Protein AF-0000000082345730 (afdb_homodimer)

Nearest PDB structures (foldseek):
  3feq-assembly2_L  TM=8.875E-01  e=3.392E-32  unidentified
  3feq-assembly2_J  TM=8.806E-01  e=9.428E-32  unidentified
  3feq-assembly1_G  TM=8.804E-01  e=1.827E-31  unidentified
  3feq-assembly2_M  TM=8.775E-01  e=3.540E-31  unidentified
  3feq-assembly2_O  TM=8.877E-01  e=1.329E-30  unidentified

Solvent-accessible surface area (backbone atoms only — not comparable to full-atom values): 47840 Å² total; per-residue (Å²): 124,85,77,66,53,58,86,42,89,78,39,78,81,76,88,67,87,71,75,53,75,54,54,67,44,49,69,52,50,52,71,65,74,72,40,55,57,82,87,80,64,66,45,76,53,38,73,81,32,35,40,38,39,35,46,21,31,36,40,34,46,76,60,62,76,67,45,74,28,24,38,33,30,47,10,41,19,22,67,26,58,45,63,51,85,64,50,70,60,47,72,70,32,51,58,36,46,68,44,80,36,82,61,23,24,34,34,34,20,28,27,28,60,28,28,36,47,38,42,42,20,29,57,77,85,53,43,40,68,60,51,66,55,59,41,35,55,47,24,44,47,37,30,33,29,40,34,70,52,38,25,41,34,33,32,39,40,38,16,33,42,72,54,53,33,35,53,47,38,51,36,25,29,64,44,75,42,66,43,33,51,56,40,22,10,26,33,27,30,17,33,86,91,34,58,85,38,74,62,31,49,41,72,30,63,58,39,66,39,33,34,50,51,52,50,53,45,52,73,68,58,38,47,35,44,22,36,38,27,20,31,43,39,88,62,75,78,31,51,32,74,39,50,66,60,50,70,64,34,52,42,29,39,42,53,47,33,52,73,73,28,30,46,38,33,29,45,14,27,4,39,64,28,38,39,48,30,62,74,57,59,42,33,33,38,27,43,41,28,48,55,44,71,68,42,50,53,54,42,56,76,39,32,37,51,39,39,37,30,45,27,60,51,45,42,51,28,43,42,74,50,18,46,86,74,74,41,46,41,66,57,29,46,70,55,37,37,56,62,43,44,54,41,26,38,37,47,46,30,48,33,55,75,68,48,34,43,63,35,44,23,37,67,38,15,26,64,66,37,37,47,60,51,67,43,51,35,47,39,44,36,37,77,63,35,65,38,38,45,59,33,38,50,24,24,19,12,28,40,35,19,46,71,62,71,40,46,91,38,29,26,32,62,41,61,70,11,42,26,32,30,28,36,27,69,54,56,47,70,82,42,46,62,54,62,51,38,57,86,29,53,36,32,28,29,49,50,45,33,80,76,41,64,42,72,71,66,68,53,73,78,59,76,87,46,50,63,56,44,50,47,36,43,54,31,45,56,72,50,49,65,79,71,69,68,52,66,72,98,124,84,78,66,53,59,88,41,89,79,39,77,81,76,88,66,85,72,75,54,76,55,53,67,45,49,68,51,49,54,70,65,72,70,39,56,56,83,88,78,64,65,46,75,52,38,72,82,33,35,39,38,39,35,45,22,32,35,40,34,46,76,62,63,75,66,46,74,28,24,37,33,29,47,12,40,19,22,65,27,61,47,64,50,86,64,50,72,59,48,71,68,33,50,56,37,46,68,44,80,34,82,62,24,24,33,33,33,21,28,28,27,60,27,29,36,46,38,42,41,20,30,55,76,87,51,42,40,69,58,52,67,55,59,42,37,54,48,24,44,48,38,29,31,30,40,33,70,53,37,25,41,35,33,31,39,42,38,14,33,40,72,53,52,33,35,52,46,38,52,35,25,28,64,44,76,44,66,43,33,51,56,41,21,11,25,34,26,31,17,33,86,90,33,58,84,38,73,62,29,50,42,71,32,64,58,38,67,39,34,34,50,51,51,51,53,45,51,73,68,58,37,47,34,45,22,36,38,27,21,30,43,39,88,64,75,80,30,50,33,73,39,50,66,61,52,70,62,33,54,42,29,38,42,55,46,33,52,73,72,29,30,48,37,32,29,45,14,27,4,39,65,29,39,39,48,30,62,73,57,58,42,33,34,37,27,43,40,28,47,55,43,70,67,42,50,53,53,43,56,76,40,31,36,50,38,38,36,31,44,27,59,50,44,42,50,28,44,40,74,49,18,45,87,74,75,41,46,41,67,57,29,45,70,55,36,36,55,62,43,42,55,42,25,37,38,46,47,30,49,33,53,74,67,48,34,44,65,35,43,24,35,65,37,15,26,66,67,37,38,46,58,50,68,43,51,34,47,41,44,37,38,76,63,36,65,39,38,43,59,34,36,50,23,24,18,12,29,40,36,17,45,72,63,71,40,45,90,39,30,25,31,62,41,61,69,10,44,26,34,28,27,36,28,68,55,56,47,71,82,42,47,64,53,60,50,38,58,84,28,54,36,32,28,29,50,50,44,34,79,76,42,66,43,70,70,67,68,52,73,77,58,76,89,45,50,64,56,43,50,47,36,44,53,31,44,56,74,48,50,63,79,70,71,70,51,65,72,99

Sequence (978 aa):
MPEIPWTSPDCPLEPYDGPPRNVAYIDQLKFDEKLQPKSYGIAGTHPESKILITDVQIIDATGKEPYHGDVLITGERFTHVGEVPGKEDLIKDPKVRVFYGNGRTLIPGLGDAHTHLSWNGGDLGRLGELGIEEHTLLTARSARCFLDSGYTMCFGAASAKKRLDVVVRDAINAGDIPGPRYLANGQEMARRDGDLVPGITAYADGPDEMRQVIREHFELGVDQVKLSMSGESITEIRDAMDCYFSDAETKACVDEAHKLGIRLCAHARARDSVRQCIEHGVEIIYHASYIDEEGMDMLQKKTSHHVVVPAINWLYATLYEANAFGYATEAAEKVGYKKELEAAIRGLREMHRRGIIVLPGGDYGFAWTPHGTYARDLEHFTKLIGFTPHEAIIAATYGVAKLFMRSHEMGQIKAGNFADCVLIDGDPLDDITILQDHQRLNVIIINGRVHKAGRRELLLPNMAAQELTRRITQGVEELEIKAPMQKAYMPEIPWTSPDCPLEPYDGPPRNVAYIDQLKFDEKLQPKSYGIAGTHPESKILITDVQIIDATGKEPYHGDVLITGERFTHVGEVPGKEDLIKDPKVRVFYGNGRTLIPGLGDAHTHLSWNGGDLGRLGELGIEEHTLLTARSARCFLDSGYTMCFGAASAKKRLDVVVRDAINAGDIPGPRYLANGQEMARRDGDLVPGITAYADGPDEMRQVIREHFELGVDQVKLSMSGESITEIRDAMDCYFSDAETKACVDEAHKLGIRLCAHARARDSVRQCIEHGVEIIYHASYIDEEGMDMLQKKTSHHVVVPAINWLYATLYEANAFGYATEAAEKVGYKKELEAAIRGLREMHRRGIIVLPGGDYGFAWTPHGTYARDLEHFTKLIGFTPHEAIIAATYGVAKLFMRSHEMGQIKAGNFADCVLIDGDPLDDITILQDHQRLNVIIINGRVHKAGRRELLLPNMAAQELTRRITQGVEELEIKAPMQKAY

Secondary structure (DSSP, 8-state):
-----TTSTT-------SS-SSHHHHHH----GGGPPP--------TT-EEEEEEEEE--SSSPPPEEEEEEEETTEEEEEE--TTHHHHHH-TTEEEEE-TT-EEEEPEEEEEE-TT--SS-GGGTT-S-HHHHHHHHHHHHHHHHHTTEEEEEE---SSSSHHHHHHHHHHTTSS---EEE---SEEE-TTS-S-GGGEEE--HHHHHHHHHHHHHHHT-SEEEEE-EEEGGGSSEEEEEE---HHHHHHHHHHHHHHT-EEEEEE-SHHHHHHHHHHT-SEEEE-TT--HHHHHHHHHTTTT-EEE--HHHHHHHHHTGGGGT--HHHHHHHTHHHHHHHHHHHHHHHHHHT--B------SSSSS-TT-TTHHHHHIIIII---HHHHHHIIIIIHHHHTT-TTTSSS--TTSB--EEEESS-TTT-GGGGG-GGGEEEEEETTEEEEE-GGGGS---TTHHHHHHHHHHHHHHT-----SS---/-----TTSTT-------SS-SSHHHHHH----GGGPPP--------TT-EEEEEEEEE--SSSPPPEEEEEEEETTEEEEEE--TTHHHHHH-TTEEEEE-TT-EEEEPEEEEEE-TT--SS-GGGTT-S-HHHHHHHHHHHHHHHHHTTEEEEEE---SSSSHHHHHHHHHHTTSS---EEE---SEEE-TTS-S-GGGEEE--HHHHHHHHHHHHHHHT-SEEEEE-EEEGGGSSEEEEEE---HHHHHHHHHHHHHHT-EEEEEE-SHHHHHHHHHHT-SEEEE-TT--HHHHHHHHHTTTT-EEE--HHHHHHHHHTGGGGT--HHHHHHHTHHHHHHHHHHHHHHHHHHT--B------SSSSS-TT-TTHHHHHIIIII---HHHHHHIIIIIHHHHTT-TTTSSS--TTSB--EEEESS-TTT-GGGGG-GGGEEEEEETTEEEEE-GGGTS---TTHHHHHHHHHHHHHHT-----SS---

Radius of gyration: 31.07 Å; Cα contacts (8 Å, |Δi|>4): 2344; chains: 2; bounding box: 70×114×61 Å

Foldseek 3Di:
DPQPDLQDLPRDQDADDDFFDQLVLLVLADADPLLAFDDFAADDWDQAQKEKEFFEFELFLNRDHTDTAMWMDGFFFTADDRYDPPVVVLVVDPRYQYFYQNHFYKYFQFEFQADELQQAAADPQCSQPDDPVVSLVSSLLLQVLCLLLRHQYYEYAEYLAAQSQVVSLVCRRHVNGPGHNYQGEYQAEEDPQQDAYPSRYDHADFLVRLLVVLVVSVVSPGQEHEYEFAYDLVSVRTARQDGRDDLRNLLSNLVNCVVSSHAYEYAHCHQVSLQSCLVNQRAEYEQVQQHDPVSLVSCLVVLNRHEYENQLVVLVQLQPPCVVVPRDNVNSVVSPSVVSSSSSLSSLLVCVVSNRHYAYHHDESYNRRHRLQRLVRLVCCVPRNNGQSSNNLSRRFLSSCVVSVNSVATRGRDRRHGDWMWGFGDDCNVPVNSSSVSVRRAWTDHSSHTPHHQQLSVDPPDPVCNVVSVVVRVVVVVPDDDDPSHDRD/DPQPDLQDLPRDQDADDDFFDQLVLLVLADADPLLAFDDFAADDWDQAQKEKEFFEFEDFLNRDHTDTAMWMDGFFFTADDRYDPPVVVLVVDPRYQYFYQNHFYKYFQFEFQADELQQAAADPQCSQPDDPVVSLVSSLLLQVLCLLLRHQYYEYAEYLAAQSQVVSLVCRRHVNGPGHNYQGEYQAEEDPQQDAYPSRYDHADFLVRLLVVLVVSVVSPGQEHEYEFAYDLVSVRTARQDGRDDLRNLLSNLVNCVVSSHAYEYAHCHQVSLQSCLVNQRAEYEQVQQHDPVSLVSCLVVLNRHEYENQLVVLVQLQPPCVVVPRDNVNSVVSPSVVSSSSSLSSLLVCVVSNRHYAYHHDESYNRRHRLQRLVRLVCCVPRNNGQSSNNLSRRFLSSCVVSVNSVATRGRDRRHGDWMWGFQDDCNVPVNSSSVSVRRAWTDHSSHTPHHQQLSVFPPDPVCNVVSVVVRVVVVVVDDDDPSHDRD

Organism: NCBI:txid1220207

Structure (mmCIF, N/CA/C/O backbone):
data_AF-0000000082345730-model_v1
#
loop_
_entity.id
_entity.type
_entity.pdbx_description
1 polymer 'Amidohydrolase-related domain-containing protein'
#
loop_
_atom_site.group_PDB
_atom_site.id
_atom_site.type_symbol
_atom_site.label_atom_id
_atom_site.label_alt_id
_atom_site.label_comp_id
_atom_site.label_asym_id
_atom_site.label_entity_id
_atom_site.label_seq_id
_atom_site.pdbx_PDB_ins_code
_atom_site.Cartn_x
_atom_site.Cartn_y
_atom_site.Cartn_z
_atom_site.occupancy
_atom_site.B_iso_or_equiv
_atom_site.auth_seq_id
_atom_site.auth_comp_id
_atom_site.auth_asym_id
_atom_site.auth_atom_id
_atom_site.pdbx_PDB_model_num
ATOM 1 N N . MET A 1 1 ? 8.945 -56.969 -20.719 1 42.28 1 MET A N 1
ATOM 2 C CA . MET A 1 1 ? 8.352 -56.906 -19.391 1 42.28 1 MET A CA 1
ATOM 3 C C . MET A 1 1 ? 7.105 -56.031 -19.391 1 42.28 1 MET A C 1
ATOM 5 O O . MET A 1 1 ? 7.059 -55.031 -20.109 1 42.28 1 MET A O 1
ATOM 9 N N . PRO A 1 2 ? 6.02 -56.594 -19 1 55.75 2 PRO A N 1
ATOM 10 C CA . PRO A 1 2 ? 4.805 -55.781 -19.109 1 55.75 2 PRO A CA 1
ATOM 11 C C . PRO A 1 2 ? 4.965 -54.406 -18.5 1 55.75 2 PRO A C 1
ATOM 13 O O . PRO A 1 2 ? 5.676 -54.219 -17.5 1 55.75 2 PRO A O 1
ATOM 16 N N . GLU A 1 3 ? 4.727 -53.375 -19.266 1 73 3 GLU A N 1
ATOM 17 C CA . GLU A 1 3 ? 4.898 -52 -18.828 1 73 3 GLU A CA 1
ATOM 18 C C . GLU A 1 3 ? 4.07 -51.688 -17.594 1 73 3 GLU A C 1
ATOM 20 O O . GLU A 1 3 ? 2.883 -52 -17.531 1 73 3 GLU A O 1
ATOM 25 N N . ILE A 1 4 ? 4.648 -51.562 -16.438 1 86.12 4 ILE A N 1
ATOM 26 C CA . ILE A 1 4 ? 3.996 -51.188 -15.195 1 86.12 4 ILE A CA 1
ATOM 27 C C . ILE A 1 4 ? 3.1 -49.969 -15.414 1 86.12 4 ILE A C 1
ATOM 29 O O . ILE A 1 4 ? 3.555 -48.938 -15.914 1 86.12 4 ILE A O 1
ATOM 33 N N . PRO A 1 5 ? 1.817 -50.25 -15.188 1 91.62 5 PRO A N 1
ATOM 34 C CA . PRO A 1 5 ? 0.923 -49.094 -15.375 1 91.62 5 PRO A CA 1
ATOM 35 C C . PRO A 1 5 ? 1.333 -47.906 -14.531 1 91.62 5 PRO A C 1
ATOM 37 O O . PRO A 1 5 ? 1.872 -48.062 -13.438 1 91.62 5 PRO A O 1
ATOM 40 N N . TRP A 1 6 ? 1.103 -46.688 -15.055 1 92.88 6 TRP A N 1
ATOM 41 C CA . TRP A 1 6 ? 1.527 -45.469 -14.375 1 92.88 6 TRP A CA 1
ATOM 42 C C . TRP A 1 6 ? 0.826 -45.312 -13.031 1 92.88 6 TRP A C 1
ATOM 44 O O . TRP A 1 6 ? 1.317 -44.625 -12.148 1 92.88 6 TRP A O 1
ATOM 54 N N . THR A 1 7 ? -0.339 -45.969 -12.844 1 91.38 7 THR A N 1
ATOM 55 C CA . THR A 1 7 ? -1.13 -45.875 -11.625 1 91.38 7 THR A CA 1
ATOM 56 C C . THR A 1 7 ? -0.5 -46.688 -10.5 1 91.38 7 THR A C 1
ATOM 58 O O . THR A 1 7 ? -0.88 -46.562 -9.336 1 91.38 7 THR A O 1
ATOM 61 N N . SER A 1 8 ? 0.425 -47.469 -10.859 1 91.06 8 SER A N 1
ATOM 62 C CA . SER A 1 8 ? 1.067 -48.344 -9.875 1 91.06 8 SER A CA 1
ATOM 63 C C . SER A 1 8 ? 2.082 -47.562 -9.039 1 91.06 8 SER A C 1
ATOM 65 O O . SER A 1 8 ? 2.852 -46.75 -9.578 1 91.06 8 SER A O 1
ATOM 67 N N . PRO A 1 9 ? 2.107 -47.781 -7.758 1 87.62 9 PRO A N 1
ATOM 68 C CA . PRO A 1 9 ? 3.131 -47.188 -6.914 1 87.62 9 PRO A CA 1
ATOM 69 C C . PRO A 1 9 ? 4.547 -47.594 -7.293 1 87.62 9 PRO A C 1
ATOM 71 O O . PRO A 1 9 ? 5.516 -46.938 -6.926 1 87.62 9 PRO A O 1
ATOM 74 N N . ASP A 1 10 ? 4.652 -48.656 -8.023 1 87.25 10 ASP A N 1
ATOM 75 C CA . ASP A 1 10 ? 5.961 -49.188 -8.375 1 87.25 10 ASP A CA 1
ATOM 76 C C . ASP A 1 10 ? 6.445 -48.656 -9.711 1 87.25 10 ASP A C 1
ATOM 78 O O . ASP A 1 10 ? 7.523 -49 -10.188 1 87.25 10 ASP A O 1
ATOM 82 N N . CYS A 1 11 ? 5.559 -47.844 -10.266 1 87.12 11 CYS A N 1
ATOM 83 C CA . CYS A 1 11 ? 5.992 -47.25 -11.523 1 87.12 11 CYS A CA 1
ATOM 84 C C . CYS A 1 11 ? 7.207 -46.375 -11.312 1 87.12 11 CYS A C 1
ATOM 86 O O . CYS A 1 11 ? 7.156 -45.406 -10.539 1 87.12 11 CYS A O 1
ATOM 88 N N . PRO A 1 12 ? 8.297 -46.688 -11.969 1 81.31 12 PRO A N 1
ATOM 89 C CA . PRO A 1 12 ? 9.523 -45.938 -11.711 1 81.31 12 PRO A CA 1
ATOM 90 C C . PRO A 1 12 ? 9.531 -44.562 -12.375 1 81.31 12 PRO A C 1
ATOM 92 O O . PRO A 1 12 ? 8.883 -44.344 -13.406 1 81.31 12 PRO A O 1
ATOM 95 N N . LEU A 1 13 ? 10.125 -43.625 -11.727 1 83.62 13 LEU A N 1
ATOM 96 C CA . LEU A 1 13 ? 10.484 -42.375 -12.367 1 83.62 13 LEU A CA 1
ATOM 97 C C . LEU A 1 13 ? 11.859 -42.469 -13.016 1 83.62 13 LEU A C 1
ATOM 99 O O . LEU A 1 13 ? 12.867 -42.625 -12.32 1 83.62 13 LEU A O 1
ATOM 103 N N . GLU A 1 14 ? 11.867 -42.375 -14.305 1 83.81 14 GLU A N 1
ATOM 104 C CA . GLU A 1 14 ? 13.156 -42.469 -14.992 1 83.81 14 GLU A CA 1
ATOM 105 C C . GLU A 1 14 ? 13.898 -41.125 -14.922 1 83.81 14 GLU A C 1
ATOM 107 O O . GLU A 1 14 ? 13.359 -40.094 -15.312 1 83.81 14 GLU A O 1
ATOM 112 N N . PRO A 1 15 ? 15.094 -41.188 -14.375 1 87.31 15 PRO A N 1
ATOM 113 C CA . PRO A 1 15 ? 15.875 -39.969 -14.328 1 87.31 15 PRO A CA 1
ATOM 114 C C . PRO A 1 15 ? 16.172 -39.406 -15.719 1 87.31 15 PRO A C 1
ATOM 116 O O . PRO A 1 15 ? 16.422 -40.156 -16.656 1 87.31 15 PRO A O 1
ATOM 119 N N . TYR A 1 16 ? 16.062 -38.156 -15.898 1 93.5 16 TYR A N 1
ATOM 120 C CA . TYR A 1 16 ? 16.328 -37.469 -17.141 1 93.5 16 TYR A CA 1
ATOM 121 C C . TYR A 1 16 ? 17.109 -36.188 -16.891 1 93.5 16 TYR A C 1
ATOM 123 O O . TYR A 1 16 ? 16.703 -35.375 -16.047 1 93.5 16 TYR A O 1
ATOM 131 N N . ASP A 1 17 ? 18.25 -36 -17.578 1 89.88 17 ASP A N 1
ATOM 132 C CA . ASP A 1 17 ? 19.062 -34.781 -17.391 1 89.88 17 ASP A CA 1
ATOM 133 C C . ASP A 1 17 ? 19.406 -34.156 -18.734 1 89.88 17 ASP A C 1
ATOM 135 O O . ASP A 1 17 ? 20.375 -33.406 -18.844 1 89.88 17 ASP A O 1
ATOM 139 N N . GLY A 1 18 ? 18.625 -34.438 -19.766 1 92.25 18 GLY A N 1
ATOM 140 C CA . GLY A 1 18 ? 18.828 -33.875 -21.094 1 92.25 18 GLY A CA 1
ATOM 141 C C . GLY A 1 18 ? 18.172 -32.531 -21.266 1 92.25 18 GLY A C 1
ATOM 142 O O . GLY A 1 18 ? 17.844 -31.844 -20.297 1 92.25 18 GLY A O 1
ATOM 143 N N . PRO A 1 19 ? 18.062 -32.062 -22.531 1 94.56 19 PRO A N 1
ATOM 144 C CA . PRO A 1 19 ? 17.391 -30.812 -22.828 1 94.56 19 PRO A CA 1
ATOM 145 C C . PRO A 1 19 ? 15.93 -30.797 -22.406 1 94.56 19 PRO A C 1
ATOM 147 O O . PRO A 1 19 ? 15.305 -31.859 -22.312 1 94.56 19 PRO A O 1
ATOM 150 N N . PRO A 1 20 ? 15.469 -29.719 -22.125 1 97.62 20 PRO A N 1
ATOM 151 C CA . PRO A 1 20 ? 14.07 -29.656 -21.703 1 97.62 20 PRO A CA 1
ATOM 152 C C . PRO A 1 20 ? 13.109 -30.25 -22.719 1 97.62 20 PRO A C 1
ATOM 154 O O . PRO A 1 20 ? 13.219 -29.953 -23.922 1 97.62 20 PRO A O 1
ATOM 157 N N . ARG A 1 21 ? 12.156 -30.984 -22.328 1 96.31 21 ARG A N 1
ATOM 158 C CA . ARG A 1 21 ? 11.242 -31.719 -23.188 1 96.31 21 ARG A CA 1
ATOM 159 C C . ARG A 1 21 ? 9.914 -30.984 -23.328 1 96.31 21 ARG A C 1
ATOM 161 O O . ARG A 1 21 ? 9.117 -31.281 -24.219 1 96.31 21 ARG A O 1
ATOM 168 N N . ASN A 1 22 ? 9.68 -29.984 -22.469 1 96.56 22 ASN A N 1
ATOM 169 C CA . ASN A 1 22 ? 8.32 -29.453 -22.359 1 96.56 22 ASN A CA 1
ATOM 170 C C . ASN A 1 22 ? 8.117 -28.25 -23.266 1 96.56 22 ASN A C 1
ATOM 172 O O . ASN A 1 22 ? 6.988 -27.781 -23.438 1 96.56 22 ASN A O 1
ATOM 176 N N . VAL A 1 23 ? 9.109 -27.672 -23.922 1 97.19 23 VAL A N 1
ATOM 177 C CA . VAL A 1 23 ? 9 -26.438 -24.719 1 97.19 23 VAL A CA 1
ATOM 178 C C . VAL A 1 23 ? 8.039 -26.656 -25.875 1 97.19 23 VAL A C 1
ATOM 180 O O . VAL A 1 23 ? 7.148 -25.844 -26.125 1 97.19 23 VAL A O 1
ATOM 183 N N . ALA A 1 24 ? 8.234 -27.734 -26.562 1 96.25 24 ALA A N 1
ATOM 184 C CA . ALA A 1 24 ? 7.426 -28 -27.734 1 96.25 24 ALA A CA 1
ATOM 185 C C . ALA A 1 24 ? 5.949 -28.141 -27.375 1 96.25 24 ALA A C 1
ATOM 187 O O . ALA A 1 24 ? 5.078 -27.703 -28.125 1 96.25 24 ALA A O 1
ATOM 188 N N . TYR A 1 25 ? 5.664 -28.797 -26.312 1 97.06 25 TYR A N 1
ATOM 189 C CA . TYR A 1 25 ? 4.285 -28.953 -25.859 1 97.06 25 TYR A CA 1
ATOM 190 C C . TYR A 1 25 ? 3.682 -27.625 -25.453 1 97.06 25 TYR A C 1
ATOM 192 O O . TYR A 1 25 ? 2.537 -27.312 -25.797 1 97.06 25 TYR A O 1
ATOM 200 N N . ILE A 1 26 ? 4.453 -26.797 -24.688 1 98.06 26 ILE A N 1
ATOM 201 C CA . ILE A 1 26 ? 3.99 -25.469 -24.281 1 98.06 26 ILE A CA 1
ATOM 202 C C . ILE A 1 26 ? 3.719 -24.625 -25.516 1 98.06 26 ILE A C 1
ATOM 204 O O . ILE A 1 26 ? 2.736 -23.875 -25.547 1 98.06 26 ILE A O 1
ATOM 208 N N . ASP A 1 27 ? 4.496 -24.75 -26.562 1 96.94 27 ASP A N 1
ATOM 209 C CA . ASP A 1 27 ? 4.32 -24.031 -27.812 1 96.94 27 ASP A CA 1
ATOM 210 C C . ASP A 1 27 ? 2.977 -24.359 -28.453 1 96.94 27 ASP A C 1
ATOM 212 O O . ASP A 1 27 ? 2.391 -23.516 -29.141 1 96.94 27 ASP A O 1
ATOM 216 N N . GLN A 1 28 ? 2.508 -25.484 -28.203 1 96.25 28 GLN A N 1
ATOM 217 C CA . GLN A 1 28 ? 1.291 -25.953 -28.859 1 96.25 28 GLN A CA 1
ATOM 218 C C . GLN A 1 28 ? 0.048 -25.5 -28.094 1 96.25 28 GLN A C 1
ATOM 220 O O . GLN A 1 28 ? -1.068 -25.594 -28.609 1 96.25 28 GLN A O 1
ATOM 225 N N . LEU A 1 29 ? 0.246 -25.047 -26.875 1 97.31 29 LEU A N 1
ATOM 226 C CA . LEU A 1 29 ? -0.894 -24.547 -26.125 1 97.31 29 LEU A CA 1
ATOM 227 C C . LEU A 1 29 ? -1.58 -23.406 -26.859 1 97.31 29 LEU A C 1
ATOM 229 O O . LEU A 1 29 ? -0.941 -22.406 -27.188 1 97.31 29 LEU A O 1
ATOM 233 N N . LYS A 1 30 ? -2.846 -23.578 -27.156 1 95.69 30 LYS A N 1
ATOM 234 C CA . LYS A 1 30 ? -3.617 -22.594 -27.906 1 95.69 30 LYS A CA 1
ATOM 235 C C . LYS A 1 30 ? -5.059 -22.531 -27.406 1 95.69 30 LYS A C 1
ATOM 237 O O . LYS A 1 30 ? -5.891 -23.344 -27.797 1 95.69 30 LYS A O 1
ATOM 242 N N . PHE A 1 31 ? -5.305 -21.516 -26.672 1 97.38 31 PHE A N 1
ATOM 243 C CA . PHE A 1 31 ? -6.68 -21.25 -26.266 1 97.38 31 PHE A CA 1
ATOM 244 C C . PHE A 1 31 ? -7.434 -20.484 -27.359 1 97.38 31 PHE A C 1
ATOM 246 O O . PHE A 1 31 ? -6.82 -19.875 -28.234 1 97.38 31 PHE A O 1
ATOM 253 N N . ASP A 1 32 ? -8.773 -20.562 -27.328 1 96.88 32 ASP A N 1
ATOM 254 C CA . ASP A 1 32 ? -9.602 -19.812 -28.266 1 96.88 32 ASP A CA 1
ATOM 255 C C . ASP A 1 32 ? -9.281 -18.328 -28.203 1 96.88 32 ASP A C 1
ATOM 257 O O . ASP A 1 32 ? -9.258 -17.734 -27.125 1 96.88 32 ASP A O 1
ATOM 261 N N . GLU A 1 33 ? -9.062 -17.734 -29.328 1 96.5 33 GLU A N 1
ATOM 262 C CA . GLU A 1 33 ? -8.68 -16.328 -29.406 1 96.5 33 GLU A CA 1
ATOM 263 C C . GLU A 1 33 ? -9.742 -15.43 -28.797 1 96.5 33 GLU A C 1
ATOM 265 O O . GLU A 1 33 ? -9.43 -14.359 -28.266 1 96.5 33 GLU A O 1
ATOM 270 N N . LYS A 1 34 ? -10.953 -15.875 -28.844 1 97.19 34 LYS A N 1
ATOM 271 C CA . LYS A 1 34 ? -12.062 -15.094 -28.297 1 97.19 34 LYS A CA 1
ATOM 272 C C . LYS A 1 34 ? -11.961 -14.984 -26.781 1 97.19 34 LYS A C 1
ATOM 274 O O . LYS A 1 34 ? -12.648 -14.164 -26.156 1 97.19 34 LYS A O 1
ATOM 279 N N . LEU A 1 35 ? -11.117 -15.82 -26.203 1 98.12 35 LEU A N 1
ATOM 280 C CA . LEU A 1 35 ? -10.984 -15.844 -24.75 1 98.12 35 LEU A CA 1
ATOM 281 C C . LEU A 1 35 ? -9.758 -15.062 -24.297 1 98.12 35 LEU A C 1
ATOM 283 O O . LEU A 1 35 ? -9.328 -15.172 -23.141 1 98.12 35 LEU A O 1
ATOM 287 N N . GLN A 1 36 ? -9.133 -14.234 -25.188 1 97.81 36 GLN A N 1
ATOM 288 C CA . GLN A 1 36 ? -7.98 -13.398 -24.875 1 97.81 36 GLN A CA 1
ATOM 289 C C . GLN A 1 36 ? -8.312 -12.398 -23.766 1 97.81 36 GLN A C 1
ATOM 291 O O . GLN A 1 36 ? -9.242 -11.609 -23.906 1 97.81 36 GLN A O 1
ATOM 296 N N . PRO A 1 37 ? -7.602 -12.508 -22.625 1 97.75 37 PRO A N 1
ATOM 297 C CA . PRO A 1 37 ? -7.82 -11.477 -21.609 1 97.75 37 PRO A CA 1
ATOM 298 C C . PRO A 1 37 ? -7.52 -10.07 -22.125 1 97.75 37 PRO A C 1
ATOM 300 O O . PRO A 1 37 ? -6.793 -9.906 -23.094 1 97.75 37 PRO A O 1
ATOM 303 N N . LYS A 1 38 ? -8.133 -9.086 -21.438 1 96 38 LYS A N 1
ATOM 304 C CA . LYS A 1 38 ? -7.824 -7.695 -21.734 1 96 38 LYS A CA 1
ATOM 305 C C . LYS A 1 38 ? -6.32 -7.449 -21.703 1 96 38 LYS A C 1
ATOM 307 O O . LYS A 1 38 ? -5.605 -8.031 -20.891 1 96 38 LYS A O 1
ATOM 312 N N . SER A 1 39 ? -5.859 -6.629 -22.625 1 94.5 39 SER A N 1
ATOM 313 C CA . SER A 1 39 ? -4.441 -6.281 -22.672 1 94.5 39 SER A CA 1
ATOM 314 C C . SER A 1 39 ? -4.098 -5.227 -21.625 1 94.5 39 SER A C 1
ATOM 316 O O . SER A 1 39 ? -4.25 -4.027 -21.859 1 94.5 39 SER A O 1
ATOM 318 N N . TYR A 1 40 ? -3.588 -5.645 -20.578 1 97 40 TYR A N 1
ATOM 319 C CA . TYR A 1 40 ? -3.219 -4.738 -19.484 1 97 40 TYR A CA 1
ATOM 320 C C . TYR A 1 40 ? -1.772 -4.277 -19.641 1 97 40 TYR A C 1
ATOM 322 O O . TYR A 1 40 ? -0.916 -5.035 -20.094 1 97 40 TYR A O 1
ATOM 330 N N . GLY A 1 41 ? -1.486 -3.031 -19.312 1 96.38 41 GLY A N 1
ATOM 331 C CA . GLY A 1 41 ? -0.147 -2.496 -19.141 1 96.38 41 GLY A CA 1
ATOM 332 C C . GLY A 1 41 ? 0.128 -2.041 -17.719 1 96.38 41 GLY A C 1
ATOM 333 O O . GLY A 1 41 ? -0.783 -1.994 -16.891 1 96.38 41 GLY A O 1
ATOM 334 N N . ILE A 1 42 ? 1.347 -1.849 -17.422 1 96.62 42 ILE A N 1
ATOM 335 C CA . ILE A 1 42 ? 1.738 -1.275 -16.141 1 96.62 42 ILE A CA 1
ATOM 336 C C . ILE A 1 42 ? 2.338 0.112 -16.359 1 96.62 42 ILE A C 1
ATOM 338 O O . ILE A 1 42 ? 3.312 0.265 -17.094 1 96.62 42 ILE A O 1
ATOM 342 N N . ALA A 1 43 ? 1.811 1.087 -15.703 1 93.5 43 ALA A N 1
ATOM 343 C CA . ALA A 1 43 ? 2.268 2.467 -15.859 1 93.5 43 ALA A CA 1
ATOM 344 C C . ALA A 1 43 ? 3.523 2.721 -15.023 1 93.5 43 ALA A C 1
ATOM 346 O O . ALA A 1 43 ? 3.801 1.993 -14.07 1 93.5 43 ALA A O 1
ATOM 347 N N . GLY A 1 44 ? 4.34 3.732 -15.406 1 89.19 44 GLY A N 1
ATOM 348 C CA . GLY A 1 44 ? 5.391 4.215 -14.523 1 89.19 44 GLY A CA 1
ATOM 349 C C . GLY A 1 44 ? 6.777 4.094 -15.117 1 89.19 44 GLY A C 1
ATOM 350 O O . GLY A 1 44 ? 7.754 4.562 -14.531 1 89.19 44 GLY A O 1
ATOM 351 N N . THR A 1 45 ? 6.91 3.447 -16.266 1 91.69 45 THR A N 1
ATOM 352 C CA . THR A 1 45 ? 8.219 3.316 -16.906 1 91.69 45 THR A CA 1
ATOM 353 C C . THR A 1 45 ? 8.43 4.414 -17.938 1 91.69 45 THR A C 1
ATOM 355 O O . THR A 1 45 ? 7.629 4.559 -18.859 1 91.69 45 THR A O 1
ATOM 358 N N . HIS A 1 46 ? 9.492 5.195 -17.75 1 89.94 46 HIS A N 1
ATOM 359 C CA . HIS A 1 46 ? 9.836 6.227 -18.719 1 89.94 46 HIS A CA 1
ATOM 360 C C . HIS A 1 46 ? 10.312 5.605 -20.031 1 89.94 46 HIS A C 1
ATOM 362 O O . HIS A 1 46 ? 11.18 4.727 -20.031 1 89.94 46 HIS A O 1
ATOM 368 N N . PRO A 1 47 ? 9.789 6.039 -21.109 1 91.31 47 PRO A N 1
ATOM 369 C CA . PRO A 1 47 ? 10.117 5.41 -22.391 1 91.31 47 PRO A CA 1
ATOM 370 C C . PRO A 1 47 ? 11.602 5.504 -22.734 1 91.31 47 PRO A C 1
ATOM 372 O O . PRO A 1 47 ? 12.125 4.676 -23.484 1 91.31 47 PRO A O 1
ATOM 375 N N . GLU A 1 48 ? 12.391 6.449 -22.141 1 90.81 48 GLU A N 1
ATOM 376 C CA . GLU A 1 48 ? 13.789 6.648 -22.484 1 90.81 48 GLU A CA 1
ATOM 377 C C . GLU A 1 48 ? 14.711 6.055 -21.422 1 90.81 48 GLU A C 1
ATOM 379 O O . GLU A 1 48 ? 15.938 6.148 -21.531 1 90.81 48 GLU A O 1
ATOM 384 N N . SER A 1 49 ? 14.078 5.445 -20.438 1 92.75 49 SER A N 1
ATOM 385 C CA . SER A 1 49 ? 14.914 4.836 -19.406 1 92.75 49 SER A CA 1
ATOM 386 C C . SER A 1 49 ? 15.727 3.674 -19.969 1 92.75 49 SER A C 1
ATOM 388 O O . SER A 1 49 ? 15.258 2.949 -20.859 1 92.75 49 SER A O 1
ATOM 390 N N . LYS A 1 50 ? 17.016 3.539 -19.484 1 93.94 50 LYS A N 1
ATOM 391 C CA . LYS A 1 50 ? 17.891 2.465 -19.953 1 93.94 50 LYS A CA 1
ATOM 392 C C . LYS A 1 50 ? 18.516 1.724 -18.766 1 93.94 50 LYS A C 1
ATOM 394 O O . LYS A 1 50 ? 18.984 2.348 -17.812 1 93.94 50 LYS A O 1
ATOM 399 N N . ILE A 1 51 ? 18.5 0.446 -18.812 1 95 51 ILE A N 1
ATOM 400 C CA . ILE A 1 51 ? 19.172 -0.429 -17.859 1 95 51 ILE A CA 1
ATOM 401 C C . ILE A 1 51 ? 20.078 -1.412 -18.609 1 95 51 ILE A C 1
ATOM 403 O O . ILE A 1 51 ? 19.625 -2.08 -19.547 1 95 51 ILE A O 1
ATOM 407 N N . LEU A 1 52 ? 21.312 -1.399 -18.297 1 96.69 52 LEU A N 1
ATOM 408 C CA . LEU A 1 52 ? 22.281 -2.342 -18.844 1 96.69 52 LEU A CA 1
ATOM 409 C C . LEU A 1 52 ? 22.703 -3.369 -17.812 1 96.69 52 LEU A C 1
ATOM 411 O O . LEU A 1 52 ? 23.141 -3.004 -16.703 1 96.69 52 LEU A O 1
ATOM 415 N N . ILE A 1 53 ? 22.531 -4.605 -18.047 1 97.25 53 ILE A N 1
ATOM 416 C CA . ILE A 1 53 ? 23.031 -5.695 -17.219 1 97.25 53 ILE A CA 1
ATOM 417 C C . ILE A 1 53 ? 24.172 -6.41 -17.922 1 97.25 53 ILE A C 1
ATOM 419 O O . ILE A 1 53 ? 23.984 -6.984 -19 1 97.25 53 ILE A O 1
ATOM 423 N N . THR A 1 54 ? 25.297 -6.379 -17.312 1 96.44 54 THR A N 1
ATOM 424 C CA . THR A 1 54 ? 26.469 -6.91 -18.016 1 96.44 54 THR A CA 1
ATOM 425 C C . THR A 1 54 ? 26.906 -8.234 -17.391 1 96.44 54 THR A C 1
ATOM 427 O O . THR A 1 54 ? 26.656 -8.492 -16.219 1 96.44 54 THR A O 1
ATOM 430 N N . ASP A 1 55 ? 27.5 -9.094 -18.219 1 97.06 55 ASP A N 1
ATOM 431 C CA . ASP A 1 55 ? 28.266 -10.25 -17.766 1 97.06 55 ASP A CA 1
ATOM 432 C C . ASP A 1 55 ? 27.375 -11.203 -16.953 1 97.06 55 ASP A C 1
ATOM 434 O O . ASP A 1 55 ? 27.672 -11.508 -15.797 1 97.06 55 ASP A O 1
ATOM 438 N N . VAL A 1 56 ? 26.344 -11.695 -17.594 1 98.44 56 VAL A N 1
ATOM 439 C CA . VAL A 1 56 ? 25.438 -12.617 -16.922 1 98.44 56 VAL A CA 1
ATOM 440 C C . VAL A 1 56 ? 25.344 -13.922 -17.703 1 98.44 56 VAL A C 1
ATOM 442 O O . VAL A 1 56 ? 25.609 -13.953 -18.906 1 98.44 56 VAL A O 1
ATOM 445 N N . GLN A 1 57 ? 25.078 -14.992 -17.031 1 98.69 57 GLN A N 1
ATOM 446 C CA . GLN A 1 57 ? 24.609 -16.234 -17.641 1 98.69 57 GLN A CA 1
ATOM 447 C C . GLN A 1 57 ? 23.109 -16.203 -17.875 1 98.69 57 GLN A C 1
ATOM 449 O O . GLN A 1 57 ? 22.312 -16.156 -16.938 1 98.69 57 GLN A O 1
ATOM 454 N N . ILE A 1 58 ? 22.703 -16.219 -19.125 1 98.88 58 ILE A N 1
ATOM 455 C CA . ILE A 1 58 ? 21.312 -15.984 -19.484 1 98.88 58 ILE A CA 1
ATOM 456 C C . ILE A 1 58 ? 20.609 -17.312 -19.688 1 98.88 58 ILE A C 1
ATOM 458 O O . ILE A 1 58 ? 21.016 -18.125 -20.531 1 98.88 58 ILE A O 1
ATOM 462 N N . ILE A 1 59 ? 19.641 -17.625 -18.906 1 98.81 59 ILE A N 1
ATOM 463 C CA . ILE A 1 59 ? 18.625 -18.625 -19.172 1 98.81 59 ILE A CA 1
ATOM 464 C C . ILE A 1 59 ? 17.391 -17.969 -19.766 1 98.81 59 ILE A C 1
ATOM 466 O O . ILE A 1 59 ? 16.594 -17.359 -19.047 1 98.81 59 ILE A O 1
ATOM 470 N N . ASP A 1 60 ? 17.203 -18.062 -21.031 1 98.62 60 ASP A N 1
ATOM 471 C CA . ASP A 1 60 ? 16.25 -17.203 -21.719 1 98.62 60 ASP A CA 1
ATOM 472 C C . ASP A 1 60 ? 14.875 -17.875 -21.812 1 98.62 60 ASP A C 1
ATOM 474 O O . ASP A 1 60 ? 13.93 -17.297 -22.344 1 98.62 60 ASP A O 1
ATOM 478 N N . ALA A 1 61 ? 14.703 -19.188 -21.375 1 98.5 61 ALA A N 1
ATOM 479 C CA . ALA A 1 61 ? 13.469 -19.953 -21.266 1 98.5 61 ALA A CA 1
ATOM 480 C C . ALA A 1 61 ? 12.945 -20.359 -22.641 1 98.5 61 ALA A C 1
ATOM 482 O O . ALA A 1 61 ? 11.742 -20.547 -22.828 1 98.5 61 ALA A O 1
ATOM 483 N N . THR A 1 62 ? 13.844 -20.484 -23.656 1 97.56 62 THR A N 1
ATOM 484 C CA . THR A 1 62 ? 13.461 -20.938 -24.984 1 97.56 62 THR A CA 1
ATOM 485 C C . THR A 1 62 ? 13.758 -22.438 -25.156 1 97.56 62 THR A C 1
ATOM 487 O O . THR A 1 62 ? 13.336 -23.047 -26.141 1 97.56 62 THR A O 1
ATOM 490 N N . GLY A 1 63 ? 14.422 -22.984 -24.188 1 96.5 63 GLY A N 1
ATOM 491 C CA . GLY A 1 63 ? 14.891 -24.359 -24.312 1 96.5 63 GLY A CA 1
ATOM 492 C C . GLY A 1 63 ? 16.359 -24.453 -24.672 1 96.5 63 GLY A C 1
ATOM 493 O O . GLY A 1 63 ? 16.969 -25.516 -24.516 1 96.5 63 GLY A O 1
ATOM 494 N N . LYS A 1 64 ? 16.922 -23.344 -25.047 1 96.19 64 LYS A N 1
ATOM 495 C CA . LYS A 1 64 ? 18.359 -23.297 -25.344 1 96.19 64 LYS A CA 1
ATOM 496 C C . LYS A 1 64 ? 19.172 -23.375 -24.062 1 96.19 64 LYS A C 1
ATOM 498 O O . LYS A 1 64 ? 18.703 -22.984 -22.984 1 96.19 64 LYS A O 1
ATOM 503 N N . GLU A 1 65 ? 20.391 -23.891 -24.219 1 96.81 65 GLU A N 1
ATOM 504 C CA . GLU A 1 65 ? 21.328 -23.859 -23.109 1 96.81 65 GLU A CA 1
ATOM 505 C C . GLU A 1 65 ? 21.672 -22.438 -22.688 1 96.81 65 GLU A C 1
ATOM 507 O O . GLU A 1 65 ? 21.688 -21.531 -23.516 1 96.81 65 GLU A O 1
ATOM 512 N N . PRO A 1 66 ? 21.969 -22.328 -21.406 1 97.69 66 PRO A N 1
ATOM 513 C CA . PRO A 1 66 ? 22.375 -21 -20.953 1 97.69 66 PRO A CA 1
ATOM 514 C C . PRO A 1 66 ? 23.594 -20.469 -21.703 1 97.69 66 PRO A C 1
ATOM 516 O O . PRO A 1 66 ? 24.453 -21.25 -22.141 1 97.69 66 PRO A O 1
ATOM 519 N N . TYR A 1 67 ? 23.688 -19.172 -21.922 1 98.38 67 TYR A N 1
ATOM 520 C CA . TYR A 1 67 ? 24.828 -18.562 -22.594 1 98.38 67 TYR A CA 1
ATOM 521 C C . TYR A 1 67 ? 25.203 -17.234 -21.922 1 98.38 67 TYR A C 1
ATOM 523 O O . TYR A 1 67 ? 24.359 -16.609 -21.266 1 98.38 67 TYR A O 1
ATOM 531 N N . HIS A 1 68 ? 26.438 -16.906 -22.062 1 98.31 68 HIS A N 1
ATOM 532 C CA . HIS A 1 68 ? 27 -15.711 -21.453 1 98.31 68 HIS A CA 1
ATOM 533 C C . HIS A 1 68 ? 26.719 -14.477 -22.297 1 98.31 68 HIS A C 1
ATOM 535 O O . HIS A 1 68 ? 26.797 -14.531 -23.531 1 98.31 68 HIS A O 1
ATOM 541 N N . GLY A 1 69 ? 26.359 -13.312 -21.609 1 98.38 69 GLY A N 1
ATOM 542 C CA . GLY A 1 69 ? 26.203 -12.086 -22.375 1 98.38 69 GLY A CA 1
ATOM 543 C C . GLY A 1 69 ? 25.719 -10.922 -21.531 1 98.38 69 GLY A C 1
ATOM 544 O O . GLY A 1 69 ? 25.906 -10.898 -20.312 1 98.38 69 GLY A O 1
ATOM 545 N N . ASP A 1 70 ? 25.219 -9.883 -22.281 1 98.56 70 ASP A N 1
ATOM 546 C CA . ASP A 1 70 ? 24.672 -8.656 -21.719 1 98.56 70 ASP A CA 1
ATOM 547 C C . ASP A 1 70 ? 23.219 -8.453 -22.172 1 98.56 70 ASP A C 1
ATOM 549 O O . ASP A 1 70 ? 22.781 -9.062 -23.141 1 98.56 70 ASP A O 1
ATOM 553 N N . VAL A 1 71 ? 22.547 -7.68 -21.422 1 98.81 71 VAL A N 1
ATOM 554 C CA . VAL A 1 71 ? 21.156 -7.359 -21.75 1 98.81 71 VAL A CA 1
ATOM 555 C C . VAL A 1 71 ? 20.938 -5.855 -21.641 1 98.81 71 VAL A C 1
ATOM 557 O O . VAL A 1 71 ? 21.359 -5.23 -20.656 1 98.81 71 VAL A O 1
ATOM 560 N N . LEU A 1 72 ? 20.344 -5.266 -22.656 1 98.75 72 LEU A N 1
ATOM 561 C CA . LEU A 1 72 ? 19.938 -3.865 -22.609 1 98.75 72 LEU A CA 1
ATOM 562 C C . LEU A 1 72 ? 18.422 -3.744 -22.578 1 98.75 72 LEU A C 1
ATOM 564 O O . LEU A 1 72 ? 17.719 -4.387 -23.375 1 98.75 72 LEU A O 1
ATOM 568 N N . ILE A 1 73 ? 17.938 -3.023 -21.641 1 98.62 73 ILE A N 1
ATOM 569 C CA . ILE A 1 73 ? 16.531 -2.682 -21.531 1 98.62 73 ILE A CA 1
ATOM 570 C C . ILE A 1 73 ? 16.328 -1.203 -21.844 1 98.62 73 ILE A C 1
ATOM 572 O O . ILE A 1 73 ? 17.047 -0.345 -21.344 1 98.62 73 ILE A O 1
ATOM 576 N N . THR A 1 74 ? 15.453 -0.902 -22.734 1 97.62 74 THR A N 1
ATOM 577 C CA . THR A 1 74 ? 15 0.452 -23.031 1 97.62 74 THR A CA 1
ATOM 578 C C . THR A 1 74 ? 13.492 0.576 -22.812 1 97.62 74 THR A C 1
ATOM 580 O O . THR A 1 74 ? 12.711 -0.159 -23.406 1 97.62 74 THR A O 1
ATOM 583 N N . GLY A 1 75 ? 13.148 1.543 -21.984 1 96.44 75 GLY A N 1
ATOM 584 C CA . GLY A 1 75 ? 11.75 1.58 -21.594 1 96.44 75 GLY A CA 1
ATOM 585 C C . GLY A 1 75 ? 11.273 0.294 -20.953 1 96.44 75 GLY A C 1
ATOM 586 O O . GLY A 1 75 ? 11.898 -0.196 -20 1 96.44 75 GLY A O 1
ATOM 587 N N . GLU A 1 76 ? 10.219 -0.279 -21.562 1 98 76 GLU A N 1
ATOM 588 C CA . GLU A 1 76 ? 9.562 -1.412 -20.906 1 98 76 GLU A CA 1
ATOM 589 C C . GLU A 1 76 ? 10.094 -2.738 -21.453 1 98 76 GLU A C 1
ATOM 591 O O . GLU A 1 76 ? 9.672 -3.807 -21.016 1 98 76 GLU A O 1
ATOM 596 N N . ARG A 1 77 ? 11.062 -2.744 -22.406 1 98.69 77 ARG A N 1
ATOM 597 C CA . ARG A 1 77 ? 11.328 -3.965 -23.156 1 98.69 77 ARG A CA 1
ATOM 598 C C . ARG A 1 77 ? 12.82 -4.246 -23.25 1 98.69 77 ARG A C 1
ATOM 600 O O . ARG A 1 77 ? 13.641 -3.328 -23.156 1 98.69 77 ARG A O 1
ATOM 607 N N . PHE A 1 78 ? 13.102 -5.523 -23.391 1 98.75 78 PHE A N 1
ATOM 608 C CA . PHE A 1 78 ? 14.445 -5.891 -23.828 1 98.75 78 PHE A CA 1
ATOM 609 C C . PHE A 1 78 ? 14.711 -5.402 -25.234 1 98.75 78 PHE A C 1
ATOM 611 O O . PHE A 1 78 ? 13.938 -5.684 -26.156 1 98.75 78 PHE A O 1
ATOM 618 N N . THR A 1 79 ? 15.789 -4.707 -25.406 1 98.62 79 THR A N 1
ATOM 619 C CA . THR A 1 79 ? 16.094 -4.238 -26.75 1 98.62 79 THR A CA 1
ATOM 620 C C . THR A 1 79 ? 17.266 -5.031 -27.344 1 98.62 79 THR A C 1
ATOM 622 O O . THR A 1 79 ? 17.328 -5.238 -28.547 1 98.62 79 THR A O 1
ATOM 625 N N . HIS A 1 80 ? 18.219 -5.441 -26.5 1 98.69 80 HIS A N 1
ATOM 626 C CA . HIS A 1 80 ? 19.312 -6.309 -26.906 1 98.69 80 HIS A CA 1
ATOM 627 C C . HIS A 1 80 ? 19.578 -7.391 -25.875 1 98.69 80 HIS A C 1
ATOM 629 O O . HIS A 1 80 ? 19.547 -7.125 -24.672 1 98.69 80 HIS A O 1
ATOM 635 N N . VAL A 1 81 ? 19.828 -8.586 -26.281 1 98.69 81 VAL A N 1
ATOM 636 C CA . VAL A 1 81 ? 20.125 -9.734 -25.438 1 98.69 81 VAL A CA 1
ATOM 637 C C . VAL A 1 81 ? 21.344 -10.477 -26 1 98.69 81 VAL A C 1
ATOM 639 O O . VAL A 1 81 ? 21.391 -10.781 -27.188 1 98.69 81 VAL A O 1
ATOM 642 N N . GLY A 1 82 ? 22.234 -10.859 -25.188 1 98.06 82 GLY A N 1
ATOM 643 C CA . GLY A 1 82 ? 23.469 -11.5 -25.609 1 98.06 82 GLY A CA 1
ATOM 644 C C . GLY A 1 82 ? 24.578 -10.508 -25.922 1 98.06 82 GLY A C 1
ATOM 645 O O . GLY A 1 82 ? 25.484 -10.297 -25.125 1 98.06 82 GLY A O 1
ATOM 646 N N . GLU A 1 83 ? 24.469 -9.883 -27.031 1 97.56 83 GLU A N 1
ATOM 647 C CA . GLU A 1 83 ? 25.391 -8.836 -27.453 1 97.56 83 GLU A CA 1
ATOM 648 C C . GLU A 1 83 ? 24.719 -7.465 -27.453 1 97.56 83 GLU A C 1
ATOM 650 O O . GLU A 1 83 ? 23.672 -7.281 -28.062 1 97.56 83 GLU A O 1
ATOM 655 N N . VAL A 1 84 ? 25.375 -6.539 -26.797 1 98.25 84 VAL A N 1
ATOM 656 C CA . VAL A 1 84 ? 24.859 -5.176 -26.719 1 98.25 84 VAL A CA 1
ATOM 657 C C . VAL A 1 84 ? 25.812 -4.223 -27.422 1 98.25 84 VAL A C 1
ATOM 659 O O . VAL A 1 84 ? 26.922 -3.953 -26.938 1 98.25 84 VAL A O 1
ATOM 662 N N . PRO A 1 85 ? 25.406 -3.766 -28.516 1 97.5 85 PRO A N 1
ATOM 663 C CA . PRO A 1 85 ? 26.266 -2.805 -29.219 1 97.5 85 PRO A CA 1
ATOM 664 C C . PRO A 1 85 ? 26.516 -1.533 -28.406 1 97.5 85 PRO A C 1
ATOM 666 O O . PRO A 1 85 ? 25.609 -1.049 -27.719 1 97.5 85 PRO A O 1
ATOM 669 N N . GLY A 1 86 ? 27.734 -1.012 -28.484 1 96.88 86 GLY A N 1
ATOM 670 C CA . GLY A 1 86 ? 28.062 0.239 -27.828 1 96.88 86 GLY A CA 1
ATOM 671 C C . GLY A 1 86 ? 28.078 0.125 -26.312 1 96.88 86 GLY A C 1
ATOM 672 O O . GLY A 1 86 ? 27.828 1.104 -25.609 1 96.88 86 GLY A O 1
ATOM 673 N N . LYS A 1 87 ? 28.328 -1.005 -25.844 1 96 87 LYS A N 1
ATOM 674 C CA . LYS A 1 87 ? 28.312 -1.305 -24.422 1 96 87 LYS A CA 1
ATOM 675 C C . LYS A 1 87 ? 29.188 -0.331 -23.641 1 96 87 LYS A C 1
ATOM 677 O O . LYS A 1 87 ? 28.781 0.178 -22.594 1 96 87 LYS A O 1
ATOM 682 N N . GLU A 1 88 ? 30.375 0.006 -24.062 1 93.94 88 GLU A N 1
ATOM 683 C CA . GLU A 1 88 ? 31.297 0.88 -23.359 1 93.94 88 GLU A CA 1
ATOM 684 C C . GLU A 1 88 ? 30.734 2.285 -23.188 1 93.94 88 GLU A C 1
ATOM 686 O O . GLU A 1 88 ? 30.891 2.914 -22.141 1 93.94 88 GLU A O 1
ATOM 691 N N . ASP A 1 89 ? 30.125 2.736 -24.203 1 94.56 89 ASP A N 1
ATOM 692 C CA . ASP A 1 89 ? 29.5 4.055 -24.141 1 94.56 89 ASP A CA 1
ATOM 693 C C . ASP A 1 89 ? 28.312 4.062 -23.172 1 94.56 89 ASP A C 1
ATOM 695 O O . ASP A 1 89 ? 28.094 5.051 -22.469 1 94.56 89 ASP A O 1
ATOM 699 N N . LEU A 1 90 ? 27.594 3.006 -23.25 1 93.19 90 LEU A N 1
ATOM 700 C CA . LEU A 1 90 ? 26.453 2.885 -22.344 1 93.19 90 LEU A CA 1
ATOM 701 C C . LEU A 1 90 ? 26.922 2.889 -20.891 1 93.19 90 LEU A C 1
ATOM 703 O O . LEU A 1 90 ? 26.297 3.527 -20.031 1 93.19 90 LEU A O 1
ATOM 707 N N . ILE A 1 91 ? 28 2.242 -20.609 1 88.69 91 ILE A N 1
ATOM 708 C CA . ILE A 1 91 ? 28.547 2.141 -19.25 1 88.69 91 ILE A CA 1
ATOM 709 C C . ILE A 1 91 ? 28.969 3.523 -18.766 1 88.69 91 ILE A C 1
ATOM 711 O O . ILE A 1 91 ? 28.797 3.846 -17.578 1 88.69 91 ILE A O 1
ATOM 715 N N . LYS A 1 92 ? 29.375 4.348 -19.641 1 83.75 92 LYS A N 1
ATOM 716 C CA . LYS A 1 92 ? 29.906 5.664 -19.281 1 83.75 92 LYS A CA 1
ATOM 717 C C . LYS A 1 92 ? 28.781 6.691 -19.188 1 83.75 92 LYS A C 1
ATOM 719 O O . LYS A 1 92 ? 28.969 7.781 -18.641 1 83.75 92 LYS A O 1
ATOM 724 N N . ASP A 1 93 ? 27.625 6.332 -19.75 1 83.69 93 ASP A N 1
ATOM 725 C CA . ASP A 1 93 ? 26.5 7.254 -19.766 1 83.69 93 ASP A CA 1
ATOM 726 C C . ASP A 1 93 ? 25.812 7.285 -18.391 1 83.69 93 ASP A C 1
ATOM 728 O O . ASP A 1 93 ? 25.266 6.273 -17.953 1 83.69 93 ASP A O 1
ATOM 732 N N . PRO A 1 94 ? 25.75 8.398 -17.688 1 78.06 94 PRO A N 1
ATOM 733 C CA . PRO A 1 94 ? 25.156 8.484 -16.359 1 78.06 94 PRO A CA 1
ATOM 734 C C . PRO A 1 94 ? 23.641 8.273 -16.375 1 78.06 94 PRO A C 1
ATOM 736 O O . PRO A 1 94 ? 23.031 8.047 -15.328 1 78.06 94 PRO A O 1
ATOM 739 N N . LYS A 1 95 ? 23.078 8.32 -17.516 1 80.62 95 LYS A N 1
ATOM 740 C CA . LYS A 1 95 ? 21.641 8.141 -17.625 1 80.62 95 LYS A CA 1
ATOM 741 C C . LYS A 1 95 ? 21.266 6.656 -17.703 1 80.62 95 LYS A C 1
ATOM 743 O O . LYS A 1 95 ? 20.094 6.301 -17.641 1 80.62 95 LYS A O 1
ATOM 748 N N . VAL A 1 96 ? 22.297 5.879 -17.844 1 88.38 96 VAL A N 1
ATOM 749 C CA . VAL A 1 96 ? 22.078 4.438 -17.953 1 88.38 96 VAL A CA 1
ATOM 750 C C . VAL A 1 96 ? 22.359 3.773 -16.609 1 88.38 96 VAL A C 1
ATOM 752 O O . VAL A 1 96 ? 23.422 3.959 -16.031 1 88.38 96 VAL A O 1
ATOM 755 N N . ARG A 1 97 ? 21.375 3.113 -16.109 1 87.94 97 ARG A N 1
ATOM 756 C CA . ARG A 1 97 ? 21.609 2.301 -14.93 1 87.94 97 ARG A CA 1
ATOM 757 C C . ARG A 1 97 ? 22.328 0.997 -15.289 1 87.94 97 ARG A C 1
ATOM 759 O O . ARG A 1 97 ? 21.828 0.22 -16.109 1 87.94 97 ARG A O 1
ATOM 766 N N . VAL A 1 98 ? 23.453 0.773 -14.664 1 88.75 98 VAL A N 1
ATOM 767 C CA . VAL A 1 98 ? 24.25 -0.403 -15.008 1 88.75 98 VAL A CA 1
ATOM 768 C C . VAL A 1 98 ? 24.266 -1.373 -13.828 1 88.75 98 VAL A C 1
ATOM 770 O O . VAL A 1 98 ? 24.547 -0.974 -12.695 1 88.75 98 VAL A O 1
ATOM 773 N N . PHE A 1 99 ? 23.922 -2.578 -14.07 1 90.31 99 PHE A N 1
ATOM 774 C CA . PHE A 1 99 ? 24.141 -3.68 -13.141 1 90.31 99 PHE A CA 1
ATOM 775 C C . PHE A 1 99 ? 25.234 -4.605 -13.656 1 90.31 99 PHE A C 1
ATOM 777 O O . PHE A 1 99 ? 25.156 -5.105 -14.781 1 90.31 99 PHE A O 1
ATOM 784 N N . TYR A 1 100 ? 26.188 -4.793 -12.867 1 90.88 100 TYR A N 1
ATOM 785 C CA . TYR A 1 100 ? 27.25 -5.73 -13.203 1 90.88 100 TYR A CA 1
ATOM 786 C C . TYR A 1 100 ? 26.922 -7.133 -12.719 1 90.88 100 TYR A C 1
ATOM 788 O O . TYR A 1 100 ? 26.906 -7.387 -11.508 1 90.88 100 TYR A O 1
ATOM 796 N N . GLY A 1 101 ? 26.734 -7.984 -13.695 1 92.94 101 GLY A N 1
ATOM 797 C CA . GLY A 1 101 ? 26.297 -9.328 -13.367 1 92.94 101 GLY A CA 1
ATOM 798 C C . GLY A 1 101 ? 27.375 -10.18 -12.742 1 92.94 101 GLY A C 1
ATOM 799 O O . GLY A 1 101 ? 27.094 -11.023 -11.883 1 92.94 101 GLY A O 1
ATOM 800 N N . ASN A 1 102 ? 28.609 -9.969 -13.18 1 92.69 102 ASN A N 1
ATOM 801 C CA . ASN A 1 102 ? 29.75 -10.719 -12.656 1 92.69 102 ASN A CA 1
ATOM 802 C C . ASN A 1 102 ? 29.5 -12.219 -12.703 1 92.69 102 ASN A C 1
ATOM 804 O O . ASN A 1 102 ? 29.766 -12.922 -11.727 1 92.69 102 ASN A O 1
ATOM 808 N N . GLY A 1 103 ? 28.844 -12.688 -13.727 1 96.12 103 GLY A N 1
ATOM 809 C CA . GLY A 1 103 ? 28.672 -14.109 -13.953 1 96.12 103 GLY A CA 1
ATOM 810 C C . GLY A 1 103 ? 27.406 -14.664 -13.344 1 96.12 103 GLY A C 1
ATOM 811 O O . GLY A 1 103 ? 27.094 -15.852 -13.5 1 96.12 103 GLY A O 1
ATOM 812 N N . ARG A 1 104 ? 26.594 -13.859 -12.633 1 97.38 104 ARG A N 1
ATOM 813 C CA . ARG A 1 104 ? 25.344 -14.312 -12.039 1 97.38 104 ARG A CA 1
ATOM 814 C C . ARG A 1 104 ? 24.344 -14.719 -13.117 1 97.38 104 ARG A C 1
ATOM 816 O O . ARG A 1 104 ? 24.578 -14.5 -14.312 1 97.38 104 ARG A O 1
ATOM 823 N N . THR A 1 105 ? 23.297 -15.344 -12.719 1 98.75 105 THR A N 1
ATOM 824 C CA . THR A 1 105 ? 22.344 -15.898 -13.68 1 98.75 105 THR A CA 1
ATOM 825 C C . THR A 1 105 ? 21.156 -14.961 -13.859 1 98.75 105 THR A C 1
ATOM 827 O O . THR A 1 105 ? 20.625 -14.414 -12.883 1 98.75 105 THR A O 1
ATOM 830 N N . LEU A 1 106 ? 20.781 -14.695 -15.078 1 98.88 106 LEU A N 1
ATOM 831 C CA . LEU A 1 106 ? 19.594 -13.914 -15.414 1 98.88 106 LEU A CA 1
ATOM 832 C C . LEU A 1 106 ? 18.5 -14.82 -15.961 1 98.88 106 LEU A C 1
ATOM 834 O O . LEU A 1 106 ? 18.734 -15.586 -16.906 1 98.88 106 LEU A O 1
ATOM 838 N N . ILE A 1 107 ? 17.328 -14.797 -15.367 1 98.94 107 ILE A N 1
ATOM 839 C CA . ILE A 1 107 ? 16.188 -15.539 -15.867 1 98.94 107 ILE A CA 1
ATOM 840 C C . ILE A 1 107 ? 15 -14.586 -16.062 1 98.94 107 ILE A C 1
ATOM 842 O O . ILE A 1 107 ? 14.992 -13.484 -15.516 1 98.94 107 ILE A O 1
ATOM 846 N N . PRO A 1 108 ? 14.008 -14.992 -16.938 1 98.88 108 PRO A N 1
ATOM 847 C CA . PRO A 1 108 ? 12.781 -14.195 -16.938 1 98.88 108 PRO A CA 1
ATOM 848 C C . PRO A 1 108 ? 12.094 -14.164 -15.578 1 98.88 108 PRO A C 1
ATOM 850 O O . PRO A 1 108 ? 12.32 -15.047 -14.742 1 98.88 108 PRO A O 1
ATOM 853 N N . GLY A 1 109 ? 11.32 -13.117 -15.328 1 98.88 109 GLY A N 1
ATOM 854 C CA . GLY A 1 109 ? 10.477 -13.156 -14.141 1 98.88 109 GLY A CA 1
ATOM 855 C C . GLY A 1 109 ? 9.609 -14.398 -14.07 1 98.88 109 GLY A C 1
ATOM 856 O O . GLY A 1 109 ? 9.055 -14.836 -15.078 1 98.88 109 GLY A O 1
ATOM 857 N N . LEU A 1 110 ? 9.492 -14.961 -12.922 1 98.88 110 LEU A N 1
ATOM 858 C CA . LEU A 1 110 ? 8.719 -16.188 -12.727 1 98.88 110 LEU A CA 1
ATOM 859 C C . LEU A 1 110 ? 7.223 -15.891 -12.758 1 98.88 110 LEU A C 1
ATOM 861 O O . LEU A 1 110 ? 6.809 -14.734 -12.664 1 98.88 110 LEU A O 1
ATOM 865 N N . GLY A 1 111 ? 6.477 -16.953 -12.938 1 98.75 111 GLY A N 1
ATOM 866 C CA . GLY A 1 111 ? 5.027 -16.859 -12.906 1 98.75 111 GLY A CA 1
ATOM 867 C C . GLY A 1 111 ? 4.379 -17.906 -12.016 1 98.75 111 GLY A C 1
ATOM 868 O O . GLY A 1 111 ? 4.953 -18.969 -11.781 1 98.75 111 GLY A O 1
ATOM 869 N N . ASP A 1 112 ? 3.244 -17.516 -11.516 1 98.81 112 ASP A N 1
ATOM 870 C CA . ASP A 1 112 ? 2.396 -18.406 -10.727 1 98.81 112 ASP A CA 1
ATOM 871 C C . ASP A 1 112 ? 1.052 -18.641 -11.414 1 98.81 112 ASP A C 1
ATOM 873 O O . ASP A 1 112 ? 0.311 -17.688 -11.664 1 98.81 112 ASP A O 1
ATOM 877 N N . ALA A 1 113 ? 0.701 -19.891 -11.648 1 98.81 113 ALA A N 1
ATOM 878 C CA . ALA A 1 113 ? -0.459 -20.188 -12.477 1 98.81 113 ALA A CA 1
ATOM 879 C C . ALA A 1 113 ? -1.702 -20.422 -11.625 1 98.81 113 ALA A C 1
ATOM 881 O O . ALA A 1 113 ? -2.787 -20.672 -12.148 1 98.81 113 ALA A O 1
ATOM 882 N N . HIS A 1 114 ? -1.638 -20.344 -10.32 1 98.75 114 HIS A N 1
ATOM 883 C CA . HIS A 1 114 ? -2.695 -20.625 -9.359 1 98.75 114 HIS A CA 1
ATOM 884 C C . HIS A 1 114 ? -2.6 -19.719 -8.148 1 98.75 114 HIS A C 1
ATOM 886 O O . HIS A 1 114 ? -2.508 -20.188 -7.012 1 98.75 114 HIS A O 1
ATOM 892 N N . THR A 1 115 ? -2.828 -18.438 -8.359 1 98.62 115 THR A N 1
ATOM 893 C CA . THR A 1 115 ? -2.463 -17.438 -7.367 1 98.62 115 THR A CA 1
ATOM 894 C C . THR A 1 115 ? -3.662 -17.078 -6.496 1 98.62 115 THR A C 1
ATOM 896 O O . THR A 1 115 ? -4.77 -16.875 -7.004 1 98.62 115 THR A O 1
ATOM 899 N N . HIS A 1 116 ? -3.43 -17.031 -5.223 1 97.81 116 HIS A N 1
ATOM 900 C CA . HIS A 1 116 ? -4.344 -16.422 -4.262 1 97.81 116 HIS A CA 1
ATOM 901 C C . HIS A 1 116 ? -3.699 -15.227 -3.568 1 97.81 116 HIS A C 1
ATOM 903 O O . HIS A 1 116 ? -2.975 -15.391 -2.584 1 97.81 116 HIS A O 1
ATOM 909 N N . LEU A 1 117 ? -4.059 -14.008 -3.961 1 97.25 117 LEU A N 1
ATOM 910 C CA . LEU A 1 117 ? -3.475 -12.828 -3.338 1 97.25 117 LEU A CA 1
ATOM 911 C C . LEU A 1 117 ? -4.086 -12.578 -1.965 1 97.25 117 LEU A C 1
ATOM 913 O O . LEU A 1 117 ? -3.408 -12.094 -1.056 1 97.25 117 LEU A O 1
ATOM 917 N N . SER A 1 118 ? -5.34 -12.93 -1.831 1 96.75 118 SER A N 1
ATOM 918 C CA . SER A 1 118 ? -6.105 -12.43 -0.694 1 96.75 118 SER A CA 1
ATOM 919 C C . SER A 1 118 ? -6.133 -13.445 0.443 1 96.75 118 SER A C 1
ATOM 921 O O . SER A 1 118 ? -6.852 -13.258 1.43 1 96.75 118 SER A O 1
ATOM 923 N N . TRP A 1 119 ? -5.375 -14.578 0.27 1 95.69 119 TRP A N 1
ATOM 924 C CA . TRP A 1 119 ? -5.285 -15.5 1.397 1 95.69 119 TRP A CA 1
ATOM 925 C C . TRP A 1 119 ? -4.465 -14.891 2.531 1 95.69 119 TRP A C 1
ATOM 927 O O . TRP A 1 119 ? -3.414 -14.289 2.293 1 95.69 119 TRP A O 1
ATOM 937 N N . ASN A 1 120 ? -4.914 -14.992 3.764 1 91.56 120 ASN A N 1
ATOM 938 C CA . ASN A 1 120 ? -4.484 -14.109 4.844 1 91.56 120 ASN A CA 1
ATOM 939 C C . ASN A 1 120 ? -3.51 -14.812 5.785 1 91.56 120 ASN A C 1
ATOM 941 O O . ASN A 1 120 ? -3.303 -14.367 6.914 1 91.56 120 ASN A O 1
ATOM 945 N N . GLY A 1 121 ? -2.951 -15.906 5.438 1 88.44 121 GLY A N 1
ATOM 946 C CA . GLY A 1 121 ? -1.918 -16.562 6.215 1 88.44 121 GLY A CA 1
ATOM 947 C C . GLY A 1 121 ? -2.475 -17.406 7.348 1 88.44 121 GLY A C 1
ATOM 948 O O . GLY A 1 121 ? -1.721 -17.922 8.18 1 88.44 121 GLY A O 1
ATOM 949 N N . GLY A 1 122 ? -3.762 -17.484 7.414 1 83.75 122 GLY A N 1
ATOM 950 C CA . GLY A 1 122 ? -4.398 -18.203 8.5 1 83.75 122 GLY A CA 1
ATOM 951 C C . GLY A 1 122 ? -5 -19.531 8.07 1 83.75 122 GLY A C 1
ATOM 952 O O . GLY A 1 122 ? -4.469 -20.203 7.18 1 83.75 122 GLY A O 1
ATOM 953 N N . ASP A 1 123 ? -6.023 -19.859 8.883 1 81.31 123 ASP A N 1
ATOM 954 C CA . ASP A 1 123 ? -6.699 -21.125 8.609 1 81.31 123 ASP A CA 1
ATOM 955 C C . ASP A 1 123 ? -7.73 -20.953 7.496 1 81.31 123 ASP A C 1
ATOM 957 O O . ASP A 1 123 ? -8.289 -19.875 7.312 1 81.31 123 ASP A O 1
ATOM 961 N N . LEU A 1 124 ? -7.891 -22 6.801 1 80.5 124 LEU A N 1
ATOM 962 C CA . LEU A 1 124 ? -8.789 -22.062 5.656 1 80.5 124 LEU A CA 1
ATOM 963 C C . LEU A 1 124 ? -10.164 -21.516 6.012 1 80.5 124 LEU A C 1
ATOM 965 O O . LEU A 1 124 ? -10.742 -20.734 5.25 1 80.5 124 LEU A O 1
ATOM 969 N N . GLY A 1 125 ? -10.633 -21.766 7.195 1 82.69 125 GLY A N 1
ATOM 970 C CA . GLY A 1 125 ? -11.977 -21.391 7.594 1 82.69 125 GLY A CA 1
ATOM 971 C C . GLY A 1 125 ? -12.133 -19.906 7.855 1 82.69 125 GLY A C 1
ATOM 972 O O . GLY A 1 125 ? -13.25 -19.391 7.918 1 82.69 125 GLY A O 1
ATOM 973 N N . ARG A 1 126 ? -11.023 -19.172 7.914 1 85 126 ARG A N 1
ATOM 974 C CA . ARG A 1 126 ? -11.086 -17.766 8.336 1 85 126 ARG A CA 1
ATOM 975 C C . ARG A 1 126 ? -10.594 -16.844 7.227 1 85 126 ARG A C 1
ATOM 977 O O . ARG A 1 126 ? -10.289 -15.672 7.48 1 85 126 ARG A O 1
ATOM 984 N N . LEU A 1 127 ? -10.609 -17.281 6.047 1 84.06 127 LEU A N 1
ATOM 985 C CA . LEU A 1 127 ? -10.031 -16.531 4.926 1 84.06 127 LEU A CA 1
ATOM 986 C C . LEU A 1 127 ? -10.828 -15.266 4.648 1 84.06 127 LEU A C 1
ATOM 988 O O . LEU A 1 127 ? -10.273 -14.266 4.191 1 84.06 127 LEU A O 1
ATOM 992 N N . GLY A 1 128 ? -12.156 -15.336 4.984 1 87.31 128 GLY A N 1
ATOM 993 C CA . GLY A 1 128 ? -13 -14.203 4.645 1 87.31 128 GLY A CA 1
ATOM 994 C C . GLY A 1 128 ? -13.305 -13.312 5.832 1 87.31 128 GLY A C 1
ATOM 995 O O . GLY A 1 128 ? -14.125 -12.398 5.734 1 87.31 128 GLY A O 1
ATOM 996 N N . GLU A 1 129 ? -12.617 -13.422 6.91 1 90.5 129 GLU A N 1
ATOM 997 C CA . GLU A 1 129 ? -13.07 -12.812 8.156 1 90.5 129 GLU A CA 1
ATOM 998 C C . GLU A 1 129 ? -12.492 -11.406 8.32 1 90.5 129 GLU A C 1
ATOM 1000 O O . GLU A 1 129 ? -13.008 -10.609 9.109 1 90.5 129 GLU A O 1
ATOM 1005 N N . LEU A 1 130 ? -11.508 -11.094 7.641 1 93.31 130 LEU A N 1
ATOM 1006 C CA . LEU A 1 130 ? -10.93 -9.758 7.77 1 93.31 130 LEU A CA 1
ATOM 1007 C C . LEU A 1 130 ? -11.859 -8.703 7.199 1 93.31 130 LEU A C 1
ATOM 1009 O O . LEU A 1 130 ? -12.57 -8.953 6.223 1 93.31 130 LEU A O 1
ATOM 1013 N N . GLY A 1 131 ? -11.844 -7.562 7.824 1 96.31 131 GLY A N 1
ATOM 1014 C CA . GLY A 1 131 ? -12.562 -6.449 7.23 1 96.31 131 GLY A CA 1
ATOM 1015 C C . GLY A 1 131 ? -12.055 -6.082 5.848 1 96.31 131 GLY A C 1
ATOM 1016 O O . GLY A 1 131 ? -10.891 -6.336 5.52 1 96.31 131 GLY A O 1
ATOM 1017 N N . ILE A 1 132 ? -12.93 -5.48 5.066 1 97.81 132 ILE A N 1
ATOM 1018 C CA . ILE A 1 132 ? -12.617 -5.184 3.674 1 97.81 132 ILE A CA 1
ATOM 1019 C C . ILE A 1 132 ? -11.352 -4.332 3.6 1 97.81 132 ILE A C 1
ATOM 1021 O O . ILE A 1 132 ? -10.461 -4.598 2.789 1 97.81 132 ILE A O 1
ATOM 1025 N N . GLU A 1 133 ? -11.211 -3.285 4.492 1 98 133 GLU A N 1
ATOM 1026 C CA . GLU A 1 133 ? -10.07 -2.381 4.457 1 98 133 GLU A CA 1
ATOM 1027 C C . GLU A 1 133 ? -8.773 -3.119 4.789 1 98 133 GLU A C 1
ATOM 1029 O O . GLU A 1 133 ? -7.801 -3.045 4.035 1 98 133 GLU A O 1
ATOM 1034 N N . GLU A 1 134 ? -8.797 -3.895 5.895 1 97.31 134 GLU A N 1
ATOM 1035 C CA . GLU A 1 134 ? -7.6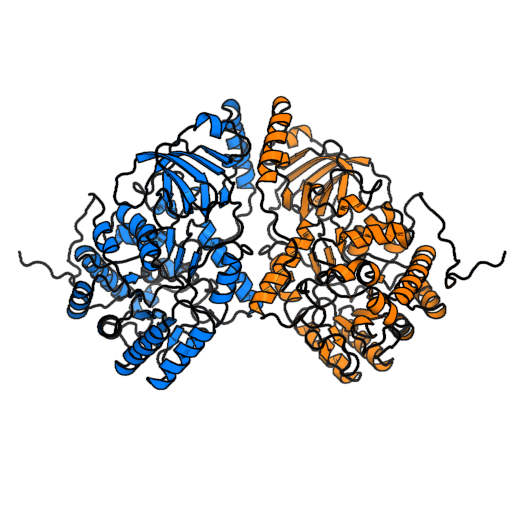21 -4.668 6.281 1 97.31 134 GLU A CA 1
ATOM 1036 C C . GLU A 1 134 ? -7.242 -5.672 5.199 1 97.31 134 GLU A C 1
ATOM 1038 O O . GLU A 1 134 ? -6.059 -5.852 4.898 1 97.31 134 GLU A O 1
ATOM 1043 N N . HIS A 1 135 ? -8.25 -6.312 4.621 1 97.62 135 HIS A N 1
ATOM 1044 C CA . HIS A 1 135 ? -8.016 -7.348 3.621 1 97.62 135 HIS A CA 1
ATOM 1045 C C . HIS A 1 135 ? -7.445 -6.754 2.338 1 97.62 135 HIS A C 1
ATOM 1047 O O . HIS A 1 135 ? -6.641 -7.391 1.655 1 97.62 135 HIS A O 1
ATOM 1053 N N . THR A 1 136 ? -7.891 -5.531 2.021 1 98.25 136 THR A N 1
ATOM 1054 C CA . THR A 1 136 ? -7.348 -4.832 0.864 1 98.25 136 THR A CA 1
ATOM 1055 C C . THR A 1 136 ? -5.855 -4.57 1.043 1 98.25 136 THR A C 1
ATOM 1057 O O . THR A 1 136 ? -5.059 -4.848 0.143 1 98.25 136 THR A O 1
ATOM 1060 N N . LEU A 1 137 ? -5.465 -4.074 2.205 1 97.38 137 LEU A N 1
ATOM 1061 C CA . LEU A 1 137 ? -4.059 -3.811 2.486 1 97.38 137 LEU A CA 1
ATOM 1062 C C . LEU A 1 137 ? -3.25 -5.105 2.465 1 97.38 137 LEU A C 1
ATOM 1064 O O . LEU A 1 137 ? -2.135 -5.137 1.938 1 97.38 137 LEU A O 1
ATOM 1068 N N . LEU A 1 138 ? -3.828 -6.172 2.996 1 95.94 138 LEU A N 1
ATOM 1069 C CA . LEU A 1 138 ? -3.172 -7.477 2.988 1 95.94 138 LEU A CA 1
ATOM 1070 C C . LEU A 1 138 ? -2.973 -7.977 1.562 1 95.94 138 LEU A C 1
ATOM 1072 O O . LEU A 1 138 ? -1.901 -8.484 1.22 1 95.94 138 LEU A O 1
ATOM 1076 N N . THR A 1 139 ? -4.004 -7.883 0.745 1 97.69 139 THR A N 1
ATOM 1077 C CA . THR A 1 139 ? -3.943 -8.344 -0.639 1 97.69 139 THR A CA 1
ATOM 1078 C C . THR A 1 139 ? -2.865 -7.586 -1.411 1 97.69 139 THR A C 1
ATOM 1080 O O . THR A 1 139 ? -2.104 -8.188 -2.172 1 97.69 139 THR A O 1
ATOM 1083 N N . ALA A 1 140 ? -2.797 -6.254 -1.187 1 97.62 140 ALA A N 1
ATOM 1084 C CA . ALA A 1 140 ? -1.738 -5.453 -1.795 1 97.62 140 ALA A CA 1
ATOM 1085 C C . ALA A 1 140 ? -0.362 -5.918 -1.333 1 97.62 140 ALA A C 1
ATOM 1087 O O . ALA A 1 140 ? 0.574 -6 -2.133 1 97.62 140 ALA A O 1
ATOM 1088 N N . ARG A 1 141 ? -0.206 -6.203 -0.08 1 95.44 141 ARG A N 1
ATOM 1089 C CA . ARG A 1 141 ? 1.053 -6.695 0.47 1 95.44 141 ARG A CA 1
ATOM 1090 C C . ARG A 1 141 ? 1.439 -8.031 -0.158 1 95.44 141 ARG A C 1
ATOM 1092 O O . ARG A 1 141 ? 2.613 -8.266 -0.454 1 95.44 141 ARG A O 1
ATOM 1099 N N . SER A 1 142 ? 0.487 -8.898 -0.347 1 96.5 142 SER A N 1
ATOM 1100 C CA . SER A 1 142 ? 0.733 -10.188 -0.986 1 96.5 142 SER A CA 1
ATOM 1101 C C . SER A 1 142 ? 1.229 -10.008 -2.418 1 96.5 142 SER A C 1
ATOM 1103 O O . SER A 1 142 ? 2.111 -10.742 -2.871 1 96.5 142 SER A O 1
ATOM 1105 N N . ALA A 1 143 ? 0.585 -9.07 -3.129 1 98 143 ALA A N 1
ATOM 1106 C CA . ALA A 1 143 ? 1.041 -8.773 -4.484 1 98 143 ALA A CA 1
ATOM 1107 C C . ALA A 1 143 ? 2.512 -8.367 -4.492 1 98 143 ALA A C 1
ATOM 1109 O O . ALA A 1 143 ? 3.297 -8.867 -5.301 1 98 143 ALA A O 1
ATOM 1110 N N . ARG A 1 144 ? 2.871 -7.504 -3.59 1 96.44 144 ARG A N 1
ATOM 1111 C CA . ARG A 1 144 ? 4.27 -7.102 -3.463 1 96.44 144 ARG A CA 1
ATOM 1112 C C . ARG A 1 144 ? 5.152 -8.297 -3.115 1 96.44 144 ARG A C 1
ATOM 1114 O O . ARG A 1 144 ? 6.266 -8.422 -3.631 1 96.44 144 ARG A O 1
ATOM 1121 N N . CYS A 1 145 ? 4.68 -9.125 -2.27 1 95.88 145 CYS A N 1
ATOM 1122 C CA . CYS A 1 145 ? 5.434 -10.305 -1.843 1 95.88 145 CYS A CA 1
ATOM 1123 C C . CYS A 1 145 ? 5.762 -11.203 -3.029 1 95.88 145 CYS A C 1
ATOM 1125 O O . CYS A 1 145 ? 6.875 -11.719 -3.133 1 95.88 145 CYS A O 1
ATOM 1127 N N . PHE A 1 146 ? 4.797 -11.383 -3.893 1 98.12 146 PHE A N 1
ATOM 1128 C CA . PHE A 1 146 ? 5.07 -12.141 -5.105 1 98.12 146 PHE A CA 1
ATOM 1129 C C . PHE A 1 146 ? 6.203 -11.5 -5.902 1 98.12 146 PHE A C 1
ATOM 1131 O O . PHE A 1 146 ? 7.137 -12.188 -6.324 1 98.12 146 PHE A O 1
ATOM 1138 N N . LEU A 1 147 ? 6.094 -10.234 -6.059 1 98 147 LEU A N 1
ATOM 1139 C CA . LEU A 1 147 ? 7.121 -9.539 -6.816 1 98 147 LEU A CA 1
ATOM 1140 C C . LEU A 1 147 ? 8.477 -9.625 -6.113 1 98 147 LEU A C 1
ATOM 1142 O O . LEU A 1 147 ? 9.492 -9.883 -6.754 1 98 147 LEU A O 1
ATOM 1146 N N . ASP A 1 148 ? 8.508 -9.461 -4.789 1 95.31 148 ASP A N 1
ATOM 1147 C CA . ASP A 1 148 ? 9.727 -9.586 -3.99 1 95.31 148 ASP A CA 1
ATOM 1148 C C . ASP A 1 148 ? 10.344 -10.969 -4.137 1 95.31 148 ASP A C 1
ATOM 1150 O O . ASP A 1 148 ? 11.523 -11.164 -3.838 1 95.31 148 ASP A O 1
ATOM 1154 N N . SER A 1 149 ? 9.531 -11.906 -4.57 1 97.56 149 SER A N 1
ATOM 1155 C CA . SER A 1 149 ? 9.969 -13.289 -4.719 1 97.56 149 SER A CA 1
ATOM 1156 C C . SER A 1 149 ? 10.367 -13.594 -6.16 1 97.56 149 SER A C 1
ATOM 1158 O O . SER A 1 149 ? 10.594 -14.75 -6.52 1 97.56 149 SER A O 1
ATOM 1160 N N . GLY A 1 150 ? 10.359 -12.594 -6.996 1 98.19 150 GLY A N 1
ATOM 1161 C CA . GLY A 1 150 ? 10.797 -12.758 -8.375 1 98.19 150 GLY A CA 1
ATOM 1162 C C . GLY A 1 150 ? 9.672 -13.141 -9.32 1 98.19 150 GLY A C 1
ATOM 1163 O O . GLY A 1 150 ? 9.922 -13.484 -10.477 1 98.19 150 GLY A O 1
ATOM 1164 N N . TYR A 1 151 ? 8.445 -13.141 -8.82 1 98.75 151 TYR A N 1
ATOM 1165 C CA . TYR A 1 151 ? 7.297 -13.469 -9.664 1 98.75 151 TYR A CA 1
ATOM 1166 C C . TYR A 1 151 ? 6.699 -12.219 -10.289 1 98.75 151 TYR A C 1
ATOM 1168 O O . TYR A 1 151 ? 6.254 -11.312 -9.586 1 98.75 151 TYR A O 1
ATOM 1176 N N . THR A 1 152 ? 6.684 -12.156 -11.625 1 98.69 152 THR A N 1
ATOM 1177 C CA . THR A 1 152 ? 6.203 -10.977 -12.336 1 98.69 152 THR A CA 1
ATOM 1178 C C . THR A 1 152 ? 4.898 -11.273 -13.062 1 98.69 152 THR A C 1
ATOM 1180 O O . THR A 1 152 ? 4.266 -10.367 -13.617 1 98.69 152 THR A O 1
ATOM 1183 N N . MET A 1 153 ? 4.422 -12.539 -13.094 1 98.44 153 MET A N 1
ATOM 1184 C CA . MET A 1 153 ? 3.15 -12.961 -13.672 1 98.44 153 MET A CA 1
ATOM 1185 C C . MET A 1 153 ? 2.373 -13.852 -12.711 1 98.44 153 MET A C 1
ATOM 1187 O O . MET A 1 153 ? 2.877 -14.883 -12.273 1 98.44 153 MET A O 1
ATOM 1191 N N . CYS A 1 154 ? 1.198 -13.461 -12.438 1 98.75 154 CYS A N 1
ATOM 1192 C CA . CYS A 1 154 ? 0.373 -14.258 -11.531 1 98.75 154 CYS A CA 1
ATOM 1193 C C . CYS A 1 154 ? -1.035 -14.43 -12.094 1 98.75 154 CYS A C 1
ATOM 1195 O O . CYS A 1 154 ? -1.693 -13.445 -12.445 1 98.75 154 CYS A O 1
ATOM 1197 N N . PHE A 1 155 ? -1.465 -15.672 -12.219 1 98.75 155 PHE A N 1
ATOM 1198 C CA . PHE A 1 155 ? -2.803 -16.016 -12.68 1 98.75 155 PHE A CA 1
ATOM 1199 C C . PHE A 1 155 ? -3.734 -16.266 -11.5 1 98.75 155 PHE A C 1
ATOM 1201 O O . PHE A 1 155 ? -3.615 -17.281 -10.82 1 98.75 155 PHE A O 1
ATOM 1208 N N . GLY A 1 156 ? -4.66 -15.344 -11.312 1 98.56 156 GLY A N 1
ATOM 1209 C CA . GLY A 1 156 ? -5.531 -15.406 -10.148 1 98.56 156 GLY A CA 1
ATOM 1210 C C . GLY A 1 156 ? -6.496 -16.578 -10.188 1 98.56 156 GLY A C 1
ATOM 1211 O O . GLY A 1 156 ? -7.199 -16.766 -11.18 1 98.56 156 GLY A O 1
ATOM 1212 N N . ALA A 1 157 ? -6.574 -17.328 -9.117 1 98 157 ALA A N 1
ATOM 1213 C CA . ALA A 1 157 ? -7.465 -18.484 -9.008 1 98 157 ALA A CA 1
ATOM 1214 C C . ALA A 1 157 ? -8.766 -18.125 -8.305 1 98 157 ALA A C 1
ATOM 1216 O O . ALA A 1 157 ? -9.859 -18.375 -8.82 1 98 157 ALA A O 1
ATOM 1217 N N . ALA A 1 158 ? -8.672 -17.578 -7.09 1 97.31 158 ALA A N 1
ATOM 1218 C CA . ALA A 1 158 ? -9.844 -17.125 -6.34 1 97.31 158 ALA A CA 1
ATOM 1219 C C . ALA A 1 158 ? -9.477 -16 -5.375 1 97.31 158 ALA A C 1
ATOM 1221 O O . ALA A 1 158 ? -8.328 -15.891 -4.945 1 97.31 158 ALA A O 1
ATOM 1222 N N . SER A 1 159 ? -10.523 -15.258 -5.062 1 97.75 159 SER A N 1
ATOM 1223 C CA . SER A 1 159 ? -10.391 -14.141 -4.137 1 97.75 159 SER A CA 1
ATOM 1224 C C . SER A 1 159 ? -11.266 -14.336 -2.902 1 97.75 159 SER A C 1
ATOM 1226 O O . SER A 1 159 ? -12.352 -14.906 -2.99 1 97.75 159 SER A O 1
ATOM 1228 N N . ALA A 1 160 ? -10.781 -13.82 -1.797 1 97.12 160 ALA A N 1
ATOM 1229 C CA . ALA A 1 160 ? -11.484 -14.016 -0.53 1 97.12 160 ALA A CA 1
ATOM 1230 C C . ALA A 1 160 ? -12.727 -13.141 -0.455 1 97.12 160 ALA A C 1
ATOM 1232 O O . ALA A 1 160 ? -13.609 -13.375 0.376 1 97.12 160 ALA A O 1
ATOM 1233 N N . LYS A 1 161 ? -12.758 -12.109 -1.258 1 97.69 161 LYS A N 1
ATOM 1234 C CA . LYS A 1 161 ? -13.914 -11.234 -1.397 1 97.69 161 LYS A CA 1
ATOM 1235 C C . LYS A 1 161 ? -14.156 -10.867 -2.859 1 97.69 161 LYS A C 1
ATOM 1237 O O . LYS A 1 161 ? -13.32 -11.141 -3.719 1 97.69 161 LYS A O 1
ATOM 1242 N N . LYS A 1 162 ? -15.273 -10.266 -3.141 1 97.69 162 LYS A N 1
ATOM 1243 C CA . LYS A 1 162 ? -15.758 -10.055 -4.504 1 97.69 162 LYS A CA 1
ATOM 1244 C C . LYS A 1 162 ? -14.781 -9.203 -5.305 1 97.69 162 LYS A C 1
ATOM 1246 O O . LYS A 1 162 ? -14.5 -9.492 -6.469 1 97.69 162 LYS A O 1
ATOM 1251 N N . ARG A 1 163 ? -14.164 -8.172 -4.688 1 98.12 163 ARG A N 1
ATOM 1252 C CA . ARG A 1 163 ? -13.555 -7.125 -5.504 1 98.12 163 ARG A CA 1
ATOM 1253 C C . ARG A 1 163 ? -12.055 -7.035 -5.25 1 98.12 163 ARG A C 1
ATOM 1255 O O . ARG A 1 163 ? -11.336 -6.328 -5.961 1 98.12 163 ARG A O 1
ATOM 1262 N N . LEU A 1 164 ? -11.492 -7.738 -4.297 1 98.62 164 LEU A N 1
ATOM 1263 C CA . LEU A 1 164 ? -10.117 -7.543 -3.863 1 98.62 164 LEU A CA 1
ATOM 1264 C C . LEU A 1 164 ? -9.148 -7.719 -5.027 1 98.62 164 LEU A C 1
ATOM 1266 O O . LEU A 1 164 ? -8.32 -6.844 -5.285 1 98.62 164 LEU A O 1
ATOM 1270 N N . ASP A 1 165 ? -9.266 -8.789 -5.773 1 98.75 165 ASP A N 1
ATOM 1271 C CA . ASP A 1 165 ? -8.336 -9.078 -6.863 1 98.75 165 ASP A CA 1
ATOM 1272 C C . ASP A 1 165 ? -8.406 -8 -7.941 1 98.75 165 ASP A C 1
ATOM 1274 O O . ASP A 1 165 ? -7.375 -7.531 -8.422 1 98.75 165 ASP A O 1
ATOM 1278 N N . VAL A 1 166 ? -9.609 -7.645 -8.289 1 98.81 166 VAL A N 1
ATOM 1279 C CA . VAL A 1 166 ? -9.812 -6.711 -9.391 1 98.81 166 VAL A CA 1
ATOM 1280 C C . VAL A 1 166 ? -9.227 -5.348 -9.023 1 98.81 166 VAL A C 1
ATOM 1282 O O . VAL A 1 166 ? -8.5 -4.742 -9.82 1 98.81 166 VAL A O 1
ATOM 1285 N N . VAL A 1 167 ? -9.484 -4.898 -7.824 1 98.75 167 VAL A N 1
ATOM 1286 C CA . VAL A 1 167 ? -9.039 -3.576 -7.391 1 98.75 167 VAL A CA 1
ATOM 1287 C C . VAL A 1 167 ? -7.52 -3.555 -7.27 1 98.75 167 VAL A C 1
ATOM 1289 O O . VAL A 1 167 ? -6.871 -2.596 -7.691 1 98.75 167 VAL A O 1
ATOM 1292 N N . VAL A 1 168 ? -6.961 -4.598 -6.766 1 98.75 168 VAL A N 1
ATOM 1293 C CA . VAL A 1 168 ? -5.516 -4.652 -6.582 1 98.75 168 VAL A CA 1
ATOM 1294 C C . VAL A 1 168 ? -4.824 -4.762 -7.941 1 98.75 168 VAL A C 1
ATOM 1296 O O . VAL A 1 168 ? -3.811 -4.105 -8.188 1 98.75 168 VAL A O 1
ATOM 1299 N N . ARG A 1 169 ? -5.367 -5.574 -8.852 1 98.75 169 ARG A N 1
ATOM 1300 C CA . ARG A 1 169 ? -4.852 -5.637 -10.219 1 98.75 169 ARG A CA 1
ATOM 1301 C C . ARG A 1 169 ? -4.805 -4.246 -10.852 1 98.75 169 ARG A C 1
ATOM 1303 O O . ARG A 1 169 ? -3.789 -3.855 -11.422 1 98.75 169 ARG A O 1
ATOM 1310 N N . ASP A 1 170 ? -5.934 -3.568 -10.75 1 98.5 170 ASP A N 1
ATOM 1311 C CA . ASP A 1 170 ? -6.035 -2.254 -11.375 1 98.5 170 ASP A CA 1
ATOM 1312 C C . ASP A 1 170 ? -5.031 -1.275 -10.773 1 98.5 170 ASP A C 1
ATOM 1314 O O . ASP A 1 170 ? -4.453 -0.451 -11.484 1 98.5 170 ASP A O 1
ATOM 1318 N N . ALA A 1 171 ? -4.844 -1.342 -9.469 1 97.56 171 ALA A N 1
ATOM 1319 C CA . ALA A 1 171 ? -3.873 -0.481 -8.797 1 97.56 171 ALA A CA 1
ATOM 1320 C C . ALA A 1 171 ? -2.451 -0.793 -9.266 1 97.56 171 ALA A C 1
ATOM 1322 O O . ALA A 1 171 ? -1.629 0.112 -9.414 1 97.56 171 ALA A O 1
ATOM 1323 N N . ILE A 1 172 ? -2.066 -2.08 -9.43 1 98.12 172 ILE A N 1
ATOM 1324 C CA . ILE A 1 172 ? -0.769 -2.479 -9.961 1 98.12 172 ILE A CA 1
ATOM 1325 C C . ILE A 1 172 ? -0.587 -1.901 -11.359 1 98.12 172 ILE A C 1
ATOM 1327 O O . ILE A 1 172 ? 0.444 -1.296 -11.664 1 98.12 172 ILE A O 1
ATOM 1331 N N . ASN A 1 173 ? -1.604 -2.047 -12.195 1 98 173 ASN A N 1
ATOM 1332 C CA . ASN A 1 173 ? -1.549 -1.571 -13.57 1 98 173 ASN A CA 1
ATOM 1333 C C . ASN A 1 173 ? -1.36 -0.058 -13.633 1 98 173 ASN A C 1
ATOM 1335 O O . ASN A 1 173 ? -0.643 0.447 -14.5 1 98 173 ASN A O 1
ATOM 1339 N N . ALA A 1 174 ? -1.956 0.611 -12.734 1 95.19 174 ALA A N 1
ATOM 1340 C CA . ALA A 1 174 ? -1.87 2.068 -12.695 1 95.19 174 ALA A CA 1
ATOM 1341 C C . ALA A 1 174 ? -0.509 2.525 -12.18 1 95.19 174 ALA A C 1
ATOM 1343 O O . ALA A 1 174 ? -0.187 3.715 -12.227 1 95.19 174 ALA A O 1
ATOM 1344 N N . GLY A 1 175 ? 0.3 1.623 -11.688 1 92.88 175 GLY A N 1
ATOM 1345 C CA . GLY A 1 175 ? 1.598 1.96 -11.117 1 92.88 175 GLY A CA 1
ATOM 1346 C C . GLY A 1 175 ? 1.512 2.49 -9.703 1 92.88 175 GLY A C 1
ATOM 1347 O O . GLY A 1 175 ? 2.486 3.033 -9.172 1 92.88 175 GLY A O 1
ATOM 1348 N N . ASP A 1 176 ? 0.323 2.316 -9.055 1 92.12 176 ASP A N 1
ATOM 1349 C CA . ASP A 1 176 ? 0.101 2.869 -7.723 1 92.12 176 ASP A CA 1
ATOM 1350 C C . ASP A 1 176 ? 0.743 1.992 -6.652 1 92.12 176 ASP A C 1
ATOM 1352 O O . ASP A 1 176 ? 1.167 2.49 -5.605 1 92.12 176 ASP A O 1
ATOM 1356 N N . ILE A 1 177 ? 0.711 0.694 -6.824 1 94.06 177 ILE A N 1
ATOM 1357 C CA . ILE A 1 177 ? 1.333 -0.244 -5.895 1 94.06 177 ILE A CA 1
ATOM 1358 C C . ILE A 1 177 ? 2.164 -1.264 -6.672 1 94.06 177 ILE A C 1
ATOM 1360 O O . ILE A 1 177 ? 1.903 -1.521 -7.848 1 94.06 177 ILE A O 1
ATOM 1364 N N . PRO A 1 178 ? 3.191 -1.784 -6.047 1 95.88 178 PRO A N 1
ATOM 1365 C CA . PRO A 1 178 ? 3.973 -2.832 -6.707 1 95.88 178 PRO A CA 1
ATOM 1366 C C . PRO A 1 178 ? 3.252 -4.18 -6.734 1 95.88 178 PRO A C 1
ATOM 1368 O O . PRO A 1 178 ? 2.5 -4.5 -5.809 1 95.88 178 PRO A O 1
ATOM 1371 N N . GLY A 1 179 ? 3.471 -4.93 -7.734 1 98.12 179 GLY A N 1
ATOM 1372 C CA . GLY A 1 179 ? 2.939 -6.273 -7.875 1 98.12 179 GLY A CA 1
ATOM 1373 C C . GLY A 1 179 ? 3.197 -6.879 -9.242 1 98.12 179 GLY A C 1
ATOM 1374 O O . GLY A 1 179 ? 3.719 -6.207 -10.133 1 98.12 179 GLY A O 1
ATOM 1375 N N . PRO A 1 180 ? 2.875 -8.109 -9.406 1 98.62 180 PRO A N 1
ATOM 1376 C CA . PRO A 1 180 ? 3.033 -8.773 -10.703 1 98.62 180 PRO A CA 1
ATOM 1377 C C . PRO A 1 180 ? 1.943 -8.391 -11.703 1 98.62 180 PRO A C 1
ATOM 1379 O O . PRO A 1 180 ? 0.943 -7.773 -11.32 1 98.62 180 PRO A O 1
ATOM 1382 N N . ARG A 1 181 ? 2.254 -8.641 -12.977 1 98.69 181 ARG A N 1
ATOM 1383 C CA . ARG A 1 181 ? 1.121 -8.711 -13.891 1 98.69 181 ARG A CA 1
ATOM 1384 C C . ARG A 1 181 ? 0.104 -9.75 -13.422 1 98.69 181 ARG A C 1
ATOM 1386 O O . ARG A 1 181 ? 0.467 -10.883 -13.094 1 98.69 181 ARG A O 1
ATOM 1393 N N . TYR A 1 182 ? -1.112 -9.258 -13.273 1 98.75 182 TYR A N 1
ATOM 1394 C CA . TYR A 1 182 ? -2.09 -10.102 -12.594 1 98.75 182 TYR A CA 1
ATOM 1395 C C . TYR A 1 182 ? -3.363 -10.227 -13.422 1 98.75 182 TYR A C 1
ATOM 1397 O O . TYR A 1 182 ? -3.84 -9.25 -14 1 98.75 182 TYR A O 1
ATOM 1405 N N . LEU A 1 183 ? -3.859 -11.391 -13.633 1 98.81 183 LEU A N 1
ATOM 1406 C CA . LEU A 1 183 ? -5.227 -11.641 -14.078 1 98.81 183 LEU A CA 1
ATOM 1407 C C . LEU A 1 183 ? -6.129 -11.984 -12.891 1 98.81 183 LEU A C 1
ATOM 1409 O O . LEU A 1 183 ? -5.914 -12.992 -12.219 1 98.81 183 LEU A O 1
ATOM 1413 N N . ALA A 1 184 ? -7.066 -11.164 -12.703 1 98.81 184 ALA A N 1
ATOM 1414 C CA . ALA A 1 184 ? -7.844 -11.156 -11.469 1 98.81 184 ALA A CA 1
ATOM 1415 C C . ALA A 1 184 ? -8.977 -12.172 -11.531 1 98.81 184 ALA A C 1
ATOM 1417 O O . ALA A 1 184 ? -9.523 -12.438 -12.602 1 98.81 184 ALA A O 1
ATOM 1418 N N . ASN A 1 185 ? -9.289 -12.719 -10.391 1 98.56 185 ASN A N 1
ATOM 1419 C CA . ASN A 1 185 ? -10.469 -13.562 -10.195 1 98.56 185 ASN A CA 1
ATOM 1420 C C . ASN A 1 185 ? -11.344 -13.055 -9.055 1 98.56 185 ASN A C 1
ATOM 1422 O O . ASN A 1 185 ? -11.055 -12.008 -8.469 1 98.56 185 ASN A O 1
ATOM 1426 N N . GLY A 1 186 ? -12.57 -13.609 -8.891 1 98.31 186 GLY A N 1
ATOM 1427 C CA . GLY A 1 186 ? -13.461 -13.359 -7.773 1 98.31 186 GLY A CA 1
ATOM 1428 C C . GLY A 1 186 ? -13.578 -14.547 -6.832 1 98.31 186 GLY A C 1
ATOM 1429 O O . GLY A 1 186 ? -12.703 -15.422 -6.812 1 98.31 186 GLY A O 1
ATOM 1430 N N . GLN A 1 187 ? -14.594 -14.492 -6.043 1 98.56 187 GLN A N 1
ATOM 1431 C CA . GLN A 1 187 ? -14.875 -15.625 -5.168 1 98.56 187 GLN A CA 1
ATOM 1432 C C . GLN A 1 187 ? -15.125 -16.891 -5.98 1 98.56 187 GLN A C 1
ATOM 1434 O O . GLN A 1 187 ? -15.703 -16.828 -7.066 1 98.56 187 GLN A O 1
ATOM 1439 N N . GLU A 1 188 ? -14.672 -18 -5.445 1 98.44 188 GLU A N 1
ATOM 1440 C CA . GLU A 1 188 ? -14.922 -19.25 -6.16 1 98.44 188 GLU A CA 1
ATOM 1441 C C . GLU A 1 188 ? -16.406 -19.594 -6.156 1 98.44 188 GLU A C 1
ATOM 1443 O O . GLU A 1 188 ? -17.109 -19.328 -5.184 1 98.44 188 GLU A O 1
ATOM 1448 N N . MET A 1 189 ? -16.906 -20.188 -7.238 1 98.75 189 MET A N 1
ATOM 1449 C CA . MET A 1 189 ? -18.297 -20.594 -7.363 1 98.75 189 MET A CA 1
ATOM 1450 C C . MET A 1 189 ? -18.484 -22.031 -6.895 1 98.75 189 MET A C 1
ATOM 1452 O O . MET A 1 189 ? -17.719 -22.922 -7.27 1 98.75 189 MET A O 1
ATOM 1456 N N . ALA A 1 190 ? -19.438 -22.25 -6.113 1 98.69 190 ALA A N 1
ATOM 1457 C CA . ALA A 1 190 ? -19.734 -23.609 -5.641 1 98.69 190 ALA A CA 1
ATOM 1458 C C . ALA A 1 190 ? -21.234 -23.797 -5.398 1 98.69 190 ALA A C 1
ATOM 1460 O O . ALA A 1 190 ? -21.953 -22.812 -5.191 1 98.69 190 ALA A O 1
ATOM 1461 N N . ARG A 1 191 ? -21.562 -25 -5.473 1 98.38 191 ARG A N 1
ATOM 1462 C CA . ARG A 1 191 ? -22.906 -25.344 -5.02 1 98.38 191 ARG A CA 1
ATOM 1463 C C . ARG A 1 191 ? -23.047 -25.156 -3.514 1 98.38 191 ARG A C 1
ATOM 1465 O O . ARG A 1 191 ? -22.062 -25.219 -2.781 1 98.38 191 ARG A O 1
ATOM 1472 N N . ARG A 1 192 ? -24.328 -24.906 -3.055 1 97.06 192 ARG A N 1
ATOM 1473 C CA . ARG A 1 192 ? -24.578 -24.672 -1.638 1 97.06 192 ARG A CA 1
ATOM 1474 C C . ARG A 1 192 ? -24.219 -25.906 -0.809 1 97.06 192 ARG A C 1
ATOM 1476 O O . ARG A 1 192 ? -23.875 -25.781 0.369 1 97.06 192 ARG A O 1
ATOM 1483 N N . ASP A 1 193 ? -24.188 -27.047 -1.407 1 96.31 193 ASP A N 1
ATOM 1484 C CA . ASP A 1 193 ? -23.812 -28.266 -0.704 1 96.31 193 ASP A CA 1
ATOM 1485 C C . ASP A 1 193 ? -22.391 -28.703 -1.055 1 96.31 193 ASP A C 1
ATOM 1487 O O . ASP A 1 193 ? -22 -29.844 -0.791 1 96.31 193 ASP A O 1
ATOM 1491 N N . GLY A 1 194 ? -21.594 -27.891 -1.68 1 96.88 194 GLY A N 1
ATOM 1492 C CA . GLY A 1 194 ? -20.281 -28.297 -2.146 1 96.88 194 GLY A CA 1
ATOM 1493 C C . GLY A 1 194 ? -19.219 -27.25 -1.884 1 96.88 194 GLY A C 1
ATOM 1494 O O . GLY A 1 194 ? -18.125 -27.312 -2.457 1 96.88 194 GLY A O 1
ATOM 1495 N N . ASP A 1 195 ? -19.531 -26.219 -1.039 1 96.12 195 ASP A N 1
ATOM 1496 C CA . ASP A 1 195 ? -18.547 -25.188 -0.76 1 96.12 195 ASP A CA 1
ATOM 1497 C C . ASP A 1 195 ? -17.391 -25.734 0.09 1 96.12 195 ASP A C 1
ATOM 1499 O O . ASP A 1 195 ? -17.594 -26.641 0.909 1 96.12 195 ASP A O 1
ATOM 1503 N N . LEU A 1 196 ? -16.172 -25.234 -0.139 1 95 196 LEU A N 1
ATOM 1504 C CA . LEU A 1 196 ? -15.039 -25.578 0.716 1 95 196 LEU A CA 1
ATOM 1505 C C . LEU A 1 196 ? -15.016 -24.688 1.96 1 95 196 LEU A C 1
ATOM 1507 O O . LEU A 1 196 ? -14.797 -25.172 3.07 1 95 196 LEU A O 1
ATOM 1511 N N . VAL A 1 197 ? -15.172 -23.359 1.79 1 93.5 197 VAL A N 1
ATOM 1512 C CA . VAL A 1 197 ? -15.219 -22.328 2.822 1 93.5 197 VAL A CA 1
ATOM 1513 C C . VAL A 1 197 ? -16.312 -21.328 2.5 1 93.5 197 VAL A C 1
ATOM 1515 O O . VAL A 1 197 ? -16.25 -20.609 1.493 1 93.5 197 VAL A O 1
ATOM 1518 N N . PRO A 1 198 ? -17.297 -21.172 3.369 1 94.25 198 PRO A N 1
ATOM 1519 C CA . PRO A 1 198 ? -18.422 -20.281 3.066 1 94.25 198 PRO A CA 1
ATOM 1520 C C . PRO A 1 198 ? -17.969 -18.844 2.814 1 94.25 198 PRO A C 1
ATOM 1522 O O . PRO A 1 198 ? -18.469 -18.203 1.888 1 94.25 198 PRO A O 1
ATOM 1525 N N . GLY A 1 199 ? -17.062 -18.359 3.521 1 93.19 199 GLY A N 1
ATOM 1526 C CA . GLY A 1 199 ? -16.688 -16.969 3.52 1 93.19 199 GLY A CA 1
ATOM 1527 C C . GLY A 1 199 ? -16.062 -16.516 2.211 1 93.19 199 GLY A C 1
ATOM 1528 O O . GLY A 1 199 ? -15.961 -15.32 1.941 1 93.19 199 GLY A O 1
ATOM 1529 N N . ILE A 1 200 ? -15.656 -17.453 1.331 1 96.31 200 ILE A N 1
ATOM 1530 C CA . ILE A 1 200 ? -14.977 -17.094 0.09 1 96.31 200 ILE A CA 1
ATOM 1531 C C . ILE A 1 200 ? -15.781 -17.609 -1.103 1 96.31 200 ILE A C 1
ATOM 1533 O O . ILE A 1 200 ? -15.258 -17.719 -2.213 1 96.31 200 ILE A O 1
ATOM 1537 N N . THR A 1 201 ? -17.047 -17.953 -0.911 1 98.12 201 THR A N 1
ATOM 1538 C CA . THR A 1 201 ? -17.797 -18.703 -1.915 1 98.12 201 THR A CA 1
ATOM 1539 C C . THR A 1 201 ? -18.922 -17.844 -2.484 1 98.12 201 THR A C 1
ATOM 1541 O O . THR A 1 201 ? -19.625 -17.156 -1.739 1 98.12 201 THR A O 1
ATOM 1544 N N . ALA A 1 202 ? -19.047 -17.781 -3.781 1 98.62 202 ALA A N 1
ATOM 1545 C CA . ALA A 1 202 ? -20.266 -17.344 -4.484 1 98.62 202 ALA A CA 1
ATOM 1546 C C . ALA A 1 202 ? -21.141 -18.547 -4.824 1 98.62 202 ALA A C 1
ATOM 1548 O O . ALA A 1 202 ? -20.812 -19.344 -5.703 1 98.62 202 ALA A O 1
ATOM 1549 N N . TYR A 1 203 ? -22.266 -18.656 -4.242 1 98.75 203 TYR A N 1
ATOM 1550 C CA . TYR A 1 203 ? -23.094 -19.844 -4.352 1 98.75 203 TYR A CA 1
ATOM 1551 C C . TYR A 1 203 ? -23.938 -19.812 -5.625 1 98.75 203 TYR A C 1
ATOM 1553 O O . TYR A 1 203 ? -24.438 -18.766 -6.012 1 98.75 203 TYR A O 1
ATOM 1561 N N . ALA A 1 204 ? -24.062 -20.969 -6.258 1 98.81 204 ALA A N 1
ATOM 1562 C CA . ALA A 1 204 ? -24.922 -21.141 -7.418 1 98.81 204 ALA A CA 1
ATOM 1563 C C . ALA A 1 204 ? -25.422 -22.594 -7.52 1 98.81 204 ALA A C 1
ATOM 1565 O O . ALA A 1 204 ? -24.625 -23.531 -7.379 1 98.81 204 ALA A O 1
ATOM 1566 N N . ASP A 1 205 ? -26.703 -22.812 -7.758 1 98.56 205 ASP A N 1
ATOM 1567 C CA . ASP A 1 205 ? -27.297 -24.125 -7.969 1 98.56 205 ASP A CA 1
ATOM 1568 C C . ASP A 1 205 ? -28.047 -24.188 -9.305 1 98.56 205 ASP A C 1
ATOM 1570 O O . ASP A 1 205 ? -28.875 -23.328 -9.602 1 98.56 205 ASP A O 1
ATOM 1574 N N . GLY A 1 206 ? -27.703 -25.234 -10.078 1 98.56 206 GLY A N 1
ATOM 1575 C CA . GLY A 1 206 ? -28.359 -25.406 -11.367 1 98.56 206 GLY A CA 1
ATOM 1576 C C . GLY A 1 206 ? -27.766 -24.516 -12.453 1 98.56 206 GLY A C 1
ATOM 1577 O O . GLY A 1 206 ? -27.109 -23.516 -12.156 1 98.56 206 GLY A O 1
ATOM 1578 N N . PRO A 1 207 ? -28.031 -24.906 -13.68 1 98.69 207 PRO A N 1
ATOM 1579 C CA . PRO A 1 207 ? -27.438 -24.188 -14.812 1 98.69 207 PRO A CA 1
ATOM 1580 C C . PRO A 1 207 ? -27.812 -22.703 -14.844 1 98.69 207 PRO A C 1
ATOM 1582 O O . PRO A 1 207 ? -26.969 -21.859 -15.148 1 98.69 207 PRO A O 1
ATOM 1585 N N . ASP A 1 208 ? -29 -22.359 -14.422 1 98.62 208 ASP A N 1
ATOM 1586 C CA . ASP A 1 208 ? -29.453 -20.969 -14.523 1 98.62 208 ASP A CA 1
ATOM 1587 C C . ASP A 1 208 ? -28.719 -20.078 -13.516 1 98.62 208 ASP A C 1
ATOM 1589 O O . ASP A 1 208 ? -28.234 -19 -13.867 1 98.62 208 ASP A O 1
ATOM 1593 N N . GLU A 1 209 ? -28.656 -20.516 -12.266 1 98.69 209 GLU A N 1
ATOM 1594 C CA . GLU A 1 209 ? -27.938 -19.734 -11.266 1 98.69 209 GLU A CA 1
ATOM 1595 C C . GLU A 1 209 ? -26.438 -19.656 -11.602 1 98.69 209 GLU A C 1
ATOM 1597 O O . GLU A 1 209 ? -25.812 -18.625 -11.359 1 98.69 209 GLU A O 1
ATOM 1602 N N . MET A 1 210 ? -25.938 -20.734 -12.125 1 98.69 210 MET A N 1
ATOM 1603 C CA . MET A 1 210 ? -24.531 -20.734 -12.531 1 98.69 210 MET A CA 1
ATOM 1604 C C . MET A 1 210 ? -24.266 -19.641 -13.562 1 98.69 210 MET A C 1
ATOM 1606 O O . MET A 1 210 ? -23.312 -18.891 -13.445 1 98.69 210 MET A O 1
ATOM 1610 N N . ARG A 1 211 ? -25.141 -19.562 -14.562 1 98.75 211 ARG A N 1
ATOM 1611 C CA . ARG A 1 211 ? -25 -18.531 -15.586 1 98.75 211 ARG A CA 1
ATOM 1612 C C . ARG A 1 211 ? -25.078 -17.141 -14.969 1 98.75 211 ARG A C 1
ATOM 1614 O O . ARG A 1 211 ? -24.297 -16.25 -15.336 1 98.75 211 ARG A O 1
ATOM 1621 N N . GLN A 1 212 ? -25.969 -16.969 -14.07 1 98.75 212 GLN A N 1
ATOM 1622 C CA . GLN A 1 212 ? -26.156 -15.664 -13.43 1 98.75 212 GLN A CA 1
ATOM 1623 C C . GLN A 1 212 ? -24.906 -15.25 -12.656 1 98.75 212 GLN A C 1
ATOM 1625 O O . GLN A 1 212 ? -24.469 -14.109 -12.75 1 98.75 212 GLN A O 1
ATOM 1630 N N . VAL A 1 213 ? -24.375 -16.125 -11.898 1 98.81 213 VAL A N 1
ATOM 1631 C CA . VAL A 1 213 ? -23.203 -15.82 -11.062 1 98.81 213 VAL A CA 1
ATOM 1632 C C . VAL A 1 213 ? -22 -15.539 -11.953 1 98.81 213 VAL A C 1
ATOM 1634 O O . VAL A 1 213 ? -21.188 -14.664 -11.648 1 98.81 213 VAL A O 1
ATOM 1637 N N . ILE A 1 214 ? -21.875 -16.266 -13.062 1 98.81 214 ILE A N 1
ATOM 1638 C CA . ILE A 1 214 ? -20.812 -15.977 -14.023 1 98.81 214 ILE A CA 1
ATOM 1639 C C . ILE A 1 214 ? -20.953 -14.539 -14.523 1 98.81 214 ILE A C 1
ATOM 1641 O O . ILE A 1 214 ? -19.969 -13.797 -14.594 1 98.81 214 ILE A O 1
ATOM 1645 N N . ARG A 1 215 ? -22.172 -14.086 -14.852 1 98.75 215 ARG A N 1
ATOM 1646 C CA . ARG A 1 215 ? -22.406 -12.727 -15.32 1 98.75 215 ARG A CA 1
ATOM 1647 C C . ARG A 1 215 ? -22.031 -11.711 -14.25 1 98.75 215 ARG A C 1
ATOM 1649 O O . ARG A 1 215 ? -21.469 -10.6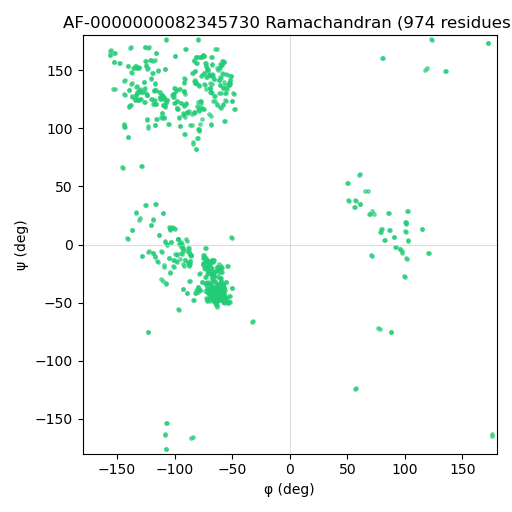56 -14.555 1 98.75 215 ARG A O 1
ATOM 1656 N N . GLU A 1 216 ? -22.391 -12.039 -13.047 1 98.69 216 GLU A N 1
ATOM 1657 C CA . GLU A 1 216 ? -22.062 -11.148 -11.945 1 98.69 216 GLU A CA 1
ATOM 1658 C C . GLU A 1 216 ? -20.547 -10.984 -11.805 1 98.69 216 GLU A C 1
ATOM 1660 O O . GLU A 1 216 ? -20.047 -9.875 -11.586 1 98.69 216 GLU A O 1
ATOM 1665 N N . HIS A 1 217 ? -19.844 -12.086 -11.883 1 98.75 217 HIS A N 1
ATOM 1666 C CA . HIS A 1 217 ? -18.375 -12.031 -11.852 1 98.75 217 HIS A CA 1
ATOM 1667 C C . HIS A 1 217 ? -17.844 -11.18 -13 1 98.75 217 HIS A C 1
ATOM 1669 O O . HIS A 1 217 ? -16.969 -10.336 -12.789 1 98.75 217 HIS A O 1
ATOM 1675 N N . PHE A 1 218 ? -18.391 -11.406 -14.188 1 98.62 218 PHE A N 1
ATOM 1676 C CA . PHE A 1 218 ? -17.953 -10.664 -15.359 1 98.62 218 PHE A CA 1
ATOM 1677 C C . PHE A 1 218 ? -18.141 -9.164 -15.148 1 98.62 218 PHE A C 1
ATOM 1679 O O . PHE A 1 218 ? -17.266 -8.367 -15.5 1 98.62 218 PHE A O 1
ATOM 1686 N N . GLU A 1 219 ? -19.234 -8.781 -14.562 1 98.38 219 GLU A N 1
ATOM 1687 C CA . GLU A 1 219 ? -19.547 -7.379 -14.32 1 98.38 219 GLU A CA 1
ATOM 1688 C C . GLU A 1 219 ? -18.594 -6.762 -13.312 1 98.38 219 GLU A C 1
ATOM 1690 O O . GLU A 1 219 ? -18.344 -5.555 -13.352 1 98.38 219 GLU A O 1
ATOM 1695 N N . LEU A 1 220 ? -18.047 -7.562 -12.453 1 97.94 220 LEU A N 1
ATOM 1696 C CA . LEU A 1 220 ? -17.062 -7.086 -11.484 1 97.94 220 LEU A CA 1
ATOM 1697 C C . LEU A 1 220 ? -15.75 -6.734 -12.164 1 97.94 220 LEU A C 1
ATOM 1699 O O . LEU A 1 220 ? -14.922 -6.027 -11.594 1 97.94 220 LEU A O 1
ATOM 1703 N N . GLY A 1 221 ? -15.492 -7.301 -13.344 1 98.38 221 GLY A N 1
ATOM 1704 C CA . GLY A 1 221 ? -14.266 -7.02 -14.078 1 98.38 221 GLY A CA 1
ATOM 1705 C C . GLY A 1 221 ? -13.219 -8.102 -13.922 1 98.38 221 GLY A C 1
ATOM 1706 O O . GLY A 1 221 ? -12.023 -7.859 -14.125 1 98.38 221 GLY A O 1
ATOM 1707 N N . VAL A 1 222 ? -13.578 -9.336 -13.508 1 98.62 222 VAL A N 1
ATOM 1708 C CA . VAL A 1 222 ? -12.617 -10.43 -13.367 1 98.62 222 VAL A CA 1
ATOM 1709 C C . VAL A 1 222 ? -12.109 -10.844 -14.742 1 98.62 222 VAL A C 1
ATOM 1711 O O . VAL A 1 222 ? -12.711 -10.516 -15.766 1 98.62 222 VAL A O 1
ATOM 1714 N N . ASP A 1 223 ? -10.984 -11.523 -14.75 1 98.75 223 ASP A N 1
ATOM 1715 C CA . ASP A 1 223 ? -10.391 -11.984 -16 1 98.75 223 ASP A CA 1
ATOM 1716 C C . ASP A 1 223 ? -10.688 -13.461 -16.234 1 98.75 223 ASP A C 1
ATOM 1718 O O . ASP A 1 223 ? -10.555 -13.961 -17.359 1 98.75 223 ASP A O 1
ATOM 1722 N N . GLN A 1 224 ? -11.031 -14.211 -15.258 1 98.56 224 GLN A N 1
ATOM 1723 C CA . GLN A 1 224 ? -11.477 -15.602 -15.273 1 98.56 224 GLN A CA 1
ATOM 1724 C C . GLN A 1 224 ? -12.336 -15.914 -14.047 1 98.56 224 GLN A C 1
ATOM 1726 O O . GLN A 1 224 ? -12.398 -15.117 -13.109 1 98.56 224 GLN A O 1
ATOM 1731 N N . VAL A 1 225 ? -13 -17.047 -14.086 1 98.81 225 VAL A N 1
ATOM 1732 C CA . VAL A 1 225 ? -13.867 -17.453 -12.984 1 98.81 225 VAL A CA 1
ATOM 1733 C C . VAL A 1 225 ? -13.484 -18.859 -12.516 1 98.81 225 VAL A C 1
ATOM 1735 O O . VAL A 1 225 ? -13.18 -19.734 -13.328 1 98.81 225 VAL A O 1
ATOM 1738 N N . LYS A 1 226 ? -13.484 -19.078 -11.234 1 98.81 226 LYS A N 1
ATOM 1739 C CA . LYS A 1 226 ? -13.109 -20.359 -10.648 1 98.81 226 LYS A CA 1
ATOM 1740 C C . LYS A 1 226 ? -14.336 -21.156 -10.242 1 98.81 226 LYS A C 1
ATOM 1742 O O . LYS A 1 226 ? -15.195 -20.672 -9.508 1 98.81 226 LYS A O 1
ATOM 1747 N N . LEU A 1 227 ? -14.367 -22.359 -10.719 1 98.88 227 LEU A N 1
ATOM 1748 C CA . LEU A 1 227 ? -15.375 -23.312 -10.289 1 98.88 227 LEU A CA 1
ATOM 1749 C C . LEU A 1 227 ? -14.82 -24.25 -9.211 1 98.88 227 LEU A C 1
ATOM 1751 O O . LEU A 1 227 ? -13.773 -24.859 -9.398 1 98.88 227 LEU A O 1
ATOM 1755 N N . SER A 1 228 ? -15.477 -24.281 -8.094 1 98.69 228 SER A N 1
ATOM 1756 C CA . SER A 1 228 ? -15.133 -25.234 -7.051 1 98.69 228 SER A CA 1
ATOM 1757 C C . SER A 1 228 ? -15.938 -26.516 -7.195 1 98.69 228 SER A C 1
ATOM 1759 O O . SER A 1 228 ? -16.984 -26.672 -6.57 1 98.69 228 SER A O 1
ATOM 1761 N N . MET A 1 229 ? -15.352 -27.516 -7.867 1 98.69 229 MET A N 1
ATOM 1762 C CA . MET A 1 229 ? -16.172 -28.625 -8.359 1 98.69 229 MET A CA 1
ATOM 1763 C C . MET A 1 229 ? -15.984 -29.859 -7.484 1 98.69 229 MET A C 1
ATOM 1765 O O . MET A 1 229 ? -16.812 -30.766 -7.512 1 98.69 229 MET A O 1
ATOM 1769 N N . SER A 1 230 ? -14.883 -29.969 -6.801 1 98.25 230 SER A N 1
ATOM 1770 C CA . SER A 1 230 ? -14.633 -31.141 -5.957 1 98.25 230 SER A CA 1
ATOM 1771 C C . SER A 1 230 ? -14.359 -30.719 -4.516 1 98.25 230 SER A C 1
ATOM 1773 O O . SER A 1 230 ? -14.203 -29.531 -4.223 1 98.25 230 SER A O 1
ATOM 1775 N N . GLY A 1 231 ? -14.344 -31.734 -3.637 1 96.38 231 GLY A N 1
ATOM 1776 C CA . GLY A 1 231 ? -14.102 -31.469 -2.229 1 96.38 231 GLY A CA 1
ATOM 1777 C C . GLY A 1 231 ? -12.633 -31.266 -1.905 1 96.38 231 GLY A C 1
ATOM 1778 O O . GLY A 1 231 ? -11.789 -31.234 -2.805 1 96.38 231 GLY A O 1
ATOM 1779 N N . GLU A 1 232 ? -12.391 -30.938 -0.66 1 95.19 232 GLU A N 1
ATOM 1780 C CA . GLU A 1 232 ? -11.078 -30.781 -0.034 1 95.19 232 GLU A CA 1
ATOM 1781 C C . GLU A 1 232 ? -11.023 -31.5 1.309 1 95.19 232 GLU A C 1
ATOM 1783 O O . GLU A 1 232 ? -11.797 -31.203 2.217 1 95.19 232 GLU A O 1
ATOM 1788 N N . SER A 1 233 ? -10.023 -32.312 1.478 1 94 233 SER A N 1
ATOM 1789 C CA . SER A 1 233 ? -10 -33.281 2.568 1 94 233 SER A CA 1
ATOM 1790 C C . SER A 1 233 ? -9.922 -32.594 3.924 1 94 233 SER A C 1
ATOM 1792 O O . SER A 1 233 ? -10.484 -33.062 4.91 1 94 233 SER A O 1
ATOM 1794 N N . ILE A 1 234 ? -9.328 -31.531 3.998 1 92.06 234 ILE A N 1
ATOM 1795 C CA . ILE A 1 234 ? -9.102 -30.859 5.27 1 92.06 234 ILE A CA 1
ATOM 1796 C C . ILE A 1 234 ? -10.43 -30.375 5.848 1 92.06 234 ILE A C 1
ATOM 1798 O O . ILE A 1 234 ? -10.539 -30.109 7.047 1 92.06 234 ILE A O 1
ATOM 1802 N N . THR A 1 235 ? -11.43 -30.188 5 1 91.62 235 THR A N 1
ATOM 1803 C CA . THR A 1 235 ? -12.742 -29.75 5.48 1 91.62 235 THR A CA 1
ATOM 1804 C C . THR A 1 235 ? -13.406 -30.844 6.305 1 91.62 235 THR A C 1
ATOM 1806 O O . THR A 1 235 ? -14.336 -30.562 7.07 1 91.62 235 THR A O 1
ATOM 1809 N N . GLU A 1 236 ? -13.07 -32.062 6.078 1 89.75 236 GLU A N 1
ATOM 1810 C CA . GLU A 1 236 ? -13.562 -33.25 6.734 1 89.75 236 GLU A CA 1
ATOM 1811 C C . GLU A 1 236 ? -15.008 -33.562 6.336 1 89.75 236 GLU A C 1
ATOM 1813 O O . GLU A 1 236 ? -15.523 -34.625 6.617 1 89.75 236 GLU A O 1
ATOM 1818 N N . ILE A 1 237 ? -15.609 -32.594 5.637 1 91.06 237 ILE A N 1
ATOM 1819 C CA . ILE A 1 237 ? -17.016 -32.812 5.277 1 91.06 237 ILE A CA 1
ATOM 1820 C C . ILE A 1 237 ? -17.141 -32.875 3.76 1 91.06 237 ILE A C 1
ATOM 1822 O O . ILE A 1 237 ? -18.219 -33.219 3.242 1 91.06 237 ILE A O 1
ATOM 1826 N N . ARG A 1 238 ? -16.109 -32.531 3.094 1 93.69 238 ARG A N 1
ATOM 1827 C CA . ARG A 1 238 ? -16.078 -32.594 1.636 1 93.69 238 ARG A CA 1
ATOM 1828 C C . ARG A 1 238 ? -14.914 -33.438 1.15 1 93.69 238 ARG A C 1
ATOM 1830 O O . ARG A 1 238 ? -13.773 -32.969 1.097 1 93.69 238 ARG A O 1
ATOM 1837 N N . ASP A 1 239 ? -15.25 -34.594 0.665 1 94.06 239 ASP A N 1
ATOM 1838 C CA . ASP A 1 239 ? -14.203 -35.5 0.224 1 94.06 239 ASP A CA 1
ATOM 1839 C C . ASP A 1 239 ? -13.594 -35.062 -1.101 1 94.06 239 ASP A C 1
ATOM 1841 O O . ASP A 1 239 ? -14.312 -34.625 -2.01 1 94.06 239 ASP A O 1
ATOM 1845 N N . ALA A 1 240 ? -12.297 -35.156 -1.196 1 96.38 240 ALA A N 1
ATOM 1846 C CA . ALA A 1 240 ? -11.562 -34.75 -2.393 1 96.38 240 ALA A CA 1
ATOM 1847 C C . ALA A 1 240 ? -11.961 -35.594 -3.598 1 96.38 240 ALA A C 1
ATOM 1849 O O . ALA A 1 240 ? -11.797 -35.156 -4.746 1 96.38 240 ALA A O 1
ATOM 1850 N N . MET A 1 241 ? -12.562 -36.781 -3.422 1 97.25 241 MET A N 1
ATOM 1851 C CA . MET A 1 241 ? -12.898 -37.688 -4.508 1 97.25 241 MET A CA 1
ATOM 1852 C C . MET A 1 241 ? -14.336 -37.469 -4.969 1 97.25 241 MET A C 1
ATOM 1854 O O . MET A 1 241 ? -14.789 -38.125 -5.914 1 97.25 241 MET A O 1
ATOM 1858 N N . ASP A 1 242 ? -14.992 -36.5 -4.359 1 97.56 242 ASP A N 1
ATOM 1859 C CA . ASP A 1 242 ? -16.375 -36.219 -4.727 1 97.56 242 ASP A CA 1
ATOM 1860 C C . ASP A 1 242 ? -16.453 -35 -5.66 1 97.56 242 ASP A C 1
ATOM 1862 O O . ASP A 1 242 ? -15.773 -34 -5.453 1 97.56 242 ASP A O 1
ATOM 1866 N N . CYS A 1 243 ? -17.25 -35.156 -6.703 1 98.31 243 CYS A N 1
ATOM 1867 C CA . CYS A 1 243 ? -17.594 -34.062 -7.605 1 98.31 243 CYS A CA 1
ATOM 1868 C C . CYS A 1 243 ? -18.984 -33.531 -7.285 1 98.31 243 CYS A C 1
ATOM 1870 O O . CYS A 1 243 ? -19.953 -34.281 -7.254 1 98.31 243 CYS A O 1
ATOM 1872 N N . TYR A 1 244 ? -19.109 -32.281 -7.141 1 98.19 244 TYR A N 1
ATOM 1873 C CA . TYR A 1 244 ? -20.344 -31.703 -6.66 1 98.19 244 TYR A CA 1
ATOM 1874 C C . TYR A 1 244 ? -21.125 -31.047 -7.797 1 98.19 244 TYR A C 1
ATOM 1876 O O . TYR A 1 244 ? -22.297 -30.688 -7.645 1 98.19 244 TYR A O 1
ATOM 1884 N N . PHE A 1 245 ? -20.484 -30.891 -8.938 1 98.62 245 PHE A N 1
ATOM 1885 C CA . PHE A 1 245 ? -21.141 -30.312 -10.102 1 98.62 245 PHE A CA 1
ATOM 1886 C C . PHE A 1 245 ? -21.766 -31.391 -10.969 1 98.62 245 PHE A C 1
ATOM 1888 O O . PHE A 1 245 ? -21.172 -32.469 -11.172 1 98.62 245 PHE A O 1
ATOM 1895 N N . SER A 1 246 ? -22.938 -31.156 -11.469 1 98.12 246 SER A N 1
ATOM 1896 C CA . SER A 1 246 ? -23.469 -31.969 -12.555 1 98.12 246 SER A CA 1
ATOM 1897 C C . SER A 1 246 ? -22.844 -31.578 -13.891 1 98.12 246 SER A C 1
ATOM 1899 O O . SER A 1 246 ? -22.297 -30.484 -14.031 1 98.12 246 SER A O 1
ATOM 1901 N N . ASP A 1 247 ? -22.984 -32.5 -14.773 1 98.12 247 ASP A N 1
ATOM 1902 C CA . ASP A 1 247 ? -22.516 -32.219 -16.125 1 98.12 247 ASP A CA 1
ATOM 1903 C C . ASP A 1 247 ? -23.203 -30.984 -16.703 1 98.12 247 ASP A C 1
ATOM 1905 O O . ASP A 1 247 ? -22.562 -30.156 -17.344 1 98.12 247 ASP A O 1
ATOM 1909 N N . ALA A 1 248 ? -24.469 -30.844 -16.484 1 98.5 248 ALA A N 1
ATOM 1910 C CA . ALA A 1 248 ? -25.266 -29.719 -17 1 98.5 248 ALA A CA 1
ATOM 1911 C C . ALA A 1 248 ? -24.781 -28.391 -16.406 1 98.5 248 ALA A C 1
ATOM 1913 O O . ALA A 1 248 ? -24.75 -27.375 -17.094 1 98.5 248 ALA A O 1
ATOM 1914 N N . GLU A 1 249 ? -24.453 -28.406 -15.172 1 98.75 249 GLU A N 1
ATOM 1915 C CA . GLU A 1 249 ? -23.953 -27.203 -14.516 1 98.75 249 GLU A CA 1
ATOM 1916 C C . GLU A 1 249 ? -22.609 -26.766 -15.094 1 98.75 249 GLU A C 1
ATOM 1918 O O . GLU A 1 249 ? -22.406 -25.594 -15.406 1 98.75 249 GLU A O 1
ATOM 1923 N N . THR A 1 250 ? -21.688 -27.703 -15.219 1 98.81 250 THR A N 1
ATOM 1924 C CA . THR A 1 250 ? -20.391 -27.391 -15.797 1 98.81 250 THR A CA 1
ATOM 1925 C C . THR A 1 250 ? -20.547 -26.859 -17.219 1 98.81 250 THR A C 1
ATOM 1927 O O . THR A 1 250 ? -19.922 -25.844 -17.578 1 98.81 250 THR A O 1
ATOM 1930 N N . LYS A 1 251 ? -21.375 -27.531 -18 1 98.81 251 LYS A N 1
ATOM 1931 C CA . LYS A 1 251 ? -21.625 -27.078 -19.375 1 98.81 251 LYS A CA 1
ATOM 1932 C C . LYS A 1 251 ? -22.172 -25.656 -19.391 1 98.81 251 LYS A C 1
ATOM 1934 O O . LYS A 1 251 ? -21.766 -24.828 -20.203 1 98.81 251 LYS A O 1
ATOM 1939 N N . ALA A 1 252 ? -23.109 -25.359 -18.516 1 98.81 252 ALA A N 1
ATOM 1940 C CA . ALA A 1 252 ? -23.703 -24.031 -18.438 1 98.81 252 ALA A CA 1
ATOM 1941 C C . ALA A 1 252 ? -22.641 -22.969 -18.125 1 98.81 252 ALA A C 1
ATOM 1943 O O . ALA A 1 252 ? -22.672 -21.875 -18.688 1 98.81 252 ALA A O 1
ATOM 1944 N N . CYS A 1 253 ? -21.75 -23.297 -17.188 1 98.88 253 CYS A N 1
ATOM 1945 C CA . CYS A 1 253 ? -20.688 -22.375 -16.828 1 98.88 253 CYS A CA 1
ATOM 1946 C C . CYS A 1 253 ? -19.797 -22.078 -18.031 1 98.88 253 CYS A C 1
ATOM 1948 O O . CYS A 1 253 ? -19.5 -20.906 -18.328 1 98.88 253 CYS A O 1
ATOM 1950 N N . VAL A 1 254 ? -19.406 -23.094 -18.75 1 98.81 254 VAL A N 1
ATOM 1951 C CA . VAL A 1 254 ? -18.5 -22.953 -19.891 1 98.81 254 VAL A CA 1
ATOM 1952 C C . VAL A 1 254 ? -19.188 -22.141 -21 1 98.81 254 VAL A C 1
ATOM 1954 O O . VAL A 1 254 ? -18.609 -21.203 -21.531 1 98.81 254 VAL A O 1
ATOM 1957 N N . ASP A 1 255 ? -20.453 -22.5 -21.266 1 98.69 255 ASP A N 1
ATOM 1958 C CA . ASP A 1 255 ? -21.203 -21.781 -22.297 1 98.69 255 ASP A CA 1
ATOM 1959 C C . ASP A 1 255 ? -21.281 -20.297 -21.984 1 98.69 255 ASP A C 1
ATOM 1961 O O . ASP A 1 255 ? -21 -19.453 -22.859 1 98.69 255 ASP A O 1
ATOM 1965 N N . GLU A 1 256 ? -21.641 -19.969 -20.781 1 98.81 256 GLU A N 1
ATOM 1966 C CA . GLU A 1 256 ? -21.844 -18.578 -20.406 1 98.81 256 GLU A CA 1
ATOM 1967 C C . GLU A 1 256 ? -20.531 -17.797 -20.375 1 98.81 256 GLU A C 1
ATOM 1969 O O . GLU A 1 256 ? -20.438 -16.688 -20.891 1 98.81 256 GLU A O 1
ATOM 1974 N N . ALA A 1 257 ? -19.516 -18.375 -19.781 1 98.81 257 ALA A N 1
ATOM 1975 C CA . ALA A 1 257 ? -18.203 -17.719 -19.703 1 98.81 257 ALA A CA 1
ATOM 1976 C C . ALA A 1 257 ? -17.641 -17.453 -21.094 1 98.81 257 ALA A C 1
ATOM 1978 O O . ALA A 1 257 ? -17.172 -16.359 -21.375 1 98.81 257 ALA A O 1
ATOM 1979 N N . HIS A 1 258 ? -17.719 -18.469 -21.969 1 98.69 258 HIS A N 1
ATOM 1980 C CA . HIS A 1 258 ? -17.172 -18.344 -23.312 1 98.69 258 HIS A CA 1
ATOM 1981 C C . HIS A 1 258 ? -17.953 -17.312 -24.125 1 98.69 258 HIS A C 1
ATOM 1983 O O . HIS A 1 258 ? -17.375 -16.578 -24.922 1 98.69 258 HIS A O 1
ATOM 1989 N N . LYS A 1 259 ? -19.25 -17.297 -23.906 1 98.44 259 LYS A N 1
ATOM 1990 C CA . LYS A 1 259 ? -20.062 -16.266 -24.547 1 98.44 259 LYS A CA 1
ATOM 1991 C C . LYS A 1 259 ? -19.578 -14.875 -24.156 1 98.44 259 LYS A C 1
ATOM 1993 O O . LYS A 1 259 ? -19.594 -13.953 -24.969 1 98.44 259 LYS A O 1
ATOM 1998 N N . LEU A 1 260 ? -19.156 -14.711 -22.953 1 98.5 260 LEU A N 1
ATOM 1999 C CA . LEU A 1 260 ? -18.703 -13.422 -22.422 1 98.5 260 LEU A CA 1
ATOM 2000 C C . LEU A 1 260 ? -17.234 -13.195 -22.734 1 98.5 260 LEU A C 1
ATOM 2002 O O . LEU A 1 260 ? -16.688 -12.117 -22.453 1 98.5 260 LEU A O 1
ATOM 2006 N N . GLY A 1 261 ? -16.562 -14.133 -23.203 1 98.38 261 GLY A N 1
ATOM 2007 C CA . GLY A 1 261 ? -15.172 -14 -23.625 1 98.38 261 GLY A CA 1
ATOM 2008 C C . GLY A 1 261 ? -14.18 -14.188 -22.5 1 98.38 261 GLY A C 1
ATOM 2009 O O . GLY A 1 261 ? -13.094 -13.609 -22.516 1 98.38 261 GLY A O 1
ATOM 2010 N N . ILE A 1 262 ? -14.539 -14.953 -21.453 1 98.12 262 ILE A N 1
ATOM 2011 C CA . ILE A 1 262 ? -13.594 -15.18 -20.359 1 98.12 262 ILE A CA 1
ATOM 2012 C C . ILE A 1 262 ? -13.398 -16.672 -20.141 1 98.12 262 ILE A C 1
ATOM 2014 O O . ILE A 1 262 ? -14.281 -17.469 -20.453 1 98.12 262 ILE A O 1
ATOM 2018 N N . ARG A 1 263 ? -12.297 -17.047 -19.625 1 98.62 263 ARG A N 1
ATOM 2019 C CA . ARG A 1 263 ? -11.945 -18.438 -19.391 1 98.62 263 ARG A CA 1
ATOM 2020 C C . ARG A 1 263 ? -12.391 -18.891 -18 1 98.62 263 ARG A C 1
ATOM 2022 O O . ARG A 1 263 ? -12.82 -18.062 -17.188 1 98.62 263 ARG A O 1
ATOM 2029 N N . LEU A 1 264 ? -12.328 -20.203 -17.828 1 98.81 264 LEU A N 1
ATOM 2030 C CA . LEU A 1 264 ? -12.648 -20.797 -16.531 1 98.81 264 LEU A CA 1
ATOM 2031 C C . LEU A 1 264 ? -11.453 -21.578 -15.984 1 98.81 264 LEU A C 1
ATOM 2033 O O . LEU A 1 264 ? -10.656 -22.125 -16.75 1 98.81 264 LEU A O 1
ATOM 2037 N N . CYS A 1 265 ? -11.281 -21.516 -14.711 1 98.81 265 CYS A N 1
ATOM 2038 C CA . CYS A 1 265 ? -10.438 -22.438 -13.961 1 98.81 265 CYS A CA 1
ATOM 2039 C C . CYS A 1 265 ? -11.25 -23.219 -12.938 1 98.81 265 CYS A C 1
ATOM 2041 O O . CYS A 1 265 ? -12.359 -22.797 -12.578 1 98.81 265 CYS A O 1
ATOM 2043 N N . ALA A 1 266 ? -10.719 -24.375 -12.531 1 98.88 266 ALA A N 1
ATOM 2044 C CA . ALA A 1 266 ? -11.555 -25.219 -11.68 1 98.88 266 ALA A CA 1
ATOM 2045 C C . ALA A 1 266 ? -10.727 -25.922 -10.617 1 98.88 266 ALA A C 1
ATOM 2047 O O . ALA A 1 266 ? -9.656 -26.453 -10.914 1 98.88 266 ALA A O 1
ATOM 2048 N N . HIS A 1 267 ? -11.195 -25.781 -9.398 1 98.75 267 HIS A N 1
ATOM 2049 C CA . HIS A 1 267 ? -10.797 -26.734 -8.375 1 98.75 267 HIS A CA 1
ATOM 2050 C C . HIS A 1 267 ? -11.383 -28.109 -8.648 1 98.75 267 HIS A C 1
ATOM 2052 O O . HIS A 1 267 ? -12.562 -28.359 -8.375 1 98.75 267 HIS A O 1
ATOM 2058 N N . ALA A 1 268 ? -10.578 -29.016 -9.141 1 98.75 268 ALA A N 1
ATOM 2059 C CA . ALA A 1 268 ? -11.008 -30.328 -9.609 1 98.75 268 ALA A CA 1
ATOM 2060 C C . ALA A 1 268 ? -10 -31.406 -9.219 1 98.75 268 ALA A C 1
ATOM 2062 O O . ALA A 1 268 ? -9.109 -31.75 -10 1 98.75 268 ALA A O 1
ATOM 2063 N N . ARG A 1 269 ? -10.227 -32 -8.094 1 98.44 269 ARG A N 1
ATOM 2064 C CA . ARG A 1 269 ? -9.398 -33.125 -7.609 1 98.44 269 ARG A CA 1
ATOM 2065 C C . ARG A 1 269 ? -9.984 -34.469 -8.039 1 98.44 269 ARG A C 1
ATOM 2067 O O . ARG A 1 269 ? -9.242 -35.375 -8.406 1 98.44 269 ARG A O 1
ATOM 2074 N N . ALA A 1 270 ? -11.242 -34.562 -8.008 1 98.5 270 ALA A N 1
ATOM 2075 C CA . ALA A 1 270 ? -11.977 -35.781 -8.227 1 98.5 270 ALA A CA 1
ATOM 2076 C C . ALA A 1 270 ? -11.914 -36.219 -9.695 1 98.5 270 ALA A C 1
ATOM 2078 O O . ALA A 1 270 ? -11.953 -35.375 -10.594 1 98.5 270 ALA A O 1
ATOM 2079 N N . ARG A 1 271 ? -11.961 -37.5 -9.891 1 97.88 271 ARG A N 1
ATOM 2080 C CA . ARG A 1 271 ? -11.953 -38.062 -11.234 1 97.88 271 ARG A CA 1
ATOM 2081 C C . ARG A 1 271 ? -13.047 -37.438 -12.102 1 97.88 271 ARG A C 1
ATOM 2083 O O . ARG A 1 271 ? -12.773 -36.969 -13.211 1 97.88 271 ARG A O 1
ATOM 2090 N N . ASP A 1 272 ? -14.227 -37.375 -11.586 1 98.31 272 ASP A N 1
ATOM 2091 C CA . ASP A 1 272 ? -15.359 -36.906 -12.375 1 98.31 272 ASP A CA 1
ATOM 2092 C C . ASP A 1 272 ? -15.258 -35.406 -12.656 1 98.31 272 ASP A C 1
ATOM 2094 O O . ASP A 1 272 ? -15.641 -34.938 -13.734 1 98.31 272 ASP A O 1
ATOM 2098 N N . SER A 1 273 ? -14.836 -34.625 -11.688 1 98.69 273 SER A N 1
ATOM 2099 C CA . SER A 1 273 ? -14.656 -33.188 -11.922 1 98.69 273 SER A CA 1
ATOM 2100 C C . SER A 1 273 ? -13.609 -32.938 -13 1 98.69 273 SER A C 1
ATOM 2102 O O . SER A 1 273 ? -13.781 -32.062 -13.852 1 98.69 273 SER A O 1
ATOM 2104 N N . VAL A 1 274 ? -12.5 -33.688 -13 1 98.75 274 VAL A N 1
ATOM 2105 C CA . VAL A 1 274 ? -11.453 -33.562 -14.016 1 98.75 274 VAL A CA 1
ATOM 2106 C C . VAL A 1 274 ? -12.023 -33.875 -15.391 1 98.75 274 VAL A C 1
ATOM 2108 O O . VAL A 1 274 ? -11.836 -33.125 -16.344 1 98.75 274 VAL A O 1
ATOM 2111 N N . ARG A 1 275 ? -12.75 -34.969 -15.492 1 98.5 275 ARG A N 1
ATOM 2112 C CA . ARG A 1 275 ? -13.328 -35.375 -16.766 1 98.5 275 ARG A CA 1
ATOM 2113 C C . ARG A 1 275 ? -14.32 -34.344 -17.281 1 98.5 275 ARG A C 1
ATOM 2115 O O . ARG A 1 275 ? -14.336 -34.031 -18.484 1 98.5 275 ARG A O 1
ATOM 2122 N N . GLN A 1 276 ? -15.125 -33.781 -16.391 1 98.38 276 GLN A N 1
ATOM 2123 C CA . GLN A 1 276 ? -16.078 -32.75 -16.781 1 98.38 276 GLN A CA 1
ATOM 2124 C C . GLN A 1 276 ? -15.367 -31.531 -17.344 1 98.38 276 GLN A C 1
ATOM 2126 O O . GLN A 1 276 ? -15.812 -30.953 -18.328 1 98.38 276 GLN A O 1
ATOM 2131 N N . CYS A 1 277 ? -14.273 -31.141 -16.656 1 98.75 277 CYS A N 1
ATOM 2132 C CA . CYS A 1 277 ? -13.5 -30 -17.156 1 98.75 277 CYS A CA 1
ATOM 2133 C C . CYS A 1 277 ? -13.039 -30.234 -18.578 1 98.75 277 CYS A C 1
ATOM 2135 O O . CYS A 1 277 ? -13.195 -29.344 -19.438 1 98.75 277 CYS A O 1
ATOM 2137 N N . ILE A 1 278 ? -12.5 -31.438 -18.859 1 98.5 278 ILE A N 1
ATOM 2138 C CA . ILE A 1 278 ? -11.969 -31.75 -20.188 1 98.5 278 ILE A CA 1
ATOM 2139 C C . ILE A 1 278 ? -13.109 -31.828 -21.203 1 98.5 278 ILE A C 1
ATOM 2141 O O . ILE A 1 278 ? -13.023 -31.234 -22.281 1 98.5 278 ILE A O 1
ATOM 2145 N N . GLU A 1 279 ? -14.141 -32.469 -20.828 1 98 279 GLU A N 1
ATOM 2146 C CA . GLU A 1 279 ? -15.281 -32.688 -21.719 1 98 279 GLU A CA 1
ATOM 2147 C C . GLU A 1 279 ? -15.898 -31.375 -22.156 1 98 279 GLU A C 1
ATOM 2149 O O . GLU A 1 279 ? -16.219 -31.188 -23.344 1 98 279 GLU A O 1
ATOM 2154 N N . HIS A 1 280 ? -16.062 -30.453 -21.219 1 98.19 280 HIS A N 1
ATOM 2155 C CA . HIS A 1 280 ? -16.828 -29.234 -21.5 1 98.19 280 HIS A CA 1
ATOM 2156 C C . HIS A 1 280 ? -15.914 -28.078 -21.844 1 98.19 280 HIS A C 1
ATOM 2158 O O . HIS A 1 280 ? -16.375 -27.047 -22.359 1 98.19 280 HIS A O 1
ATOM 2164 N N . GLY A 1 281 ? -14.648 -28.203 -21.562 1 98.12 281 GLY A N 1
ATOM 2165 C CA . GLY A 1 281 ? -13.719 -27.219 -22.078 1 98.12 281 GLY A CA 1
ATOM 2166 C C . GLY A 1 281 ? -13.289 -26.203 -21.047 1 98.12 281 GLY A C 1
ATOM 2167 O O . GLY A 1 281 ? -13.07 -25.031 -21.359 1 98.12 281 GLY A O 1
ATOM 2168 N N . VAL A 1 282 ? -13.25 -26.547 -19.75 1 98.75 282 VAL A N 1
ATOM 2169 C CA . VAL A 1 282 ? -12.594 -25.688 -18.766 1 98.75 282 VAL A CA 1
ATOM 2170 C C . VAL A 1 282 ? -11.094 -25.641 -19.031 1 98.75 282 VAL A C 1
ATOM 2172 O O . VAL A 1 282 ? -10.43 -26.672 -19.062 1 98.75 282 VAL A O 1
ATOM 2175 N N . GLU A 1 283 ? -10.555 -24.484 -19.219 1 98.69 283 GLU A N 1
ATOM 2176 C CA . GLU A 1 283 ? -9.195 -24.328 -19.734 1 98.69 283 GLU A CA 1
ATOM 2177 C C . GLU A 1 283 ? -8.164 -24.734 -18.672 1 98.69 283 GLU A C 1
ATOM 2179 O O . GLU A 1 283 ? -7.191 -25.422 -18.984 1 98.69 283 GLU A O 1
ATOM 2184 N N . ILE A 1 284 ? -8.336 -24.25 -17.422 1 98.81 284 ILE A N 1
ATOM 2185 C CA . ILE A 1 284 ? -7.34 -24.469 -16.375 1 98.81 284 ILE A CA 1
ATOM 2186 C C . ILE A 1 284 ? -7.898 -25.438 -15.336 1 98.81 284 ILE A C 1
ATOM 2188 O O . ILE A 1 284 ? -8.93 -25.156 -14.711 1 98.81 284 ILE A O 1
ATOM 2192 N N . ILE A 1 285 ? -7.242 -26.516 -15.172 1 98.88 285 ILE A N 1
ATOM 2193 C CA . ILE A 1 285 ? -7.641 -27.547 -14.211 1 98.88 285 ILE A CA 1
ATOM 2194 C C . ILE A 1 285 ? -6.66 -27.578 -13.047 1 98.88 285 ILE A C 1
ATOM 2196 O O . ILE A 1 285 ? -5.5 -27.969 -13.211 1 98.88 285 ILE A O 1
ATOM 2200 N N . TYR A 1 286 ? -7.141 -27.125 -11.914 1 98.81 286 TYR A N 1
ATOM 2201 C CA . TYR A 1 286 ? -6.301 -27.172 -10.719 1 98.81 286 TYR A CA 1
ATOM 2202 C C . TYR A 1 286 ? -6.324 -28.562 -10.094 1 98.81 286 TYR A C 1
ATOM 2204 O O . TYR A 1 286 ? -7.367 -29.219 -10.062 1 98.81 286 TYR A O 1
ATOM 2212 N N . HIS A 1 287 ? -5.137 -29.016 -9.617 1 98.62 287 HIS A N 1
ATOM 2213 C CA . HIS A 1 287 ? -4.863 -30.203 -8.805 1 98.62 287 HIS A CA 1
ATOM 2214 C C . HIS A 1 287 ? -4.902 -31.469 -9.641 1 98.62 287 HIS A C 1
ATOM 2216 O O . HIS A 1 287 ? -3.861 -32.062 -9.93 1 98.62 287 HIS A O 1
ATOM 2222 N N . ALA A 1 288 ? -6.121 -31.906 -10.078 1 98.62 288 ALA A N 1
ATOM 2223 C CA . ALA A 1 288 ? -6.32 -33.094 -10.875 1 98.62 288 ALA A CA 1
ATOM 2224 C C . ALA A 1 288 ? -5.758 -34.344 -10.172 1 98.62 288 ALA A C 1
ATOM 2226 O O . ALA A 1 288 ? -5.242 -35.25 -10.82 1 98.62 288 ALA A O 1
ATOM 2227 N N . SER A 1 289 ? -5.875 -34.438 -8.922 1 98.31 289 SER A N 1
ATOM 2228 C CA . SER A 1 289 ? -5.184 -35.406 -8.078 1 98.31 289 SER A CA 1
ATOM 2229 C C . SER A 1 289 ? -5.586 -36.812 -8.438 1 98.31 289 SER A C 1
ATOM 2231 O O . SER A 1 289 ? -4.738 -37.719 -8.508 1 98.31 289 SER A O 1
ATOM 2233 N N . TYR A 1 290 ? -6.855 -37.062 -8.703 1 98.38 290 TYR A N 1
ATOM 2234 C CA . TYR A 1 290 ? -7.355 -38.438 -8.836 1 98.38 290 TYR A CA 1
ATOM 2235 C C . TYR A 1 290 ? -7.73 -38.75 -10.281 1 98.38 290 TYR A C 1
ATOM 2237 O O . TYR A 1 290 ? -8.641 -39.531 -10.539 1 98.38 290 TYR A O 1
ATOM 2245 N N . ILE A 1 291 ? -7.113 -38.094 -11.195 1 98.44 291 ILE A N 1
ATOM 2246 C CA . ILE A 1 291 ? -7.332 -38.375 -12.609 1 98.44 291 ILE A CA 1
ATOM 2247 C C . ILE A 1 291 ? -7.137 -39.875 -12.844 1 98.44 291 ILE A C 1
ATOM 2249 O O . ILE A 1 291 ? -6.227 -40.5 -12.281 1 98.44 291 ILE A O 1
ATOM 2253 N N . ASP A 1 292 ? -7.965 -40.5 -13.633 1 96.88 292 ASP A N 1
ATOM 2254 C CA . ASP A 1 292 ? -7.836 -41.906 -13.984 1 96.88 292 ASP A CA 1
ATOM 2255 C C . ASP A 1 292 ? -7.367 -42.062 -15.43 1 96.88 292 ASP A C 1
ATOM 2257 O O . ASP A 1 292 ? -7.039 -41.094 -16.094 1 96.88 292 ASP A O 1
ATOM 2261 N N . GLU A 1 293 ? -7.301 -43.281 -15.859 1 97 293 GLU A N 1
ATOM 2262 C CA . GLU A 1 293 ? -6.77 -43.562 -17.188 1 97 293 GLU A CA 1
ATOM 2263 C C . GLU A 1 293 ? -7.621 -42.906 -18.281 1 97 293 GLU A C 1
ATOM 2265 O O . GLU A 1 293 ? -7.086 -42.344 -19.234 1 97 293 GLU A O 1
ATOM 2270 N N . GLU A 1 294 ? -8.867 -43 -18.109 1 97.31 294 GLU A N 1
ATOM 2271 C CA . GLU A 1 294 ? -9.758 -42.406 -19.094 1 97.31 294 GLU A CA 1
ATOM 2272 C C . GLU A 1 294 ? -9.555 -40.875 -19.141 1 97.31 294 GLU A C 1
ATOM 2274 O O . GLU A 1 294 ? -9.477 -40.312 -20.234 1 97.31 294 GLU A O 1
ATOM 2279 N N . GLY A 1 295 ? -9.539 -40.25 -18.016 1 97.75 295 GLY A N 1
ATOM 2280 C CA . GLY A 1 295 ? -9.273 -38.812 -17.969 1 97.75 295 GLY A CA 1
ATOM 2281 C C . GLY A 1 295 ? -7.926 -38.438 -18.547 1 97.75 295 GLY A C 1
ATOM 2282 O O . GLY A 1 295 ? -7.805 -37.438 -19.25 1 97.75 295 GLY A O 1
ATOM 2283 N N . MET A 1 296 ? -6.953 -39.25 -18.281 1 98.12 296 MET A N 1
ATOM 2284 C CA . MET A 1 296 ? -5.609 -39.031 -18.812 1 98.12 296 MET A CA 1
ATOM 2285 C C . MET A 1 296 ? -5.617 -39.062 -20.344 1 98.12 296 MET A C 1
ATOM 2287 O O . MET A 1 296 ? -5.02 -38.219 -20.984 1 98.12 296 MET A O 1
ATOM 2291 N N . ASP A 1 297 ? -6.309 -40.031 -20.875 1 97.81 297 ASP A N 1
ATOM 2292 C CA . ASP A 1 297 ? -6.441 -40.156 -22.312 1 97.81 297 ASP A CA 1
ATOM 2293 C C . ASP A 1 297 ? -7.168 -38.938 -22.922 1 97.81 297 ASP A C 1
ATOM 2295 O O . ASP A 1 297 ? -6.777 -38.438 -23.969 1 97.81 297 ASP A O 1
ATOM 2299 N N . MET A 1 298 ? -8.203 -38.562 -22.25 1 97.81 298 MET A N 1
ATOM 2300 C CA . MET A 1 298 ? -8.953 -37.406 -22.703 1 97.81 298 MET A CA 1
ATOM 2301 C C . MET A 1 298 ? -8.07 -36.156 -22.734 1 97.81 298 MET A C 1
ATOM 2303 O O . MET A 1 298 ? -8.109 -35.375 -23.703 1 97.81 298 MET A O 1
ATOM 2307 N N . LEU A 1 299 ? -7.328 -36 -21.703 1 97.38 299 LEU A N 1
ATOM 2308 C CA . LEU A 1 299 ? -6.441 -34.844 -21.594 1 97.38 299 LEU A CA 1
ATOM 2309 C C . LEU A 1 299 ? -5.367 -34.875 -22.672 1 97.38 299 LEU A C 1
ATOM 2311 O O . LEU A 1 299 ? -5.043 -33.844 -23.266 1 97.38 299 LEU A O 1
ATOM 2315 N N . GLN A 1 300 ? -4.816 -36 -22.922 1 97 300 GLN A N 1
ATOM 2316 C CA . GLN A 1 300 ? -3.781 -36.156 -23.953 1 97 300 GLN A CA 1
ATOM 2317 C C . GLN A 1 300 ? -4.316 -35.781 -25.328 1 97 300 GLN A C 1
ATOM 2319 O O . GLN A 1 300 ? -3.604 -35.188 -26.141 1 97 300 GLN A O 1
ATOM 2324 N N . LYS A 1 301 ? -5.543 -36.125 -25.547 1 96.69 301 LYS A N 1
ATOM 2325 C CA . LYS A 1 301 ? -6.164 -35.844 -26.844 1 96.69 301 LYS A CA 1
ATOM 2326 C C . LYS A 1 301 ? -6.41 -34.344 -27.016 1 96.69 301 LYS A C 1
ATOM 2328 O O . LYS A 1 301 ? -6.562 -33.844 -28.141 1 96.69 301 LYS A O 1
ATOM 2333 N N . LYS A 1 302 ? -6.43 -33.625 -25.922 1 96.12 302 LYS A N 1
ATOM 2334 C CA . LYS A 1 302 ? -6.727 -32.188 -25.953 1 96.12 302 LYS A CA 1
ATOM 2335 C C . LYS A 1 302 ? -5.613 -31.391 -25.281 1 96.12 302 LYS A C 1
ATOM 2337 O O . LYS A 1 302 ? -5.879 -30.406 -24.594 1 96.12 302 LYS A O 1
ATOM 2342 N N . THR A 1 303 ? -4.438 -31.844 -25.406 1 91.62 303 THR A N 1
ATOM 2343 C CA . THR A 1 303 ? -3.287 -31.312 -24.672 1 91.62 303 THR A CA 1
ATOM 2344 C C . THR A 1 303 ? -3.088 -29.828 -24.984 1 91.62 303 THR A C 1
ATOM 2346 O O . THR A 1 303 ? -2.568 -29.078 -24.156 1 91.62 303 THR A O 1
ATOM 2349 N N . SER A 1 304 ? -3.559 -29.359 -26.109 1 93.88 304 SER A N 1
ATOM 2350 C CA . SER A 1 304 ? -3.322 -27.984 -26.516 1 93.88 304 SER A CA 1
ATOM 2351 C C . SER A 1 304 ? -4.418 -27.047 -25.984 1 93.88 304 SER A C 1
ATOM 2353 O O . SER A 1 304 ? -4.379 -25.844 -26.219 1 93.88 304 SER A O 1
ATOM 2355 N N . HIS A 1 305 ? -5.344 -27.625 -25.203 1 96 305 HIS A N 1
ATOM 2356 C CA . HIS A 1 305 ? -6.504 -26.812 -24.844 1 96 305 HIS A CA 1
ATOM 2357 C C . HIS A 1 305 ? -6.641 -26.688 -23.328 1 96 305 HIS A C 1
ATOM 2359 O O . HIS A 1 305 ? -7.523 -25.984 -22.828 1 96 305 HIS A O 1
ATOM 2365 N N . HIS A 1 306 ? -5.816 -27.391 -22.625 1 98 306 HIS A N 1
ATOM 2366 C CA . HIS A 1 306 ? -5.918 -27.391 -21.172 1 98 306 HIS A CA 1
ATOM 2367 C C . HIS A 1 306 ? -4.543 -27.266 -20.531 1 98 306 HIS A C 1
ATOM 2369 O O . HIS A 1 306 ? -3.531 -27.641 -21.125 1 98 306 HIS A O 1
ATOM 2375 N N . VAL A 1 307 ? -4.547 -26.688 -19.359 1 98.31 307 VAL A N 1
ATOM 2376 C CA . VAL A 1 307 ? -3.379 -26.656 -18.484 1 98.31 307 VAL A CA 1
ATOM 2377 C C . VAL A 1 307 ? -3.738 -27.219 -17.109 1 98.31 307 VAL A C 1
ATOM 2379 O O . VAL A 1 307 ? -4.828 -26.953 -16.594 1 98.31 307 VAL A O 1
ATOM 2382 N N . VAL A 1 308 ? -2.863 -28.078 -16.609 1 98.81 308 VAL A N 1
ATOM 2383 C CA . VAL A 1 308 ? -3.025 -28.562 -15.242 1 98.81 308 VAL A CA 1
ATOM 2384 C C . VAL A 1 308 ? -2.072 -27.828 -14.312 1 98.81 308 VAL A C 1
ATOM 2386 O O . VAL A 1 308 ? -0.888 -27.672 -14.617 1 98.81 308 VAL A O 1
ATOM 2389 N N . VAL A 1 309 ? -2.557 -27.297 -13.219 1 98.88 309 VAL A N 1
ATOM 2390 C CA . VAL A 1 309 ? -1.762 -26.641 -12.188 1 98.88 309 VAL A CA 1
ATOM 2391 C C . VAL A 1 309 ? -2.006 -27.328 -10.844 1 98.88 309 VAL A C 1
ATOM 2393 O O . VAL A 1 309 ? -2.965 -27 -10.141 1 98.88 309 VAL A O 1
ATOM 2396 N N . PRO A 1 310 ? -1.145 -28.125 -10.43 1 98.69 310 PRO A N 1
ATOM 2397 C CA . PRO A 1 310 ? -1.446 -29.094 -9.375 1 98.69 310 PRO A CA 1
ATOM 2398 C C . PRO A 1 310 ? -1.43 -28.484 -7.977 1 98.69 310 PRO A C 1
ATOM 2400 O O . PRO A 1 310 ? -2.084 -28.984 -7.062 1 98.69 310 PRO A O 1
ATOM 2403 N N . ALA A 1 311 ? -0.66 -27.359 -7.809 1 98.25 311 ALA A N 1
ATOM 2404 C CA . ALA A 1 311 ? -0.448 -26.812 -6.469 1 98.25 311 ALA A CA 1
ATOM 2405 C C . ALA A 1 311 ? 0.009 -27.891 -5.5 1 98.25 311 ALA A C 1
ATOM 2407 O O . ALA A 1 311 ? -0.559 -28.047 -4.418 1 98.25 311 ALA A O 1
ATOM 2408 N N . ILE A 1 312 ? 1.024 -28.594 -5.824 1 98.12 312 ILE A N 1
ATOM 2409 C CA . ILE A 1 312 ? 1.431 -29.844 -5.172 1 98.12 312 ILE A CA 1
ATOM 2410 C C . ILE A 1 312 ? 1.989 -29.531 -3.785 1 98.12 312 ILE A C 1
ATOM 2412 O O . ILE A 1 312 ? 1.949 -30.391 -2.895 1 98.12 312 ILE A O 1
ATOM 2416 N N . ASN A 1 313 ? 2.506 -28.328 -3.578 1 98.06 313 ASN A N 1
ATOM 2417 C CA . ASN A 1 313 ? 3.055 -27.969 -2.273 1 98.06 313 ASN A CA 1
ATOM 2418 C C . ASN A 1 313 ? 1.995 -28.047 -1.179 1 98.06 313 ASN A C 1
ATOM 2420 O O . ASN A 1 313 ? 2.307 -28.375 -0.032 1 98.06 313 ASN A O 1
ATOM 2424 N N . TRP A 1 314 ? 0.753 -27.75 -1.495 1 97.06 314 TRP A N 1
ATOM 2425 C CA . TRP A 1 314 ? -0.315 -27.844 -0.504 1 97.06 314 TRP A CA 1
ATOM 2426 C C . TRP A 1 314 ? -0.393 -29.25 0.085 1 97.06 314 TRP A C 1
ATOM 2428 O O . TRP A 1 314 ? -0.417 -29.406 1.308 1 97.06 314 TRP A O 1
ATOM 2438 N N . LEU A 1 315 ? -0.393 -30.266 -0.769 1 97.81 315 LEU A N 1
ATOM 2439 C CA . LEU A 1 315 ? -0.47 -31.656 -0.304 1 97.81 315 LEU A CA 1
ATOM 2440 C C . LEU A 1 315 ? 0.765 -32.031 0.511 1 97.81 315 LEU A C 1
ATOM 2442 O O . LEU A 1 315 ? 0.648 -32.594 1.604 1 97.81 315 LEU A O 1
ATOM 2446 N N . TYR A 1 316 ? 1.908 -31.672 0.009 1 97.81 316 TYR A N 1
ATOM 2447 C CA . TYR A 1 316 ? 3.172 -32 0.653 1 97.81 316 TYR A CA 1
ATOM 2448 C C . TYR A 1 316 ? 3.281 -31.344 2.021 1 97.81 316 TYR A C 1
ATOM 2450 O O . TYR A 1 316 ? 3.533 -32.031 3.025 1 97.81 316 TYR A O 1
ATOM 2458 N N . ALA A 1 317 ? 3.092 -30.047 2.086 1 97.19 317 ALA A N 1
ATOM 2459 C CA . ALA A 1 317 ? 3.256 -29.281 3.322 1 97.19 317 ALA A CA 1
ATOM 2460 C C . ALA A 1 317 ? 2.199 -29.672 4.352 1 97.19 317 ALA A C 1
ATOM 2462 O O . ALA A 1 317 ? 2.471 -29.703 5.555 1 97.19 317 ALA A O 1
ATOM 2463 N N . THR A 1 318 ? 0.957 -29.953 3.893 1 96.56 318 THR A N 1
ATOM 2464 C CA . THR A 1 318 ? -0.095 -30.375 4.812 1 96.56 318 THR A CA 1
ATOM 2465 C C . THR A 1 318 ? 0.256 -31.703 5.461 1 96.56 318 THR A C 1
ATOM 2467 O O . THR A 1 318 ? 0.052 -31.891 6.664 1 96.56 318 THR A O 1
ATOM 2470 N N . LEU A 1 319 ? 0.833 -32.562 4.703 1 97 319 LEU A N 1
ATOM 2471 C CA . LEU A 1 319 ? 1.155 -33.906 5.191 1 97 319 LEU A CA 1
ATOM 2472 C C . LEU A 1 319 ? 2.406 -33.875 6.059 1 97 319 LEU A C 1
ATOM 2474 O O . LEU A 1 319 ? 2.443 -34.531 7.121 1 97 319 LEU A O 1
ATOM 2478 N N . TYR A 1 320 ? 3.393 -33.094 5.68 1 97.19 320 TYR A N 1
ATOM 2479 C CA . TYR A 1 320 ? 4.703 -33.312 6.281 1 97.19 320 TYR A CA 1
ATOM 2480 C C . TYR A 1 320 ? 5.117 -32.094 7.125 1 97.19 320 TYR A C 1
ATOM 2482 O O . TYR A 1 320 ? 6.047 -32.188 7.934 1 97.19 320 TYR A O 1
ATOM 2490 N N . GLU A 1 321 ? 4.461 -30.953 6.992 1 95.94 321 GLU A N 1
ATOM 2491 C CA . GLU A 1 321 ? 5 -29.75 7.625 1 95.94 321 GLU A CA 1
ATOM 2492 C C . GLU A 1 321 ? 3.943 -29.047 8.469 1 95.94 321 GLU A C 1
ATOM 2494 O O . GLU A 1 321 ? 4.27 -28.188 9.289 1 95.94 321 GLU A O 1
ATOM 2499 N N . ALA A 1 322 ? 2.729 -29.406 8.406 1 94.81 322 ALA A N 1
ATOM 2500 C CA . ALA A 1 322 ? 1.623 -28.703 9.047 1 94.81 322 ALA A CA 1
ATOM 2501 C C . ALA A 1 322 ? 1.605 -28.953 10.547 1 94.81 322 ALA A C 1
ATOM 2503 O O . ALA A 1 322 ? 0.957 -28.234 11.305 1 94.81 322 ALA A O 1
ATOM 2504 N N . ASN A 1 323 ? 2.295 -29.984 11.016 1 94.44 323 ASN A N 1
ATOM 2505 C CA . ASN A 1 323 ? 2.332 -30.328 12.43 1 94.44 323 ASN A CA 1
ATOM 2506 C C . ASN A 1 323 ? 2.828 -29.172 13.281 1 94.44 323 ASN A C 1
ATOM 2508 O O . ASN A 1 323 ? 2.322 -28.938 14.383 1 94.44 323 ASN A O 1
ATOM 2512 N N . ALA A 1 324 ? 3.729 -28.453 12.828 1 91.19 324 ALA A N 1
ATOM 2513 C CA . ALA A 1 324 ? 4.312 -27.312 13.539 1 91.19 324 ALA A CA 1
ATOM 2514 C C . ALA A 1 324 ? 3.287 -26.203 13.727 1 91.19 324 ALA A C 1
ATOM 2516 O O . ALA A 1 324 ? 3.471 -25.312 14.57 1 91.19 324 ALA A O 1
ATOM 2517 N N . PHE A 1 325 ? 2.199 -26.312 13.023 1 89.94 325 PHE A N 1
ATOM 2518 C CA . PHE A 1 325 ? 1.178 -25.281 13.086 1 89.94 325 PHE A CA 1
ATOM 2519 C C . PHE A 1 325 ? -0.096 -25.812 13.734 1 89.94 325 PHE A C 1
ATOM 2521 O O . PHE A 1 325 ? -1.153 -25.188 13.633 1 89.94 325 PHE A O 1
ATOM 2528 N N . GLY A 1 326 ? -0.033 -26.938 14.234 1 90.12 326 GLY A N 1
ATOM 2529 C CA . GLY A 1 326 ? -1.134 -27.453 15.031 1 90.12 326 GLY A CA 1
ATOM 2530 C C . GLY A 1 326 ? -1.994 -28.453 14.273 1 90.12 326 GLY A C 1
ATOM 2531 O O . GLY A 1 326 ? -3.027 -28.891 14.781 1 90.12 326 GLY A O 1
ATOM 2532 N N . TYR A 1 327 ? -1.658 -28.812 13.016 1 92.44 327 TYR A N 1
ATOM 2533 C CA . TYR A 1 327 ? -2.354 -29.844 12.258 1 92.44 327 TYR A CA 1
ATOM 2534 C C . TYR A 1 327 ? -1.528 -31.125 12.188 1 92.44 327 TYR A C 1
ATOM 2536 O O . TYR A 1 327 ? -0.621 -31.25 11.367 1 92.44 327 TYR A O 1
ATOM 2544 N N . ALA A 1 328 ? -1.886 -32.062 12.93 1 94.44 328 ALA A N 1
ATOM 2545 C CA . ALA A 1 328 ? -1.079 -33.25 13.148 1 94.44 328 ALA A CA 1
ATOM 2546 C C . ALA A 1 328 ? -0.979 -34.094 11.875 1 94.44 328 ALA A C 1
ATOM 2548 O O . ALA A 1 328 ? -1.953 -34.219 11.125 1 94.44 328 ALA A O 1
ATOM 2549 N N . THR A 1 329 ? 0.185 -34.75 11.688 1 94.75 329 THR A N 1
ATOM 2550 C CA . THR A 1 329 ? 0.422 -35.594 10.531 1 94.75 329 THR A CA 1
ATOM 2551 C C . THR A 1 329 ? -0.591 -36.75 10.492 1 94.75 329 THR A C 1
ATOM 2553 O O . THR A 1 329 ? -1.086 -37.094 9.422 1 94.75 329 THR A O 1
ATOM 2556 N N . GLU A 1 330 ? -0.877 -37.25 11.602 1 95.31 330 GLU A N 1
ATOM 2557 C CA . GLU A 1 330 ? -1.844 -38.344 11.688 1 95.31 330 GLU A CA 1
ATOM 2558 C C . GLU A 1 330 ? -3.219 -37.906 11.195 1 95.31 330 GLU A C 1
ATOM 2560 O O . GLU A 1 330 ? -3.924 -38.688 10.539 1 95.31 330 GLU A O 1
ATOM 2565 N N . ALA A 1 331 ? -3.557 -36.719 11.57 1 94.94 331 ALA A N 1
ATOM 2566 C CA . ALA A 1 331 ? -4.828 -36.188 11.102 1 94.94 331 ALA A CA 1
ATOM 2567 C C . ALA A 1 331 ? -4.84 -36.031 9.586 1 94.94 331 ALA A C 1
ATOM 2569 O O . ALA A 1 331 ? -5.832 -36.375 8.93 1 94.94 331 ALA A O 1
ATOM 2570 N N . ALA A 1 332 ? -3.754 -35.531 9.031 1 95.25 332 ALA A N 1
ATOM 2571 C CA . ALA A 1 332 ? -3.621 -35.375 7.586 1 95.25 332 ALA A CA 1
ATOM 2572 C C . ALA A 1 332 ? -3.721 -36.719 6.875 1 95.25 332 ALA A C 1
ATOM 2574 O O . ALA A 1 332 ? -4.363 -36.844 5.828 1 95.25 332 ALA A O 1
ATOM 2575 N N . GLU A 1 333 ? -3.076 -37.719 7.484 1 95.44 333 GLU A N 1
ATOM 2576 C CA . GLU A 1 333 ? -3.143 -39.062 6.91 1 95.44 333 GLU A CA 1
ATOM 2577 C C . GLU A 1 333 ? -4.559 -39.625 6.992 1 95.44 333 GLU A C 1
ATOM 2579 O O . GLU A 1 333 ? -5.031 -40.25 6.055 1 95.44 333 GLU A O 1
ATOM 2584 N N . LYS A 1 334 ? -5.133 -39.375 8.094 1 94.88 334 LYS A N 1
ATOM 2585 C CA . LYS A 1 334 ? -6.477 -39.906 8.328 1 94.88 334 LYS A CA 1
ATOM 2586 C C . LYS A 1 334 ? -7.465 -39.375 7.301 1 94.88 334 LYS A C 1
ATOM 2588 O O . LYS A 1 334 ? -8.328 -40.094 6.816 1 94.88 334 LYS A O 1
ATOM 2593 N N . VAL A 1 335 ? -7.305 -38.094 6.934 1 94.5 335 VAL A N 1
ATOM 2594 C CA . VAL A 1 335 ? -8.281 -37.5 6.031 1 94.5 335 VAL A CA 1
ATOM 2595 C C . VAL A 1 335 ? -7.891 -37.781 4.586 1 94.5 335 VAL A C 1
ATOM 2597 O O . VAL A 1 335 ? -8.617 -37.438 3.656 1 94.5 335 VAL A O 1
ATOM 2600 N N . GLY A 1 336 ? -6.691 -38.344 4.332 1 95.5 336 GLY A N 1
ATOM 2601 C CA . GLY A 1 336 ? -6.422 -38.906 3.014 1 95.5 336 GLY A CA 1
ATOM 2602 C C . GLY A 1 336 ? -5.328 -38.156 2.271 1 95.5 336 GLY A C 1
ATOM 2603 O O . GLY A 1 336 ? -5.117 -38.375 1.078 1 95.5 336 GLY A O 1
ATOM 2604 N N . TYR A 1 337 ? -4.578 -37.312 2.893 1 97.31 337 TYR A N 1
ATOM 2605 C CA . TYR A 1 337 ? -3.611 -36.5 2.186 1 97.31 337 TYR A CA 1
ATOM 2606 C C . TYR A 1 337 ? -2.432 -37.312 1.698 1 97.31 337 TYR A C 1
ATOM 2608 O O . TYR A 1 337 ? -1.845 -37.031 0.655 1 97.31 337 TYR A O 1
ATOM 2616 N N . LYS A 1 338 ? -2.064 -38.344 2.439 1 97.25 338 LYS A N 1
ATOM 2617 C CA . LYS A 1 338 ? -1.003 -39.219 1.952 1 97.25 338 LYS A CA 1
ATOM 2618 C C . LYS A 1 338 ? -1.422 -39.938 0.668 1 97.25 338 LYS A C 1
ATOM 2620 O O . LYS A 1 338 ? -0.675 -39.938 -0.313 1 97.25 338 LYS A O 1
ATOM 2625 N N . LYS A 1 339 ? -2.582 -40.531 0.713 1 96.88 339 LYS A N 1
ATOM 2626 C CA . LYS A 1 339 ? -3.127 -41.188 -0.468 1 96.88 339 LYS A CA 1
ATOM 2627 C C . LYS A 1 339 ? -3.207 -40.219 -1.65 1 96.88 339 LYS A C 1
ATOM 2629 O O . LYS A 1 339 ? -2.822 -40.594 -2.768 1 96.88 339 LYS A O 1
ATOM 2634 N N . GLU A 1 340 ? -3.701 -39.062 -1.413 1 98.06 340 GLU A N 1
ATOM 2635 C CA . GLU A 1 340 ? -3.865 -38.094 -2.482 1 98.06 340 GLU A CA 1
ATOM 2636 C C . GLU A 1 340 ? -2.516 -37.656 -3.045 1 98.06 340 GLU A C 1
ATOM 2638 O O . GLU A 1 340 ? -2.348 -37.562 -4.262 1 98.06 340 GLU A O 1
ATOM 2643 N N . LEU A 1 341 ? -1.566 -37.344 -2.16 1 98 341 LEU A N 1
ATOM 2644 C CA . LEU A 1 341 ? -0.244 -36.906 -2.617 1 98 341 LEU A CA 1
ATOM 2645 C C . LEU A 1 341 ? 0.374 -37.969 -3.525 1 98 341 LEU A C 1
ATOM 2647 O O . LEU A 1 341 ? 0.89 -37.656 -4.598 1 98 341 LEU A O 1
ATOM 2651 N N . GLU A 1 342 ? 0.279 -39.219 -3.131 1 97.25 342 GLU A N 1
ATOM 2652 C CA . GLU A 1 342 ? 0.843 -40.312 -3.914 1 97.25 342 GLU A CA 1
ATOM 2653 C C . GLU A 1 342 ? 0.143 -40.438 -5.266 1 97.25 342 GLU A C 1
ATOM 2655 O O . GLU A 1 342 ? 0.799 -40.594 -6.297 1 97.25 342 GLU A O 1
ATOM 2660 N N . ALA A 1 343 ? -1.171 -40.344 -5.238 1 97.5 343 ALA A N 1
ATOM 2661 C CA . ALA A 1 343 ? -1.94 -40.406 -6.48 1 97.5 343 ALA A CA 1
ATOM 2662 C C . ALA A 1 343 ? -1.591 -39.25 -7.402 1 97.5 343 ALA A C 1
ATOM 2664 O O . ALA A 1 343 ? -1.394 -39.438 -8.609 1 97.5 343 ALA A O 1
ATOM 2665 N N . ALA A 1 344 ? -1.531 -38.094 -6.828 1 98.31 344 ALA A N 1
ATOM 2666 C CA . ALA A 1 344 ? -1.233 -36.875 -7.598 1 98.31 344 ALA A CA 1
ATOM 2667 C C . ALA A 1 344 ? 0.142 -36.969 -8.25 1 98.31 344 ALA A C 1
ATOM 2669 O O . ALA A 1 344 ? 0.298 -36.656 -9.43 1 98.31 344 ALA A O 1
ATOM 2670 N N . ILE A 1 345 ? 1.153 -37.406 -7.477 1 97.88 345 ILE A N 1
ATOM 2671 C CA . ILE A 1 345 ? 2.514 -37.531 -7.992 1 97.88 345 ILE A CA 1
ATOM 2672 C C . ILE A 1 345 ? 2.541 -38.469 -9.195 1 97.88 345 ILE A C 1
ATOM 2674 O O . ILE A 1 345 ? 3.1 -38.125 -10.242 1 97.88 345 ILE A O 1
ATOM 2678 N N . ARG A 1 346 ? 1.891 -39.625 -9.094 1 97.38 346 ARG A N 1
ATOM 2679 C CA . ARG A 1 346 ? 1.861 -40.562 -10.195 1 97.38 346 ARG A CA 1
ATOM 2680 C C . ARG A 1 346 ? 1.179 -39.969 -11.422 1 97.38 346 ARG A C 1
ATOM 2682 O O . ARG A 1 346 ? 1.669 -40.125 -12.539 1 97.38 346 ARG A O 1
ATOM 2689 N N . GLY A 1 347 ? 0.037 -39.344 -11.18 1 97.88 347 GLY A N 1
ATOM 2690 C CA . GLY A 1 347 ? -0.675 -38.719 -12.273 1 97.88 347 GLY A CA 1
ATOM 2691 C C . GLY A 1 347 ? 0.13 -37.625 -12.961 1 97.88 347 GLY A C 1
ATOM 2692 O O . GLY A 1 347 ? 0.161 -37.562 -14.195 1 97.88 347 GLY A O 1
ATOM 2693 N N . LEU A 1 348 ? 0.805 -36.844 -12.219 1 98.31 348 LEU A N 1
ATOM 2694 C CA . LEU A 1 348 ? 1.562 -35.719 -12.758 1 98.31 348 LEU A CA 1
ATOM 2695 C C . LEU A 1 348 ? 2.795 -36.188 -13.516 1 98.31 348 LEU A C 1
ATOM 2697 O O . LEU A 1 348 ? 3.18 -35.625 -14.531 1 98.31 348 LEU A O 1
ATOM 2701 N N . ARG A 1 349 ? 3.451 -37.25 -13.023 1 97.44 349 ARG A N 1
ATOM 2702 C CA . ARG A 1 349 ? 4.555 -37.875 -13.75 1 97.44 349 ARG A CA 1
ATOM 2703 C C . ARG A 1 349 ? 4.098 -38.344 -15.125 1 97.44 349 ARG A C 1
ATOM 2705 O O . ARG A 1 349 ? 4.777 -38.125 -16.125 1 97.44 349 ARG A O 1
ATOM 2712 N N . GLU A 1 350 ? 2.959 -38.969 -15.117 1 97.06 350 GLU A N 1
ATOM 2713 C CA . GLU A 1 350 ? 2.412 -39.469 -16.375 1 97.06 350 GLU A CA 1
ATOM 2714 C C . GLU A 1 350 ? 2.045 -38.344 -17.312 1 97.06 350 GLU A C 1
ATOM 2716 O O . GLU A 1 350 ? 2.277 -38.438 -18.516 1 97.06 350 GLU A O 1
ATOM 2721 N N . MET A 1 351 ? 1.443 -37.281 -16.781 1 97.94 351 MET A N 1
ATOM 2722 C CA . MET A 1 351 ? 1.138 -36.094 -17.594 1 97.94 351 MET A CA 1
ATOM 2723 C C . MET A 1 351 ? 2.398 -35.562 -18.25 1 97.94 351 MET A C 1
ATOM 2725 O O . MET A 1 351 ? 2.4 -35.281 -19.453 1 97.94 351 MET A O 1
ATOM 2729 N N . HIS A 1 352 ? 3.434 -35.406 -17.469 1 97.19 352 HIS A N 1
ATOM 2730 C CA . HIS A 1 352 ? 4.699 -34.906 -18 1 97.19 352 HIS A CA 1
ATOM 2731 C C . HIS A 1 352 ? 5.238 -35.812 -19.094 1 97.19 352 HIS A C 1
ATOM 2733 O O . HIS A 1 352 ? 5.684 -35.344 -20.141 1 97.19 352 HIS A O 1
ATOM 2739 N N . ARG A 1 353 ? 5.145 -37.094 -18.875 1 95.25 353 ARG A N 1
ATOM 2740 C CA . ARG A 1 353 ? 5.625 -38.094 -19.844 1 95.25 353 ARG A CA 1
ATOM 2741 C C . ARG A 1 353 ? 4.844 -38 -21.141 1 95.25 353 ARG A C 1
ATOM 2743 O O . ARG A 1 353 ? 5.422 -38.125 -22.234 1 95.25 353 ARG A O 1
ATOM 2750 N N . ARG A 1 354 ? 3.561 -37.688 -21.047 1 95.69 354 ARG A N 1
ATOM 2751 C CA . ARG A 1 354 ? 2.68 -37.688 -22.203 1 95.69 354 ARG A CA 1
ATOM 2752 C C . ARG A 1 354 ? 2.67 -36.344 -22.891 1 95.69 354 ARG A C 1
ATOM 2754 O O . ARG A 1 354 ? 1.996 -36.156 -23.906 1 95.69 354 ARG A O 1
ATOM 2761 N N . GLY A 1 355 ? 3.307 -35.406 -22.328 1 95.81 355 GLY A N 1
ATOM 2762 C CA . GLY A 1 355 ? 3.395 -34.094 -22.938 1 95.81 355 GLY A CA 1
ATOM 2763 C C . GLY A 1 355 ? 2.232 -33.188 -22.578 1 95.81 355 GLY A C 1
ATOM 2764 O O . GLY A 1 355 ? 1.99 -32.188 -23.25 1 95.81 355 GLY A O 1
ATOM 2765 N N . ILE A 1 356 ? 1.453 -33.562 -21.609 1 97.81 356 ILE A N 1
ATOM 2766 C CA . ILE A 1 356 ? 0.405 -32.688 -21.078 1 97.81 356 ILE A CA 1
ATOM 2767 C C . ILE A 1 356 ? 1.035 -31.5 -20.359 1 97.81 356 ILE A C 1
ATOM 2769 O O . ILE A 1 356 ? 2.021 -31.656 -19.625 1 97.81 356 ILE A O 1
ATOM 2773 N N . ILE A 1 357 ? 0.512 -30.328 -20.531 1 98.25 357 ILE A N 1
ATOM 2774 C CA . ILE A 1 357 ? 1.106 -29.109 -19.984 1 98.25 357 ILE A CA 1
ATOM 2775 C C . ILE A 1 357 ? 0.772 -28.984 -18.5 1 98.25 357 ILE A C 1
ATOM 2777 O O . ILE A 1 357 ? -0.396 -28.859 -18.141 1 98.25 357 ILE A O 1
ATOM 2781 N N . VAL A 1 358 ? 1.76 -29.047 -17.688 1 98.69 358 VAL A N 1
ATOM 2782 C CA . VAL A 1 358 ? 1.676 -28.859 -16.25 1 98.69 358 VAL A CA 1
ATOM 2783 C C . VAL A 1 358 ? 2.465 -27.625 -15.836 1 98.69 358 VAL A C 1
ATOM 2785 O O . VAL A 1 358 ? 3.65 -27.5 -16.156 1 98.69 358 VAL A O 1
ATOM 2788 N N . LEU A 1 359 ? 1.828 -26.672 -15.219 1 98.81 359 LEU A N 1
ATOM 2789 C CA . LEU A 1 359 ? 2.477 -25.438 -14.797 1 98.81 359 LEU A CA 1
ATOM 2790 C C . LEU A 1 359 ? 2.492 -25.328 -13.273 1 98.81 359 LEU A C 1
ATOM 2792 O O . LEU A 1 359 ? 1.604 -25.859 -12.602 1 98.81 359 LEU A O 1
ATOM 2796 N N . PRO A 1 360 ? 3.521 -24.656 -12.742 1 98.62 360 PRO A N 1
ATOM 2797 C CA . PRO A 1 360 ? 3.59 -24.484 -11.289 1 98.62 360 PRO A CA 1
ATOM 2798 C C . PRO A 1 360 ? 2.725 -23.344 -10.789 1 98.62 360 PRO A C 1
ATOM 2800 O O . PRO A 1 360 ? 2.367 -22.453 -11.562 1 98.62 360 PRO A O 1
ATOM 2803 N N . GLY A 1 361 ? 2.459 -23.391 -9.57 1 95.69 361 GLY A N 1
ATOM 2804 C CA . GLY A 1 361 ? 1.705 -22.359 -8.867 1 95.69 361 GLY A CA 1
ATOM 2805 C C . GLY A 1 361 ? 0.662 -22.938 -7.922 1 95.69 361 GLY A C 1
ATOM 2806 O O . GLY A 1 361 ? 0.226 -24.078 -8.086 1 95.69 361 GLY A O 1
ATOM 2807 N N . GLY A 1 362 ? 0.453 -22.172 -6.902 1 87.06 362 GLY A N 1
ATOM 2808 C CA . GLY A 1 362 ? -0.869 -22.219 -6.297 1 87.06 362 GLY A CA 1
ATOM 2809 C C . GLY A 1 362 ? -0.854 -22.703 -4.859 1 87.06 362 GLY A C 1
ATOM 2810 O O . GLY A 1 362 ? 0.088 -23.375 -4.438 1 87.06 362 GLY A O 1
ATOM 2811 N N . ASP A 1 363 ? -1.842 -22.203 -4.098 1 92 363 ASP A N 1
ATOM 2812 C CA . ASP A 1 363 ? -2.348 -22.453 -2.752 1 92 363 ASP A CA 1
ATOM 2813 C C . ASP A 1 363 ? -1.327 -22.016 -1.698 1 92 363 ASP A C 1
ATOM 2815 O O . ASP A 1 363 ? -0.991 -22.797 -0.801 1 92 363 ASP A O 1
ATOM 2819 N N . TYR A 1 364 ? -0.841 -20.875 -1.941 1 95.69 364 TYR A N 1
ATOM 2820 C CA . TYR A 1 364 ? -0.043 -20.172 -0.943 1 95.69 364 TYR A CA 1
ATOM 2821 C C . TYR A 1 364 ? -0.879 -19.125 -0.214 1 95.69 364 TYR A C 1
ATOM 2823 O O . TYR A 1 364 ? -1.927 -18.703 -0.709 1 95.69 364 TYR A O 1
ATOM 2831 N N . GLY A 1 365 ? -0.406 -18.688 0.922 1 94.56 365 GLY A N 1
ATOM 2832 C CA . GLY A 1 365 ? -1.12 -17.734 1.756 1 94.56 365 GLY A CA 1
ATOM 2833 C C . GLY A 1 365 ? -1.824 -18.375 2.934 1 94.56 365 GLY A C 1
ATOM 2834 O O . GLY A 1 365 ? -2.814 -17.844 3.439 1 94.56 365 GLY A O 1
ATOM 2835 N N . PHE A 1 366 ? -1.409 -19.562 3.256 1 93.62 366 PHE A N 1
ATOM 2836 C CA . PHE A 1 366 ? -1.864 -20.297 4.438 1 93.62 366 PHE A CA 1
ATOM 2837 C C . PHE A 1 366 ? -0.772 -20.344 5.496 1 93.62 366 PHE A C 1
ATOM 2839 O O . PHE A 1 366 ? 0.353 -19.891 5.258 1 93.62 366 PHE A O 1
ATOM 2846 N N . ALA A 1 367 ? -1.102 -20.922 6.633 1 90 367 ALA A N 1
ATOM 2847 C CA . ALA A 1 367 ? -0.164 -20.969 7.75 1 90 367 ALA A CA 1
ATOM 2848 C C . ALA A 1 367 ? 1.078 -21.781 7.391 1 90 367 ALA A C 1
ATOM 2850 O O . ALA A 1 367 ? 2.205 -21.344 7.652 1 90 367 ALA A O 1
ATOM 2851 N N . TRP A 1 368 ? 0.896 -22.953 6.723 1 92.75 368 TRP A N 1
ATOM 2852 C CA . TRP A 1 368 ? 2.051 -23.812 6.48 1 92.75 368 TRP A CA 1
ATOM 2853 C C . TRP A 1 368 ? 2.443 -23.781 5.004 1 92.75 368 TRP A C 1
ATOM 2855 O O . TRP A 1 368 ? 3.32 -24.547 4.578 1 92.75 368 TRP A O 1
ATOM 2865 N N . THR A 1 369 ? 1.809 -23.031 4.195 1 95.38 369 THR A N 1
ATOM 2866 C CA . THR A 1 369 ? 2.217 -22.656 2.846 1 95.38 369 THR A CA 1
ATOM 2867 C C . THR A 1 369 ? 2.162 -21.141 2.664 1 95.38 369 THR A C 1
ATOM 2869 O O . THR A 1 369 ? 1.339 -20.625 1.9 1 95.38 369 THR A O 1
ATOM 2872 N N . PRO A 1 370 ? 3.004 -20.5 3.338 1 94.69 370 PRO A N 1
ATOM 2873 C CA . PRO A 1 370 ? 2.898 -19.031 3.449 1 94.69 370 PRO A CA 1
ATOM 2874 C C . PRO A 1 370 ? 3.293 -18.312 2.162 1 94.69 370 PRO A C 1
ATOM 2876 O O . PRO A 1 370 ? 4.031 -18.859 1.342 1 94.69 370 PRO A O 1
ATOM 2879 N N . HIS A 1 371 ? 2.76 -17.094 2.023 1 96.06 371 HIS A N 1
ATOM 2880 C CA . HIS A 1 371 ? 3.268 -16.203 0.989 1 96.06 371 HIS A CA 1
ATOM 2881 C C . HIS A 1 371 ? 4.789 -16.094 1.053 1 96.06 371 HIS A C 1
ATOM 2883 O O . HIS A 1 371 ? 5.371 -16.109 2.139 1 96.06 371 HIS A O 1
ATOM 2889 N N . GLY A 1 372 ? 5.434 -15.961 -0.099 1 95.38 372 GLY A N 1
ATOM 2890 C CA . GLY A 1 372 ? 6.875 -15.766 -0.145 1 95.38 372 GLY A CA 1
ATOM 2891 C C . GLY A 1 372 ? 7.648 -17.047 -0.348 1 95.38 372 GLY A C 1
ATOM 2892 O O . GLY A 1 372 ? 8.867 -17.031 -0.534 1 95.38 372 GLY A O 1
ATOM 2893 N N . THR A 1 373 ? 6.918 -18.156 -0.37 1 96.75 373 THR A N 1
ATOM 2894 C CA . THR A 1 373 ? 7.59 -19.453 -0.53 1 96.75 373 THR A CA 1
ATOM 2895 C C . THR A 1 373 ? 7.16 -20.125 -1.827 1 96.75 373 THR A C 1
ATOM 2897 O O . THR A 1 373 ? 7.066 -21.359 -1.89 1 96.75 373 THR A O 1
ATOM 2900 N N . TYR A 1 374 ? 6.926 -19.438 -2.811 1 98.12 374 TYR A N 1
ATOM 2901 C CA . TYR A 1 374 ? 6.254 -19.859 -4.031 1 98.12 374 TYR A CA 1
ATOM 2902 C C . TYR A 1 374 ? 7.125 -20.828 -4.824 1 98.12 374 TYR A C 1
ATOM 2904 O O . TYR A 1 374 ? 6.621 -21.766 -5.445 1 98.12 374 TYR A O 1
ATOM 2912 N N . ALA A 1 375 ? 8.453 -20.656 -4.781 1 98.06 375 ALA A N 1
ATOM 2913 C CA . ALA A 1 375 ? 9.375 -21.438 -5.598 1 98.06 375 ALA A CA 1
ATOM 2914 C C . ALA A 1 375 ? 9.484 -22.875 -5.086 1 98.06 375 ALA A C 1
ATOM 2916 O O . ALA A 1 375 ? 10.102 -23.734 -5.727 1 98.06 375 ALA A O 1
ATOM 2917 N N . ARG A 1 376 ? 8.82 -23.188 -3.984 1 97.44 376 ARG A N 1
ATOM 2918 C CA . ARG A 1 376 ? 8.719 -24.562 -3.514 1 97.44 376 ARG A CA 1
ATOM 2919 C C . ARG A 1 376 ? 8.094 -25.469 -4.578 1 97.44 376 ARG A C 1
ATOM 2921 O O . ARG A 1 376 ? 8.453 -26.641 -4.695 1 97.44 376 ARG A O 1
ATOM 2928 N N . ASP A 1 377 ? 7.219 -24.922 -5.293 1 97.75 377 ASP A N 1
ATOM 2929 C CA . ASP A 1 377 ? 6.602 -25.688 -6.367 1 97.75 377 ASP A CA 1
ATOM 2930 C C . ASP A 1 377 ? 7.648 -26.172 -7.367 1 97.75 377 ASP A C 1
ATOM 2932 O O . ASP A 1 377 ? 7.602 -27.328 -7.812 1 97.75 377 ASP A O 1
ATOM 2936 N N . LEU A 1 378 ? 8.555 -25.312 -7.727 1 98.56 378 LEU A N 1
ATOM 2937 C CA . LEU A 1 378 ? 9.578 -25.688 -8.695 1 98.56 378 LEU A CA 1
ATOM 2938 C C . LEU A 1 378 ? 10.461 -26.812 -8.141 1 98.56 378 LEU A C 1
ATOM 2940 O O . LEU A 1 378 ? 10.828 -27.734 -8.875 1 98.56 378 LEU A O 1
ATOM 2944 N N . GLU A 1 379 ? 10.773 -26.688 -6.895 1 98.06 379 GLU A N 1
ATOM 2945 C CA . GLU A 1 379 ? 11.5 -27.766 -6.238 1 98.06 379 GLU A CA 1
ATOM 2946 C C . GLU A 1 379 ? 10.727 -29.078 -6.316 1 98.06 379 GLU A C 1
ATOM 2948 O O . GLU A 1 379 ? 11.297 -30.125 -6.645 1 98.06 379 GLU A O 1
ATOM 2953 N N . HIS A 1 380 ? 9.453 -29.047 -6.016 1 98.25 380 HIS A N 1
ATOM 2954 C CA . HIS A 1 380 ? 8.625 -30.25 -6.039 1 98.25 380 HIS A CA 1
ATOM 2955 C C . HIS A 1 380 ? 8.508 -30.812 -7.453 1 98.25 380 HIS A C 1
ATOM 2957 O O . HIS A 1 380 ? 8.469 -32.031 -7.645 1 98.25 380 HIS A O 1
ATOM 2963 N N . PHE A 1 381 ? 8.406 -29.953 -8.453 1 98.5 381 PHE A N 1
ATOM 2964 C CA . PHE A 1 381 ? 8.352 -30.422 -9.836 1 98.5 381 PHE A CA 1
ATOM 2965 C C . PHE A 1 381 ? 9.586 -31.25 -10.18 1 98.5 381 PHE A C 1
ATOM 2967 O O . PHE A 1 381 ? 9.477 -32.281 -10.859 1 98.5 381 PHE A O 1
ATOM 2974 N N . THR A 1 382 ? 10.742 -30.812 -9.672 1 97.5 382 THR A N 1
ATOM 2975 C CA . THR A 1 382 ? 11.992 -31.5 -9.984 1 97.5 382 THR A CA 1
ATOM 2976 C C . THR A 1 382 ? 12.141 -32.75 -9.148 1 97.5 382 THR A C 1
ATOM 2978 O O . THR A 1 382 ? 12.5 -33.812 -9.672 1 97.5 382 THR A O 1
ATOM 2981 N N . LYS A 1 383 ? 11.766 -32.719 -7.918 1 96.44 383 LYS A N 1
ATOM 2982 C CA . LYS A 1 383 ? 12.047 -33.812 -6.992 1 96.44 383 LYS A CA 1
ATOM 2983 C C . LYS A 1 383 ? 10.969 -34.875 -7.059 1 96.44 383 LYS A C 1
ATOM 2985 O O . LYS A 1 383 ? 11.25 -36.062 -6.852 1 96.44 383 LYS A O 1
ATOM 2990 N N . LEU A 1 384 ? 9.734 -34.438 -7.348 1 96.56 384 LEU A N 1
ATOM 2991 C CA . LEU A 1 384 ? 8.625 -35.375 -7.199 1 96.56 384 LEU A CA 1
ATOM 2992 C C . LEU A 1 384 ? 8.055 -35.781 -8.562 1 96.56 384 LEU A C 1
ATOM 2994 O O . LEU A 1 384 ? 7.523 -36.875 -8.734 1 96.56 384 LEU A O 1
ATOM 2998 N N . ILE A 1 385 ? 8.109 -34.875 -9.555 1 97.06 385 ILE A N 1
ATOM 2999 C CA . ILE A 1 385 ? 7.281 -35.031 -10.75 1 97.06 385 ILE A CA 1
ATOM 3000 C C . ILE A 1 385 ? 8.164 -35.406 -11.938 1 97.06 385 ILE A C 1
ATOM 3002 O O . ILE A 1 385 ? 7.664 -35.906 -12.961 1 97.06 385 ILE A O 1
ATOM 3006 N N . GLY A 1 386 ? 9.484 -35.156 -11.844 1 96.31 386 GLY A N 1
ATOM 3007 C CA . GLY A 1 386 ? 10.383 -35.594 -12.883 1 96.31 386 GLY A CA 1
ATOM 3008 C C . GLY A 1 386 ? 10.773 -34.531 -13.859 1 96.31 386 GLY A C 1
ATOM 3009 O O . GLY A 1 386 ? 11.375 -34.812 -14.906 1 96.31 386 GLY A O 1
ATOM 3010 N N . PHE A 1 387 ? 10.484 -33.344 -13.578 1 98 387 PHE A N 1
ATOM 3011 C CA . PHE A 1 387 ? 10.984 -32.219 -14.367 1 98 387 PHE A CA 1
ATOM 3012 C C . PHE A 1 387 ? 12.477 -32 -14.117 1 98 387 PHE A C 1
ATOM 3014 O O . PHE A 1 387 ? 12.953 -32.156 -12.992 1 98 387 PHE A O 1
ATOM 3021 N N . THR A 1 388 ? 13.203 -31.609 -15.156 1 97.94 388 THR A N 1
ATOM 3022 C CA . THR A 1 388 ? 14.508 -31.016 -14.898 1 97.94 388 THR A CA 1
ATOM 3023 C C . THR A 1 388 ? 14.352 -29.594 -14.359 1 97.94 388 THR A C 1
ATOM 3025 O O . THR A 1 388 ? 13.297 -28.969 -14.531 1 97.94 388 THR A O 1
ATOM 3028 N N . PRO A 1 389 ? 15.398 -29.078 -13.75 1 98.19 389 PRO A N 1
ATOM 3029 C CA . PRO A 1 389 ? 15.328 -27.672 -13.336 1 98.19 389 PRO A CA 1
ATOM 3030 C C . PRO A 1 389 ? 15.023 -26.734 -14.492 1 98.19 389 PRO A C 1
ATOM 3032 O O . PRO A 1 389 ? 14.242 -25.797 -14.344 1 98.19 389 PRO A O 1
ATOM 3035 N N . HIS A 1 390 ? 15.594 -27.016 -15.617 1 98.62 390 HIS A N 1
ATOM 3036 C CA . HIS A 1 390 ? 15.359 -26.203 -16.797 1 98.62 390 HIS A CA 1
ATOM 3037 C C . HIS A 1 390 ? 13.898 -26.25 -17.219 1 98.62 390 HIS A C 1
ATOM 3039 O O . HIS A 1 390 ? 13.305 -25.203 -17.531 1 98.62 390 HIS A O 1
ATOM 3045 N N . GLU A 1 391 ? 13.305 -27.422 -17.234 1 98.62 391 GLU A N 1
ATOM 3046 C CA . GLU A 1 391 ? 11.891 -27.578 -17.562 1 98.62 391 GLU A CA 1
ATOM 3047 C C . GLU A 1 391 ? 11.008 -26.828 -16.578 1 98.62 391 GLU A C 1
ATOM 3049 O O . GLU A 1 391 ? 10.008 -26.219 -16.969 1 98.62 391 GLU A O 1
ATOM 3054 N N . ALA A 1 392 ? 11.352 -26.922 -15.297 1 98.69 392 ALA A N 1
ATOM 3055 C CA . ALA A 1 392 ? 10.578 -26.234 -14.266 1 98.69 392 ALA A CA 1
ATOM 3056 C C . ALA A 1 392 ? 10.609 -24.719 -14.461 1 98.69 392 ALA A C 1
ATOM 3058 O O . ALA A 1 392 ? 9.586 -24.047 -14.344 1 98.69 392 ALA A O 1
ATOM 3059 N N . ILE A 1 393 ? 11.758 -24.188 -14.789 1 98.81 393 ILE A N 1
ATOM 3060 C CA . ILE A 1 393 ? 11.906 -22.75 -15.016 1 98.81 393 ILE A CA 1
ATOM 3061 C C . ILE A 1 393 ? 11.102 -22.344 -16.25 1 98.81 393 ILE A C 1
ATOM 3063 O O . ILE A 1 393 ? 10.383 -21.328 -16.219 1 98.81 393 ILE A O 1
ATOM 3067 N N . ILE A 1 394 ? 11.195 -23.125 -17.297 1 98.88 394 ILE A N 1
ATOM 3068 C CA . ILE A 1 394 ? 10.453 -22.828 -18.516 1 98.88 394 ILE A CA 1
ATOM 3069 C C . ILE A 1 394 ? 8.953 -22.859 -18.219 1 98.88 394 ILE A C 1
ATOM 3071 O O . ILE A 1 394 ? 8.211 -21.984 -18.672 1 98.88 394 ILE A O 1
ATOM 3075 N N . ALA A 1 395 ? 8.508 -23.844 -17.453 1 98.88 395 ALA A N 1
ATOM 3076 C CA . ALA A 1 395 ? 7.102 -23.922 -17.078 1 98.88 395 ALA A CA 1
ATOM 3077 C C . ALA A 1 395 ? 6.672 -22.688 -16.297 1 98.88 395 ALA A C 1
ATOM 3079 O O . ALA A 1 395 ? 5.582 -22.156 -16.516 1 98.88 395 ALA A O 1
ATOM 3080 N N . ALA A 1 396 ? 7.531 -22.141 -15.453 1 98.88 396 ALA A N 1
ATOM 3081 C CA . ALA A 1 396 ? 7.207 -21.031 -14.555 1 98.88 396 ALA A CA 1
ATOM 3082 C C . ALA A 1 396 ? 7.422 -19.688 -15.234 1 98.88 396 ALA A C 1
ATOM 3084 O O . ALA A 1 396 ? 7.27 -18.641 -14.609 1 98.88 396 ALA A O 1
ATOM 3085 N N . THR A 1 397 ? 7.883 -19.625 -16.422 1 98.81 397 THR A N 1
ATOM 3086 C CA . THR A 1 397 ? 8.117 -18.391 -17.141 1 98.81 397 THR A CA 1
ATOM 3087 C C . THR A 1 397 ? 7.348 -18.375 -18.469 1 98.81 397 THR A C 1
ATOM 3089 O O . THR A 1 397 ? 6.18 -17.969 -18.5 1 98.81 397 THR A O 1
ATOM 3092 N N . TYR A 1 398 ? 7.891 -19.141 -19.422 1 98.81 398 TYR A N 1
ATOM 3093 C CA . TYR A 1 398 ? 7.266 -19.219 -20.734 1 98.81 398 TYR A CA 1
ATOM 3094 C C . TYR A 1 398 ? 5.898 -19.891 -20.656 1 98.81 398 TYR A C 1
ATOM 3096 O O . TYR A 1 398 ? 4.949 -19.453 -21.312 1 98.81 398 TYR A O 1
ATOM 3104 N N . GLY A 1 399 ? 5.816 -20.938 -19.875 1 98.81 399 GLY A N 1
ATOM 3105 C CA . GLY A 1 399 ? 4.543 -21.625 -19.703 1 98.81 399 GLY A CA 1
ATOM 3106 C C . GLY A 1 399 ? 3.455 -20.719 -19.156 1 98.81 399 GLY A C 1
ATOM 3107 O O . GLY A 1 399 ? 2.326 -20.734 -19.641 1 98.81 399 GLY A O 1
ATOM 3108 N N . VAL A 1 400 ? 3.783 -19.938 -18.156 1 98.81 400 VAL A N 1
ATOM 3109 C CA . VAL A 1 400 ? 2.799 -19.047 -17.562 1 98.81 400 VAL A CA 1
ATOM 3110 C C . VAL A 1 400 ? 2.486 -17.906 -18.531 1 98.81 400 VAL A C 1
ATOM 3112 O O . VAL A 1 400 ? 1.348 -17.438 -18.609 1 98.81 400 VAL A O 1
ATOM 3115 N N . ALA A 1 401 ? 3.451 -17.469 -19.312 1 98.69 401 ALA A N 1
ATOM 3116 C CA . ALA A 1 401 ? 3.184 -16.469 -20.359 1 98.69 401 ALA A CA 1
ATOM 3117 C C . ALA A 1 401 ? 2.166 -17 -21.359 1 98.69 401 ALA A C 1
ATOM 3119 O O . ALA A 1 401 ? 1.307 -16.25 -21.828 1 98.69 401 ALA A O 1
ATOM 3120 N N . LYS A 1 402 ? 2.314 -18.297 -21.719 1 98.56 402 LYS A N 1
ATOM 3121 C CA . LYS A 1 402 ? 1.338 -18.938 -22.594 1 98.56 402 LYS A CA 1
ATOM 3122 C C . LYS A 1 402 ? -0.045 -18.953 -21.953 1 98.56 402 LYS A C 1
ATOM 3124 O O . LYS A 1 402 ? -1.052 -18.719 -22.625 1 98.56 402 LYS A O 1
ATOM 3129 N N . LEU A 1 403 ? -0.046 -19.219 -20.688 1 98.38 403 LEU A N 1
ATOM 3130 C CA . LEU A 1 403 ? -1.298 -19.203 -19.938 1 98.38 403 LEU A CA 1
ATOM 3131 C C . LEU A 1 403 ? -1.939 -17.828 -19.984 1 98.38 403 LEU A C 1
ATOM 3133 O O . LEU A 1 403 ? -3.16 -17.703 -20.094 1 98.38 403 LEU A O 1
ATOM 3137 N N . PHE A 1 404 ? -1.146 -16.797 -19.969 1 98.44 404 PHE A N 1
ATOM 3138 C CA . PHE A 1 404 ? -1.616 -15.422 -20.062 1 98.44 404 PHE A CA 1
ATOM 3139 C C . PHE A 1 404 ? -2.066 -15.102 -21.484 1 98.44 404 PHE A C 1
ATOM 3141 O O . PHE A 1 404 ? -2.691 -14.07 -21.719 1 98.44 404 PHE A O 1
ATOM 3148 N N . MET A 1 405 ? -1.754 -15.977 -22.438 1 98.25 405 MET A N 1
ATOM 3149 C CA . MET A 1 405 ? -1.977 -15.766 -23.859 1 98.25 405 MET A CA 1
ATOM 3150 C C . MET A 1 405 ? -1.204 -14.547 -24.359 1 98.25 405 MET A C 1
ATOM 3152 O O . MET A 1 405 ? -1.701 -13.789 -25.203 1 98.25 405 MET A O 1
ATOM 3156 N N . ARG A 1 406 ? -0.009 -14.367 -23.75 1 98 406 ARG A N 1
ATOM 3157 C CA . ARG A 1 406 ? 0.854 -13.25 -24.109 1 98 406 ARG A CA 1
ATOM 3158 C C . ARG A 1 406 ? 2.297 -13.711 -24.297 1 98 406 ARG A C 1
ATOM 3160 O O . ARG A 1 406 ? 3.23 -12.938 -24.062 1 98 406 ARG A O 1
ATOM 3167 N N . SER A 1 407 ? 2.473 -14.93 -24.672 1 97.81 407 SER A N 1
ATOM 3168 C CA . SER A 1 407 ? 3.811 -15.5 -24.797 1 97.81 407 SER A CA 1
ATOM 3169 C C . SER A 1 407 ? 4.582 -14.844 -25.938 1 97.81 407 SER A C 1
ATOM 3171 O O . SER A 1 407 ? 5.805 -14.977 -26.016 1 97.81 407 SER A O 1
ATOM 3173 N N . HIS A 1 408 ? 3.92 -14.148 -26.797 1 97.31 408 HIS A N 1
ATOM 3174 C CA . HIS A 1 408 ? 4.59 -13.445 -27.891 1 97.31 408 HIS A CA 1
ATOM 3175 C C . HIS A 1 408 ? 5.348 -12.227 -27.375 1 97.31 408 HIS A C 1
ATOM 3177 O O . HIS A 1 408 ? 6.203 -11.68 -28.078 1 97.31 408 HIS A O 1
ATOM 3183 N N . GLU A 1 409 ? 5.113 -11.828 -26.125 1 98.19 409 GLU A N 1
ATOM 3184 C CA . GLU A 1 409 ? 5.762 -10.609 -25.641 1 98.19 409 GLU A CA 1
ATOM 3185 C C . GLU A 1 409 ? 6.223 -10.758 -24.203 1 98.19 409 GLU A C 1
ATOM 3187 O O . GLU A 1 409 ? 6.629 -9.781 -23.578 1 98.19 409 GLU A O 1
ATOM 3192 N N . MET A 1 410 ? 6.113 -11.891 -23.594 1 97.38 410 MET A N 1
ATOM 3193 C CA . MET A 1 410 ? 6.594 -12.062 -22.219 1 97.38 410 MET A CA 1
ATOM 3194 C C . MET A 1 410 ? 6.992 -13.508 -21.953 1 97.38 410 MET A C 1
ATOM 3196 O O . MET A 1 410 ? 6.711 -14.391 -22.766 1 97.38 410 MET A O 1
ATOM 3200 N N . GLY A 1 411 ? 7.695 -13.781 -20.922 1 98.5 411 GLY A N 1
ATOM 3201 C CA . GLY A 1 411 ? 8.008 -15.117 -20.422 1 98.5 411 GLY A CA 1
ATOM 3202 C C . GLY A 1 411 ? 9.375 -15.602 -20.875 1 98.5 411 GLY A C 1
ATOM 3203 O O . GLY A 1 411 ? 9.828 -16.656 -20.438 1 98.5 411 GLY A O 1
ATOM 3204 N N . GLN A 1 412 ? 10.062 -14.844 -21.734 1 98.81 412 GLN A N 1
ATOM 3205 C CA . GLN A 1 412 ? 11.398 -15.172 -22.219 1 98.81 412 GLN A CA 1
ATOM 3206 C C . GLN A 1 412 ? 12.289 -13.93 -22.25 1 98.81 412 GLN A C 1
ATOM 3208 O O . GLN A 1 412 ? 11.797 -12.805 -22.359 1 98.81 412 GLN A O 1
ATOM 3213 N N . ILE A 1 413 ? 13.562 -14.117 -22.031 1 98.81 413 ILE A N 1
ATOM 3214 C CA . ILE A 1 413 ? 14.516 -13.039 -22.281 1 98.81 413 ILE A CA 1
ATOM 3215 C C . ILE A 1 413 ? 14.836 -12.961 -23.766 1 98.81 413 ILE A C 1
ATOM 3217 O O . ILE A 1 413 ? 15.727 -13.672 -24.25 1 98.81 413 ILE A O 1
ATOM 3221 N N . LYS A 1 414 ? 14.109 -12.195 -24.375 1 98.06 414 LYS A N 1
ATOM 3222 C CA . LYS A 1 414 ? 14.172 -12.008 -25.828 1 98.06 414 LYS A CA 1
ATOM 3223 C C . LYS A 1 414 ? 13.914 -10.555 -26.203 1 98.06 414 LYS A C 1
ATOM 3225 O O . LYS A 1 414 ? 13.047 -9.898 -25.625 1 98.06 414 LYS A O 1
ATOM 3230 N N . ALA A 1 415 ? 14.672 -10.109 -27.203 1 98.44 415 ALA A N 1
ATOM 3231 C CA . ALA A 1 415 ? 14.422 -8.75 -27.688 1 98.44 415 ALA A CA 1
ATOM 3232 C C . ALA A 1 415 ? 12.961 -8.57 -28.078 1 98.44 415 ALA A C 1
ATOM 3234 O O . ALA A 1 415 ? 12.383 -9.438 -28.75 1 98.44 415 ALA A O 1
ATOM 3235 N N . GLY A 1 416 ? 12.414 -7.473 -27.625 1 98.5 416 GLY A N 1
ATOM 3236 C CA . GLY A 1 416 ? 11.023 -7.184 -27.938 1 98.5 416 GLY A CA 1
ATOM 3237 C C . GLY A 1 416 ? 10.086 -7.523 -26.797 1 98.5 416 GLY A C 1
ATOM 3238 O O . GLY A 1 416 ? 9.008 -6.934 -26.672 1 98.5 416 GLY A O 1
ATOM 3239 N N . ASN A 1 417 ? 10.438 -8.484 -25.969 1 98.81 417 ASN A N 1
ATOM 3240 C CA . ASN A 1 417 ? 9.617 -8.859 -24.812 1 98.81 417 ASN A CA 1
ATOM 3241 C C . ASN A 1 417 ? 9.656 -7.789 -23.734 1 98.81 417 ASN A C 1
ATOM 3243 O O . ASN A 1 417 ? 10.609 -7.012 -23.656 1 98.81 417 ASN A O 1
ATOM 3247 N N . PHE A 1 418 ? 8.555 -7.699 -22.969 1 98.75 418 PHE A N 1
ATOM 3248 C CA . PHE A 1 418 ? 8.609 -6.898 -21.75 1 98.75 418 PHE A CA 1
ATOM 3249 C C . PHE A 1 418 ? 9.789 -7.32 -20.875 1 98.75 418 PHE A C 1
ATOM 3251 O O . PHE A 1 418 ? 10.078 -8.516 -20.75 1 98.75 418 PHE A O 1
ATOM 3258 N N . ALA A 1 419 ? 10.453 -6.336 -20.359 1 98.75 419 ALA A N 1
ATOM 3259 C CA . ALA A 1 419 ? 11.633 -6.609 -19.547 1 98.75 419 ALA A CA 1
ATOM 3260 C C . ALA A 1 419 ? 11.242 -6.98 -18.109 1 98.75 419 ALA A C 1
ATOM 3262 O O . ALA A 1 419 ? 11.25 -6.133 -17.219 1 98.75 419 ALA A O 1
ATOM 3263 N N . ASP A 1 420 ? 10.898 -8.148 -17.859 1 98.81 420 ASP A N 1
ATOM 3264 C CA . ASP A 1 420 ? 10.703 -8.805 -16.578 1 98.81 420 ASP A CA 1
ATOM 3265 C C . ASP A 1 420 ? 11.773 -9.867 -16.328 1 98.81 420 ASP A C 1
ATOM 3267 O O . ASP A 1 420 ? 11.82 -10.883 -17.031 1 98.81 420 ASP A O 1
ATOM 3271 N N . CYS A 1 421 ? 12.609 -9.586 -15.32 1 98.88 421 CYS A N 1
ATOM 3272 C CA . CYS A 1 421 ? 13.695 -10.539 -15.125 1 98.88 421 CYS A CA 1
ATOM 3273 C C . CYS A 1 421 ? 14.211 -10.492 -13.688 1 98.88 421 CYS A C 1
ATOM 3275 O O . CYS A 1 421 ? 13.859 -9.586 -12.93 1 98.88 421 CYS A O 1
ATOM 3277 N N . VAL A 1 422 ? 14.914 -11.5 -13.336 1 98.81 422 VAL A N 1
ATOM 3278 C CA . VAL A 1 422 ? 15.523 -11.641 -12.023 1 98.81 422 VAL A CA 1
ATOM 3279 C C . VAL A 1 422 ? 17 -12 -12.18 1 98.81 422 VAL A C 1
ATOM 3281 O O . VAL A 1 422 ? 17.344 -12.922 -12.914 1 98.81 422 VAL A O 1
ATOM 3284 N N . LEU A 1 423 ? 17.875 -11.234 -11.586 1 98.19 423 LEU A N 1
ATOM 3285 C CA . LEU A 1 423 ? 19.281 -11.562 -11.484 1 98.19 423 LEU A CA 1
ATOM 3286 C C . LEU A 1 423 ? 19.562 -12.359 -10.211 1 98.19 423 LEU A C 1
ATOM 3288 O O . LEU A 1 423 ? 19.328 -11.875 -9.102 1 98.19 423 LEU A O 1
ATOM 3292 N N . ILE A 1 424 ? 20.109 -13.562 -10.391 1 98 424 ILE A N 1
ATOM 3293 C CA . ILE A 1 424 ? 20.172 -14.531 -9.297 1 98 424 ILE A CA 1
ATOM 3294 C C . ILE A 1 424 ? 21.641 -14.828 -8.969 1 98 424 ILE A C 1
ATOM 3296 O O . ILE A 1 424 ? 22.438 -15.109 -9.867 1 98 424 ILE A O 1
ATOM 3300 N N . ASP A 1 425 ? 21.969 -14.797 -7.719 1 95.69 425 ASP A N 1
ATOM 3301 C CA . ASP A 1 425 ? 23.266 -15.273 -7.242 1 95.69 425 ASP A CA 1
ATOM 3302 C C . ASP A 1 425 ? 23.297 -16.797 -7.148 1 95.69 425 ASP A C 1
ATOM 3304 O O . ASP A 1 425 ? 22.844 -17.375 -6.156 1 95.69 425 ASP A O 1
ATOM 3308 N N . GLY A 1 426 ? 23.844 -17.391 -8.133 1 97.69 426 GLY A N 1
ATOM 3309 C CA . GLY A 1 426 ? 23.875 -18.828 -8.258 1 97.69 426 GLY A CA 1
ATOM 3310 C C . GLY A 1 426 ? 23.234 -19.328 -9.547 1 97.69 426 GLY A C 1
ATOM 3311 O O . GLY A 1 426 ? 22.734 -18.531 -10.352 1 97.69 426 GLY A O 1
ATOM 3312 N N . ASP A 1 427 ? 23.281 -20.625 -9.766 1 98.19 427 ASP A N 1
ATOM 3313 C CA . ASP A 1 427 ? 22.719 -21.25 -10.953 1 98.19 427 ASP A CA 1
ATOM 3314 C C . ASP A 1 427 ? 21.516 -22.109 -10.586 1 98.19 427 ASP A C 1
ATOM 3316 O O . ASP A 1 427 ? 21.672 -23.219 -10.062 1 98.19 427 ASP A O 1
ATOM 3320 N N . PRO A 1 428 ? 20.344 -21.656 -10.969 1 98.56 428 PRO A N 1
ATOM 3321 C CA . PRO A 1 428 ? 19.156 -22.438 -10.602 1 98.56 428 PRO A CA 1
ATOM 3322 C C . PRO A 1 428 ? 19.062 -23.75 -11.367 1 98.56 428 PRO A C 1
ATOM 3324 O O . PRO A 1 428 ? 18.281 -24.625 -11 1 98.56 428 PRO A O 1
ATOM 3327 N N . LEU A 1 429 ? 19.797 -23.938 -12.414 1 98.12 429 LEU A N 1
ATOM 3328 C CA . LEU A 1 429 ? 19.812 -25.219 -13.109 1 98.12 429 LEU A CA 1
ATOM 3329 C C . LEU A 1 429 ? 20.578 -26.266 -12.305 1 98.12 429 LEU A C 1
ATOM 3331 O O . LEU A 1 429 ? 20.281 -27.453 -12.398 1 98.12 429 LEU A O 1
ATOM 3335 N N . ASP A 1 430 ? 21.531 -25.781 -11.523 1 97.38 430 ASP A N 1
ATOM 3336 C CA . ASP A 1 430 ? 22.281 -26.672 -10.648 1 97.38 430 ASP A CA 1
ATOM 3337 C C . ASP A 1 430 ? 21.516 -26.969 -9.359 1 97.38 430 ASP A C 1
ATOM 3339 O O . ASP A 1 430 ? 21.547 -28.078 -8.852 1 97.38 430 ASP A O 1
ATOM 3343 N N . ASP A 1 431 ? 20.938 -25.969 -8.859 1 98 431 ASP A N 1
ATOM 3344 C CA . ASP A 1 431 ? 20.156 -26.078 -7.637 1 98 431 ASP A CA 1
ATOM 3345 C C . ASP A 1 431 ? 18.922 -25.188 -7.688 1 98 431 ASP A C 1
ATOM 3347 O O . ASP A 1 431 ? 19 -24 -7.352 1 98 431 ASP A O 1
ATOM 3351 N N . ILE A 1 432 ? 17.766 -25.766 -7.957 1 98.19 432 ILE A N 1
ATOM 3352 C CA . ILE A 1 432 ? 16.547 -25.031 -8.188 1 98.19 432 ILE A CA 1
ATOM 3353 C C . ILE A 1 432 ? 16.062 -24.406 -6.879 1 98.19 432 ILE A C 1
ATOM 3355 O O . ILE A 1 432 ? 15.281 -23.453 -6.891 1 98.19 432 ILE A O 1
ATOM 3359 N N . THR A 1 433 ? 16.531 -24.844 -5.727 1 98 433 THR A N 1
ATOM 3360 C CA . THR A 1 433 ? 16.062 -24.406 -4.418 1 98 433 THR A CA 1
ATOM 3361 C C . THR A 1 433 ? 16.547 -22.984 -4.113 1 98 433 THR A C 1
ATOM 3363 O O . THR A 1 433 ? 16.016 -22.312 -3.227 1 98 433 THR A O 1
ATOM 3366 N N . ILE A 1 434 ? 17.547 -22.438 -4.863 1 97.94 434 ILE A N 1
ATOM 3367 C CA . ILE A 1 434 ? 18.078 -21.109 -4.594 1 97.94 434 ILE A CA 1
ATOM 3368 C C . ILE A 1 434 ? 17.031 -20.047 -4.953 1 97.94 434 ILE A C 1
ATOM 3370 O O . ILE A 1 434 ? 17.125 -18.906 -4.52 1 97.94 434 ILE A O 1
ATOM 3374 N N . LEU A 1 435 ? 16.031 -20.484 -5.75 1 98.31 435 LEU A N 1
ATOM 3375 C CA . LEU A 1 435 ? 14.977 -19.547 -6.129 1 98.31 435 LEU A CA 1
ATOM 3376 C C . LEU A 1 435 ? 14.078 -19.234 -4.941 1 98.31 435 LEU A C 1
ATOM 3378 O O . LEU A 1 435 ? 13.312 -18.281 -4.973 1 98.31 435 LEU A O 1
ATOM 3382 N N . GLN A 1 436 ? 14.195 -20.031 -3.863 1 96.38 436 GLN A N 1
ATOM 3383 C CA . GLN A 1 436 ? 13.438 -19.797 -2.635 1 96.38 436 GLN A CA 1
ATOM 3384 C C . GLN A 1 436 ? 14.188 -18.828 -1.717 1 96.38 436 GLN A C 1
ATOM 3386 O O . GLN A 1 436 ? 13.602 -18.281 -0.779 1 96.38 436 GLN A O 1
ATOM 3391 N N . ASP A 1 437 ? 15.445 -18.672 -1.944 1 95.56 437 ASP A N 1
ATOM 3392 C CA . ASP A 1 437 ? 16.281 -17.797 -1.125 1 95.56 437 ASP A CA 1
ATOM 3393 C C . ASP A 1 437 ? 16.203 -16.359 -1.626 1 95.56 437 ASP A C 1
ATOM 3395 O O . ASP A 1 437 ? 16.922 -15.977 -2.557 1 95.56 437 ASP A O 1
ATOM 3399 N N . HIS A 1 438 ? 15.477 -15.539 -0.973 1 92.62 438 HIS A N 1
ATOM 3400 C CA . HIS A 1 438 ? 15.203 -14.172 -1.423 1 92.62 438 HIS A CA 1
ATOM 3401 C C . HIS A 1 438 ? 16.484 -13.336 -1.43 1 92.62 438 HIS A C 1
ATOM 3403 O O . HIS A 1 438 ? 16.578 -12.359 -2.172 1 92.62 438 HIS A O 1
ATOM 3409 N N . GLN A 1 439 ? 17.469 -13.68 -0.661 1 87.38 439 GLN A N 1
ATOM 3410 C CA . GLN A 1 439 ? 18.719 -12.945 -0.609 1 87.38 439 GLN A CA 1
ATOM 3411 C C . GLN A 1 439 ? 19.547 -13.156 -1.882 1 87.38 439 GLN A C 1
ATOM 3413 O O . GLN A 1 439 ? 20.438 -12.367 -2.191 1 87.38 439 GLN A O 1
ATOM 3418 N N . ARG A 1 440 ? 19.172 -14.242 -2.574 1 93.31 440 ARG A N 1
ATOM 3419 C CA . ARG A 1 440 ? 19.906 -14.562 -3.797 1 93.31 440 ARG A CA 1
ATOM 3420 C C . ARG A 1 440 ? 19.25 -13.914 -5.012 1 93.31 440 ARG A C 1
ATOM 3422 O O . ARG A 1 440 ? 19.812 -13.906 -6.105 1 93.31 440 ARG A O 1
ATOM 3429 N N . LEU A 1 441 ? 18.062 -13.445 -4.816 1 96.38 441 LEU A N 1
ATOM 3430 C CA . LEU A 1 441 ? 17.406 -12.672 -5.859 1 96.38 441 LEU A CA 1
ATOM 3431 C C . LEU A 1 441 ? 17.828 -11.211 -5.812 1 96.38 441 LEU A C 1
ATOM 3433 O O . LEU A 1 441 ? 17.141 -10.375 -5.227 1 96.38 441 LEU A O 1
ATOM 3437 N N . ASN A 1 442 ? 18.875 -10.891 -6.473 1 92.75 442 ASN A N 1
ATOM 3438 C CA . ASN A 1 442 ? 19.625 -9.664 -6.223 1 92.75 442 ASN A CA 1
ATOM 3439 C C . ASN A 1 442 ? 18.984 -8.461 -6.902 1 92.75 442 ASN A C 1
ATOM 3441 O O . ASN A 1 442 ? 18.984 -7.352 -6.363 1 92.75 442 ASN A O 1
ATOM 3445 N N . VAL A 1 443 ? 18.469 -8.633 -8.133 1 94.88 443 VAL A N 1
ATOM 3446 C CA . VAL A 1 443 ? 17.812 -7.578 -8.883 1 94.88 443 VAL A CA 1
ATOM 3447 C C . VAL A 1 443 ? 16.516 -8.117 -9.484 1 94.88 443 VAL A C 1
ATOM 3449 O O . VAL A 1 443 ? 16.5 -9.195 -10.086 1 94.88 443 VAL A O 1
ATOM 3452 N N . ILE A 1 444 ? 15.477 -7.539 -9.242 1 97.69 444 ILE A N 1
ATOM 3453 C CA . ILE A 1 444 ? 14.18 -7.883 -9.82 1 97.69 444 ILE A CA 1
ATOM 3454 C C . ILE A 1 444 ? 13.648 -6.703 -10.633 1 97.69 444 ILE A C 1
ATOM 3456 O O . ILE A 1 444 ? 13.508 -5.594 -10.109 1 97.69 444 ILE A O 1
ATOM 3460 N N . ILE A 1 445 ? 13.422 -6.918 -11.875 1 97.75 445 ILE A N 1
ATOM 3461 C CA . ILE A 1 445 ? 12.93 -5.906 -12.805 1 97.75 445 ILE A CA 1
ATOM 3462 C C . ILE A 1 445 ? 11.57 -6.332 -13.359 1 97.75 445 ILE A C 1
ATOM 3464 O O . ILE A 1 445 ? 11.367 -7.5 -13.703 1 97.75 445 ILE A O 1
ATOM 3468 N N . ILE A 1 446 ? 10.617 -5.48 -13.375 1 98.5 446 ILE A N 1
ATOM 3469 C CA . ILE A 1 446 ? 9.32 -5.699 -14.016 1 98.5 446 ILE A CA 1
ATOM 3470 C C . ILE A 1 446 ? 8.977 -4.504 -14.906 1 98.5 446 ILE A C 1
ATOM 3472 O O . ILE A 1 446 ? 9.102 -3.352 -14.484 1 98.5 446 ILE A O 1
ATOM 3476 N N . ASN A 1 447 ? 8.578 -4.805 -16.094 1 98 447 ASN A N 1
ATOM 3477 C CA . ASN A 1 447 ? 8.156 -3.768 -17.031 1 98 447 ASN A CA 1
ATOM 3478 C C . ASN A 1 447 ? 9.25 -2.725 -17.234 1 98 447 ASN A C 1
ATOM 3480 O O . ASN A 1 447 ? 8.961 -1.534 -17.375 1 98 447 ASN A O 1
ATOM 3484 N N . GLY A 1 448 ? 10.508 -3.156 -17.156 1 97.25 448 GLY A N 1
ATOM 3485 C CA . GLY A 1 448 ? 11.648 -2.287 -17.391 1 97.25 448 GLY A CA 1
ATOM 3486 C C . GLY A 1 448 ? 11.984 -1.4 -16.219 1 97.25 448 GLY A C 1
ATOM 3487 O O . GLY A 1 448 ? 12.812 -0.491 -16.328 1 97.25 448 GLY A O 1
ATOM 3488 N N . ARG A 1 449 ? 11.414 -1.632 -15.125 1 94.56 449 ARG A N 1
ATOM 3489 C CA . ARG A 1 449 ? 11.664 -0.852 -13.914 1 94.56 449 ARG A CA 1
ATOM 3490 C C . ARG A 1 449 ? 12.273 -1.72 -12.82 1 94.56 449 ARG A C 1
ATOM 3492 O O . ARG A 1 449 ? 11.836 -2.852 -12.602 1 94.56 449 ARG A O 1
ATOM 3499 N N . VAL A 1 450 ? 13.258 -1.17 -12.125 1 93.31 450 VAL A N 1
ATOM 3500 C CA . VAL A 1 450 ? 13.891 -1.897 -11.031 1 93.31 450 VAL A CA 1
ATOM 3501 C C . VAL A 1 450 ? 12.969 -1.922 -9.82 1 93.31 450 VAL A C 1
ATOM 3503 O O . VAL A 1 450 ? 12.602 -0.871 -9.289 1 93.31 450 VAL A O 1
ATOM 3506 N N . HIS A 1 451 ? 12.516 -3.035 -9.383 1 93.88 451 HIS A N 1
ATOM 3507 C CA . HIS A 1 451 ? 11.703 -3.209 -8.18 1 93.88 451 HIS A CA 1
ATOM 3508 C C . HIS A 1 451 ? 12.578 -3.443 -6.953 1 93.88 451 HIS A C 1
ATOM 3510 O O . HIS A 1 451 ? 12.32 -2.889 -5.883 1 93.88 451 HIS A O 1
ATOM 3516 N N . LYS A 1 452 ? 13.539 -4.203 -7.16 1 89.5 452 LYS A N 1
ATOM 3517 C CA . LYS A 1 452 ? 14.477 -4.57 -6.102 1 89.5 452 LYS A CA 1
ATOM 3518 C C . LYS A 1 452 ? 15.914 -4.59 -6.617 1 89.5 452 LYS A C 1
ATOM 3520 O O . LYS A 1 452 ? 16.172 -5.082 -7.715 1 89.5 452 LYS A O 1
ATOM 3525 N N . ALA A 1 453 ? 16.766 -3.99 -5.875 1 85.94 453 ALA A N 1
ATOM 3526 C CA . ALA A 1 453 ? 18.203 -4.078 -6.074 1 85.94 453 ALA A CA 1
ATOM 3527 C C . ALA A 1 453 ? 18.938 -4.191 -4.738 1 85.94 453 ALA A C 1
ATOM 3529 O O . ALA A 1 453 ? 18.781 -3.338 -3.861 1 85.94 453 ALA A O 1
ATOM 3530 N N . GLY A 1 454 ? 19.594 -5.215 -4.594 1 73.75 454 GLY A N 1
ATOM 3531 C CA . GLY A 1 454 ? 20.344 -5.379 -3.361 1 73.75 454 GLY A CA 1
ATOM 3532 C C . GLY A 1 454 ? 21.328 -4.254 -3.109 1 73.75 454 GLY A C 1
ATOM 3533 O O . GLY A 1 454 ? 21.672 -3.5 -4.023 1 73.75 454 GLY A O 1
ATOM 3534 N N . ARG A 1 455 ? 21.75 -3.977 -1.941 1 62.66 455 ARG A N 1
ATOM 3535 C CA . ARG A 1 455 ? 22.625 -2.893 -1.504 1 62.66 455 ARG A CA 1
ATOM 3536 C C . ARG A 1 455 ? 23.938 -2.896 -2.283 1 62.66 455 ARG A C 1
ATOM 3538 O O . ARG A 1 455 ? 24.516 -1.84 -2.537 1 62.66 455 ARG A O 1
ATOM 3545 N N . ARG A 1 456 ? 24.344 -4.035 -2.633 1 59.56 456 ARG A N 1
ATOM 3546 C CA . ARG A 1 456 ? 25.609 -4.184 -3.35 1 59.56 456 ARG A CA 1
ATOM 3547 C C . ARG A 1 456 ? 25.531 -3.531 -4.727 1 59.56 456 ARG A C 1
ATOM 3549 O O . ARG A 1 456 ? 26.562 -3.162 -5.301 1 59.56 456 ARG A O 1
ATOM 3556 N N . GLU A 1 457 ? 24.281 -3.498 -5.207 1 69 457 GLU A N 1
ATOM 3557 C CA . GLU A 1 457 ? 24.094 -2.963 -6.551 1 69 457 GLU A CA 1
ATOM 3558 C C . GLU A 1 457 ? 24.219 -1.443 -6.566 1 69 457 GLU A C 1
ATOM 3560 O O . GLU A 1 457 ? 24.375 -0.838 -7.629 1 69 457 GLU A O 1
ATOM 3565 N N . LEU A 1 458 ? 24.141 -0.885 -5.41 1 58.84 458 LEU A N 1
ATOM 3566 C CA . LEU A 1 458 ? 24.141 0.57 -5.312 1 58.84 458 LEU A CA 1
ATOM 3567 C C . LEU A 1 458 ? 25.562 1.107 -5.227 1 58.84 458 LEU A C 1
ATOM 3569 O O . LEU A 1 458 ? 25.797 2.295 -5.457 1 58.84 458 LEU A O 1
ATOM 3573 N N . LEU A 1 459 ? 26.531 0.201 -4.914 1 53.16 459 LEU A N 1
ATOM 3574 C CA . LEU A 1 459 ? 27.922 0.642 -4.742 1 53.16 459 LEU A CA 1
ATOM 3575 C C . LEU A 1 459 ? 28.688 0.537 -6.051 1 53.16 459 LEU A C 1
ATOM 3577 O O . LEU A 1 459 ? 28.484 -0.4 -6.828 1 53.16 459 LEU A O 1
ATOM 3581 N N . LEU A 1 460 ? 29.078 1.667 -6.641 1 52.91 460 LEU A N 1
ATOM 3582 C CA . LEU A 1 460 ? 29.844 1.692 -7.883 1 52.91 460 LEU A CA 1
ATOM 3583 C C . LEU A 1 460 ? 31.047 0.76 -7.801 1 52.91 460 LEU A C 1
ATOM 3585 O O . LEU A 1 460 ? 31.656 0.614 -6.738 1 52.91 460 LEU A O 1
ATOM 3589 N N . PRO A 1 461 ? 31.25 -0.185 -8.906 1 44.47 461 PRO A N 1
ATOM 3590 C CA . PRO A 1 461 ? 32.312 -1.184 -9.023 1 44.47 461 PRO A CA 1
ATOM 3591 C C . PRO A 1 461 ? 33.688 -0.591 -8.797 1 44.47 461 PRO A C 1
ATOM 3593 O O . PRO A 1 461 ? 34.719 -1.244 -9.086 1 44.47 461 PRO A O 1
ATOM 3596 N N . ASN A 1 462 ? 34.031 0.541 -8.438 1 41.25 462 ASN A N 1
ATOM 3597 C CA . ASN A 1 462 ? 35.5 0.61 -8.445 1 41.25 462 ASN A CA 1
ATOM 3598 C C . ASN A 1 462 ? 36.125 -0.388 -7.473 1 41.25 462 ASN A C 1
ATOM 3600 O O . ASN A 1 462 ? 35.531 -0.698 -6.438 1 41.25 462 ASN A O 1
ATOM 3604 N N . MET A 1 463 ? 37.125 -1.189 -7.949 1 39.06 463 MET A N 1
ATOM 3605 C CA . MET A 1 463 ? 37.906 -2.295 -7.41 1 39.06 463 MET A CA 1
ATOM 3606 C C . MET A 1 463 ? 38.125 -2.125 -5.91 1 39.06 463 MET A C 1
ATOM 3608 O O . MET A 1 463 ? 38.094 -3.1 -5.156 1 39.06 463 MET A O 1
ATOM 3612 N N . ALA A 1 464 ? 38.875 -1.135 -5.395 1 41.38 464 ALA A N 1
ATOM 3613 C CA . ALA A 1 464 ? 39.312 -0.956 -4.012 1 41.38 464 ALA A CA 1
ATOM 3614 C C . ALA A 1 464 ? 38.125 -0.977 -3.057 1 41.38 464 ALA A C 1
ATOM 3616 O O . ALA A 1 464 ? 38.219 -1.455 -1.925 1 41.38 464 ALA A O 1
ATOM 3617 N N . ALA A 1 465 ? 36.812 -0.783 -3.418 1 48.75 465 ALA A N 1
ATOM 3618 C CA . ALA A 1 465 ? 35.531 -0.49 -2.74 1 48.75 465 ALA A CA 1
ATOM 3619 C C . ALA A 1 465 ? 34.719 -1.763 -2.516 1 48.75 465 ALA A C 1
ATOM 3621 O O . ALA A 1 465 ? 33.656 -1.728 -1.89 1 48.75 465 ALA A O 1
ATOM 3622 N N . GLN A 1 466 ? 35.188 -2.891 -3.119 1 48.94 466 GLN A N 1
ATOM 3623 C CA . GLN A 1 466 ? 34.438 -4.117 -2.973 1 48.94 466 GLN A CA 1
ATOM 3624 C C . GLN A 1 466 ? 34.375 -4.566 -1.515 1 48.94 466 GLN A C 1
ATOM 3626 O O . GLN A 1 466 ? 33.312 -4.957 -1.016 1 48.94 466 GLN A O 1
ATOM 3631 N N . GLU A 1 467 ? 35.625 -4.613 -0.949 1 52.59 467 GLU A N 1
ATOM 3632 C CA . GLU A 1 467 ? 35.625 -5.027 0.451 1 52.59 467 GLU A CA 1
ATOM 3633 C C . GLU A 1 467 ? 34.781 -4.086 1.313 1 52.59 467 GLU A C 1
ATOM 3635 O O . GLU A 1 467 ? 34.062 -4.531 2.201 1 52.59 467 GLU A O 1
ATOM 3640 N N . LEU A 1 468 ? 35 -2.85 1.053 1 55.22 468 LEU A N 1
ATOM 3641 C CA . LEU A 1 468 ? 34.25 -1.87 1.802 1 55.22 468 LEU A CA 1
ATOM 3642 C C . LEU A 1 468 ? 32.75 -2.041 1.533 1 55.22 468 LEU A C 1
ATOM 3644 O O . LEU A 1 468 ? 31.938 -1.971 2.457 1 55.22 468 LEU A O 1
ATOM 3648 N N . THR A 1 469 ? 32.469 -2.367 0.45 1 56.41 469 THR A N 1
ATOM 3649 C CA . THR A 1 469 ? 31.078 -2.592 0.069 1 56.41 469 THR A CA 1
ATOM 3650 C C . THR A 1 469 ? 30.516 -3.82 0.777 1 56.41 469 THR A C 1
ATOM 3652 O O . THR A 1 469 ? 29.375 -3.799 1.255 1 56.41 469 THR A O 1
ATOM 3655 N N . ARG A 1 470 ? 31.359 -4.824 0.788 1 58.03 470 ARG A N 1
ATOM 3656 C CA . ARG A 1 470 ? 30.922 -6.039 1.465 1 58.03 470 ARG A CA 1
ATOM 3657 C C . ARG A 1 470 ? 30.672 -5.777 2.945 1 58.03 470 ARG A C 1
ATOM 3659 O O . ARG A 1 470 ? 29.672 -6.242 3.502 1 58.03 470 ARG A O 1
ATOM 3666 N N . ARG A 1 471 ? 31.547 -5.023 3.547 1 55.25 471 ARG A N 1
ATOM 3667 C CA . ARG A 1 471 ? 31.422 -4.742 4.973 1 55.25 471 ARG A CA 1
ATOM 3668 C C . ARG A 1 471 ? 30.188 -3.883 5.254 1 55.25 471 ARG A C 1
ATOM 3670 O O . ARG A 1 471 ? 29.484 -4.113 6.227 1 55.25 471 ARG A O 1
ATOM 3677 N N . ILE A 1 472 ? 29.984 -3.023 4.371 1 59.19 472 ILE A N 1
ATOM 3678 C CA . ILE A 1 472 ? 28.844 -2.127 4.523 1 59.19 472 ILE A CA 1
ATOM 3679 C C . ILE A 1 472 ? 27.531 -2.91 4.355 1 59.19 472 ILE A C 1
ATOM 3681 O O . ILE A 1 472 ? 26.609 -2.76 5.148 1 59.19 472 ILE A O 1
ATOM 3685 N N . THR A 1 473 ? 27.625 -3.76 3.51 1 57.62 473 THR A N 1
ATOM 3686 C CA . THR A 1 473 ? 26.438 -4.562 3.244 1 57.62 473 THR A CA 1
ATOM 3687 C C . THR A 1 473 ? 26.125 -5.484 4.422 1 57.62 473 THR A C 1
ATOM 3689 O O . THR A 1 473 ? 24.969 -5.602 4.84 1 57.62 473 THR A O 1
ATOM 3692 N N . GLN A 1 474 ? 27.125 -6.148 4.863 1 56.12 474 GLN A N 1
ATOM 3693 C CA . GLN A 1 474 ? 26.938 -7.047 5.996 1 56.12 474 GLN A CA 1
ATOM 3694 C C . GLN A 1 474 ? 26.438 -6.285 7.223 1 56.12 474 GLN A C 1
ATOM 3696 O O . GLN A 1 474 ? 25.562 -6.77 7.938 1 56.12 474 GLN A O 1
ATOM 3701 N N . GLY A 1 475 ? 27.062 -5.195 7.5 1 53.62 475 GLY A N 1
ATOM 3702 C CA . GLY A 1 475 ? 26.641 -4.383 8.633 1 53.62 475 GLY A CA 1
ATOM 3703 C C . GLY A 1 475 ? 25.188 -3.936 8.547 1 53.62 475 GLY A C 1
ATOM 3704 O O . GLY A 1 475 ? 24.453 -4 9.531 1 53.62 475 GLY A O 1
ATOM 3705 N N . VAL A 1 476 ? 24.859 -3.58 7.328 1 57.66 476 VAL A N 1
ATOM 3706 C CA . VAL A 1 476 ? 23.5 -3.072 7.113 1 57.66 476 VAL A CA 1
ATOM 3707 C C . VAL A 1 476 ? 22.5 -4.219 7.215 1 57.66 476 VAL A C 1
ATOM 3709 O O . VAL A 1 476 ? 21.422 -4.059 7.805 1 57.66 476 VAL A O 1
ATOM 3712 N N . GLU A 1 477 ? 22.875 -5.301 6.676 1 56.69 477 GLU A N 1
ATOM 3713 C CA . GLU A 1 477 ? 22 -6.469 6.703 1 56.69 477 GLU A CA 1
ATOM 3714 C C . GLU A 1 477 ? 21.734 -6.926 8.133 1 56.69 477 GLU A C 1
ATOM 3716 O O . GLU A 1 477 ? 20.625 -7.367 8.453 1 56.69 477 GLU A O 1
ATOM 3721 N N . GLU A 1 478 ? 22.656 -6.816 8.953 1 56.47 478 GLU A N 1
ATOM 3722 C CA . GLU A 1 478 ? 22.516 -7.242 10.344 1 56.47 478 GLU A CA 1
ATOM 3723 C C . GLU A 1 478 ? 21.531 -6.355 11.094 1 56.47 478 GLU A C 1
ATOM 3725 O O . GLU A 1 478 ? 20.938 -6.781 12.094 1 56.47 478 GLU A O 1
ATOM 3730 N N . LEU A 1 479 ? 21.359 -5.242 10.531 1 52.78 479 LEU A N 1
ATOM 3731 C CA . LEU A 1 479 ? 20.516 -4.285 11.242 1 52.78 479 LEU A CA 1
ATOM 3732 C C . LEU A 1 479 ? 19.156 -4.164 10.57 1 52.78 479 LEU A C 1
ATOM 3734 O O . LEU A 1 479 ? 18.312 -3.369 11 1 52.78 479 LEU A O 1
ATOM 3738 N N . GLU A 1 480 ? 19.062 -4.922 9.539 1 56.5 480 GLU A N 1
ATOM 3739 C CA . GLU A 1 480 ? 17.766 -4.879 8.875 1 56.5 480 GLU A CA 1
ATOM 3740 C C . GLU A 1 480 ? 16.734 -5.742 9.609 1 56.5 480 GLU A C 1
ATOM 3742 O O . GLU A 1 480 ? 17.031 -6.883 9.969 1 56.5 480 GLU A O 1
ATOM 3747 N N . ILE A 1 481 ? 15.711 -5.137 10.109 1 54.94 481 ILE A N 1
ATOM 3748 C CA . ILE A 1 481 ? 14.602 -5.941 10.609 1 54.94 481 ILE A CA 1
ATOM 3749 C C . ILE A 1 481 ? 13.891 -6.629 9.445 1 54.94 481 ILE A C 1
ATOM 3751 O O . ILE A 1 481 ? 13.398 -5.961 8.531 1 54.94 481 ILE A O 1
ATOM 3755 N N . LYS A 1 482 ? 14.094 -7.891 9.484 1 55.59 482 LYS A N 1
ATOM 3756 C CA . LYS A 1 482 ? 13.406 -8.633 8.43 1 55.59 482 LYS A CA 1
ATOM 3757 C C . LYS A 1 482 ? 11.914 -8.766 8.742 1 55.59 482 LYS A C 1
ATOM 3759 O O . LYS A 1 482 ? 11.531 -9.383 9.734 1 55.59 482 LYS A O 1
ATOM 3764 N N . ALA A 1 483 ? 11.117 -8.062 8.016 1 61.69 483 ALA A N 1
ATOM 3765 C CA . ALA A 1 483 ? 9.68 -8.281 8.141 1 61.69 483 ALA A CA 1
ATOM 3766 C C . ALA A 1 483 ? 9.266 -9.602 7.492 1 61.69 483 ALA A C 1
ATOM 3768 O O . ALA A 1 483 ? 9.742 -9.945 6.41 1 61.69 483 ALA A O 1
ATOM 3769 N N . PRO A 1 484 ? 8.398 -10.344 8.312 1 62.22 484 PRO A N 1
ATOM 3770 C CA . PRO A 1 484 ? 7.891 -11.547 7.648 1 62.22 484 PRO A CA 1
ATOM 3771 C C . PRO A 1 484 ? 7.152 -11.242 6.348 1 62.22 484 PRO A C 1
ATOM 3773 O O . PRO A 1 484 ? 6.461 -10.227 6.254 1 62.22 484 PRO A O 1
ATOM 3776 N N . MET A 1 485 ? 7.449 -11.977 5.418 1 54.31 485 MET A N 1
ATOM 3777 C CA . MET A 1 485 ? 6.781 -11.781 4.133 1 54.31 485 MET A CA 1
ATOM 3778 C C . MET A 1 485 ? 5.27 -11.945 4.273 1 54.31 485 MET A C 1
ATOM 3780 O O . MET A 1 485 ? 4.504 -11.336 3.527 1 54.31 485 MET A O 1
ATOM 3784 N N . GLN A 1 486 ? 4.875 -12.875 5.273 1 60.19 486 GLN A N 1
ATOM 3785 C CA . GLN A 1 486 ? 3.449 -13.062 5.516 1 60.19 486 GLN A CA 1
ATOM 3786 C C . GLN A 1 486 ? 3.104 -12.805 6.98 1 60.19 486 GLN A C 1
ATOM 3788 O O . GLN A 1 486 ? 3.838 -13.219 7.879 1 60.19 486 GLN A O 1
ATOM 3793 N N . LYS A 1 487 ? 2.113 -11.969 7.191 1 64.19 487 LYS A N 1
ATOM 3794 C CA . LYS A 1 487 ? 1.501 -11.812 8.508 1 64.19 487 LYS A CA 1
ATOM 3795 C C . LYS A 1 487 ? 0.323 -12.766 8.68 1 64.19 487 LYS A C 1
ATOM 3797 O O . LYS A 1 487 ? -0.447 -12.984 7.746 1 64.19 487 LYS A O 1
ATOM 3802 N N . ALA A 1 488 ? 0.331 -13.477 9.766 1 62.38 488 ALA A N 1
ATOM 3803 C CA . ALA A 1 488 ? -0.786 -14.375 10.047 1 62.38 488 ALA A CA 1
ATOM 3804 C C . ALA A 1 488 ? -1.943 -13.625 10.703 1 62.38 488 ALA A C 1
ATOM 3806 O O . ALA A 1 488 ? -1.757 -12.945 11.719 1 62.38 488 ALA A O 1
ATOM 3807 N N . TYR A 1 489 ? -3.064 -13.5 10.031 1 67.25 489 TYR A N 1
ATOM 3808 C CA . TYR A 1 489 ? -4.238 -12.867 10.625 1 67.25 489 TYR A CA 1
ATOM 3809 C C . TYR A 1 489 ? -5.188 -13.906 11.195 1 67.25 489 TYR A C 1
ATOM 3811 O O . TYR A 1 489 ? -5.336 -15 10.641 1 67.25 489 TYR A O 1
ATOM 3819 N N . MET B 1 1 ? -3.609 57.688 20.141 1 41.97 1 MET B N 1
ATOM 3820 C CA . MET B 1 1 ? -4.477 57.406 19.016 1 41.97 1 MET B CA 1
ATOM 3821 C C . MET B 1 1 ? -5.34 56.188 19.297 1 41.97 1 MET B C 1
ATOM 3823 O O . MET B 1 1 ? -4.891 55.219 19.953 1 41.97 1 MET B O 1
ATOM 3827 N N . PRO B 1 2 ? -6.602 56.344 19.219 1 55.62 2 PRO B N 1
ATOM 3828 C CA . PRO B 1 2 ? -7.441 55.219 19.609 1 55.62 2 PRO B CA 1
ATOM 3829 C C . PRO B 1 2 ? -7.027 53.906 18.922 1 55.62 2 PRO B C 1
ATOM 3831 O O . PRO B 1 2 ? -6.602 53.938 17.766 1 55.62 2 PRO B O 1
ATOM 3834 N N . GLU B 1 3 ? -6.734 52.906 19.656 1 72.75 3 GLU B N 1
ATOM 3835 C CA . GLU B 1 3 ? -6.266 51.625 19.141 1 72.75 3 GLU B CA 1
ATOM 3836 C C . GLU B 1 3 ? -7.254 51.031 18.141 1 72.75 3 GLU B C 1
ATOM 3838 O O . GLU B 1 3 ? -8.453 50.969 18.406 1 72.75 3 GLU B O 1
ATOM 3843 N N . ILE B 1 4 ? -6.984 51.031 16.875 1 85.88 4 ILE B N 1
ATOM 3844 C CA . ILE B 1 4 ? -7.797 50.438 15.82 1 85.88 4 ILE B CA 1
ATOM 3845 C C . ILE B 1 4 ? -8.195 49 16.219 1 85.88 4 ILE B C 1
ATOM 3847 O O . ILE B 1 4 ? -7.332 48.188 16.547 1 85.88 4 ILE B O 1
ATOM 3851 N N . PRO B 1 5 ? -9.508 48.875 16.359 1 91.56 5 PRO B N 1
ATOM 3852 C CA . PRO B 1 5 ? -9.938 47.531 16.719 1 91.56 5 PRO B CA 1
ATOM 3853 C C . PRO B 1 5 ? -9.406 46.469 15.75 1 91.56 5 PRO B C 1
ATOM 3855 O O . PRO B 1 5 ? -9.25 46.719 14.555 1 91.56 5 PRO B O 1
ATOM 3858 N N . TRP B 1 6 ? -9.109 45.281 16.266 1 92.88 6 TRP B N 1
ATOM 3859 C CA . TRP B 1 6 ? -8.531 44.219 15.453 1 92.88 6 TRP B CA 1
ATOM 3860 C C . TRP B 1 6 ? -9.477 43.812 14.328 1 92.88 6 TRP B C 1
ATOM 3862 O O . TRP B 1 6 ? -9.047 43.25 13.32 1 92.88 6 TRP B O 1
ATOM 3872 N N . THR B 1 7 ? -10.789 44.031 14.469 1 91.31 7 THR B N 1
ATOM 3873 C CA . THR B 1 7 ? -11.805 43.656 13.492 1 91.31 7 THR B CA 1
ATOM 3874 C C . THR B 1 7 ? -11.766 44.594 12.281 1 91.31 7 THR B C 1
ATOM 3876 O O . THR B 1 7 ? -12.375 44.312 11.25 1 91.31 7 THR B O 1
ATOM 3879 N N . SER B 1 8 ? -11.062 45.625 12.422 1 91 8 SER B N 1
ATOM 3880 C CA . SER B 1 8 ? -10.984 46.625 11.336 1 91 8 SER B CA 1
ATOM 3881 C C . SER B 1 8 ? -10.031 46.156 10.242 1 91 8 SER B C 1
ATOM 3883 O O . SER B 1 8 ? -8.945 45.625 10.531 1 91 8 SER B O 1
ATOM 3885 N N . PRO B 1 9 ? -10.398 46.312 9.008 1 87.62 9 PRO B N 1
ATOM 3886 C CA . PRO B 1 9 ? -9.484 46 7.902 1 87.62 9 PRO B CA 1
ATOM 3887 C C . PRO B 1 9 ? -8.219 46.844 7.918 1 87.62 9 PRO B C 1
ATOM 3889 O O . PRO B 1 9 ? -7.223 46.469 7.281 1 87.62 9 PRO B O 1
ATOM 3892 N N . ASP B 1 10 ? -8.258 47.906 8.641 1 87.12 10 ASP B N 1
ATOM 3893 C CA . ASP B 1 10 ? -7.129 48.844 8.664 1 87.12 10 ASP B CA 1
ATOM 3894 C C . ASP B 1 10 ? -6.172 48.5 9.805 1 87.12 10 ASP B C 1
ATOM 3896 O O . ASP B 1 10 ? -5.172 49.188 10 1 87.12 10 ASP B O 1
ATOM 3900 N N . CYS B 1 11 ? -6.609 47.5 10.539 1 87.06 11 CYS B N 1
ATOM 3901 C CA . CYS B 1 11 ? -5.707 47.125 11.617 1 87.06 11 CYS B CA 1
ATOM 3902 C C . CYS B 1 11 ? -4.375 46.625 11.07 1 87.06 11 CYS B C 1
ATOM 3904 O O . CYS B 1 11 ? -4.34 45.688 10.289 1 87.06 11 CYS B O 1
ATOM 3906 N N . PRO B 1 12 ? -3.297 47.281 11.438 1 81.25 12 PRO B N 1
ATOM 3907 C CA . PRO B 1 12 ? -2.01 46.938 10.836 1 81.25 12 PRO B CA 1
ATOM 3908 C C . PRO B 1 12 ? -1.422 45.625 11.422 1 81.25 12 PRO B C 1
ATOM 3910 O O . PRO B 1 12 ? -1.694 45.312 12.578 1 81.25 12 PRO B O 1
ATOM 3913 N N . LEU B 1 13 ? -0.765 44.906 10.609 1 83.62 13 LEU B N 1
ATOM 3914 C CA . LEU B 1 13 ? 0.114 43.844 11.086 1 83.62 13 LEU B CA 1
ATOM 3915 C C . LEU B 1 13 ? 1.519 44.375 11.352 1 83.62 13 LEU B C 1
ATOM 3917 O O . LEU B 1 13 ? 2.209 44.812 10.422 1 83.62 13 LEU B O 1
ATOM 3921 N N . GLU B 1 14 ? 1.886 44.375 12.602 1 83.56 14 GLU B N 1
ATOM 3922 C CA . GLU B 1 14 ? 3.223 44.844 12.922 1 83.56 14 GLU B CA 1
ATOM 3923 C C . GLU B 1 14 ? 4.285 43.812 12.602 1 83.56 14 GLU B C 1
ATOM 3925 O O . GLU B 1 14 ? 4.211 42.656 13.07 1 83.56 14 GLU B O 1
ATOM 3930 N N . PRO B 1 15 ? 5.215 44.188 11.766 1 87.25 15 PRO B N 1
ATOM 3931 C CA . PRO B 1 15 ? 6.293 43.25 11.461 1 87.25 15 PRO B CA 1
ATOM 3932 C C . PRO B 1 15 ? 7.094 42.875 12.703 1 87.25 15 PRO B C 1
ATOM 3934 O O . PRO B 1 15 ? 7.328 43.688 13.578 1 87.25 15 PRO B O 1
ATOM 3937 N N . TYR B 1 16 ? 7.414 41.656 12.852 1 93.5 16 TYR B N 1
ATOM 3938 C CA . TYR B 1 16 ? 8.203 41.125 13.953 1 93.5 16 TYR B CA 1
ATOM 3939 C C . TYR B 1 16 ? 9.219 40.125 13.453 1 93.5 16 TYR B C 1
ATOM 3941 O O . TYR B 1 16 ? 8.875 39.188 12.711 1 93.5 16 TYR B O 1
ATOM 3949 N N . ASP B 1 17 ? 10.516 40.281 13.812 1 89.81 17 ASP B N 1
ATOM 3950 C CA . ASP B 1 17 ? 11.57 39.375 13.375 1 89.81 17 ASP B CA 1
ATOM 3951 C C . ASP B 1 17 ? 12.422 38.938 14.555 1 89.81 17 ASP B C 1
ATOM 3953 O O . ASP B 1 17 ? 13.57 38.5 14.367 1 89.81 17 ASP B O 1
ATOM 3957 N N . GLY B 1 18 ? 11.906 39.031 15.766 1 92.12 18 GLY B N 1
ATOM 3958 C CA . GLY B 1 18 ? 12.602 38.594 16.969 1 92.12 18 GLY B CA 1
ATOM 3959 C C . GLY B 1 18 ? 12.445 37.125 17.25 1 92.12 18 GLY B C 1
ATOM 3960 O O . GLY B 1 18 ? 12.102 36.344 16.359 1 92.12 18 GLY B O 1
ATOM 3961 N N . PRO B 1 19 ? 12.805 36.719 18.484 1 94.5 19 PRO B N 1
ATOM 3962 C CA . PRO B 1 19 ? 12.648 35.312 18.891 1 94.5 19 PRO B CA 1
ATOM 3963 C C . PRO B 1 19 ? 11.188 34.844 18.859 1 94.5 19 PRO B C 1
ATOM 3965 O O . PRO B 1 19 ? 10.273 35.656 18.984 1 94.5 19 PRO B O 1
ATOM 3968 N N . PRO B 1 20 ? 11.031 33.656 18.656 1 97.5 20 PRO B N 1
ATOM 3969 C CA . PRO B 1 20 ? 9.648 33.188 18.609 1 97.5 20 PRO B CA 1
ATOM 3970 C C . PRO B 1 20 ? 8.859 33.5 19.875 1 97.5 20 PRO B C 1
ATOM 3972 O O . PRO B 1 20 ? 9.359 33.312 20.984 1 97.5 20 PRO B O 1
ATOM 3975 N N . ARG B 1 21 ? 7.66 33.875 19.75 1 96.19 21 ARG B N 1
ATOM 3976 C CA . ARG B 1 21 ? 6.82 34.344 20.859 1 96.19 21 ARG B CA 1
ATOM 3977 C C . ARG B 1 21 ? 5.859 33.25 21.312 1 96.19 21 ARG B C 1
ATOM 3979 O O . ARG B 1 21 ? 5.266 33.344 22.391 1 96.19 21 ARG B O 1
ATOM 3986 N N . ASN B 1 22 ? 5.719 32.188 20.516 1 96.44 22 ASN B N 1
ATOM 3987 C CA . ASN B 1 22 ? 4.605 31.281 20.734 1 96.44 22 ASN B CA 1
ATOM 3988 C C . ASN B 1 22 ? 5.016 30.109 21.609 1 96.44 22 ASN B C 1
ATOM 3990 O O . ASN B 1 22 ? 4.168 29.328 22.047 1 96.44 22 ASN B O 1
ATOM 3994 N N . VAL B 1 23 ? 6.27 29.891 21.984 1 97.12 23 VAL B N 1
ATOM 3995 C CA . VAL B 1 23 ? 6.742 28.719 22.719 1 97.12 23 VAL B CA 1
ATOM 3996 C C . VAL B 1 23 ? 6.098 28.672 24.094 1 97.12 23 VAL B C 1
ATOM 3998 O O . VAL B 1 23 ? 5.586 27.641 24.516 1 97.12 23 VAL B O 1
ATOM 4001 N N . ALA B 1 24 ? 6.129 29.781 24.766 1 96.06 24 ALA B N 1
ATOM 4002 C CA . ALA B 1 24 ? 5.605 29.844 26.125 1 96.06 24 ALA B CA 1
ATOM 4003 C C . ALA B 1 24 ? 4.117 29.516 26.156 1 96.06 24 ALA B C 1
ATOM 4005 O O . ALA B 1 24 ? 3.639 28.844 27.078 1 96.06 24 ALA B O 1
ATOM 4006 N N . TYR B 1 25 ? 3.377 30 25.219 1 96.88 25 TYR B N 1
ATOM 4007 C CA . TYR B 1 25 ? 1.947 29.734 25.156 1 96.88 25 TYR B CA 1
ATOM 4008 C C . TYR B 1 25 ? 1.689 28.266 24.844 1 96.88 25 TYR B C 1
ATOM 4010 O O . TYR B 1 25 ? 0.817 27.641 25.453 1 96.88 25 TYR B O 1
ATOM 4018 N N . ILE B 1 26 ? 2.459 27.672 23.875 1 98 26 ILE B N 1
ATOM 4019 C CA . ILE B 1 26 ? 2.326 26.25 23.547 1 98 26 ILE B CA 1
ATOM 4020 C C . ILE B 1 26 ? 2.65 25.406 24.766 1 98 26 ILE B C 1
ATOM 4022 O O . ILE B 1 26 ? 1.981 24.406 25.031 1 98 26 ILE B O 1
ATOM 4026 N N . ASP B 1 27 ? 3.586 25.828 25.594 1 96.94 27 ASP B N 1
ATOM 4027 C CA . ASP B 1 27 ? 3.969 25.125 26.812 1 96.94 27 ASP B CA 1
ATOM 4028 C C . ASP B 1 27 ? 2.801 25.047 27.797 1 96.94 27 ASP B C 1
ATOM 4030 O O . ASP B 1 27 ? 2.691 24.109 28.578 1 96.94 27 ASP B O 1
ATOM 4034 N N . GLN B 1 28 ? 1.966 25.984 27.719 1 96.12 28 GLN B N 1
ATOM 4035 C CA . GLN B 1 28 ? 0.878 26.094 28.688 1 96.12 28 GLN B CA 1
ATOM 4036 C C . GLN B 1 28 ? -0.326 25.266 28.266 1 96.12 28 GLN B C 1
ATOM 4038 O O . GLN B 1 28 ? -1.248 25.047 29.047 1 96.12 28 GLN B O 1
ATOM 4043 N N . LEU B 1 29 ? -0.321 24.844 27.016 1 97.19 29 LEU B N 1
ATOM 4044 C CA . LEU B 1 29 ? -1.415 23.984 26.547 1 97.19 29 LEU B CA 1
ATOM 4045 C C . LEU B 1 29 ? -1.512 22.719 27.391 1 97.19 29 LEU B C 1
ATOM 4047 O O . LEU B 1 29 ? -0.538 21.969 27.516 1 97.19 29 LEU B O 1
ATOM 4051 N N . LYS B 1 30 ? -2.648 22.516 28.016 1 95.5 30 LYS B N 1
ATOM 4052 C CA . LYS B 1 30 ? -2.867 21.375 28.906 1 95.5 30 LYS B CA 1
ATOM 4053 C C . LYS B 1 30 ? -4.297 20.859 28.797 1 95.5 30 LYS B C 1
ATOM 4055 O O . LYS B 1 30 ? -5.211 21.406 29.406 1 95.5 30 LYS B O 1
ATOM 4060 N N . PHE B 1 31 ? -4.398 19.797 28.109 1 97.31 31 PHE B N 1
ATOM 4061 C CA . PHE B 1 31 ? -5.684 19.109 28.047 1 97.31 31 PHE B CA 1
ATOM 4062 C C . PHE B 1 31 ? -5.871 18.203 29.266 1 97.31 31 PHE B C 1
ATOM 4064 O O . PHE B 1 31 ? -4.898 17.828 29.922 1 97.31 31 PHE B O 1
ATOM 4071 N N . ASP B 1 32 ? -7.129 17.875 29.578 1 96.88 32 ASP B N 1
ATOM 4072 C CA . ASP B 1 32 ? -7.422 16.938 30.672 1 96.88 32 ASP B CA 1
ATOM 4073 C C . ASP B 1 32 ? -6.695 15.609 30.453 1 96.88 32 ASP B C 1
ATOM 4075 O O . ASP B 1 32 ? -6.781 15.008 29.391 1 96.88 32 ASP B O 1
ATOM 4079 N N . GLU B 1 33 ? -6.027 15.164 31.469 1 96.5 33 GLU B N 1
ATOM 4080 C CA . GLU B 1 33 ? -5.238 13.938 31.391 1 96.5 33 GLU B CA 1
ATOM 4081 C C . GLU B 1 33 ? -6.109 12.734 31.031 1 96.5 33 GLU B C 1
ATOM 4083 O O . GLU B 1 33 ? -5.637 11.789 30.406 1 96.5 33 GLU B O 1
ATOM 4088 N N . LYS B 1 34 ? -7.34 12.812 31.406 1 97.19 34 LYS B N 1
ATOM 4089 C CA . LYS B 1 34 ? -8.266 11.711 31.141 1 97.19 34 LYS B CA 1
ATOM 4090 C C . LYS B 1 34 ? -8.539 11.578 29.641 1 97.19 34 LYS B C 1
ATOM 4092 O O . LYS B 1 34 ? -9.078 10.562 29.203 1 97.19 34 LYS B O 1
ATOM 4097 N N . LEU B 1 35 ? -8.156 12.602 28.906 1 98.12 35 LEU B N 1
ATOM 4098 C CA .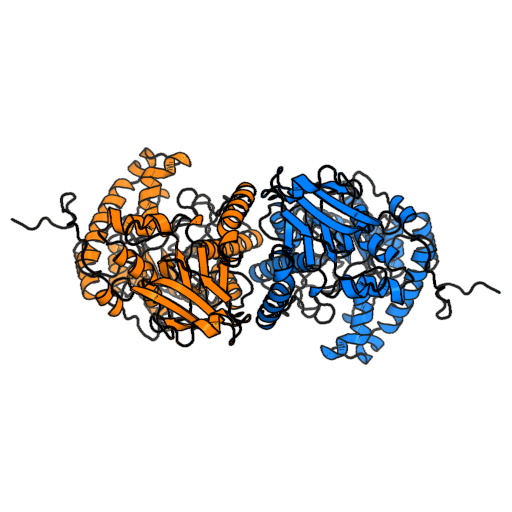 LEU B 1 35 ? -8.422 12.602 27.469 1 98.12 35 LEU B CA 1
ATOM 4099 C C . LEU B 1 35 ? -7.176 12.211 26.688 1 98.12 35 LEU B C 1
ATOM 4101 O O . LEU B 1 35 ? -7.113 12.406 25.469 1 98.12 35 LEU B O 1
ATOM 4105 N N . GLN B 1 36 ? -6.129 11.648 27.359 1 97.81 36 GLN B N 1
ATOM 4106 C CA . GLN B 1 36 ? -4.902 11.18 26.719 1 97.81 36 GLN B CA 1
ATOM 4107 C C . GLN B 1 36 ? -5.191 10.094 25.688 1 97.81 36 GLN B C 1
ATOM 4109 O O . GLN B 1 36 ? -5.777 9.055 26.016 1 97.81 36 GLN B O 1
ATOM 4114 N N . PRO B 1 37 ? -4.871 10.367 24.406 1 97.75 37 PRO B N 1
ATOM 4115 C CA . PRO B 1 37 ? -5.027 9.281 23.438 1 97.75 37 PRO B CA 1
ATOM 4116 C C . PRO B 1 37 ? -4.199 8.047 23.797 1 97.75 37 PRO B C 1
ATOM 4118 O O . PRO B 1 37 ? -3.227 8.148 24.547 1 97.75 37 PRO B O 1
ATOM 4121 N N . LYS B 1 38 ? -4.645 6.895 23.25 1 96.06 38 LYS B N 1
ATOM 4122 C CA . LYS B 1 38 ? -3.865 5.668 23.406 1 96.06 38 LYS B CA 1
ATOM 4123 C C . LYS B 1 38 ? -2.414 5.883 22.984 1 96.06 38 LYS B C 1
ATOM 4125 O O . LYS B 1 38 ? -2.143 6.621 22.031 1 96.06 38 LYS B O 1
ATOM 4130 N N . SER B 1 39 ? -1.512 5.277 23.703 1 94.5 39 SER B N 1
ATOM 4131 C CA . SER B 1 39 ? -0.095 5.375 23.375 1 94.5 39 SER B CA 1
ATOM 4132 C C . SER B 1 39 ? 0.268 4.426 22.234 1 94.5 39 SER B C 1
ATOM 4134 O O . SER B 1 39 ? 0.536 3.246 22.469 1 94.5 39 SER B O 1
ATOM 4136 N N . TYR B 1 40 ? 0.351 4.941 21.109 1 97.06 40 TYR B N 1
ATOM 4137 C CA . TYR B 1 40 ? 0.686 4.145 19.938 1 97.06 40 TYR B CA 1
ATOM 4138 C C . TYR B 1 40 ? 2.189 4.145 19.688 1 97.06 40 TYR B C 1
ATOM 4140 O O . TYR B 1 40 ? 2.869 5.137 19.953 1 97.06 40 TYR B O 1
ATOM 4148 N N . GLY B 1 41 ? 2.744 3.035 19.25 1 96.44 41 GLY B N 1
ATOM 4149 C CA . GLY B 1 41 ? 4.09 2.92 18.719 1 96.44 41 GLY B CA 1
ATOM 4150 C C . GLY B 1 41 ? 4.117 2.508 17.25 1 96.44 41 GLY B C 1
ATOM 4151 O O . GLY B 1 41 ? 3.084 2.154 16.688 1 96.44 41 GLY B O 1
ATOM 4152 N N . ILE B 1 42 ? 5.215 2.68 16.641 1 96.69 42 ILE B N 1
ATOM 4153 C CA . ILE B 1 42 ? 5.422 2.199 15.281 1 96.69 42 ILE B CA 1
ATOM 4154 C C . ILE B 1 42 ? 6.445 1.064 15.281 1 96.69 42 ILE B C 1
ATOM 4156 O O . ILE B 1 42 ? 7.574 1.24 15.75 1 96.69 42 ILE B O 1
ATOM 4160 N N . ALA B 1 43 ? 6.094 -0.039 14.75 1 93.62 43 ALA B N 1
ATOM 4161 C CA . ALA B 1 43 ? 6.969 -1.21 14.719 1 93.62 43 ALA B CA 1
ATOM 4162 C C . ALA B 1 43 ? 7.984 -1.107 13.586 1 93.62 43 ALA B C 1
ATOM 4164 O O . ALA B 1 43 ? 7.777 -0.364 12.625 1 93.62 43 ALA B O 1
ATOM 4165 N N . GLY B 1 44 ? 9.133 -1.821 13.711 1 89.38 44 GLY B N 1
ATOM 4166 C CA . GLY B 1 44 ? 10.016 -2.004 12.562 1 89.38 44 GLY B CA 1
ATOM 4167 C C . GLY B 1 44 ? 11.406 -1.438 12.789 1 89.38 44 GLY B C 1
ATOM 4168 O O . GLY B 1 44 ? 12.289 -1.604 11.945 1 89.38 44 GLY B O 1
ATOM 4169 N N . THR B 1 45 ? 11.617 -0.737 13.883 1 91.75 45 THR B N 1
ATOM 4170 C CA . THR B 1 45 ? 12.938 -0.192 14.164 1 91.75 45 THR B CA 1
ATOM 4171 C C . THR B 1 45 ? 13.734 -1.133 15.07 1 91.75 45 THR B C 1
ATOM 4173 O O . THR B 1 45 ? 13.281 -1.471 16.172 1 91.75 45 THR B O 1
ATOM 4176 N N . HIS B 1 46 ? 14.891 -1.562 14.578 1 90.06 46 HIS B N 1
ATOM 4177 C CA . HIS B 1 46 ? 15.766 -2.398 15.391 1 90.06 46 HIS B CA 1
ATOM 4178 C C . HIS B 1 46 ? 16.359 -1.611 16.547 1 90.06 46 HIS B C 1
ATOM 4180 O O . HIS B 1 46 ? 16.891 -0.517 16.359 1 90.06 46 HIS B O 1
ATOM 4186 N N . PRO B 1 47 ? 16.297 -2.139 17.719 1 91.44 47 PRO B N 1
ATOM 4187 C CA . PRO B 1 47 ? 16.734 -1.389 18.906 1 91.44 47 PRO B CA 1
ATOM 4188 C C . PRO B 1 47 ? 18.219 -1.021 18.844 1 91.44 47 PRO B C 1
ATOM 4190 O O . PRO B 1 47 ? 18.641 -0.042 19.453 1 91.44 47 PRO B O 1
ATOM 4193 N N . GLU B 1 48 ? 19.062 -1.711 18.031 1 90.81 48 GLU B N 1
ATOM 4194 C CA . GLU B 1 48 ? 20.5 -1.468 17.984 1 90.81 48 GLU B CA 1
ATOM 4195 C C . GLU B 1 48 ? 20.891 -0.671 16.75 1 90.81 48 GLU B C 1
ATOM 4197 O O . GLU B 1 48 ? 22.062 -0.387 16.531 1 90.81 48 GLU B O 1
ATOM 4202 N N . SER B 1 49 ? 19.875 -0.318 15.992 1 92.81 49 SER B N 1
ATOM 4203 C CA . SER B 1 49 ? 20.188 0.47 14.805 1 92.81 49 SER B CA 1
ATOM 4204 C C . SER B 1 49 ? 20.734 1.844 15.18 1 92.81 49 SER B C 1
ATOM 4206 O O . SER B 1 49 ? 20.312 2.432 16.172 1 92.81 49 SER B O 1
ATOM 4208 N N . LYS B 1 50 ? 21.75 2.34 14.383 1 94.06 50 LYS B N 1
ATOM 4209 C CA . LYS B 1 50 ? 22.344 3.645 14.648 1 94.06 50 LYS B CA 1
ATOM 4210 C C . LYS B 1 50 ? 22.406 4.488 13.375 1 94.06 50 LYS B C 1
ATOM 4212 O O . LYS B 1 50 ? 22.766 3.994 12.312 1 94.06 50 LYS B O 1
ATOM 4217 N N . ILE B 1 51 ? 22 5.691 13.469 1 95.12 51 ILE B N 1
ATOM 4218 C CA . ILE B 1 51 ? 22.109 6.691 12.414 1 95.12 51 ILE B CA 1
ATOM 4219 C C . ILE B 1 51 ? 22.828 7.93 12.945 1 95.12 51 ILE B C 1
ATOM 4221 O O . ILE B 1 51 ? 22.453 8.469 13.984 1 95.12 51 ILE B O 1
ATOM 4225 N N . LEU B 1 52 ? 23.906 8.281 12.312 1 96.69 52 LEU B N 1
ATOM 4226 C CA . LEU B 1 52 ? 24.641 9.492 12.641 1 96.69 52 LEU B CA 1
ATOM 4227 C C . LEU B 1 52 ? 24.453 10.555 11.562 1 96.69 52 LEU B C 1
ATOM 4229 O O . LEU B 1 52 ? 24.672 10.289 10.375 1 96.69 52 LEU B O 1
ATOM 4233 N N . ILE B 1 53 ? 23.984 11.688 11.883 1 97.31 53 ILE B N 1
ATOM 4234 C CA . ILE B 1 53 ? 23.906 12.836 10.992 1 97.31 53 ILE B CA 1
ATOM 4235 C C . ILE B 1 53 ? 24.922 13.891 11.414 1 97.31 53 ILE B C 1
ATOM 4237 O O . ILE B 1 53 ? 24.844 14.43 12.523 1 97.31 53 ILE B O 1
ATOM 4241 N N . THR B 1 54 ? 25.812 14.188 10.539 1 96.44 54 THR B N 1
ATOM 4242 C CA . THR B 1 54 ? 26.906 15.062 10.93 1 96.44 54 THR B CA 1
ATOM 4243 C C . THR B 1 54 ? 26.75 16.438 10.273 1 96.44 54 THR B C 1
ATOM 4245 O O . THR B 1 54 ? 26.141 16.562 9.211 1 96.44 54 THR B O 1
ATOM 4248 N N . ASP B 1 55 ? 27.266 17.469 10.945 1 97.06 55 ASP B N 1
ATOM 4249 C CA . ASP B 1 55 ? 27.484 18.781 10.352 1 97.06 55 ASP B CA 1
ATOM 4250 C C . ASP B 1 55 ? 26.188 19.391 9.844 1 97.06 55 ASP B C 1
ATOM 4252 O O . ASP B 1 55 ? 26.062 19.719 8.664 1 97.06 55 ASP B O 1
ATOM 4256 N N . VAL B 1 56 ? 25.25 19.578 10.758 1 98.44 56 VAL B N 1
ATOM 4257 C CA . VAL B 1 56 ? 23.969 20.141 10.383 1 98.44 56 VAL B CA 1
ATOM 4258 C C . VAL B 1 56 ? 23.688 21.391 11.219 1 98.44 56 VAL B C 1
ATOM 4260 O O . VAL B 1 56 ? 24.234 21.547 12.305 1 98.44 56 VAL B O 1
ATOM 4263 N N . GLN B 1 57 ? 22.953 22.312 10.672 1 98.69 57 GLN B N 1
ATOM 4264 C CA . GLN B 1 57 ? 22.312 23.375 11.438 1 98.69 57 GLN B CA 1
ATOM 4265 C C . GLN B 1 57 ? 21 22.906 12.055 1 98.69 57 GLN B C 1
ATOM 4267 O O . GLN B 1 57 ? 20.047 22.594 11.344 1 98.69 57 GLN B O 1
ATOM 4272 N N . ILE B 1 58 ? 20.953 22.844 13.359 1 98.88 58 ILE B N 1
ATOM 4273 C CA . ILE B 1 58 ? 19.828 22.219 14.062 1 98.88 58 ILE B CA 1
ATOM 4274 C C . ILE B 1 58 ? 18.828 23.281 14.492 1 98.88 58 ILE B C 1
ATOM 4276 O O . ILE B 1 58 ? 19.188 24.219 15.219 1 98.88 58 ILE B O 1
ATOM 4280 N N . ILE B 1 59 ? 17.656 23.25 13.992 1 98.81 59 ILE B N 1
ATOM 4281 C CA . ILE B 1 59 ? 16.5 23.922 14.562 1 98.81 59 ILE B CA 1
ATOM 4282 C C . ILE B 1 59 ? 15.703 22.953 15.43 1 98.81 59 ILE B C 1
ATOM 4284 O O . ILE B 1 59 ? 14.961 22.109 14.914 1 98.81 59 ILE B O 1
ATOM 4288 N N . ASP B 1 60 ? 15.844 23.047 16.688 1 98.62 60 ASP B N 1
ATOM 4289 C CA . ASP B 1 60 ? 15.398 21.953 17.562 1 98.62 60 ASP B CA 1
ATOM 4290 C C . ASP B 1 60 ? 13.969 22.188 18.047 1 98.62 60 ASP B C 1
ATOM 4292 O O . ASP B 1 60 ? 13.406 21.375 18.781 1 98.62 60 ASP B O 1
ATOM 4296 N N . ALA B 1 61 ? 13.297 23.359 17.719 1 98.5 61 ALA B N 1
ATOM 4297 C CA . ALA B 1 61 ? 11.906 23.734 17.953 1 98.5 61 ALA B CA 1
ATOM 4298 C C . ALA B 1 61 ? 11.664 24 19.438 1 98.5 61 ALA B C 1
ATOM 4300 O O . ALA B 1 61 ? 10.547 23.828 19.938 1 98.5 61 ALA B O 1
ATOM 4301 N N . THR B 1 62 ? 12.703 24.453 20.203 1 97.5 62 THR B N 1
ATOM 4302 C CA . THR B 1 62 ? 12.555 24.812 21.594 1 97.5 62 THR B CA 1
ATOM 4303 C C . THR B 1 62 ? 12.422 26.328 21.75 1 97.5 62 THR B C 1
ATOM 4305 O O . THR B 1 62 ? 12.094 26.828 22.828 1 97.5 62 THR B O 1
ATOM 4308 N N . GLY B 1 63 ? 12.625 27.016 20.672 1 96.31 63 GLY B N 1
ATOM 4309 C CA . GLY B 1 63 ? 12.68 28.469 20.734 1 96.31 63 GLY B CA 1
ATOM 4310 C C . GLY B 1 63 ? 14.094 29.016 20.703 1 96.31 63 GLY B C 1
ATOM 4311 O O . GLY B 1 63 ? 14.297 30.203 20.438 1 96.31 63 GLY B O 1
ATOM 4312 N N . LYS B 1 64 ? 15.047 28.141 20.875 1 96.06 64 LYS B N 1
ATOM 4313 C CA . LYS B 1 64 ? 16.453 28.531 20.781 1 96.06 64 LYS B CA 1
ATOM 4314 C C . LYS B 1 64 ? 16.844 28.797 19.328 1 96.06 64 LYS B C 1
ATOM 4316 O O . LYS B 1 64 ? 16.25 28.234 18.406 1 96.06 64 LYS B O 1
ATOM 4321 N N . GLU B 1 65 ? 17.859 29.656 19.188 1 96.75 65 GLU B N 1
ATOM 4322 C CA . GLU B 1 65 ? 18.422 29.875 17.859 1 96.75 65 GLU B CA 1
ATOM 4323 C C . GLU B 1 65 ? 19.047 28.594 17.312 1 96.75 65 GLU B C 1
ATOM 4325 O O . GLU B 1 65 ? 19.562 27.781 18.078 1 96.75 65 GLU B O 1
ATOM 4330 N N . PRO B 1 66 ? 19.031 28.547 16 1 97.69 66 PRO B N 1
ATOM 4331 C CA . PRO B 1 66 ? 19.688 27.375 15.398 1 97.69 66 PRO B CA 1
ATOM 4332 C C . PRO B 1 66 ? 21.156 27.266 15.789 1 97.69 66 PRO B C 1
ATOM 4334 O O . PRO B 1 66 ? 21.812 28.281 16.016 1 97.69 66 PRO B O 1
ATOM 4337 N N . TYR B 1 67 ? 21.688 26.078 15.914 1 98.38 67 TYR B N 1
ATOM 4338 C CA . TYR B 1 67 ? 23.094 25.859 16.234 1 98.38 67 TYR B CA 1
ATOM 4339 C C . TYR B 1 67 ? 23.656 24.688 15.445 1 98.38 67 TYR B C 1
ATOM 4341 O O . TYR B 1 67 ? 22.906 23.812 15 1 98.38 67 TYR B O 1
ATOM 4349 N N . HIS B 1 68 ? 24.938 24.75 15.25 1 98.31 68 HIS B N 1
ATOM 4350 C CA . HIS B 1 68 ? 25.656 23.75 14.469 1 98.31 68 HIS B CA 1
ATOM 4351 C C . HIS B 1 68 ? 25.984 22.516 15.312 1 98.31 68 HIS B C 1
ATOM 4353 O O . HIS B 1 68 ? 26.344 22.656 16.484 1 98.31 68 HIS B O 1
ATOM 4359 N N . GLY B 1 69 ? 25.828 21.281 14.695 1 98.38 69 GLY B N 1
ATOM 4360 C CA . GLY B 1 69 ? 26.234 20.094 15.43 1 98.38 69 GLY B CA 1
ATOM 4361 C C . GLY B 1 69 ? 25.922 18.812 14.695 1 98.38 69 GLY B C 1
ATOM 4362 O O . GLY B 1 69 ? 25.797 18.797 13.469 1 98.38 69 GLY B O 1
ATOM 4363 N N . ASP B 1 70 ? 25.984 17.688 15.492 1 98.56 70 ASP B N 1
ATOM 4364 C CA . ASP B 1 70 ? 25.688 16.328 15.039 1 98.56 70 ASP B CA 1
ATOM 4365 C C . ASP B 1 70 ? 24.547 15.727 15.844 1 98.56 70 ASP B C 1
ATOM 4367 O O . ASP B 1 70 ? 24.203 16.219 16.922 1 98.56 70 ASP B O 1
ATOM 4371 N N . VAL B 1 71 ? 23.953 14.758 15.273 1 98.81 71 VAL B N 1
ATOM 4372 C CA . VAL B 1 71 ? 22.859 14.055 15.938 1 98.81 71 VAL B CA 1
ATOM 4373 C C . VAL B 1 71 ? 23.078 12.547 15.82 1 98.81 71 VAL B C 1
ATOM 4375 O O . VAL B 1 71 ? 23.406 12.039 14.75 1 98.81 71 VAL B O 1
ATOM 4378 N N . LEU B 1 72 ? 22.969 11.852 16.922 1 98.75 72 LEU B N 1
ATOM 4379 C CA . LEU B 1 72 ? 23.016 10.398 16.938 1 98.75 72 LEU B CA 1
ATOM 4380 C C . LEU B 1 72 ? 21.641 9.82 17.297 1 98.75 72 LEU B C 1
ATOM 4382 O O . LEU B 1 72 ? 21.016 10.258 18.266 1 98.75 72 LEU B O 1
ATOM 4386 N N . ILE B 1 73 ? 21.188 8.961 16.5 1 98.62 73 ILE B N 1
ATOM 4387 C CA . ILE B 1 73 ? 19.953 8.203 16.719 1 98.62 73 ILE B CA 1
ATOM 4388 C C . ILE B 1 73 ? 20.297 6.746 17.031 1 98.62 73 ILE B C 1
ATOM 4390 O O . ILE B 1 73 ? 21.094 6.125 16.328 1 98.62 73 ILE B O 1
ATOM 4394 N N . THR B 1 74 ? 19.828 6.242 18.094 1 97.62 74 THR B N 1
ATOM 4395 C CA . THR B 1 74 ? 19.891 4.828 18.453 1 97.62 74 THR B CA 1
ATOM 4396 C C . THR B 1 74 ? 18.484 4.246 18.625 1 97.62 74 THR B C 1
ATOM 4398 O O . THR B 1 74 ? 17.703 4.738 19.438 1 97.62 74 THR B O 1
ATOM 4401 N N . GLY B 1 75 ? 18.25 3.189 17.891 1 96.56 75 GLY B N 1
ATOM 4402 C CA . GLY B 1 75 ? 16.875 2.717 17.875 1 96.56 75 GLY B CA 1
ATOM 4403 C C . GLY B 1 75 ? 15.891 3.773 17.422 1 96.56 75 GLY B C 1
ATOM 4404 O O . GLY B 1 75 ? 16.062 4.395 16.375 1 96.56 75 GLY B O 1
ATOM 4405 N N . GLU B 1 76 ? 14.898 4.02 18.297 1 98 76 GLU B N 1
ATOM 4406 C CA . GLU B 1 76 ? 13.789 4.875 17.891 1 98 76 GLU B CA 1
ATOM 4407 C C . GLU B 1 76 ? 14.016 6.32 18.328 1 98 76 GLU B C 1
ATOM 4409 O O . GLU B 1 76 ? 13.195 7.195 18.031 1 98 76 GLU B O 1
ATOM 4414 N N . ARG B 1 77 ? 15.148 6.66 19 1 98.69 77 ARG B N 1
ATOM 4415 C CA . ARG B 1 77 ? 15.211 7.934 19.703 1 98.69 77 ARG B CA 1
ATOM 4416 C C . ARG B 1 77 ? 16.531 8.656 19.406 1 98.69 77 ARG B C 1
ATOM 4418 O O . ARG B 1 77 ? 17.531 8.023 19.078 1 98.69 77 ARG B O 1
ATOM 4425 N N . PHE B 1 78 ? 16.438 9.961 19.531 1 98.75 78 PHE B N 1
ATOM 4426 C CA . PHE B 1 78 ? 17.672 10.734 19.609 1 98.75 78 PHE B CA 1
ATOM 4427 C C . PHE B 1 78 ? 18.422 10.406 20.875 1 98.75 78 PHE B C 1
ATOM 4429 O O . PHE B 1 78 ? 17.875 10.477 21.984 1 98.75 78 PHE B O 1
ATOM 4436 N N . THR B 1 79 ? 19.672 10.07 20.734 1 98.62 79 THR B N 1
ATOM 4437 C CA . THR B 1 79 ? 20.438 9.773 21.938 1 98.62 79 THR B CA 1
ATOM 4438 C C . THR B 1 79 ? 21.422 10.898 22.234 1 98.62 79 THR B C 1
ATOM 4440 O O . THR B 1 79 ? 21.734 11.164 23.391 1 98.62 79 THR B O 1
ATOM 4443 N N . HIS B 1 80 ? 21.953 11.539 21.203 1 98.69 80 HIS B N 1
ATOM 4444 C CA . HIS B 1 80 ? 22.812 12.711 21.344 1 98.69 80 HIS B CA 1
ATOM 4445 C C . HIS B 1 80 ? 22.469 13.781 20.312 1 98.69 80 HIS B C 1
ATOM 4447 O O . HIS B 1 80 ? 22.219 13.469 19.156 1 98.69 80 HIS B O 1
ATOM 4453 N N . VAL B 1 81 ? 22.438 15 20.703 1 98.69 81 VAL B N 1
ATOM 4454 C CA . VAL B 1 81 ? 22.156 16.156 19.844 1 98.69 81 VAL B CA 1
ATOM 4455 C C . VAL B 1 81 ? 23.188 17.25 20.094 1 98.69 81 VAL B C 1
ATOM 4457 O O . VAL B 1 81 ? 23.469 17.609 21.25 1 98.69 81 VAL B O 1
ATOM 4460 N N . GLY B 1 82 ? 23.688 17.859 19.109 1 98.06 82 GLY B N 1
ATOM 4461 C CA . GLY B 1 82 ? 24.75 18.844 19.234 1 98.06 82 GLY B CA 1
ATOM 4462 C C . GLY B 1 82 ? 26.141 18.25 19.203 1 98.06 82 GLY B C 1
ATOM 4463 O O . GLY B 1 82 ? 26.828 18.281 18.188 1 98.06 82 GLY B O 1
ATOM 4464 N N . GLU B 1 83 ? 26.516 17.656 20.266 1 97.56 83 GLU B N 1
ATOM 4465 C CA . GLU B 1 83 ? 27.797 16.953 20.406 1 97.56 83 GLU B CA 1
ATOM 4466 C C . GLU B 1 83 ? 27.578 15.453 20.516 1 97.56 83 GLU B C 1
ATOM 4468 O O . GLU B 1 83 ? 26.828 14.984 21.375 1 97.56 83 GLU B O 1
ATOM 4473 N N . VAL B 1 84 ? 28.297 14.75 19.672 1 98.25 84 VAL B N 1
ATOM 4474 C CA . VAL B 1 84 ? 28.203 13.289 19.672 1 98.25 84 VAL B CA 1
ATOM 4475 C C . VAL B 1 84 ? 29.547 12.695 20.078 1 98.25 84 VAL B C 1
ATOM 4477 O O . VAL B 1 84 ? 30.516 12.742 19.312 1 98.25 84 VAL B O 1
ATOM 4480 N N . PRO B 1 85 ? 29.594 12.188 21.219 1 97.5 85 PRO B N 1
ATOM 4481 C CA . PRO B 1 85 ? 30.859 11.555 21.641 1 97.5 85 PRO B CA 1
ATOM 4482 C C . PRO B 1 85 ? 31.25 10.383 20.75 1 97.5 85 PRO B C 1
ATOM 4484 O O . PRO B 1 85 ? 30.375 9.617 20.312 1 97.5 85 PRO B O 1
ATOM 4487 N N . GLY B 1 86 ? 32.531 10.266 20.484 1 96.81 86 GLY B N 1
ATOM 4488 C CA . GLY B 1 86 ? 33.062 9.148 19.719 1 96.81 86 GLY B CA 1
ATOM 4489 C C . GLY B 1 86 ? 32.656 9.195 18.25 1 96.81 86 GLY B C 1
ATOM 4490 O O . GLY B 1 86 ? 32.531 8.148 17.609 1 96.81 86 GLY B O 1
ATOM 4491 N N . LYS B 1 87 ? 32.406 10.32 17.781 1 96 87 LYS B N 1
ATOM 4492 C CA . LYS B 1 87 ? 31.922 10.539 16.422 1 96 87 LYS B CA 1
ATOM 4493 C C . LYS B 1 87 ? 32.812 9.836 15.398 1 96 87 LYS B C 1
ATOM 4495 O O . LYS B 1 87 ? 32.344 9.188 14.477 1 96 87 LYS B O 1
ATOM 4500 N N . GLU B 1 88 ? 34.125 9.891 15.484 1 94 88 GLU B N 1
ATOM 4501 C CA . GLU B 1 88 ? 35.062 9.305 14.531 1 94 88 GLU B CA 1
ATOM 4502 C C . GLU B 1 88 ? 34.906 7.789 14.469 1 94 88 GLU B C 1
ATOM 4504 O O . GLU B 1 88 ? 35 7.195 13.391 1 94 88 GLU B O 1
ATOM 4509 N N . ASP B 1 89 ? 34.75 7.23 15.578 1 94.5 89 ASP B N 1
ATOM 4510 C CA . ASP B 1 89 ? 34.562 5.785 15.641 1 94.5 89 ASP B CA 1
ATOM 4511 C C . ASP B 1 89 ? 33.219 5.383 15.008 1 94.5 89 ASP B C 1
ATOM 4513 O O . ASP B 1 89 ? 33.125 4.348 14.352 1 94.5 89 ASP B O 1
ATOM 4517 N N . LEU B 1 90 ? 32.25 6.168 15.297 1 93.19 90 LEU B N 1
ATOM 4518 C CA . LEU B 1 90 ? 30.938 5.906 14.719 1 93.19 90 LEU B CA 1
ATOM 4519 C C . LEU B 1 90 ? 31 5.977 13.195 1 93.19 90 LEU B C 1
ATOM 4521 O O . LEU B 1 90 ? 30.391 5.148 12.516 1 93.19 90 LEU B O 1
ATOM 4525 N N . ILE B 1 91 ? 31.734 6.902 12.672 1 88.75 91 ILE B N 1
ATOM 4526 C CA . ILE B 1 91 ? 31.844 7.102 11.234 1 88.75 91 ILE B CA 1
ATOM 4527 C C . ILE B 1 91 ? 32.5 5.887 10.594 1 88.75 91 ILE B C 1
ATOM 4529 O O . ILE B 1 91 ? 32.156 5.48 9.484 1 88.75 91 ILE B O 1
ATOM 4533 N N . LYS B 1 92 ? 33.375 5.266 11.312 1 83.81 92 LYS B N 1
ATOM 4534 C CA . LYS B 1 92 ? 34.156 4.152 10.781 1 83.81 92 LYS B CA 1
ATOM 4535 C C . LYS B 1 92 ? 33.406 2.832 10.945 1 83.81 92 LYS B C 1
ATOM 4537 O O . LYS B 1 92 ? 33.75 1.826 10.328 1 83.81 92 LYS B O 1
ATOM 4542 N N . ASP B 1 93 ? 32.406 2.857 11.797 1 83.94 93 ASP B N 1
ATOM 4543 C CA . ASP B 1 93 ? 31.625 1.641 12.062 1 83.94 93 ASP B CA 1
ATOM 4544 C C . ASP B 1 93 ? 30.656 1.348 10.922 1 83.94 93 ASP B C 1
ATOM 4546 O O . ASP B 1 93 ? 29.734 2.125 10.68 1 83.94 93 ASP B O 1
ATOM 4550 N N . PRO B 1 94 ? 30.766 0.238 10.211 1 78.25 94 PRO B N 1
ATOM 4551 C CA . PRO B 1 94 ? 29.891 -0.085 9.07 1 78.25 94 PRO B CA 1
ATOM 4552 C C . PRO B 1 94 ? 28.438 -0.333 9.492 1 78.25 94 PRO B C 1
ATOM 4554 O O . PRO B 1 94 ? 27.547 -0.347 8.641 1 78.25 94 PRO B O 1
ATOM 4557 N N . LYS B 1 95 ? 28.234 -0.497 10.734 1 80.69 95 LYS B N 1
ATOM 4558 C CA . LYS B 1 95 ? 26.875 -0.753 11.219 1 80.69 95 LYS B CA 1
ATOM 4559 C C . LYS B 1 95 ? 26.125 0.552 11.445 1 80.69 95 LYS B C 1
ATOM 4561 O O . LYS B 1 95 ? 24.906 0.538 11.703 1 80.69 95 LYS B O 1
ATOM 4566 N N . VAL B 1 96 ? 26.875 1.622 11.352 1 88.44 96 VAL B N 1
ATOM 4567 C CA . VAL B 1 96 ? 26.266 2.93 11.562 1 88.44 96 VAL B CA 1
ATOM 4568 C C . VAL B 1 96 ? 25.969 3.59 10.219 1 88.44 96 VAL B C 1
ATOM 4570 O O . VAL B 1 96 ? 26.859 3.713 9.375 1 88.44 96 VAL B O 1
ATOM 4573 N N . ARG B 1 97 ? 24.734 3.902 10.016 1 88.06 97 ARG B N 1
ATOM 4574 C CA . ARG B 1 97 ? 24.406 4.695 8.836 1 88.06 97 ARG B CA 1
ATOM 4575 C C . ARG B 1 97 ? 24.75 6.164 9.047 1 88.06 97 ARG B C 1
ATOM 4577 O O . ARG B 1 97 ? 24.266 6.793 9.992 1 88.06 97 ARG B O 1
ATOM 4584 N N . VAL B 1 98 ? 25.578 6.699 8.164 1 88.88 98 VAL B N 1
ATOM 4585 C CA . VAL B 1 98 ? 26.047 8.07 8.344 1 88.88 98 VAL B CA 1
ATOM 4586 C C . VAL B 1 98 ? 25.469 8.953 7.234 1 88.88 98 VAL B C 1
ATOM 4588 O O . VAL B 1 98 ? 25.547 8.609 6.055 1 88.88 98 VAL B O 1
ATOM 4591 N N . PHE B 1 99 ? 24.844 10.016 7.609 1 90.25 99 PHE B N 1
ATOM 4592 C CA . PHE B 1 99 ? 24.484 11.094 6.699 1 90.25 99 PHE B CA 1
ATOM 4593 C C . PHE B 1 99 ? 25.344 12.32 6.945 1 90.25 99 PHE B C 1
ATOM 4595 O O . PHE B 1 99 ? 25.422 12.82 8.07 1 90.25 99 PHE B O 1
ATOM 4602 N N . TYR B 1 100 ? 25.969 12.758 5.949 1 90.81 100 TYR B N 1
ATOM 4603 C CA . TYR B 1 100 ? 26.75 13.984 6.035 1 90.81 100 TYR B CA 1
ATOM 4604 C C . TYR B 1 100 ? 25.891 15.203 5.707 1 90.81 100 TYR B C 1
ATOM 4606 O O . TYR B 1 100 ? 25.484 15.391 4.562 1 90.81 100 TYR B O 1
ATOM 4614 N N . GLY B 1 101 ? 25.734 15.984 6.746 1 92.94 101 GLY B N 1
ATOM 4615 C CA . GLY B 1 101 ? 24.828 17.109 6.594 1 92.94 101 GLY B CA 1
ATOM 4616 C C . GLY B 1 101 ? 25.406 18.234 5.746 1 92.94 101 GLY B C 1
ATOM 4617 O O . GLY B 1 101 ? 24.672 18.922 5.039 1 92.94 101 GLY B O 1
ATOM 4618 N N . ASN B 1 102 ? 26.703 18.422 5.832 1 92.75 102 ASN B N 1
ATOM 4619 C CA . ASN B 1 102 ? 27.391 19.453 5.066 1 92.75 102 ASN B CA 1
ATOM 4620 C C . ASN B 1 102 ? 26.719 20.812 5.227 1 92.75 102 ASN B C 1
ATOM 4622 O O . ASN B 1 102 ? 26.5 21.531 4.246 1 92.75 102 ASN B O 1
ATOM 4626 N N . GLY B 1 103 ? 26.25 21.109 6.414 1 96.19 103 GLY B N 1
ATOM 4627 C CA . GLY B 1 103 ? 25.719 22.422 6.738 1 96.19 103 GLY B CA 1
ATOM 4628 C C . GLY B 1 103 ? 24.219 22.547 6.5 1 96.19 103 GLY B C 1
ATOM 4629 O O . GLY B 1 103 ? 23.625 23.594 6.789 1 96.19 103 GLY B O 1
ATOM 4630 N N . ARG B 1 104 ? 23.547 21.5 5.984 1 97.38 104 ARG B N 1
ATOM 4631 C CA . ARG B 1 104 ? 22.094 21.516 5.758 1 97.38 104 ARG B CA 1
ATOM 4632 C C . ARG B 1 104 ? 21.344 21.656 7.074 1 97.38 104 ARG B C 1
ATOM 4634 O O . ARG B 1 104 ? 21.938 21.562 8.148 1 97.38 104 ARG B O 1
ATOM 4641 N N . THR B 1 105 ? 20.094 21.922 6.988 1 98.75 105 THR B N 1
ATOM 4642 C CA . THR B 1 105 ? 19.297 22.203 8.18 1 98.75 105 THR B CA 1
ATOM 4643 C C . THR B 1 105 ? 18.531 20.969 8.625 1 98.75 105 THR B C 1
ATOM 4645 O O . THR B 1 105 ? 17.953 20.25 7.797 1 98.75 105 THR B O 1
ATOM 4648 N N . LEU B 1 106 ? 18.594 20.656 9.883 1 98.88 106 LEU B N 1
ATOM 4649 C CA . LEU B 1 106 ? 17.828 19.562 10.484 1 98.88 106 LEU B CA 1
ATOM 4650 C C . LEU B 1 106 ? 16.688 20.125 11.344 1 98.88 106 LEU B C 1
ATOM 4652 O O . LEU B 1 106 ? 16.922 20.953 12.219 1 98.88 106 LEU B O 1
ATOM 4656 N N . ILE B 1 107 ? 15.477 19.734 11.07 1 98.94 107 ILE B N 1
ATOM 4657 C CA . ILE B 1 107 ? 14.32 20.109 11.883 1 98.94 107 ILE B CA 1
ATOM 4658 C C . ILE B 1 107 ? 13.578 18.859 12.336 1 98.94 107 ILE B C 1
ATOM 4660 O O . ILE B 1 107 ? 13.758 17.781 11.766 1 98.94 107 ILE B O 1
ATOM 4664 N N . PRO B 1 108 ? 12.773 18.984 13.461 1 98.88 108 PRO B N 1
ATOM 4665 C CA . PRO B 1 108 ? 11.875 17.859 13.742 1 98.88 108 PRO B CA 1
ATOM 4666 C C . PRO B 1 108 ? 10.906 17.562 12.602 1 98.88 108 PRO B C 1
ATOM 4668 O O . PRO B 1 108 ? 10.641 18.438 11.773 1 98.88 108 PRO B O 1
ATOM 4671 N N . GLY B 1 109 ? 10.445 16.328 12.508 1 98.88 109 GLY B N 1
ATOM 4672 C CA . GLY B 1 109 ? 9.352 16.062 11.578 1 98.88 109 GLY B CA 1
ATOM 4673 C C . GLY B 1 109 ? 8.172 16.984 11.781 1 98.88 109 GLY B C 1
ATOM 4674 O O . GLY B 1 109 ? 7.793 17.281 12.922 1 98.88 109 GLY B O 1
ATOM 4675 N N . LEU B 1 110 ? 7.59 17.438 10.727 1 98.88 110 LEU B N 1
ATOM 4676 C CA . LEU B 1 110 ? 6.465 18.375 10.789 1 98.88 110 LEU B CA 1
ATOM 4677 C C . LEU B 1 110 ? 5.188 17.641 11.195 1 98.88 110 LEU B C 1
ATOM 4679 O O . LEU B 1 110 ? 5.129 16.406 11.172 1 98.88 110 LEU B O 1
ATOM 4683 N N . GLY B 1 111 ? 4.234 18.422 11.602 1 98.75 111 GLY B N 1
ATOM 4684 C CA . GLY B 1 111 ? 2.924 17.891 11.938 1 98.75 111 GLY B CA 1
ATOM 4685 C C . GLY B 1 111 ? 1.785 18.656 11.297 1 98.75 111 GLY B C 1
ATOM 4686 O O . GLY B 1 111 ? 1.931 19.844 10.961 1 98.75 111 GLY B O 1
ATOM 4687 N N . ASP B 1 112 ? 0.72 17.953 11.094 1 98.81 112 ASP B N 1
ATOM 4688 C CA . ASP B 1 112 ? -0.528 18.5 10.586 1 98.81 112 ASP B CA 1
ATOM 4689 C C . ASP B 1 112 ? -1.657 18.344 11.602 1 98.81 112 ASP B C 1
ATOM 4691 O O . ASP B 1 112 ? -1.99 17.234 12 1 98.81 112 ASP B O 1
ATOM 4695 N N . ALA B 1 113 ? -2.289 19.438 11.977 1 98.81 113 ALA B N 1
ATOM 4696 C CA . ALA B 1 113 ? -3.229 19.422 13.094 1 98.81 113 ALA B CA 1
ATOM 4697 C C . ALA B 1 113 ? -4.66 19.219 12.602 1 98.81 113 ALA B C 1
ATOM 4699 O O . ALA B 1 113 ? -5.594 19.156 13.398 1 98.81 113 ALA B O 1
ATOM 4700 N N . HIS B 1 114 ? -4.914 19.125 11.32 1 98.75 114 HIS B N 1
ATOM 4701 C CA . HIS B 1 114 ? -6.223 19.047 10.68 1 98.75 114 HIS B CA 1
ATOM 4702 C C . HIS B 1 114 ? -6.176 18.141 9.445 1 98.75 114 HIS B C 1
ATOM 4704 O O . HIS B 1 114 ? -6.543 18.578 8.352 1 98.75 114 HIS B O 1
ATOM 4710 N N . THR B 1 115 ? -5.934 16.875 9.656 1 98.69 115 THR B N 1
ATOM 4711 C CA . THR B 1 115 ? -5.555 15.984 8.562 1 98.69 115 THR B CA 1
ATOM 4712 C C . THR B 1 115 ? -6.77 15.25 8.016 1 98.69 115 THR B C 1
ATOM 4714 O O . THR B 1 115 ? -7.598 14.75 8.781 1 98.69 115 THR B O 1
ATOM 4717 N N . HIS B 1 116 ? -6.875 15.227 6.719 1 97.88 116 HIS B N 1
ATOM 4718 C CA . HIS B 1 116 ? -7.781 14.336 6.004 1 97.88 116 HIS B CA 1
ATOM 4719 C C . HIS B 1 116 ? -7.008 13.359 5.117 1 97.88 116 HIS B C 1
ATOM 4721 O O . HIS B 1 116 ? -6.648 13.695 3.986 1 97.88 116 HIS B O 1
ATOM 4727 N N . LEU B 1 117 ? -6.871 12.109 5.543 1 97.38 117 LEU B N 1
ATOM 4728 C CA . LEU B 1 117 ? -6.145 11.133 4.742 1 97.38 117 LEU B CA 1
ATOM 4729 C C . LEU B 1 117 ? -6.988 10.656 3.566 1 97.38 117 LEU B C 1
ATOM 4731 O O . LEU B 1 117 ? -6.453 10.352 2.496 1 97.38 117 LEU B O 1
ATOM 4735 N N . SER B 1 118 ? -8.281 10.617 3.775 1 96.81 118 SER B N 1
ATOM 4736 C CA . SER B 1 118 ? -9.125 9.867 2.855 1 96.81 118 SER B CA 1
ATOM 4737 C C . SER B 1 118 ? -9.75 10.781 1.806 1 96.81 118 SER B C 1
ATOM 4739 O O . SER B 1 118 ? -10.609 10.352 1.03 1 96.81 118 SER B O 1
ATOM 4741 N N . TRP B 1 119 ? -9.344 12.102 1.822 1 95.69 119 TRP B N 1
ATOM 4742 C CA . TRP B 1 119 ? -9.828 12.961 0.746 1 95.69 119 TRP B CA 1
ATOM 4743 C C . TRP B 1 119 ? -9.188 12.578 -0.583 1 95.69 119 TRP B C 1
ATOM 4745 O O . TRP B 1 119 ? -7.98 12.328 -0.647 1 95.69 119 TRP B O 1
ATOM 4755 N N . ASN B 1 120 ? -9.945 12.484 -1.65 1 91.56 120 ASN B N 1
ATOM 4756 C CA . ASN B 1 120 ? -9.57 11.734 -2.84 1 91.56 120 ASN B CA 1
ATOM 4757 C C . ASN B 1 120 ? -9.125 12.656 -3.971 1 91.56 120 ASN B C 1
ATOM 4759 O O . ASN B 1 120 ? -9.094 12.25 -5.133 1 91.56 120 ASN B O 1
ATOM 4763 N N . GLY B 1 121 ? -8.852 13.875 -3.734 1 88.5 121 GLY B N 1
ATOM 4764 C CA . GLY B 1 121 ? -8.305 14.781 -4.727 1 88.5 121 GLY B CA 1
ATOM 4765 C C . GLY B 1 121 ? -9.359 15.375 -5.637 1 88.5 121 GLY B C 1
ATOM 4766 O O . GLY B 1 121 ? -9.039 16.047 -6.617 1 88.5 121 GLY B O 1
ATOM 4767 N N . GLY B 1 122 ? -10.586 15.062 -5.355 1 84.06 122 GLY B N 1
ATOM 4768 C CA . GLY B 1 122 ? -11.672 15.516 -6.211 1 84.06 122 GLY B CA 1
ATOM 4769 C C . GLY B 1 122 ? -12.5 16.625 -5.582 1 84.06 122 GLY B C 1
ATOM 4770 O O . GLY B 1 122 ? -11.977 17.453 -4.84 1 84.06 122 GLY B O 1
ATOM 4771 N N . ASP B 1 123 ? -13.742 16.594 -6.09 1 81.44 123 ASP B N 1
ATOM 4772 C CA . ASP B 1 123 ? -14.672 17.609 -5.594 1 81.44 123 ASP B CA 1
ATOM 4773 C C . ASP B 1 123 ? -15.281 17.188 -4.262 1 81.44 123 ASP B C 1
ATOM 4775 O O . ASP B 1 123 ? -15.43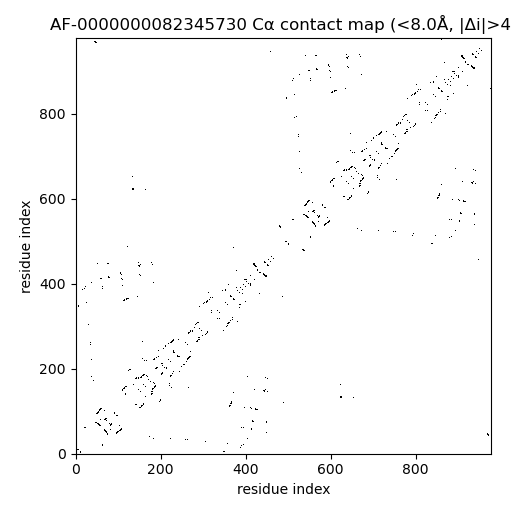 16 -3.986 1 81.44 123 ASP B O 1
ATOM 4779 N N . LEU B 1 124 ? -15.57 18.172 -3.508 1 80.62 124 LEU B N 1
ATOM 4780 C CA . LEU B 1 124 ? -16.109 18 -2.166 1 80.62 124 LEU B CA 1
ATOM 4781 C C . LEU B 1 124 ? -17.297 17.047 -2.18 1 80.62 124 LEU B C 1
ATOM 4783 O O . LEU B 1 124 ? -17.391 16.156 -1.332 1 80.62 124 LEU B O 1
ATOM 4787 N N . GLY B 1 125 ? -18.125 17.094 -3.184 1 82.88 125 GLY B N 1
ATOM 4788 C CA . GLY B 1 125 ? -19.344 16.312 -3.238 1 82.88 125 GLY B CA 1
ATOM 4789 C C . GLY B 1 125 ? -19.109 14.844 -3.518 1 82.88 125 GLY B C 1
ATOM 4790 O O . GLY B 1 125 ? -19.984 14.016 -3.314 1 82.88 125 GLY B O 1
ATOM 4791 N N . ARG B 1 126 ? -17.875 14.469 -3.893 1 85.25 126 ARG B N 1
ATOM 4792 C CA . ARG B 1 126 ? -17.625 13.102 -4.344 1 85.25 126 ARG B CA 1
ATOM 4793 C C . ARG B 1 126 ? -16.609 12.406 -3.443 1 85.25 126 ARG B C 1
ATOM 4795 O O . ARG B 1 126 ? -16.047 11.375 -3.814 1 85.25 126 ARG B O 1
ATOM 4802 N N . LEU B 1 127 ? -16.438 12.867 -2.283 1 84.12 127 LEU B N 1
ATOM 4803 C CA . LEU B 1 127 ? -15.398 12.375 -1.382 1 84.12 127 LEU B CA 1
ATOM 4804 C C . LEU B 1 127 ? -15.688 10.938 -0.959 1 84.12 127 LEU B C 1
ATOM 4806 O O . LEU B 1 127 ? -14.758 10.164 -0.697 1 84.12 127 LEU B O 1
ATOM 4810 N N . GLY B 1 128 ? -17 10.586 -0.946 1 87.5 128 GLY B N 1
ATOM 4811 C CA . GLY B 1 128 ? -17.359 9.266 -0.446 1 87.5 128 GLY B CA 1
ATOM 4812 C C . GLY B 1 128 ? -17.672 8.281 -1.551 1 87.5 128 GLY B C 1
ATOM 4813 O O . GLY B 1 128 ? -18.125 7.164 -1.281 1 87.5 128 GLY B O 1
ATOM 4814 N N . GLU B 1 129 ? -17.344 8.555 -2.762 1 90.56 129 GLU B N 1
ATOM 4815 C CA . GLU B 1 129 ? -17.906 7.785 -3.871 1 90.56 129 GLU B CA 1
ATOM 4816 C C . GLU B 1 129 ? -17 6.617 -4.246 1 90.56 129 GLU B C 1
ATOM 4818 O O . GLU B 1 129 ? -17.422 5.676 -4.91 1 90.56 129 GLU B O 1
ATOM 4823 N N . LEU B 1 130 ? -15.836 6.629 -3.846 1 93.38 130 LEU B N 1
ATOM 4824 C CA . LEU B 1 130 ? -14.938 5.527 -4.18 1 93.38 130 LEU B CA 1
ATOM 4825 C C . LEU B 1 130 ? -15.328 4.258 -3.43 1 93.38 130 LEU B C 1
ATOM 4827 O O . LEU B 1 130 ? -15.805 4.324 -2.293 1 93.38 130 LEU B O 1
ATOM 4831 N N . GLY B 1 131 ? -15.125 3.166 -4.086 1 96.38 131 GLY B N 1
ATOM 4832 C CA . GLY B 1 131 ? -15.297 1.911 -3.371 1 96.38 131 GLY B CA 1
ATOM 4833 C C . GLY B 1 131 ? -14.367 1.768 -2.182 1 96.38 131 GLY B C 1
ATOM 4834 O O . GLY B 1 131 ? -13.289 2.373 -2.152 1 96.38 131 GLY B O 1
ATOM 4835 N N . ILE B 1 132 ? -14.781 0.957 -1.233 1 97.81 132 ILE B N 1
ATOM 4836 C CA . ILE B 1 132 ? -14.047 0.818 0.019 1 97.81 132 ILE B CA 1
ATOM 4837 C C . ILE B 1 132 ? -12.617 0.385 -0.271 1 97.81 132 ILE B C 1
ATOM 4839 O O . ILE B 1 132 ? -11.664 0.939 0.291 1 97.81 132 ILE B O 1
ATOM 4843 N N . GLU B 1 133 ? -12.398 -0.602 -1.213 1 98 133 GLU B N 1
ATOM 4844 C CA . GLU B 1 133 ? -11.07 -1.117 -1.517 1 98 133 GLU B CA 1
ATOM 4845 C C . GLU B 1 133 ? -10.188 -0.038 -2.137 1 98 133 GLU B C 1
ATOM 4847 O O . GLU B 1 133 ? -9.078 0.213 -1.66 1 98 133 GLU B O 1
ATOM 4852 N N . GLU B 1 134 ? -10.734 0.655 -3.168 1 97.31 134 GLU B N 1
ATOM 4853 C CA . GLU B 1 134 ? -9.984 1.732 -3.811 1 97.31 134 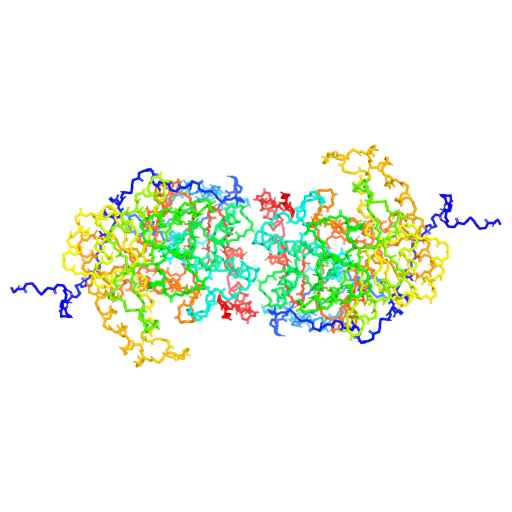GLU B CA 1
ATOM 4854 C C . GLU B 1 134 ? -9.656 2.844 -2.816 1 97.31 134 GLU B C 1
ATOM 4856 O O . GLU B 1 134 ? -8.547 3.385 -2.826 1 97.31 134 GLU B O 1
ATOM 4861 N N . HIS B 1 135 ? -10.625 3.172 -1.972 1 97.69 135 HIS B N 1
ATOM 4862 C CA . HIS B 1 135 ? -10.461 4.27 -1.027 1 97.69 135 HIS B CA 1
ATOM 4863 C C . HIS B 1 135 ? -9.43 3.928 0.042 1 97.69 135 HIS B C 1
ATOM 4865 O O . HIS B 1 135 ? -8.711 4.809 0.521 1 97.69 135 HIS B O 1
ATOM 4871 N N . THR B 1 136 ? -9.391 2.635 0.414 1 98.25 136 THR B N 1
ATOM 4872 C CA . THR B 1 136 ? -8.383 2.178 1.361 1 98.25 136 THR B CA 1
ATOM 4873 C C . THR B 1 136 ? -6.977 2.371 0.791 1 98.25 136 THR B C 1
ATOM 4875 O O . THR B 1 136 ? -6.098 2.91 1.464 1 98.25 136 THR B O 1
ATOM 4878 N N . LEU B 1 137 ? -6.773 1.973 -0.46 1 97.38 137 LEU B N 1
ATOM 4879 C CA . LEU B 1 137 ? -5.477 2.135 -1.107 1 97.38 137 LEU B CA 1
ATOM 4880 C C . LEU B 1 137 ? -5.117 3.611 -1.24 1 97.38 137 LEU B C 1
ATOM 4882 O O . LEU B 1 137 ? -3.967 3.998 -1.016 1 97.38 137 LEU B O 1
ATOM 4886 N N . LEU B 1 138 ? -6.109 4.438 -1.556 1 95.94 138 LEU B N 1
ATOM 4887 C CA . LEU B 1 138 ? -5.898 5.875 -1.664 1 95.94 138 LEU B CA 1
ATOM 4888 C C . LEU B 1 138 ? -5.496 6.469 -0.318 1 95.94 138 LEU B C 1
ATOM 4890 O O . LEU B 1 138 ? -4.578 7.289 -0.244 1 95.94 138 LEU B O 1
ATOM 4894 N N . THR B 1 139 ? -6.207 6.102 0.742 1 97.75 139 THR B N 1
ATOM 4895 C CA . THR B 1 139 ? -5.93 6.613 2.08 1 97.75 139 THR B CA 1
ATOM 4896 C C . THR B 1 139 ? -4.516 6.246 2.516 1 97.75 139 THR B C 1
ATOM 4898 O O . THR B 1 139 ? -3.799 7.078 3.078 1 97.75 139 THR B O 1
ATOM 4901 N N . ALA B 1 140 ? -4.105 4.984 2.229 1 97.62 140 ALA B N 1
ATOM 4902 C CA . ALA B 1 140 ? -2.736 4.562 2.51 1 97.62 140 ALA B CA 1
ATOM 4903 C C . ALA B 1 140 ? -1.731 5.406 1.729 1 97.62 140 ALA B C 1
ATOM 4905 O O . ALA B 1 140 ? -0.691 5.797 2.264 1 97.62 140 ALA B O 1
ATOM 4906 N N . ARG B 1 141 ? -2 5.668 0.489 1 95.38 141 ARG B N 1
ATOM 4907 C CA . ARG B 1 141 ? -1.135 6.492 -0.348 1 95.38 141 ARG B CA 1
ATOM 4908 C C . ARG B 1 141 ? -1.014 7.906 0.213 1 95.38 141 ARG B C 1
ATOM 4910 O O . ARG B 1 141 ? 0.07 8.492 0.205 1 95.38 141 ARG B O 1
ATOM 4917 N N . SER B 1 142 ? -2.104 8.461 0.675 1 96.5 142 SER B N 1
ATOM 4918 C CA . SER B 1 142 ? -2.098 9.789 1.28 1 96.5 142 SER B CA 1
ATOM 4919 C C . SER B 1 142 ? -1.219 9.828 2.527 1 96.5 142 SER B C 1
ATOM 4921 O O . SER B 1 142 ? -0.511 10.812 2.766 1 96.5 142 SER B O 1
ATOM 4923 N N . ALA B 1 143 ? -1.338 8.773 3.35 1 98 143 ALA B N 1
ATOM 4924 C CA . ALA B 1 143 ? -0.48 8.68 4.527 1 98 143 ALA B CA 1
ATOM 4925 C C . ALA B 1 143 ? 0.995 8.727 4.137 1 98 143 ALA B C 1
ATOM 4927 O O . ALA B 1 143 ? 1.776 9.469 4.734 1 98 143 ALA B O 1
ATOM 4928 N N . ARG B 1 144 ? 1.345 7.977 3.127 1 96.44 144 ARG B N 1
ATOM 4929 C CA . ARG B 1 144 ? 2.715 8.008 2.625 1 96.44 144 ARG B CA 1
ATOM 4930 C C . ARG B 1 144 ? 3.08 9.398 2.111 1 96.44 144 ARG B C 1
ATOM 4932 O O . ARG B 1 144 ? 4.195 9.867 2.328 1 96.44 144 ARG B O 1
ATOM 4939 N N . CYS B 1 145 ? 2.18 10.016 1.46 1 95.75 145 CYS B N 1
ATOM 4940 C CA . CYS B 1 145 ? 2.41 11.344 0.901 1 95.75 145 CYS B CA 1
ATOM 4941 C C . CYS B 1 145 ? 2.75 12.344 1.998 1 95.75 145 CYS B C 1
ATOM 4943 O O . CYS B 1 145 ? 3.646 13.172 1.832 1 95.75 145 CYS B O 1
ATOM 4945 N N . PHE B 1 146 ? 2.031 12.258 3.088 1 98.12 146 PHE B N 1
ATOM 4946 C CA . PHE B 1 146 ? 2.365 13.117 4.223 1 98.12 146 PHE B CA 1
ATOM 4947 C C . PHE B 1 146 ? 3.805 12.883 4.668 1 98.12 146 PHE B C 1
ATOM 4949 O O . PHE B 1 146 ? 4.562 13.828 4.863 1 98.12 146 PHE B O 1
ATOM 4956 N N . LEU B 1 147 ? 4.125 11.641 4.797 1 98 147 LEU B N 1
ATOM 4957 C CA . LEU B 1 147 ? 5.477 11.312 5.238 1 98 147 LEU B CA 1
ATOM 4958 C C . LEU B 1 147 ? 6.508 11.773 4.215 1 98 147 LEU B C 1
ATOM 4960 O O . LEU B 1 147 ? 7.535 12.352 4.578 1 98 147 LEU B O 1
ATOM 4964 N N . ASP B 1 148 ? 6.246 11.578 2.92 1 95.38 148 ASP B N 1
ATOM 4965 C CA . ASP B 1 148 ? 7.117 12.023 1.839 1 95.38 148 ASP B CA 1
ATOM 4966 C C . ASP B 1 148 ? 7.305 13.539 1.878 1 95.38 148 ASP B C 1
ATOM 4968 O O . ASP B 1 148 ? 8.258 14.07 1.297 1 95.38 148 ASP B O 1
ATOM 4972 N N . SER B 1 149 ? 6.387 14.203 2.537 1 97.5 149 SER B N 1
ATOM 4973 C CA . SER B 1 149 ? 6.41 15.664 2.625 1 97.5 149 SER B CA 1
ATOM 4974 C C . SER B 1 149 ? 7.055 16.125 3.926 1 97.5 149 SER B C 1
ATOM 4976 O O . SER B 1 149 ? 7.004 17.312 4.262 1 97.5 149 SER B O 1
ATOM 4978 N N . GLY B 1 150 ? 7.566 15.195 4.699 1 98.19 150 GLY B N 1
ATOM 4979 C CA . GLY B 1 150 ? 8.273 15.547 5.918 1 98.19 150 GLY B CA 1
ATOM 4980 C C . GLY B 1 150 ? 7.371 15.617 7.137 1 98.19 150 GLY B C 1
ATOM 4981 O O . GLY B 1 150 ? 7.793 16.062 8.203 1 98.19 150 GLY B O 1
ATOM 4982 N N . TYR B 1 151 ? 6.113 15.227 6.984 1 98.75 151 TYR B N 1
ATOM 4983 C CA . TYR B 1 151 ? 5.18 15.234 8.102 1 98.75 151 TYR B CA 1
ATOM 4984 C C . TYR B 1 151 ? 5.168 13.883 8.812 1 98.75 151 TYR B C 1
ATOM 4986 O O . TYR B 1 151 ? 4.844 12.859 8.211 1 98.75 151 TYR B O 1
ATOM 4994 N N . THR B 1 152 ? 5.516 13.875 10.102 1 98.69 152 THR B N 1
ATOM 4995 C CA . THR B 1 152 ? 5.617 12.633 10.859 1 98.69 152 THR B CA 1
ATOM 4996 C C . THR B 1 152 ? 4.52 12.555 11.914 1 98.69 152 THR B C 1
ATOM 4998 O O . THR B 1 152 ? 4.355 11.523 12.57 1 98.69 152 THR B O 1
ATOM 5001 N N . MET B 1 153 ? 3.709 13.625 12.109 1 98.44 153 MET B N 1
ATOM 5002 C CA . MET B 1 153 ? 2.568 13.664 13.023 1 98.44 153 MET B CA 1
ATOM 5003 C C . MET B 1 153 ? 1.338 14.242 12.328 1 98.44 153 MET B C 1
ATOM 5005 O O . MET B 1 153 ? 1.373 15.367 11.82 1 98.44 153 MET B O 1
ATOM 5009 N N . CYS B 1 154 ? 0.303 13.5 12.344 1 98.81 154 CYS B N 1
ATOM 5010 C CA . CYS B 1 154 ? -0.926 13.977 11.719 1 98.81 154 CYS B CA 1
ATOM 5011 C C . CYS B 1 154 ? -2.127 13.742 12.625 1 98.81 154 CYS B C 1
ATOM 5013 O O . CYS B 1 154 ? -2.346 12.617 13.094 1 98.81 154 CYS B O 1
ATOM 5015 N N . PHE B 1 155 ? -2.859 14.797 12.914 1 98.75 155 PHE B N 1
ATOM 5016 C CA . PHE B 1 155 ? -4.074 14.758 13.727 1 98.75 155 PHE B CA 1
ATOM 5017 C C . PHE B 1 155 ? -5.309 14.672 12.836 1 98.75 155 PHE B C 1
ATOM 5019 O O . PHE B 1 155 ? -5.684 15.648 12.188 1 98.75 155 PHE B O 1
ATOM 5026 N N . GLY B 1 156 ? -5.938 13.5 12.852 1 98.56 156 GLY B N 1
ATOM 5027 C CA . GLY B 1 156 ? -7.055 13.25 11.961 1 98.56 156 GLY B CA 1
ATOM 5028 C C . GLY B 1 156 ? -8.281 14.078 12.289 1 98.56 156 GLY B C 1
ATOM 5029 O O . GLY B 1 156 ? -8.734 14.086 13.438 1 98.56 156 GLY B O 1
ATOM 5030 N N . ALA B 1 157 ? -8.852 14.734 11.305 1 98.06 157 ALA B N 1
ATOM 5031 C CA . ALA B 1 157 ? -10.039 15.562 11.477 1 98.06 157 ALA B CA 1
ATOM 5032 C C . ALA B 1 157 ? -11.305 14.789 11.117 1 98.06 157 ALA B C 1
ATOM 5034 O O . ALA B 1 157 ? -12.25 14.727 11.906 1 98.06 157 ALA B O 1
ATOM 5035 N N . ALA B 1 158 ? -11.375 14.25 9.906 1 97.38 158 ALA B N 1
ATOM 5036 C CA . ALA B 1 158 ? -12.508 13.445 9.469 1 97.38 158 ALA B CA 1
ATOM 5037 C C . ALA B 1 158 ? -12.086 12.438 8.398 1 97.38 158 ALA B C 1
ATOM 5039 O O . ALA B 1 158 ? -11.102 12.656 7.68 1 97.38 158 ALA B O 1
ATOM 5040 N N . SER B 1 159 ? -12.898 11.406 8.328 1 97.75 159 SER B N 1
ATOM 5041 C CA . SER B 1 159 ? -12.68 10.344 7.352 1 97.75 159 SER B CA 1
ATOM 5042 C C . SER B 1 159 ? -13.867 10.219 6.398 1 97.75 159 SER B C 1
ATOM 5044 O O . SER B 1 159 ? -15.016 10.438 6.793 1 97.75 159 SER B O 1
ATOM 5046 N N . ALA B 1 160 ? -13.555 9.844 5.184 1 97.19 160 ALA B N 1
ATOM 5047 C CA . ALA B 1 160 ? -14.586 9.758 4.152 1 97.19 160 ALA B CA 1
ATOM 5048 C C . ALA B 1 160 ? -15.484 8.547 4.375 1 97.19 160 ALA B C 1
ATOM 5050 O O . ALA B 1 160 ? -16.578 8.477 3.818 1 97.19 160 ALA B O 1
ATOM 5051 N N . LYS B 1 161 ? -14.992 7.59 5.102 1 97.69 161 LYS B N 1
ATOM 5052 C CA . LYS B 1 161 ? -15.758 6.414 5.504 1 97.69 161 LYS B CA 1
ATOM 5053 C C . LYS B 1 161 ? -15.492 6.059 6.961 1 97.69 161 LYS B C 1
ATOM 5055 O O . LYS B 1 161 ? -14.586 6.613 7.59 1 97.69 161 LYS B O 1
ATOM 5060 N N . LYS B 1 162 ? -16.266 5.152 7.504 1 97.69 162 LYS B N 1
ATOM 5061 C CA . LYS B 1 162 ? -16.297 4.867 8.938 1 97.69 162 LYS B CA 1
ATOM 5062 C C . LYS B 1 162 ? -14.93 4.375 9.422 1 97.69 162 LYS B C 1
ATOM 5064 O O . LYS B 1 162 ? -14.461 4.781 10.484 1 97.69 162 LYS B O 1
ATOM 5069 N N . ARG B 1 163 ? -14.211 3.553 8.625 1 98.12 163 ARG B N 1
ATOM 5070 C CA . ARG B 1 163 ? -13.125 2.77 9.211 1 98.12 163 ARG B CA 1
ATOM 5071 C C . ARG B 1 163 ? -11.789 3.127 8.57 1 98.12 163 ARG B C 1
ATOM 5073 O O . ARG B 1 163 ? -10.734 2.697 9.047 1 98.12 163 ARG B O 1
ATOM 5080 N N . LEU B 1 164 ? -11.734 3.916 7.531 1 98.62 164 LEU B N 1
ATOM 5081 C CA . LEU B 1 164 ? -10.523 4.125 6.75 1 98.62 164 LEU B CA 1
ATOM 5082 C C . LEU B 1 164 ? -9.391 4.625 7.629 1 98.62 164 LEU B C 1
ATOM 5084 O O . LEU B 1 164 ? -8.297 4.051 7.629 1 98.62 164 LEU B O 1
ATOM 5088 N N . ASP B 1 165 ? -9.617 5.652 8.414 1 98.75 165 ASP B N 1
ATOM 5089 C CA . ASP B 1 165 ? -8.57 6.246 9.242 1 98.75 165 ASP B CA 1
ATOM 5090 C C . ASP B 1 165 ? -8.031 5.238 10.258 1 98.75 165 ASP B C 1
ATOM 5092 O O . ASP B 1 165 ? -6.816 5.121 10.438 1 98.75 165 ASP B O 1
ATOM 5096 N N . VAL B 1 166 ? -8.945 4.551 10.891 1 98.81 166 VAL B N 1
ATOM 5097 C CA . VAL B 1 166 ? -8.562 3.645 11.969 1 98.81 166 VAL B CA 1
ATOM 5098 C C . VAL B 1 166 ? -7.715 2.506 11.406 1 98.81 166 VAL B C 1
ATOM 5100 O O . VAL B 1 166 ? -6.66 2.178 11.961 1 98.81 166 VAL B O 1
ATOM 5103 N N . VAL B 1 167 ? -8.125 1.952 10.289 1 98.75 167 VAL B N 1
ATOM 5104 C CA . VAL B 1 167 ? -7.434 0.809 9.703 1 98.75 167 VAL B CA 1
ATOM 5105 C C . VAL B 1 167 ? -6.062 1.242 9.195 1 98.75 167 VAL B C 1
ATOM 5107 O O . VAL B 1 167 ? -5.066 0.541 9.398 1 98.75 167 VAL B O 1
ATOM 5110 N N . VAL B 1 168 ? -5.992 2.379 8.609 1 98.75 168 VAL B N 1
ATOM 5111 C CA . VAL B 1 168 ? -4.727 2.861 8.062 1 98.75 168 VAL B CA 1
ATOM 5112 C C . VAL B 1 168 ? -3.777 3.227 9.203 1 98.75 168 VAL B C 1
ATOM 5114 O O . VAL B 1 168 ? -2.586 2.916 9.148 1 98.75 168 VAL B O 1
ATOM 5117 N N . ARG B 1 169 ? -4.281 3.879 10.258 1 98.75 169 ARG B N 1
ATOM 5118 C CA . ARG B 1 169 ? -3.473 4.148 11.445 1 98.75 169 ARG B CA 1
ATOM 5119 C C . ARG B 1 169 ? -2.852 2.863 11.984 1 98.75 169 ARG B C 1
ATOM 5121 O O . ARG B 1 169 ? -1.651 2.816 12.266 1 98.75 169 ARG B O 1
ATOM 5128 N N . ASP B 1 170 ? -3.701 1.872 12.148 1 98.56 170 ASP B N 1
ATOM 5129 C CA . ASP B 1 170 ? -3.238 0.613 12.727 1 98.56 170 ASP B CA 1
ATOM 5130 C C . ASP B 1 170 ? -2.18 -0.041 11.844 1 98.56 170 ASP B C 1
ATOM 5132 O O . ASP B 1 170 ? -1.219 -0.626 12.344 1 98.56 170 ASP B O 1
ATOM 5136 N N . ALA B 1 171 ? -2.363 0.027 10.539 1 97.62 171 ALA B N 1
ATOM 5137 C CA . ALA B 1 171 ? -1.386 -0.528 9.609 1 97.62 171 ALA B CA 1
ATOM 5138 C C . ALA B 1 171 ? -0.056 0.216 9.703 1 97.62 171 ALA B C 1
ATOM 5140 O O . ALA B 1 171 ? 1.012 -0.394 9.602 1 97.62 171 ALA B O 1
ATOM 5141 N N . ILE B 1 172 ? -0.053 1.567 9.812 1 98.12 172 ILE B N 1
ATOM 5142 C CA . ILE B 1 172 ? 1.157 2.359 10.008 1 98.12 172 ILE B CA 1
ATOM 5143 C C . ILE B 1 172 ? 1.859 1.917 11.289 1 98.12 172 ILE B C 1
ATOM 5145 O O . ILE B 1 172 ? 3.066 1.661 11.289 1 98.12 172 ILE B O 1
ATOM 5149 N N . ASN B 1 173 ? 1.1 1.783 12.367 1 98 173 ASN B N 1
ATOM 5150 C CA . ASN B 1 173 ? 1.65 1.398 13.664 1 98 173 ASN B CA 1
ATOM 5151 C C . ASN B 1 173 ? 2.291 0.014 13.609 1 98 173 ASN B C 1
ATOM 5153 O O . ASN B 1 173 ? 3.326 -0.22 14.242 1 98 173 ASN B O 1
ATOM 5157 N N . ALA B 1 174 ? 1.712 -0.837 12.859 1 95.31 174 ALA B N 1
ATOM 5158 C CA . ALA B 1 174 ? 2.219 -2.201 12.742 1 95.31 174 ALA B CA 1
ATOM 5159 C C . ALA B 1 174 ? 3.473 -2.248 11.875 1 95.31 174 ALA B C 1
ATOM 5161 O O . ALA B 1 174 ? 4.141 -3.281 11.797 1 95.31 174 ALA B O 1
ATOM 5162 N N . GLY B 1 175 ? 3.816 -1.172 11.227 1 92.94 175 GLY B N 1
ATOM 5163 C CA . GLY B 1 175 ? 4.965 -1.126 10.336 1 92.94 175 GLY B CA 1
ATOM 5164 C C . GLY B 1 175 ? 4.684 -1.712 8.969 1 92.94 175 GLY B C 1
ATOM 5165 O O . GLY B 1 175 ? 5.605 -1.956 8.188 1 92.94 175 GLY B O 1
ATOM 5166 N N . ASP B 1 176 ? 3.373 -1.93 8.648 1 92.06 176 ASP B N 1
ATOM 5167 C CA . ASP B 1 176 ? 2.992 -2.576 7.398 1 92.06 176 ASP B CA 1
ATOM 5168 C C . ASP B 1 176 ? 3.041 -1.59 6.234 1 92.06 176 ASP B C 1
ATOM 5170 O O . ASP B 1 176 ? 3.312 -1.978 5.098 1 92.06 176 ASP B O 1
ATOM 5174 N N . ILE B 1 177 ? 2.668 -0.347 6.461 1 94.12 177 ILE B N 1
ATOM 5175 C CA . ILE B 1 177 ? 2.715 0.696 5.441 1 94.12 177 ILE B CA 1
ATOM 5176 C C . ILE B 1 177 ? 3.375 1.947 6.016 1 94.12 177 ILE B C 1
ATOM 5178 O O . ILE B 1 177 ? 3.365 2.162 7.227 1 94.12 177 ILE B O 1
ATOM 5182 N N . PRO B 1 178 ? 3.988 2.725 5.172 1 95.88 178 PRO B N 1
ATOM 5183 C CA . PRO B 1 178 ? 4.562 3.984 5.648 1 95.88 178 PRO B CA 1
ATOM 5184 C C . PRO B 1 178 ? 3.504 5.051 5.922 1 95.88 178 PRO B C 1
ATOM 5186 O O . PRO B 1 178 ? 2.48 5.098 5.234 1 95.88 178 PRO B O 1
ATOM 5189 N N . GLY B 1 179 ? 3.746 5.867 6.863 1 98.12 179 GLY B N 1
ATOM 5190 C CA . GLY B 1 179 ? 2.889 6.992 7.195 1 98.12 179 GLY B CA 1
ATOM 5191 C C . GLY B 1 179 ? 3.299 7.699 8.477 1 98.12 179 GLY B C 1
ATOM 5192 O O . GLY B 1 179 ? 4.211 7.254 9.172 1 98.12 179 GLY B O 1
ATOM 5193 N N . PRO B 1 180 ? 2.674 8.789 8.773 1 98.62 180 PRO B N 1
ATOM 5194 C CA . PRO B 1 180 ? 2.953 9.523 10.016 1 98.62 180 PRO B CA 1
ATOM 5195 C C . PRO B 1 180 ? 2.328 8.859 11.242 1 98.62 180 PRO B C 1
ATOM 5197 O O . PRO B 1 180 ? 1.492 7.961 11.102 1 98.62 180 PRO B O 1
ATOM 5200 N N . ARG B 1 181 ? 2.859 9.242 12.398 1 98.69 181 ARG B N 1
ATOM 5201 C CA . ARG B 1 181 ? 2.033 9.016 13.578 1 98.69 181 ARG B CA 1
ATOM 5202 C C . ARG B 1 181 ? 0.667 9.672 13.43 1 98.69 181 ARG B C 1
ATOM 5204 O O . ARG B 1 181 ? 0.576 10.852 13.078 1 98.69 181 ARG B O 1
ATOM 5211 N N . TYR B 1 182 ? -0.346 8.828 13.578 1 98.75 182 TYR B N 1
ATOM 5212 C CA . TYR B 1 182 ? -1.672 9.312 13.211 1 98.75 182 TYR B CA 1
ATOM 5213 C C . TYR B 1 182 ? -2.666 9.094 14.344 1 98.75 182 TYR B C 1
ATOM 5215 O O . TYR B 1 182 ? -2.662 8.039 14.984 1 98.75 182 TYR B O 1
ATOM 5223 N N . LEU B 1 183 ? -3.412 10.062 14.719 1 98.81 183 LEU B N 1
ATOM 5224 C CA . LEU B 1 183 ? -4.629 9.906 15.516 1 98.81 183 LEU B CA 1
ATOM 5225 C C . LEU B 1 183 ? -5.863 9.914 14.617 1 98.81 183 LEU B C 1
ATOM 5227 O O . LEU B 1 183 ? -6.145 10.914 13.953 1 98.81 183 LEU B O 1
ATOM 5231 N N . ALA B 1 184 ? -6.523 8.844 14.641 1 98.81 184 ALA B N 1
ATOM 5232 C CA . ALA B 1 184 ? -7.555 8.555 13.648 1 98.81 184 ALA B CA 1
ATOM 5233 C C . ALA B 1 184 ? -8.891 9.188 14.047 1 98.81 184 ALA B C 1
ATOM 5235 O O . ALA B 1 184 ? -9.195 9.312 15.234 1 98.81 184 ALA B O 1
ATOM 5236 N N . ASN B 1 185 ? -9.633 9.562 13.055 1 98.56 185 ASN B N 1
ATOM 5237 C CA . ASN B 1 185 ? -11.016 10.008 13.203 1 98.56 185 ASN B CA 1
ATOM 5238 C C . ASN B 1 185 ? -11.961 9.211 12.312 1 98.56 185 ASN B C 1
ATOM 5240 O O . ASN B 1 185 ? -11.539 8.273 11.641 1 98.56 185 ASN B O 1
ATOM 5244 N N . GLY B 1 186 ? -13.297 9.367 12.484 1 98.31 186 GLY B N 1
ATOM 5245 C CA . GLY B 1 186 ? -14.328 8.82 11.625 1 98.31 186 GLY B CA 1
ATOM 5246 C C . GLY B 1 186 ? -15.031 9.883 10.797 1 98.31 186 GLY B C 1
ATOM 5247 O O . GLY B 1 186 ? -14.5 10.969 10.586 1 98.31 186 GLY B O 1
ATOM 5248 N N . GLN B 1 187 ? -16.156 9.484 10.289 1 98.56 187 GLN B N 1
ATOM 5249 C CA . GLN B 1 187 ? -16.984 10.445 9.57 1 98.56 187 GLN B CA 1
ATOM 5250 C C . GLN B 1 187 ? -17.391 11.609 10.469 1 98.56 187 GLN B C 1
ATOM 5252 O O . GLN B 1 187 ? -17.609 11.43 11.664 1 98.56 187 GLN B O 1
ATOM 5257 N N . GLU B 1 188 ? -17.438 12.789 9.875 1 98.44 188 GLU B N 1
ATOM 5258 C CA . GLU B 1 188 ? -17.859 13.93 10.68 1 98.44 188 GLU B CA 1
ATOM 5259 C C . GLU B 1 188 ? -19.328 13.812 11.078 1 98.44 188 GLU B C 1
ATOM 5261 O O . GLU B 1 188 ? -20.141 13.305 10.305 1 98.44 188 GLU B O 1
ATOM 5266 N N . MET B 1 189 ? -19.672 14.281 12.281 1 98.75 189 MET B N 1
ATOM 5267 C CA . MET B 1 189 ? -21.047 14.258 12.781 1 98.75 189 MET B CA 1
ATOM 5268 C C . MET B 1 189 ? -21.766 15.555 12.445 1 98.75 189 MET B C 1
ATOM 5270 O O . MET B 1 189 ? -21.234 16.641 12.648 1 98.75 189 MET B O 1
ATOM 5274 N N . ALA B 1 190 ? -22.922 15.438 11.93 1 98.69 190 ALA B N 1
ATOM 5275 C CA . ALA B 1 190 ? -23.719 16.625 11.609 1 98.69 190 ALA B CA 1
ATOM 5276 C C . ALA B 1 190 ? -25.203 16.344 11.773 1 98.69 190 ALA B C 1
ATOM 5278 O O . ALA B 1 190 ? -25.641 15.18 11.711 1 98.69 190 ALA B O 1
ATOM 5279 N N . ARG B 1 191 ? -25.859 17.391 11.977 1 98.31 191 ARG B N 1
ATOM 5280 C CA . ARG B 1 191 ? -27.312 17.297 11.906 1 98.31 191 ARG B CA 1
ATOM 5281 C C . ARG B 1 191 ? -27.766 17.016 10.477 1 98.31 191 ARG B C 1
ATOM 5283 O O . ARG B 1 191 ? -27.078 17.359 9.523 1 98.31 191 ARG B O 1
ATOM 5290 N N . ARG B 1 192 ? -29 16.391 10.352 1 96.88 192 ARG B N 1
ATOM 5291 C CA . ARG B 1 192 ? -29.531 16.031 9.039 1 96.88 192 ARG B CA 1
ATOM 5292 C C . ARG B 1 192 ? -29.781 17.281 8.203 1 96.88 192 ARG B C 1
ATOM 5294 O O . ARG B 1 192 ? -29.734 17.234 6.969 1 96.88 192 ARG B O 1
ATOM 5301 N N . ASP B 1 193 ? -29.938 18.391 8.82 1 96.31 193 ASP B N 1
ATOM 5302 C CA . ASP B 1 193 ? -30.156 19.641 8.094 1 96.31 193 ASP B CA 1
ATOM 5303 C C . ASP B 1 193 ? -28.875 20.5 8.078 1 96.31 193 ASP B C 1
ATOM 5305 O O . ASP B 1 193 ? -28.922 21.688 7.766 1 96.31 193 ASP B O 1
ATOM 5309 N N . GLY B 1 194 ? -27.734 20 8.445 1 96.88 194 GLY B N 1
ATOM 5310 C CA . GLY B 1 194 ? -26.531 20.781 8.57 1 96.88 194 GLY B CA 1
ATOM 5311 C C . GLY B 1 194 ? -25.297 20.094 7.992 1 96.88 194 GLY B C 1
ATOM 5312 O O . GLY B 1 194 ? -24.172 20.516 8.266 1 96.88 194 GLY B O 1
ATOM 5313 N N . ASP B 1 195 ? -25.5 19 7.219 1 96.19 195 ASP B N 1
ATOM 5314 C CA . ASP B 1 195 ? -24.359 18.297 6.648 1 96.19 195 ASP B CA 1
ATOM 5315 C C . ASP B 1 195 ? -23.703 19.125 5.555 1 96.19 195 ASP B C 1
ATOM 5317 O O . ASP B 1 195 ? -24.359 19.891 4.855 1 96.19 195 ASP B O 1
ATOM 5321 N N . LEU B 1 196 ? -22.375 19.016 5.441 1 95 196 LEU B N 1
ATOM 5322 C CA . LEU B 1 196 ? -21.656 19.641 4.336 1 95 196 LEU B CA 1
ATOM 5323 C C . LEU B 1 196 ? -21.688 18.75 3.092 1 95 196 LEU B C 1
ATOM 5325 O O . LEU B 1 196 ? -21.906 19.25 1.983 1 95 196 LEU B O 1
ATOM 5329 N N . VAL B 1 197 ? -21.391 17.453 3.25 1 93.62 197 VAL B N 1
ATOM 5330 C CA . VAL B 1 197 ? -21.406 16.422 2.223 1 93.62 197 VAL B CA 1
ATOM 5331 C C . VAL B 1 197 ? -22.016 15.148 2.777 1 93.62 197 VAL B C 1
ATOM 5333 O O . VAL B 1 197 ? -21.484 14.539 3.705 1 93.62 197 VAL B O 1
ATOM 5336 N N . PRO B 1 198 ? -23.109 14.672 2.176 1 94.38 198 PRO B N 1
ATOM 5337 C CA . PRO B 1 198 ? -23.781 13.492 2.721 1 94.38 198 PRO B CA 1
ATOM 5338 C C . PRO B 1 198 ? -22.875 12.266 2.793 1 94.38 198 PRO B C 1
ATOM 5340 O O . PRO B 1 198 ? -22.906 11.539 3.789 1 94.38 198 PRO B O 1
ATOM 5343 N N . GLY B 1 199 ? -22.078 12.055 1.863 1 93.25 199 GLY B N 1
ATOM 5344 C CA . GLY B 1 199 ? -21.312 10.836 1.712 1 93.25 199 GLY B CA 1
ATOM 5345 C C . GLY B 1 199 ? -20.266 10.656 2.791 1 93.25 199 GLY B C 1
ATOM 5346 O O . GLY B 1 199 ? -19.734 9.555 2.98 1 93.25 199 GLY B O 1
ATOM 5347 N N . ILE B 1 200 ? -19.938 11.703 3.568 1 96.31 200 ILE B N 1
ATOM 5348 C CA . ILE B 1 200 ? -18.891 11.617 4.578 1 96.31 200 ILE B CA 1
ATOM 5349 C C . ILE B 1 200 ? -19.469 11.914 5.957 1 96.31 200 ILE B C 1
ATOM 5351 O O . ILE B 1 200 ? -18.734 12.211 6.898 1 96.31 200 ILE B O 1
ATOM 5355 N N . THR B 1 201 ? -20.781 11.859 6.113 1 98.12 201 THR B N 1
ATOM 5356 C CA . THR B 1 201 ? -21.438 12.375 7.309 1 98.12 201 THR B CA 1
ATOM 5357 C C . THR B 1 201 ? -22.062 11.242 8.117 1 98.12 201 THR B C 1
ATOM 5359 O O . THR B 1 201 ? -22.703 10.352 7.551 1 98.12 201 THR B O 1
ATOM 5362 N N . ALA B 1 202 ? -21.828 11.195 9.398 1 98.62 202 ALA B N 1
ATOM 5363 C CA . ALA B 1 202 ? -22.625 10.453 10.375 1 98.62 202 ALA B CA 1
ATOM 5364 C C . ALA B 1 202 ? -23.703 11.336 10.984 1 98.62 202 ALA B C 1
ATOM 5366 O O . ALA B 1 202 ? -23.422 12.227 11.789 1 98.62 202 ALA B O 1
ATOM 5367 N N . TYR B 1 203 ? -24.922 11.086 10.703 1 98.69 203 TYR B N 1
ATOM 5368 C CA . TYR B 1 203 ? -26.016 11.977 11.078 1 98.69 203 TYR B CA 1
ATOM 5369 C C . TYR B 1 203 ? -26.438 11.742 12.523 1 98.69 203 TYR B C 1
ATOM 5371 O O . TYR B 1 203 ? -26.484 10.602 12.984 1 98.69 203 TYR B O 1
ATOM 5379 N N . ALA B 1 204 ? -26.75 12.836 13.211 1 98.81 204 ALA B N 1
ATOM 5380 C CA . ALA B 1 204 ? -27.297 12.789 14.562 1 98.81 204 ALA B CA 1
ATOM 5381 C C . ALA B 1 204 ? -28.141 14.023 14.844 1 98.81 204 ALA B C 1
ATOM 5383 O O . ALA B 1 204 ? -27.75 15.148 14.547 1 98.81 204 ALA B O 1
ATOM 5384 N N . ASP B 1 205 ? -29.328 13.852 15.414 1 98.56 205 ASP B N 1
ATOM 5385 C CA . ASP B 1 205 ? -30.219 14.93 15.82 1 98.56 205 ASP B CA 1
ATOM 5386 C C . ASP B 1 205 ? -30.578 14.82 17.312 1 98.56 205 ASP B C 1
ATOM 5388 O O . ASP B 1 205 ? -31.016 13.766 17.766 1 98.56 205 ASP B O 1
ATOM 5392 N N . GLY B 1 206 ? -30.375 15.953 18.016 1 98.56 206 GLY B N 1
ATOM 5393 C CA . GLY B 1 206 ? -30.703 15.969 19.422 1 98.56 206 GLY B CA 1
ATOM 5394 C C . GLY B 1 206 ? -29.625 15.344 20.281 1 98.56 206 GLY B C 1
ATOM 5395 O O . GLY B 1 206 ? -28.797 14.57 19.797 1 98.56 206 GLY B O 1
ATOM 5396 N N . PRO B 1 207 ? -29.656 15.68 21.578 1 98.69 207 PRO B N 1
ATOM 5397 C CA . PRO B 1 207 ? -28.609 15.219 22.484 1 98.69 207 PRO B CA 1
ATOM 5398 C C . PRO B 1 207 ? -28.5 13.695 22.547 1 98.69 207 PRO B C 1
ATOM 5400 O O . PRO B 1 207 ? -27.391 13.156 22.594 1 98.69 207 PRO B O 1
ATOM 5403 N N . ASP B 1 208 ? -29.594 13 22.438 1 98.62 208 ASP B N 1
ATOM 5404 C CA . ASP B 1 208 ? -29.562 11.547 22.594 1 98.62 208 ASP B CA 1
ATOM 5405 C C . ASP B 1 208 ? -28.891 10.875 21.391 1 98.62 208 ASP B C 1
ATOM 5407 O O . ASP B 1 208 ? -28.031 10.008 21.562 1 98.62 208 ASP B O 1
ATOM 5411 N N . GLU B 1 209 ? -29.281 11.266 20.188 1 98.62 209 GLU B N 1
ATOM 5412 C CA . GLU B 1 209 ? -28.641 10.695 19 1 98.62 209 GLU B CA 1
ATOM 5413 C C . GLU B 1 209 ? -27.156 11.07 18.938 1 98.62 209 GLU B C 1
ATOM 5415 O O . GLU B 1 209 ? -26.328 10.273 18.5 1 98.62 209 GLU B O 1
ATOM 5420 N N . MET B 1 210 ? -26.891 12.273 19.359 1 98.69 210 MET B N 1
ATOM 5421 C CA . MET B 1 210 ? -25.5 12.711 19.391 1 98.69 210 MET B CA 1
ATOM 5422 C C . MET B 1 210 ? -24.656 11.789 20.266 1 98.69 210 MET B C 1
ATOM 5424 O O . MET B 1 210 ? -23.578 11.359 19.875 1 98.69 210 MET B O 1
ATOM 5428 N N . ARG B 1 211 ? -25.172 11.492 21.453 1 98.75 211 ARG B N 1
ATOM 5429 C CA . ARG B 1 211 ? -24.469 10.594 22.359 1 98.75 211 ARG B CA 1
ATOM 5430 C C . ARG B 1 211 ? -24.281 9.219 21.734 1 98.75 211 ARG B C 1
ATOM 5432 O O . ARG B 1 211 ? -23.203 8.617 21.844 1 98.75 211 ARG B O 1
ATOM 5439 N N . GLN B 1 212 ? -25.281 8.742 21.094 1 98.75 212 GLN B N 1
ATOM 5440 C CA . GLN B 1 212 ? -25.219 7.422 20.453 1 98.75 212 GLN B CA 1
ATOM 5441 C C . GLN B 1 212 ? -24.156 7.375 19.375 1 98.75 212 GLN B C 1
ATOM 5443 O O . GLN B 1 212 ? -23.375 6.422 19.297 1 98.75 212 GLN B O 1
ATOM 5448 N N . VAL B 1 213 ? -24.109 8.344 18.531 1 98.81 213 VAL B N 1
ATOM 5449 C CA . VAL B 1 213 ? -23.172 8.359 17.422 1 98.81 213 VAL B CA 1
ATOM 5450 C C . VAL B 1 213 ? -21.75 8.492 17.953 1 98.81 213 VAL B C 1
ATOM 5452 O O . VAL B 1 213 ? -20.812 7.891 17.422 1 98.81 213 VAL B O 1
ATOM 5455 N N . ILE B 1 214 ? -21.562 9.266 19.031 1 98.81 214 ILE B N 1
ATOM 5456 C CA . ILE B 1 214 ? -20.25 9.344 19.672 1 98.81 214 ILE B CA 1
ATOM 5457 C C . ILE B 1 214 ? -19.828 7.961 20.141 1 98.81 214 ILE B C 1
ATOM 5459 O O . ILE B 1 214 ? -18.672 7.555 19.922 1 98.81 214 ILE B O 1
ATOM 5463 N N . ARG B 1 215 ? -20.719 7.18 20.75 1 98.75 215 ARG B N 1
ATOM 5464 C CA . ARG B 1 215 ? -20.406 5.832 21.203 1 98.75 215 ARG B CA 1
ATOM 5465 C C . ARG B 1 215 ? -20.047 4.926 20.031 1 98.75 215 ARG B C 1
ATOM 5467 O O . ARG B 1 215 ? -19.125 4.109 20.141 1 98.75 215 ARG B O 1
ATOM 5474 N N . GLU B 1 216 ? -20.781 5.094 18.969 1 98.69 216 GLU B N 1
ATOM 5475 C CA . GLU B 1 216 ? -20.484 4.297 17.781 1 98.69 216 GLU B CA 1
ATOM 5476 C C . GLU B 1 216 ? -19.078 4.59 17.25 1 98.69 216 GLU B C 1
ATOM 5478 O O . GLU B 1 216 ? -18.359 3.674 16.875 1 98.69 216 GLU B O 1
ATOM 5483 N N . HIS B 1 217 ? -18.75 5.859 17.188 1 98.75 217 HIS B N 1
ATOM 5484 C CA . HIS B 1 217 ? -17.406 6.238 16.781 1 98.75 217 HIS B CA 1
ATOM 5485 C C . HIS B 1 217 ? -16.359 5.637 17.719 1 98.75 217 HIS B C 1
ATOM 5487 O O . HIS B 1 217 ? -15.352 5.09 17.266 1 98.75 217 HIS B O 1
ATOM 5493 N N . PHE B 1 218 ? -16.609 5.738 19.016 1 98.69 218 PHE B N 1
ATOM 5494 C CA . PHE B 1 218 ? -15.688 5.199 20 1 98.69 218 PHE B CA 1
ATOM 5495 C C . PHE B 1 218 ? -15.469 3.707 19.797 1 98.69 218 PHE B C 1
ATOM 5497 O O . PHE B 1 218 ? -14.336 3.223 19.859 1 98.69 218 PHE B O 1
ATOM 5504 N N . GLU B 1 219 ? -16.516 3 19.484 1 98.38 219 GLU B N 1
ATOM 5505 C CA . GLU B 1 219 ? -16.438 1.557 19.281 1 98.38 219 GLU B CA 1
ATOM 5506 C C . GLU B 1 219 ? -15.633 1.215 18.031 1 98.38 219 GLU B C 1
ATOM 5508 O O . GLU B 1 219 ? -15.031 0.141 17.938 1 98.38 219 GLU B O 1
ATOM 5513 N N . LEU B 1 220 ? -15.594 2.107 17.094 1 97.94 220 LEU B N 1
ATOM 5514 C CA . LEU B 1 220 ? -14.805 1.911 15.883 1 97.94 220 LEU B CA 1
ATOM 5515 C C . LEU B 1 220 ? -13.312 2.004 16.188 1 97.94 220 LEU B C 1
ATOM 5517 O O . LEU B 1 220 ? -12.492 1.56 15.383 1 97.94 220 LEU B O 1
ATOM 5521 N N . GLY B 1 221 ? -12.945 2.664 17.266 1 98.38 221 GLY B N 1
ATOM 5522 C CA . GLY B 1 221 ? -11.547 2.793 17.656 1 98.38 221 GLY B CA 1
ATOM 5523 C C . GLY B 1 221 ? -10.945 4.133 17.281 1 98.38 221 GLY B C 1
ATOM 5524 O O . GLY B 1 221 ? -9.727 4.262 17.156 1 98.38 221 GLY B O 1
ATOM 5525 N N . VAL B 1 222 ? -11.75 5.184 17.016 1 98.69 222 VAL B N 1
ATOM 5526 C CA . VAL B 1 222 ? -11.227 6.504 16.688 1 98.69 222 VAL B CA 1
ATOM 5527 C C . VAL B 1 222 ? -10.531 7.109 17.891 1 98.69 222 VAL B C 1
ATOM 5529 O O . VAL B 1 222 ? -10.727 6.652 19.031 1 98.69 222 VAL B O 1
ATOM 5532 N N . ASP B 1 223 ? -9.703 8.094 17.641 1 98.75 223 ASP B N 1
ATOM 5533 C CA . ASP B 1 223 ? -8.977 8.766 18.719 1 98.75 223 ASP B CA 1
ATOM 5534 C C . ASP B 1 223 ? -9.625 10.094 19.078 1 98.75 223 ASP B C 1
ATOM 5536 O O . ASP B 1 223 ? -9.367 10.648 20.156 1 98.75 223 ASP B O 1
ATOM 5540 N N . GLN B 1 224 ? -10.43 10.656 18.25 1 98.56 224 GLN B N 1
ATOM 5541 C CA . GLN B 1 224 ? -11.25 11.852 18.438 1 98.56 224 GLN B CA 1
ATOM 5542 C C . GLN B 1 224 ? -12.445 11.852 17.5 1 98.56 224 GLN B C 1
ATOM 5544 O O . GLN B 1 224 ? -12.508 11.031 16.578 1 98.56 224 GLN B O 1
ATOM 5549 N N . VAL B 1 225 ? -13.391 12.719 17.75 1 98.81 225 VAL B N 1
ATOM 5550 C CA . VAL B 1 225 ? -14.594 12.805 16.922 1 98.81 225 VAL B CA 1
ATOM 5551 C C . VAL B 1 225 ? -14.773 14.242 16.438 1 98.81 225 VAL B C 1
ATOM 5553 O O . VAL B 1 225 ? -14.547 15.195 17.172 1 98.81 225 VAL B O 1
ATOM 5556 N N . LYS B 1 226 ? -15.172 14.398 15.195 1 98.81 226 LYS B N 1
ATOM 5557 C CA . LYS B 1 226 ? -15.359 15.711 14.586 1 98.81 226 LYS B CA 1
ATOM 5558 C C . LYS B 1 226 ? -16.844 16.094 14.555 1 98.81 226 LYS B C 1
ATOM 5560 O O . LYS B 1 226 ? -17.672 15.336 14.039 1 98.81 226 LYS B O 1
ATOM 5565 N N . LEU B 1 227 ? -17.109 17.234 15.07 1 98.88 227 LEU B N 1
ATOM 5566 C CA . LEU B 1 227 ? -18.438 17.828 14.953 1 98.88 227 LEU B CA 1
ATOM 5567 C C . LEU B 1 227 ? -18.484 18.844 13.805 1 98.88 227 LEU B C 1
ATOM 5569 O O . LEU B 1 227 ? -17.656 19.75 13.742 1 98.88 227 LEU B O 1
ATOM 5573 N N . SER B 1 228 ? -19.375 18.625 12.906 1 98.69 228 SER B N 1
ATOM 5574 C CA . SER B 1 228 ? -19.625 19.609 11.852 1 98.69 228 SER B CA 1
ATOM 5575 C C . SER B 1 228 ? -20.719 20.594 12.258 1 98.69 228 SER B C 1
ATOM 5577 O O . SER B 1 228 ? -21.891 20.391 11.93 1 98.69 228 SER B O 1
ATOM 5579 N N . MET B 1 229 ? -20.297 21.734 12.789 1 98.69 229 MET B N 1
ATOM 5580 C CA . MET B 1 229 ? -21.25 22.578 13.523 1 98.69 229 MET B CA 1
ATOM 5581 C C . MET B 1 229 ? -21.672 23.781 12.68 1 98.69 229 MET B C 1
ATOM 5583 O O . MET B 1 229 ? -22.703 24.391 12.961 1 98.69 229 MET B O 1
ATOM 5587 N N . SER B 1 230 ? -20.875 24.203 11.742 1 98.31 230 SER B N 1
ATOM 5588 C CA . SER B 1 230 ? -21.219 25.344 10.906 1 98.31 230 SER B CA 1
ATOM 5589 C C . SER B 1 230 ? -21.219 24.969 9.43 1 98.31 230 SER B C 1
ATOM 5591 O O . SER B 1 230 ? -20.797 23.875 9.062 1 98.31 230 SER B O 1
ATOM 5593 N N . GLY B 1 231 ? -21.734 25.906 8.617 1 96.44 231 GLY B N 1
ATOM 5594 C CA . GLY B 1 231 ? -21.781 25.656 7.184 1 96.44 231 GLY B CA 1
ATOM 5595 C C . GLY B 1 231 ? -20.469 25.891 6.48 1 96.44 231 GLY B C 1
ATOM 5596 O O . GLY B 1 231 ? -19.453 26.156 7.129 1 96.44 231 GLY B O 1
ATOM 5597 N N . GLU B 1 232 ? -20.469 25.609 5.203 1 95.25 232 GLU B N 1
ATOM 5598 C CA . GLU B 1 232 ? -19.391 25.828 4.254 1 95.25 232 GLU B CA 1
ATOM 5599 C C . GLU B 1 232 ? -19.906 26.469 2.973 1 95.25 232 GLU B C 1
ATOM 5601 O O . GLU B 1 232 ? -20.766 25.922 2.287 1 95.25 232 GLU B O 1
ATOM 5606 N N . SER B 1 233 ? -19.266 27.547 2.584 1 94.06 233 SER B N 1
ATOM 5607 C CA . SER B 1 233 ? -19.828 28.438 1.569 1 94.06 233 SER B CA 1
ATOM 5608 C C . SER B 1 233 ? -19.891 27.75 0.211 1 94.06 233 SER B C 1
ATOM 5610 O O . SER B 1 233 ? -20.812 28.016 -0.576 1 94.06 233 SER B O 1
ATOM 5612 N N . ILE B 1 234 ? -19.062 26.891 -0.058 1 92.19 234 ILE B N 1
ATOM 5613 C CA . ILE B 1 234 ? -18.984 26.281 -1.375 1 92.19 234 ILE B CA 1
ATOM 5614 C C . ILE B 1 234 ? -20.203 25.391 -1.604 1 92.19 234 ILE B C 1
ATOM 5616 O O . ILE B 1 234 ? -20.547 25.078 -2.748 1 92.19 234 ILE B O 1
ATOM 5620 N N . THR B 1 235 ? -20.844 24.953 -0.532 1 91.81 235 THR B N 1
ATOM 5621 C CA . THR B 1 235 ? -22.031 24.125 -0.673 1 91.81 235 THR B CA 1
ATOM 5622 C C . THR B 1 235 ? -23.188 24.938 -1.249 1 91.81 235 THR B C 1
ATOM 5624 O O . THR B 1 235 ? -24.156 24.359 -1.762 1 91.81 235 THR B O 1
ATOM 5627 N N . GLU B 1 236 ? -23.188 26.188 -1.07 1 89.88 236 GLU B N 1
ATOM 5628 C CA . GLU B 1 236 ? -24.172 27.156 -1.521 1 89.88 236 GLU B CA 1
ATOM 5629 C C . GLU B 1 236 ? -25.484 27.016 -0.752 1 89.88 236 GLU B C 1
ATOM 5631 O O . GLU B 1 236 ? -26.359 27.875 -0.855 1 89.88 236 GLU B O 1
ATOM 5636 N N . ILE B 1 237 ? -25.562 25.938 0.045 1 91.12 237 ILE B N 1
ATOM 5637 C CA . ILE B 1 237 ? -26.812 25.75 0.763 1 91.12 237 ILE B CA 1
ATOM 5638 C C . ILE B 1 237 ? -26.562 25.828 2.268 1 91.12 237 ILE B C 1
ATOM 5640 O O . ILE B 1 237 ? -27.516 25.844 3.059 1 91.12 237 ILE B O 1
ATOM 5644 N N . ARG B 1 238 ? -25.328 25.844 2.619 1 93.62 238 ARG B N 1
ATOM 5645 C CA . ARG B 1 238 ? -24.938 25.969 4.02 1 93.62 238 ARG B CA 1
ATOM 5646 C C . ARG B 1 238 ? -24 27.156 4.223 1 93.62 238 ARG B C 1
ATOM 5648 O O . ARG B 1 238 ? -22.797 27.047 3.971 1 93.62 238 ARG B O 1
ATOM 5655 N N . ASP B 1 239 ? -24.531 28.156 4.816 1 94.06 239 ASP B N 1
ATOM 5656 C CA . ASP B 1 239 ? -23.75 29.375 5.012 1 94.06 239 ASP B CA 1
ATOM 5657 C C . ASP B 1 239 ? -22.703 29.172 6.113 1 94.06 239 ASP B C 1
ATOM 5659 O O . ASP B 1 239 ? -23 28.594 7.16 1 94.06 239 ASP B O 1
ATOM 5663 N N . ALA B 1 240 ? -21.516 29.656 5.871 1 96.31 240 ALA B N 1
ATOM 5664 C CA . ALA B 1 240 ? -20.406 29.531 6.82 1 96.31 240 ALA B CA 1
ATOM 5665 C C . ALA B 1 240 ? -20.719 30.266 8.117 1 96.31 240 ALA B C 1
ATOM 5667 O O . ALA B 1 240 ? -20.141 29.969 9.164 1 96.31 240 ALA B O 1
ATOM 5668 N N . MET B 1 241 ? -21.656 31.203 8.148 1 97.25 241 MET B N 1
ATOM 5669 C CA . MET B 1 241 ? -21.969 32.031 9.32 1 97.25 241 MET B CA 1
ATOM 5670 C C . MET B 1 241 ? -23.094 31.406 10.133 1 97.25 241 MET B C 1
ATOM 5672 O O . MET B 1 241 ? -23.469 31.922 11.195 1 97.25 241 MET B O 1
ATOM 5676 N N . ASP B 1 242 ? -23.578 30.281 9.68 1 97.56 242 ASP B N 1
ATOM 5677 C CA . ASP B 1 242 ? -24.672 29.609 10.383 1 97.56 242 ASP B CA 1
ATOM 5678 C C . ASP B 1 242 ? -24.141 28.469 11.258 1 97.56 242 ASP B C 1
ATOM 5680 O O . ASP B 1 242 ? -23.266 27.719 10.836 1 97.56 242 ASP B O 1
ATOM 5684 N N . CYS B 1 243 ? -24.641 28.422 12.469 1 98.31 243 CYS B N 1
ATOM 5685 C CA . CYS B 1 243 ? -24.406 27.312 13.383 1 98.31 243 CYS B CA 1
ATOM 5686 C C . CYS B 1 243 ? -25.594 26.359 13.406 1 98.31 243 CYS B C 1
ATOM 5688 O O . CYS B 1 243 ? -26.719 26.766 13.656 1 98.31 243 CYS B O 1
ATOM 5690 N N . TYR B 1 244 ? -25.359 25.141 13.25 1 98.25 244 TYR B N 1
ATOM 5691 C CA . TYR B 1 244 ? -26.453 24.188 13.078 1 98.25 244 TYR B CA 1
ATOM 5692 C C . TYR B 1 244 ? -26.672 23.375 14.352 1 98.25 244 TYR B C 1
ATOM 5694 O O . TYR B 1 244 ? -27.688 22.688 14.492 1 98.25 244 TYR B O 1
ATOM 5702 N N . PHE B 1 245 ? -25.75 23.469 15.281 1 98.62 245 PHE B N 1
ATOM 5703 C CA . PHE B 1 245 ? -25.875 22.766 16.547 1 98.62 245 PHE B CA 1
ATOM 5704 C C . PHE B 1 245 ? -26.562 23.641 17.594 1 98.62 245 PHE B C 1
ATOM 5706 O O . PHE B 1 245 ? -26.281 24.828 17.672 1 98.62 245 PHE B O 1
ATOM 5713 N N . SER B 1 246 ? -27.422 23.062 18.375 1 98.12 246 SER B N 1
ATOM 5714 C CA . SER B 1 246 ? -27.875 23.734 19.594 1 98.12 246 SER B CA 1
ATOM 5715 C C . SER B 1 246 ? -26.844 23.594 20.703 1 98.12 246 SER B C 1
ATOM 5717 O O . SER B 1 246 ? -25.984 22.719 20.656 1 98.12 246 SER B O 1
ATOM 5719 N N . ASP B 1 247 ? -27.031 24.484 21.641 1 98.06 247 ASP B N 1
ATOM 5720 C CA . ASP B 1 247 ? -26.172 24.422 22.812 1 98.06 247 ASP B CA 1
ATOM 5721 C C . ASP B 1 247 ? -26.266 23.047 23.5 1 98.06 247 ASP B C 1
ATOM 5723 O O . ASP B 1 247 ? -25.266 22.484 23.906 1 98.06 247 ASP B O 1
ATOM 5727 N N . ALA B 1 248 ? -27.438 22.5 23.609 1 98.5 248 ALA B N 1
ATOM 5728 C CA . ALA B 1 248 ? -27.688 21.219 24.266 1 98.5 248 ALA B CA 1
ATOM 5729 C C . ALA B 1 248 ? -27 20.094 23.5 1 98.5 248 ALA B C 1
ATOM 5731 O O . ALA B 1 248 ? -26.5 19.141 24.109 1 98.5 248 ALA B O 1
ATOM 5732 N N . GLU B 1 249 ? -27.016 20.141 22.234 1 98.75 249 GLU B N 1
ATOM 5733 C CA . GLU B 1 249 ? -26.375 19.125 21.422 1 98.75 249 GLU B CA 1
ATOM 5734 C C . GLU B 1 249 ? -24.859 19.141 21.609 1 98.75 249 GLU B C 1
ATOM 5736 O O . GLU B 1 249 ? -24.25 18.094 21.812 1 98.75 249 GLU B O 1
ATOM 5741 N N . THR B 1 250 ? -24.266 20.312 21.531 1 98.81 250 THR B N 1
ATOM 5742 C CA . THR B 1 250 ? -22.828 20.422 21.734 1 98.81 250 THR B CA 1
ATOM 5743 C C . THR B 1 250 ? -22.438 19.922 23.125 1 98.81 250 THR B C 1
ATOM 5745 O O . THR B 1 250 ? -21.484 19.172 23.266 1 98.81 250 THR B O 1
ATOM 5748 N N . LYS B 1 251 ? -23.219 20.344 24.125 1 98.81 251 LYS B N 1
ATOM 5749 C CA . LYS B 1 251 ? -22.953 19.906 25.5 1 98.81 251 LYS B CA 1
ATOM 5750 C C . LYS B 1 251 ? -23.031 18.375 25.594 1 98.81 251 LYS B C 1
ATOM 5752 O O . LYS B 1 251 ? -22.203 17.75 26.25 1 98.81 251 LYS B O 1
ATOM 5757 N N . ALA B 1 252 ? -24.016 17.781 24.984 1 98.81 252 ALA B N 1
ATOM 5758 C CA . ALA B 1 252 ? -24.188 16.328 25.016 1 98.81 252 ALA B CA 1
ATOM 5759 C C . ALA B 1 252 ? -22.984 15.625 24.391 1 98.81 252 ALA B C 1
ATOM 5761 O O . ALA B 1 252 ? -22.531 14.594 24.891 1 98.81 252 ALA B O 1
ATOM 5762 N N . CYS B 1 253 ? -22.5 16.156 23.266 1 98.88 253 CYS B N 1
ATOM 5763 C CA . CYS B 1 253 ? -21.344 15.586 22.594 1 98.88 253 CYS B CA 1
ATOM 5764 C C . CYS B 1 253 ? -20.125 15.617 23.516 1 98.88 253 CYS B C 1
ATOM 5766 O O . CYS B 1 253 ? -19.438 14.609 23.672 1 98.88 253 CYS B O 1
ATOM 5768 N N . VAL B 1 254 ? -19.875 16.75 24.156 1 98.81 254 VAL B N 1
ATOM 5769 C CA . VAL B 1 254 ? -18.703 16.922 25.016 1 98.81 254 VAL B CA 1
ATOM 5770 C C . VAL B 1 254 ? -18.812 15.992 26.219 1 98.81 254 VAL B C 1
ATOM 5772 O O . VAL B 1 254 ? -17.859 15.289 26.562 1 98.81 254 VAL B O 1
ATOM 5775 N N . ASP B 1 255 ? -20.016 15.961 26.828 1 98.69 255 ASP B N 1
ATOM 5776 C CA . ASP B 1 255 ? -20.234 15.094 27.984 1 98.69 255 ASP B CA 1
ATOM 5777 C C . ASP B 1 255 ? -19.922 13.641 27.656 1 98.69 255 ASP B C 1
ATOM 5779 O O . ASP B 1 255 ? -19.203 12.969 28.375 1 98.69 255 ASP B O 1
ATOM 5783 N N . GLU B 1 256 ? -20.469 13.172 26.562 1 98.81 256 GLU B N 1
ATOM 5784 C CA . GLU B 1 256 ? -20.344 11.766 26.203 1 98.81 256 GLU B CA 1
ATOM 5785 C C . GLU B 1 256 ? -18.906 11.43 25.797 1 98.81 256 GLU B C 1
ATOM 5787 O O . GLU B 1 256 ? -18.359 10.414 26.234 1 98.81 256 GLU B O 1
ATOM 5792 N N . ALA B 1 257 ? -18.297 12.25 24.984 1 98.81 257 ALA B N 1
ATOM 5793 C CA . ALA B 1 257 ? -16.922 12.016 24.547 1 98.81 257 ALA B CA 1
ATOM 5794 C C . ALA B 1 257 ? -15.969 11.992 25.734 1 98.81 257 ALA B C 1
ATOM 5796 O O . ALA B 1 257 ? -15.133 11.094 25.844 1 98.81 257 ALA B O 1
ATOM 5797 N N . HIS B 1 258 ? -16.109 12.977 26.641 1 98.69 258 HIS B N 1
ATOM 5798 C CA . HIS B 1 258 ? -15.227 13.07 27.797 1 98.69 258 HIS B CA 1
ATOM 5799 C C . HIS B 1 258 ? -15.43 11.891 28.734 1 98.69 258 HIS B C 1
ATOM 5801 O O . HIS B 1 258 ? -14.477 11.398 29.328 1 98.69 258 HIS B O 1
ATOM 5807 N N . LYS B 1 259 ? -16.672 11.484 28.859 1 98.44 259 LYS B N 1
ATOM 5808 C CA . LYS B 1 259 ? -16.938 10.281 29.641 1 98.44 259 LYS B CA 1
ATOM 5809 C C . LYS B 1 259 ? -16.188 9.078 29.078 1 98.44 259 LYS B C 1
ATOM 5811 O O . LYS B 1 259 ? -15.719 8.234 29.844 1 98.44 259 LYS B O 1
ATOM 5816 N N . LEU B 1 260 ? -16.047 9 27.797 1 98.5 260 LEU B N 1
ATOM 5817 C CA . LEU B 1 260 ? -15.383 7.887 27.125 1 98.5 260 LEU B CA 1
ATOM 5818 C C . LEU B 1 260 ? -13.883 8.117 27.031 1 98.5 260 LEU B C 1
ATOM 5820 O O . LEU B 1 260 ? -13.141 7.242 26.578 1 98.5 260 LEU B O 1
ATOM 5824 N N . GLY B 1 261 ? -13.422 9.242 27.359 1 98.31 261 GLY B N 1
ATOM 5825 C CA . GLY B 1 261 ? -12 9.547 27.406 1 98.31 261 GLY B CA 1
ATOM 5826 C C . GLY B 1 261 ? -11.445 9.977 26.062 1 98.31 261 GLY B C 1
ATOM 5827 O O . GLY B 1 261 ? -10.266 9.75 25.781 1 98.31 261 GLY B O 1
ATOM 5828 N N . ILE B 1 262 ? -12.266 10.562 25.172 1 98.12 262 ILE B N 1
ATOM 5829 C CA . ILE B 1 262 ? -11.75 11.008 23.891 1 98.12 262 ILE B CA 1
ATOM 5830 C C . ILE B 1 262 ? -12.07 12.492 23.688 1 98.12 262 ILE B C 1
ATOM 5832 O O . ILE B 1 262 ? -13.039 13 24.25 1 98.12 262 ILE B O 1
ATOM 5836 N N . ARG B 1 263 ? -11.297 13.156 22.906 1 98.62 263 ARG B N 1
ATOM 5837 C CA . ARG B 1 263 ? -11.461 14.586 22.656 1 98.62 263 ARG B CA 1
ATOM 5838 C C . ARG B 1 263 ? -12.359 14.82 21.438 1 98.62 263 ARG B C 1
ATOM 5840 O O . ARG B 1 263 ? -12.711 13.883 20.734 1 98.62 263 ARG B O 1
ATOM 5847 N N . LEU B 1 264 ? -12.734 16.078 21.312 1 98.81 264 LEU B N 1
ATOM 5848 C CA . LEU B 1 264 ? -13.547 16.5 20.172 1 98.81 264 LEU B CA 1
ATOM 5849 C C . LEU B 1 264 ? -12.828 17.578 19.375 1 98.81 264 LEU B C 1
ATOM 5851 O O . LEU B 1 264 ? -12.07 18.375 19.922 1 98.81 264 LEU B O 1
ATOM 5855 N N . CYS B 1 265 ? -12.969 17.516 18.094 1 98.81 265 CYS B N 1
ATOM 5856 C CA . CYS B 1 265 ? -12.672 18.625 17.188 1 98.81 265 CYS B CA 1
ATOM 5857 C C . CYS B 1 265 ? -13.922 19.078 16.453 1 98.81 265 CYS B C 1
ATOM 5859 O O . CYS B 1 265 ? -14.906 18.344 16.375 1 98.81 265 CYS B O 1
ATOM 5861 N N . ALA B 1 266 ? -13.883 20.328 15.953 1 98.88 266 ALA B N 1
ATOM 5862 C CA . ALA B 1 266 ? -15.125 20.844 15.391 1 98.88 266 ALA B CA 1
ATOM 5863 C C . ALA B 1 266 ? -14.852 21.719 14.18 1 98.88 266 ALA B C 1
ATOM 5865 O O . ALA B 1 266 ? -13.961 22.578 14.211 1 98.88 266 ALA B O 1
ATOM 5866 N N . HIS B 1 267 ? -15.555 21.406 13.117 1 98.75 267 HIS B N 1
ATOM 5867 C CA . HIS B 1 267 ? -15.742 22.391 12.07 1 98.75 267 HIS B CA 1
ATOM 5868 C C . HIS B 1 267 ? -16.625 23.547 12.539 1 98.75 267 HIS B C 1
ATOM 5870 O O . HIS B 1 267 ? -17.844 23.406 12.594 1 98.75 267 HIS B O 1
ATOM 5876 N N . ALA B 1 268 ? -16.031 24.672 12.844 1 98.75 268 ALA B N 1
ATOM 5877 C CA . ALA B 1 268 ? -16.703 25.812 13.461 1 98.75 268 ALA B CA 1
ATOM 5878 C C . ALA B 1 268 ? -16.203 27.125 12.867 1 98.75 268 ALA B C 1
ATOM 5880 O O . ALA B 1 268 ? -15.289 27.75 13.406 1 98.75 268 ALA B O 1
ATOM 5881 N N . ARG B 1 269 ? -16.875 27.578 11.867 1 98.44 269 ARG B N 1
ATOM 5882 C CA . ARG B 1 269 ? -16.578 28.859 11.234 1 98.44 269 ARG B CA 1
ATOM 5883 C C . ARG B 1 269 ? -17.406 29.984 11.844 1 98.44 269 ARG B C 1
ATOM 5885 O O . ARG B 1 269 ? -16.906 31.094 12.047 1 98.44 269 ARG B O 1
ATOM 5892 N N . ALA B 1 270 ? -18.594 29.703 12.148 1 98.5 270 ALA B N 1
ATOM 5893 C CA . ALA B 1 270 ? -19.578 30.672 12.602 1 98.5 270 ALA B CA 1
ATOM 5894 C C . ALA B 1 270 ? -19.281 31.141 14.016 1 98.5 270 ALA B C 1
ATOM 5896 O O . ALA B 1 270 ? -18.828 30.359 14.859 1 98.5 270 ALA B O 1
ATOM 5897 N N . ARG B 1 271 ? -19.656 32.344 14.281 1 97.88 271 ARG B N 1
ATOM 5898 C CA . ARG B 1 271 ? -19.484 32.969 15.594 1 97.88 271 ARG B CA 1
ATOM 5899 C C . ARG B 1 271 ? -20.062 32.062 16.688 1 97.88 271 ARG B C 1
ATOM 5901 O O . ARG B 1 271 ? -19.391 31.75 17.672 1 97.88 271 ARG B O 1
ATOM 5908 N N . ASP B 1 272 ? -21.266 31.609 16.484 1 98.31 272 ASP B N 1
ATOM 5909 C CA . ASP B 1 272 ? -21.969 30.859 17.531 1 98.31 272 ASP B CA 1
ATOM 5910 C C . ASP B 1 272 ? -21.344 29.484 17.719 1 98.31 272 ASP B C 1
ATOM 5912 O O . ASP B 1 272 ? -21.281 28.969 18.828 1 98.31 272 ASP B O 1
ATOM 5916 N N . SER B 1 273 ? -20.969 28.828 16.641 1 98.69 273 SER B N 1
ATOM 5917 C CA . SER B 1 273 ? -20.312 27.531 16.766 1 98.69 273 SER B CA 1
ATOM 5918 C C . SER B 1 273 ? -19 27.641 17.516 1 98.69 273 SER B C 1
ATOM 5920 O O . SER B 1 273 ? -18.672 26.781 18.344 1 98.69 273 SER B O 1
ATOM 5922 N N . VAL B 1 274 ? -18.203 28.688 17.266 1 98.75 274 VAL B N 1
ATOM 5923 C CA . VAL B 1 274 ? -16.938 28.906 17.953 1 98.75 274 VAL B CA 1
ATOM 5924 C C . VAL B 1 274 ? -17.203 29.109 19.453 1 98.75 274 VAL B C 1
ATOM 5926 O O . VAL B 1 274 ? -16.562 28.469 20.297 1 98.75 274 VAL B O 1
ATOM 5929 N N . ARG B 1 275 ? -18.188 29.922 19.781 1 98.44 275 ARG B N 1
ATOM 5930 C CA . ARG B 1 275 ? -18.516 30.188 21.188 1 98.44 275 ARG B CA 1
ATOM 5931 C C . ARG B 1 275 ? -18.969 28.922 21.891 1 98.44 275 ARG B C 1
ATOM 5933 O O . ARG B 1 275 ? -18.594 28.672 23.031 1 98.44 275 ARG B O 1
ATOM 5940 N N . GLN B 1 276 ? -19.781 28.125 21.219 1 98.38 276 GLN B N 1
ATOM 5941 C CA . GLN B 1 276 ? -20.25 26.875 21.812 1 98.38 276 GLN B CA 1
ATOM 5942 C C . GLN B 1 276 ? -19.078 25.938 22.109 1 98.38 276 GLN B C 1
ATOM 5944 O O . GLN B 1 276 ? -19.047 25.281 23.156 1 98.38 276 GLN B O 1
ATOM 5949 N N . CYS B 1 277 ? -18.125 25.859 21.156 1 98.75 277 CYS B N 1
ATOM 5950 C CA . CYS B 1 277 ? -16.938 25.031 21.375 1 98.75 277 CYS B CA 1
ATOM 5951 C C . CYS B 1 277 ? -16.219 25.438 22.656 1 98.75 277 CYS B C 1
ATOM 5953 O O . CYS B 1 277 ? -15.875 24.594 23.469 1 98.75 277 CYS B O 1
ATOM 5955 N N . ILE B 1 278 ? -16 26.766 22.828 1 98.5 278 ILE B N 1
ATOM 5956 C CA . ILE B 1 278 ? -15.273 27.281 23.984 1 98.5 278 ILE B CA 1
ATOM 5957 C C . ILE B 1 278 ? -16.078 27.047 25.25 1 98.5 278 ILE B C 1
ATOM 5959 O O . ILE B 1 278 ? -15.547 26.547 26.25 1 98.5 278 ILE B O 1
ATOM 5963 N N . GLU B 1 279 ? -17.328 27.344 25.203 1 97.94 279 GLU B N 1
ATOM 5964 C CA . GLU B 1 279 ? -18.219 27.25 26.359 1 97.94 279 GLU B CA 1
ATOM 5965 C C . GLU B 1 279 ? -18.266 25.812 26.891 1 97.94 279 GLU B C 1
ATOM 5967 O O . GLU B 1 279 ? -18.203 25.594 28.109 1 97.94 279 GLU B O 1
ATOM 5972 N N . HIS B 1 280 ? -18.375 24.844 25.984 1 98.19 280 HIS B N 1
ATOM 5973 C CA . HIS B 1 280 ? -18.656 23.484 26.406 1 98.19 280 HIS B CA 1
ATOM 5974 C C . HIS B 1 280 ? -17.375 22.656 26.453 1 98.19 280 HIS B C 1
ATOM 5976 O O . HIS B 1 280 ? -17.359 21.562 27.031 1 98.19 280 HIS B O 1
ATOM 5982 N N . GLY B 1 281 ? -16.312 23.141 25.859 1 98.12 281 GLY B N 1
ATOM 5983 C CA . GLY B 1 281 ? -15.031 22.5 26.078 1 98.12 281 GLY B CA 1
ATOM 5984 C C . GLY B 1 281 ? -14.594 21.625 24.922 1 98.12 281 GLY B C 1
ATOM 5985 O O . GLY B 1 281 ? -13.961 20.594 25.125 1 98.12 281 GLY B O 1
ATOM 5986 N N . VAL B 1 282 ? -14.992 21.906 23.672 1 98.75 282 VAL B N 1
ATOM 5987 C CA . VAL B 1 282 ? -14.391 21.266 22.516 1 98.75 282 VAL B CA 1
ATOM 5988 C C . VAL B 1 282 ? -12.93 21.672 22.391 1 98.75 282 VAL B C 1
ATOM 5990 O O . VAL B 1 282 ? -12.625 22.859 22.297 1 98.75 282 VAL B O 1
ATOM 5993 N N . GLU B 1 283 ? -12.047 20.75 22.375 1 98.69 283 GLU B N 1
ATOM 5994 C CA . GLU B 1 283 ? -10.625 21.031 22.516 1 98.69 283 GLU B CA 1
ATOM 5995 C C . GLU B 1 283 ? -10.062 21.672 21.25 1 98.69 283 GLU B C 1
ATOM 5997 O O . GLU B 1 283 ? -9.297 22.641 21.312 1 98.69 283 GLU B O 1
ATOM 6002 N N . ILE B 1 284 ? -10.398 21.109 20.062 1 98.81 284 ILE B N 1
ATOM 6003 C CA . ILE B 1 284 ? -9.82 21.578 18.812 1 98.81 284 ILE B CA 1
ATOM 6004 C C . ILE B 1 284 ? -10.898 22.297 17.984 1 98.81 284 ILE B C 1
ATOM 6006 O O . ILE B 1 284 ? -11.922 21.688 17.641 1 98.81 284 ILE B O 1
ATOM 6010 N N . ILE B 1 285 ? -10.664 23.531 17.703 1 98.88 285 ILE B N 1
ATOM 6011 C CA . ILE B 1 285 ? -11.586 24.344 16.922 1 98.88 285 ILE B CA 1
ATOM 6012 C C . ILE B 1 285 ? -10.992 24.625 15.539 1 98.88 285 ILE B C 1
ATOM 6014 O O . ILE B 1 285 ? -10 25.344 15.414 1 98.88 285 ILE B O 1
ATOM 6018 N N . TYR B 1 286 ? -11.594 24 14.555 1 98.81 286 TYR B N 1
ATOM 6019 C CA . TYR B 1 286 ? -11.148 24.234 13.188 1 98.81 286 TYR B CA 1
ATOM 6020 C C . TYR B 1 286 ? -11.742 25.531 12.641 1 98.81 286 TYR B C 1
ATOM 6022 O O . TYR B 1 286 ? -12.906 25.844 12.906 1 98.81 286 TYR B O 1
ATOM 6030 N N . HIS B 1 287 ? -10.906 26.312 11.914 1 98.62 287 HIS B N 1
ATOM 6031 C CA . HIS B 1 287 ? -11.227 27.484 11.102 1 98.62 287 HIS B CA 1
ATOM 6032 C C . HIS B 1 287 ? -11.43 28.719 11.977 1 98.62 287 HIS B C 1
ATOM 6034 O O . HIS B 1 287 ? -10.578 29.609 12.016 1 98.62 287 HIS B O 1
ATOM 6040 N N . ALA B 1 288 ? -12.57 28.781 12.719 1 98.62 288 ALA B N 1
ATOM 6041 C CA . ALA B 1 288 ? -12.914 29.906 13.594 1 98.62 288 ALA B CA 1
ATOM 6042 C C . ALA B 1 288 ? -12.945 31.219 12.82 1 98.62 288 ALA B C 1
ATOM 6044 O O . ALA B 1 288 ? -12.578 32.281 13.352 1 98.62 288 ALA B O 1
ATOM 6045 N N . SER B 1 289 ? -13.406 31.219 11.648 1 98.31 289 SER B N 1
ATOM 6046 C CA . SER B 1 289 ? -13.281 32.312 10.695 1 98.31 289 SER B CA 1
ATOM 6047 C C . SER B 1 289 ? -13.984 33.594 11.211 1 98.31 289 SER B C 1
ATOM 6049 O O . SER B 1 289 ? -13.453 34.688 11.102 1 98.31 289 SER B O 1
ATOM 6051 N N . TYR B 1 290 ? -15.156 33.438 11.797 1 98.38 290 TYR B N 1
ATOM 6052 C CA . TYR B 1 290 ? -15.992 34.594 12.109 1 98.38 290 TYR B CA 1
ATOM 6053 C C . TYR B 1 290 ? -16.062 34.844 13.609 1 98.38 290 TYR B C 1
ATOM 6055 O O . TYR B 1 290 ? -17.062 35.312 14.133 1 98.38 290 TYR B O 1
ATOM 6063 N N . ILE B 1 291 ? -15.055 34.438 14.312 1 98.44 291 ILE B N 1
ATOM 6064 C CA . ILE B 1 291 ? -14.977 34.719 15.742 1 98.44 291 ILE B CA 1
ATOM 6065 C C . ILE B 1 291 ? -15.188 36.188 15.977 1 98.44 291 ILE B C 1
ATOM 6067 O O . ILE B 1 291 ? -14.688 37.031 15.219 1 98.44 291 ILE B O 1
ATOM 6071 N N . ASP B 1 292 ? -15.93 36.594 16.984 1 96.81 292 ASP B N 1
ATOM 6072 C CA . ASP B 1 292 ? -16.141 37.9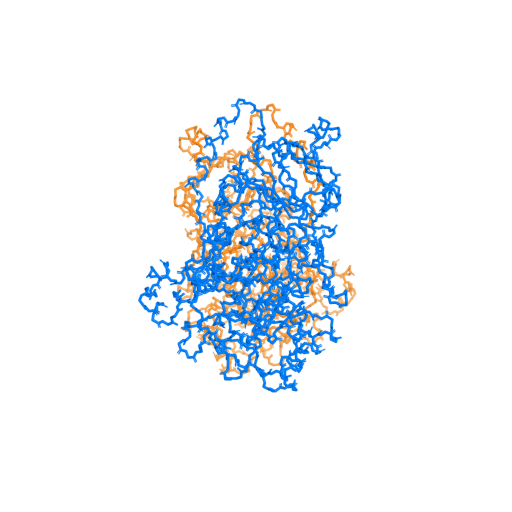69 17.344 1 96.81 292 ASP B CA 1
ATOM 6073 C C . ASP B 1 292 ? -15.391 38.312 18.625 1 96.81 292 ASP B C 1
ATOM 6075 O O . ASP B 1 292 ? -14.625 37.531 19.141 1 96.81 292 ASP B O 1
ATOM 6079 N N . GLU B 1 293 ? -15.586 39.5 19.078 1 96.88 293 GLU B N 1
ATOM 6080 C CA . GLU B 1 293 ? -14.836 40 20.234 1 96.88 293 GLU B CA 1
ATOM 6081 C C . GLU B 1 293 ? -15.141 39.156 21.469 1 96.88 293 GLU B C 1
ATOM 6083 O O . GLU B 1 293 ? -14.242 38.844 22.25 1 96.88 293 GLU B O 1
ATOM 6088 N N . GLU B 1 294 ? -16.359 38.875 21.641 1 97.19 294 GLU B N 1
ATOM 6089 C CA . GLU B 1 294 ? -16.734 38.062 22.797 1 97.19 294 GLU B CA 1
ATOM 6090 C C . GLU B 1 294 ? -16.094 36.688 22.734 1 97.19 294 GLU B C 1
ATOM 6092 O O . GLU B 1 294 ? -15.57 36.188 23.734 1 97.19 294 GLU B O 1
ATOM 6097 N N . GLY B 1 295 ? -16.172 36.031 21.609 1 97.69 295 GLY B N 1
ATOM 6098 C CA . GLY B 1 295 ? -15.516 34.75 21.438 1 97.69 295 GLY B CA 1
ATOM 6099 C C . GLY B 1 295 ? -14.016 34.812 21.641 1 97.69 295 GLY B C 1
ATOM 6100 O O . GLY B 1 295 ? -13.422 33.938 22.234 1 97.69 295 GLY B O 1
ATOM 6101 N N . MET B 1 296 ? -13.422 35.875 21.156 1 98.06 296 MET B N 1
ATOM 6102 C CA . MET B 1 296 ? -11.984 36.094 21.312 1 98.06 296 MET B CA 1
ATOM 6103 C C . MET B 1 296 ? -11.609 36.188 22.797 1 98.06 296 MET B C 1
ATOM 6105 O O . MET B 1 296 ? -10.633 35.594 23.234 1 98.06 296 MET B O 1
ATOM 6109 N N . ASP B 1 297 ? -12.398 36.906 23.516 1 97.75 297 ASP B N 1
ATOM 6110 C CA . ASP B 1 297 ? -12.188 37.062 24.953 1 97.75 297 ASP B CA 1
ATOM 6111 C C . ASP B 1 297 ? -12.336 35.719 25.672 1 97.75 297 ASP B C 1
ATOM 6113 O O . ASP B 1 297 ? -11.555 35.406 26.562 1 97.75 297 ASP B O 1
ATOM 6117 N N . MET B 1 298 ? -13.344 35 25.297 1 97.75 298 MET B N 1
ATOM 6118 C CA . MET B 1 298 ? -13.562 33.688 25.875 1 97.75 298 MET B CA 1
ATOM 6119 C C . MET B 1 298 ? -12.367 32.781 25.625 1 97.75 298 MET B C 1
ATOM 6121 O O . MET B 1 298 ? -11.922 32.062 26.531 1 97.75 298 MET B O 1
ATOM 6125 N N . LEU B 1 299 ? -11.906 32.812 24.422 1 97.31 299 LEU B N 1
ATOM 6126 C CA . LEU B 1 299 ? -10.773 31.969 24.031 1 97.31 299 LEU B CA 1
ATOM 6127 C C . LEU B 1 299 ? -9.516 32.375 24.797 1 97.31 299 LEU B C 1
ATOM 6129 O O . LEU B 1 299 ? -8.758 31.5 25.234 1 97.31 299 LEU B O 1
ATOM 6133 N N . GLN B 1 300 ? -9.281 33.625 24.953 1 96.88 300 GLN B N 1
ATOM 6134 C CA . GLN B 1 300 ? -8.117 34.094 25.672 1 96.88 300 GLN B CA 1
ATOM 6135 C C . GLN B 1 300 ? -8.141 33.656 27.141 1 96.88 300 GLN B C 1
ATOM 6137 O O . GLN B 1 300 ? -7.094 33.344 27.703 1 96.88 300 GLN B O 1
ATOM 6142 N N . LYS B 1 301 ? -9.305 33.594 27.688 1 96.56 301 LYS B N 1
ATOM 6143 C CA . LYS B 1 301 ? -9.453 33.188 29.078 1 96.56 301 LYS B CA 1
ATOM 6144 C C . LYS B 1 301 ? -9.188 31.703 29.25 1 96.56 301 LYS B C 1
ATOM 6146 O O . LYS B 1 301 ? -8.898 31.234 30.344 1 96.56 301 LYS B O 1
ATOM 6151 N N . LYS B 1 302 ? -9.266 30.969 28.172 1 95.88 302 LYS B N 1
ATOM 6152 C CA . LYS B 1 302 ? -9.102 29.516 28.203 1 95.88 302 LYS B CA 1
ATOM 6153 C C . LYS B 1 302 ? -8.016 29.062 27.234 1 95.88 302 LYS B C 1
ATOM 6155 O O . LYS B 1 302 ? -8.141 28.016 26.594 1 95.88 302 LYS B O 1
ATOM 6160 N N . THR B 1 303 ? -7.027 29.844 27.078 1 91.25 303 THR B N 1
ATOM 6161 C CA . THR B 1 303 ? -6 29.656 26.062 1 91.25 303 THR B CA 1
ATOM 6162 C C . THR B 1 303 ? -5.293 28.312 26.25 1 91.25 303 THR B C 1
ATOM 6164 O O . THR B 1 303 ? -4.793 27.719 25.281 1 91.25 303 THR B O 1
ATOM 6167 N N . SER B 1 304 ? -5.305 27.766 27.438 1 93.69 304 SER B N 1
ATOM 6168 C CA . SER B 1 304 ? -4.57 26.531 27.703 1 93.69 304 SER B CA 1
ATOM 6169 C C . SER B 1 304 ? -5.434 25.297 27.453 1 93.69 304 SER B C 1
ATOM 6171 O O . SER B 1 304 ? -4.98 24.172 27.609 1 93.69 304 SER B O 1
ATOM 6173 N N . HIS B 1 305 ? -6.66 25.531 26.938 1 95.88 305 HIS B N 1
ATOM 6174 C CA . HIS B 1 305 ? -7.578 24.406 26.859 1 95.88 305 HIS B CA 1
ATOM 6175 C C . HIS B 1 305 ? -8.055 24.188 25.422 1 95.88 305 HIS B C 1
ATOM 6177 O O . HIS B 1 305 ? -8.766 23.219 25.141 1 95.88 305 HIS B O 1
ATOM 6183 N N . HIS B 1 306 ? -7.688 25.078 24.578 1 98 306 HIS B N 1
ATOM 6184 C CA . HIS B 1 306 ? -8.156 25 23.203 1 98 306 HIS B CA 1
ATOM 6185 C C . HIS B 1 306 ? -7.023 25.25 22.203 1 98 306 HIS B C 1
ATOM 6187 O O . HIS B 1 306 ? -6.055 25.938 22.547 1 98 306 HIS B O 1
ATOM 6193 N N . VAL B 1 307 ? -7.16 24.672 21.062 1 98.31 307 VAL B N 1
ATOM 6194 C CA . VAL B 1 307 ? -6.301 24.938 19.906 1 98.31 307 VAL B CA 1
ATOM 6195 C C . VAL B 1 307 ? -7.156 25.312 18.703 1 98.31 307 VAL B C 1
ATOM 6197 O O . VAL B 1 307 ? -8.219 24.734 18.484 1 98.31 307 VAL B O 1
ATOM 6200 N N . VAL B 1 308 ? -6.738 26.375 18.016 1 98.81 308 VAL B N 1
ATOM 6201 C CA . VAL B 1 308 ? -7.391 26.75 16.766 1 98.81 308 VAL B CA 1
ATOM 6202 C C . VAL B 1 308 ? -6.535 26.297 15.586 1 98.81 308 VAL B C 1
ATOM 6204 O O . VAL B 1 308 ? -5.32 26.516 15.57 1 98.81 308 VAL B O 1
ATOM 6207 N N . VAL B 1 309 ? -7.102 25.594 14.641 1 98.88 309 VAL B N 1
ATOM 6208 C CA . VAL B 1 309 ? -6.441 25.156 13.414 1 98.88 309 VAL B CA 1
ATOM 6209 C C . VAL B 1 309 ? -7.219 25.672 12.203 1 98.88 309 VAL B C 1
ATOM 6211 O O . VAL B 1 309 ? -8.18 25.047 11.758 1 98.88 309 VAL B O 1
ATOM 6214 N N . PRO B 1 310 ? -6.77 26.703 11.617 1 98.75 310 PRO B N 1
ATOM 6215 C CA . PRO B 1 310 ? -7.613 27.484 10.711 1 98.75 310 PRO B CA 1
ATOM 6216 C C . PRO B 1 310 ? -7.77 26.844 9.336 1 98.75 310 PRO B C 1
ATOM 6218 O O . PRO B 1 310 ? -8.766 27.078 8.648 1 98.75 310 PRO B O 1
ATOM 6221 N N . ALA B 1 311 ? -6.758 25.984 8.938 1 98.25 311 ALA B N 1
ATOM 6222 C CA . ALA B 1 311 ? -6.742 25.484 7.566 1 98.25 311 ALA B CA 1
ATOM 6223 C C . ALA B 1 311 ? -6.895 26.609 6.559 1 98.25 311 ALA B C 1
ATOM 6225 O O . ALA B 1 311 ? -7.746 26.547 5.668 1 98.25 311 ALA B O 1
ATOM 6226 N N . ILE B 1 312 ? -6.102 27.609 6.637 1 98.12 312 ILE B N 1
ATOM 6227 C CA . ILE B 1 312 ? -6.27 28.891 5.961 1 98.12 312 ILE B CA 1
ATOM 6228 C C . ILE B 1 312 ? -6.023 28.719 4.461 1 98.12 312 ILE B C 1
ATOM 6230 O O . ILE B 1 312 ? -6.543 29.484 3.648 1 98.12 312 ILE B O 1
ATOM 6234 N N . ASN B 1 313 ? -5.246 27.703 4.078 1 98.06 313 ASN B N 1
ATOM 6235 C CA . ASN B 1 313 ? -4.973 27.469 2.664 1 98.06 313 ASN B CA 1
ATOM 6236 C C . ASN B 1 313 ? -6.254 27.203 1.882 1 98.06 313 ASN B C 1
ATOM 6238 O O . ASN B 1 313 ? -6.359 27.562 0.709 1 98.06 313 ASN B O 1
ATOM 6242 N N . TRP B 1 314 ? -7.223 26.547 2.498 1 97.12 314 TRP B N 1
ATOM 6243 C CA . TRP B 1 314 ? -8.484 26.281 1.821 1 97.12 314 TRP B CA 1
ATOM 6244 C C . TRP B 1 314 ? -9.133 27.562 1.33 1 97.12 314 TRP B C 1
ATOM 6246 O O . TRP B 1 314 ? -9.516 27.672 0.165 1 97.12 314 TRP B O 1
ATOM 6256 N N . LEU B 1 315 ? -9.234 28.578 2.195 1 97.88 315 LEU B N 1
ATOM 6257 C CA . LEU B 1 315 ? -9.836 29.859 1.824 1 97.88 315 LEU B CA 1
ATOM 6258 C C . LEU B 1 315 ? -9.023 30.547 0.733 1 97.88 315 LEU B C 1
ATOM 6260 O O . LEU B 1 315 ? -9.586 31.016 -0.265 1 97.88 315 LEU B O 1
ATOM 6264 N N . TYR B 1 316 ? -7.73 30.562 0.907 1 97.81 316 TYR B N 1
ATOM 6265 C CA . TYR B 1 316 ? -6.844 31.25 -0.028 1 97.81 316 TYR B CA 1
ATOM 6266 C C . TYR B 1 316 ? -6.898 30.594 -1.405 1 97.81 316 TYR B C 1
ATOM 6268 O O . TYR B 1 316 ? -7.129 31.281 -2.408 1 97.81 316 TYR B O 1
ATOM 6276 N N . ALA B 1 317 ? -6.699 29.297 -1.474 1 97.19 317 ALA B N 1
ATOM 6277 C CA . ALA B 1 317 ? -6.641 28.578 -2.742 1 97.19 317 ALA B CA 1
ATOM 6278 C C . ALA B 1 317 ? -7.996 28.594 -3.443 1 97.19 317 ALA B C 1
ATOM 6280 O O . ALA B 1 317 ? -8.062 28.641 -4.676 1 97.19 317 ALA B O 1
ATOM 6281 N N . THR B 1 318 ? -9.094 28.5 -2.67 1 96.56 318 THR B N 1
ATOM 6282 C CA . THR B 1 318 ? -10.422 28.547 -3.266 1 96.56 318 THR B CA 1
ATOM 6283 C C . THR B 1 318 ? -10.672 29.906 -3.93 1 96.56 318 THR B C 1
ATOM 6285 O O . THR B 1 318 ? -11.227 29.969 -5.027 1 96.56 318 THR B O 1
ATOM 6288 N N . LEU B 1 319 ? -10.211 30.938 -3.311 1 97 319 LEU B N 1
ATOM 6289 C CA . LEU B 1 319 ? -10.445 32.281 -3.811 1 97 319 LEU B CA 1
ATOM 6290 C C . LEU B 1 319 ? -9.508 32.594 -4.977 1 97 319 LEU B C 1
ATOM 6292 O O . LEU B 1 319 ? -9.938 33.156 -5.984 1 97 319 LEU B O 1
ATOM 6296 N N . TYR B 1 320 ? -8.266 32.156 -4.902 1 97.19 320 TYR B N 1
ATOM 6297 C CA . TYR B 1 320 ? -7.285 32.719 -5.816 1 97.19 320 TYR B CA 1
ATOM 6298 C C . TYR B 1 320 ? -6.766 31.656 -6.785 1 97.19 320 TYR B C 1
ATOM 6300 O O . TYR B 1 320 ? -6.152 32 -7.801 1 97.19 320 TYR B O 1
ATOM 6308 N N . GLU B 1 321 ? -6.984 30.375 -6.527 1 95.94 321 GLU B N 1
ATOM 6309 C CA . GLU B 1 321 ? -6.293 29.375 -7.328 1 95.94 321 GLU B CA 1
ATOM 6310 C C . GLU B 1 321 ? -7.273 28.344 -7.898 1 95.94 321 GLU B C 1
ATOM 6312 O O . GLU B 1 321 ? -6.93 27.594 -8.812 1 95.94 321 GLU B O 1
ATOM 6317 N N . ALA B 1 322 ? -8.484 28.328 -7.496 1 94.75 322 ALA B N 1
ATOM 6318 C CA . ALA B 1 322 ? -9.453 27.297 -7.855 1 94.75 322 ALA B CA 1
ATOM 6319 C C . ALA B 1 322 ? -9.938 27.484 -9.289 1 94.75 322 ALA B C 1
ATOM 6321 O O . ALA B 1 322 ? -10.508 26.562 -9.883 1 94.75 322 ALA B O 1
ATOM 6322 N N . ASN B 1 323 ? -9.734 28.656 -9.875 1 94.38 323 ASN B N 1
ATOM 6323 C CA . ASN B 1 323 ? -10.172 28.938 -11.234 1 94.38 323 ASN B CA 1
ATOM 6324 C C . ASN B 1 323 ? -9.586 27.953 -12.234 1 94.38 323 ASN B C 1
ATOM 6326 O O . ASN B 1 323 ? -10.258 27.531 -13.18 1 94.38 323 ASN B O 1
ATOM 6330 N N . ALA B 1 324 ? -8.43 27.547 -12.055 1 91.06 324 ALA B N 1
ATOM 6331 C CA . ALA B 1 324 ? -7.73 26.625 -12.938 1 91.06 324 ALA B CA 1
ATOM 6332 C C . ALA B 1 324 ? -8.383 25.234 -12.898 1 91.06 324 ALA B C 1
ATOM 6334 O O . ALA B 1 324 ? -8.156 24.422 -13.789 1 91.06 324 ALA B O 1
ATOM 6335 N N . PHE B 1 325 ? -9.219 25.062 -11.938 1 89.75 325 PHE B N 1
ATOM 6336 C CA . PHE B 1 325 ? -9.852 23.75 -11.766 1 89.75 325 PHE B CA 1
ATOM 6337 C C . PHE B 1 325 ? -11.352 23.844 -12.039 1 89.75 325 PHE B C 1
ATOM 6339 O O . PHE B 1 325 ? -12.102 22.922 -11.695 1 89.75 325 PHE B O 1
ATOM 6346 N N . GLY B 1 326 ? -11.766 24.906 -12.492 1 90.06 326 GLY B N 1
ATOM 6347 C CA . GLY B 1 326 ? -13.141 25.031 -12.953 1 90.06 326 GLY B CA 1
ATOM 6348 C C . GLY B 1 326 ? -14.039 25.75 -11.969 1 90.06 326 GLY B C 1
ATOM 6349 O O . GLY B 1 326 ? -15.25 25.844 -12.172 1 90.06 326 GLY B O 1
ATOM 6350 N N . TYR B 1 327 ? -13.516 26.266 -10.828 1 92.38 327 TYR B N 1
ATOM 6351 C CA . TYR B 1 327 ? -14.273 27.062 -9.875 1 92.38 327 TYR B CA 1
ATOM 6352 C C . TYR B 1 327 ? -13.883 28.531 -9.977 1 92.38 327 TYR B C 1
ATOM 6354 O O . TYR B 1 327 ? -12.875 28.953 -9.406 1 92.38 327 TYR B O 1
ATOM 6362 N N . ALA B 1 328 ? -14.68 29.281 -10.57 1 94.38 328 ALA B N 1
ATOM 6363 C CA . ALA B 1 328 ? -14.359 30.656 -10.938 1 94.38 328 ALA B CA 1
ATOM 6364 C C . ALA B 1 328 ? -14.188 31.531 -9.703 1 94.38 328 ALA B C 1
ATOM 6366 O O . ALA B 1 328 ? -14.922 31.391 -8.727 1 94.38 328 ALA B O 1
ATOM 6367 N N . THR B 1 329 ? -13.273 32.5 -9.797 1 94.75 329 THR B N 1
ATOM 6368 C CA . THR B 1 329 ? -13.016 33.438 -8.711 1 94.75 329 THR B CA 1
ATOM 6369 C C . THR B 1 329 ? -14.281 34.219 -8.359 1 94.75 329 THR B C 1
ATOM 6371 O O . THR B 1 329 ? -14.562 34.469 -7.184 1 94.75 329 THR B O 1
ATOM 6374 N N . GLU B 1 330 ? -14.992 34.594 -9.344 1 95.25 330 GLU B N 1
ATOM 6375 C CA . GLU B 1 330 ? -16.234 35.344 -9.125 1 95.25 330 GLU B CA 1
ATOM 6376 C C . GLU B 1 330 ? -17.234 34.5 -8.312 1 95.25 330 GLU B C 1
ATOM 6378 O O . GLU B 1 330 ? -17.938 35.062 -7.465 1 95.25 330 GLU B O 1
ATOM 6383 N N . ALA B 1 331 ? -17.266 33.281 -8.625 1 94.88 331 ALA B N 1
ATOM 6384 C CA . ALA B 1 331 ? -18.156 32.375 -7.875 1 94.88 331 ALA B CA 1
ATOM 6385 C C . ALA B 1 331 ? -17.734 32.312 -6.41 1 94.88 331 ALA B C 1
ATOM 6387 O O . ALA B 1 331 ? -18.562 32.344 -5.508 1 94.88 331 ALA B O 1
ATOM 6388 N N . ALA B 1 332 ? -16.438 32.188 -6.184 1 95.19 332 ALA B N 1
ATOM 6389 C CA . ALA B 1 332 ? -15.891 32.125 -4.828 1 95.19 332 ALA B CA 1
ATOM 6390 C C . ALA B 1 332 ? -16.203 33.406 -4.059 1 95.19 332 ALA B C 1
ATOM 6392 O O . ALA B 1 332 ? -16.547 33.375 -2.879 1 95.19 332 ALA B O 1
ATOM 6393 N N . GLU B 1 333 ? -16.078 34.531 -4.781 1 95.38 333 GLU B N 1
ATOM 6394 C CA . GLU B 1 333 ? -16.391 35.812 -4.156 1 95.38 333 GLU B CA 1
ATOM 6395 C C . GLU B 1 333 ? -17.875 35.938 -3.848 1 95.38 333 GLU B C 1
ATOM 6397 O O . GLU B 1 333 ? -18.266 36.438 -2.793 1 95.38 333 GLU B O 1
ATOM 6402 N N . LYS B 1 334 ? -18.625 35.469 -4.773 1 94.81 334 LYS B N 1
ATOM 6403 C CA . LYS B 1 334 ? -20.078 35.562 -4.633 1 94.81 334 LYS B CA 1
ATOM 6404 C C . LYS B 1 334 ? -20.562 34.781 -3.402 1 94.81 334 LYS B C 1
ATOM 6406 O O . LYS B 1 334 ? -21.438 35.25 -2.684 1 94.81 334 LYS B O 1
ATOM 6411 N N . VAL B 1 335 ? -19.938 33.656 -3.145 1 94.56 335 VAL B N 1
ATOM 6412 C CA . VAL B 1 335 ? -20.422 32.844 -2.043 1 94.56 335 VAL B CA 1
ATOM 6413 C C . VAL B 1 335 ? -19.766 33.281 -0.736 1 94.56 335 VAL B C 1
ATOM 6415 O O . VAL B 1 335 ? -20.094 32.781 0.336 1 94.56 335 VAL B O 1
ATOM 6418 N N . GLY B 1 336 ? -18.766 34.188 -0.776 1 95.5 336 GLY B N 1
ATOM 6419 C CA . GLY B 1 336 ? -18.328 34.844 0.448 1 95.5 336 GLY B CA 1
ATOM 6420 C C . GLY B 1 336 ? -16.906 34.5 0.852 1 95.5 336 GLY B C 1
ATOM 6421 O O . GLY B 1 336 ? -16.469 34.812 1.956 1 95.5 336 GLY B O 1
ATOM 6422 N N . TYR B 1 337 ? -16.125 33.906 0.026 1 97.31 337 TYR B N 1
ATOM 6423 C CA . TYR B 1 337 ? -14.805 33.406 0.424 1 97.31 337 TYR B CA 1
ATOM 6424 C C . TYR B 1 337 ? -13.844 34.594 0.624 1 97.31 337 TYR B C 1
ATOM 6426 O O . TYR B 1 337 ? -12.945 34.531 1.465 1 97.31 337 TYR B O 1
ATOM 6434 N N . LYS B 1 338 ? -14.016 35.656 -0.147 1 97.25 338 LYS B N 1
ATOM 6435 C CA . LYS B 1 338 ? -13.18 36.812 0.088 1 97.25 338 LYS B CA 1
ATOM 6436 C C . LYS B 1 338 ? -13.445 37.438 1.465 1 97.25 338 LYS B C 1
ATOM 6438 O O . LYS B 1 338 ? -12.516 37.719 2.219 1 97.25 338 LYS B O 1
ATOM 6443 N N . LYS B 1 339 ? -14.703 37.656 1.743 1 96.88 339 LYS B N 1
ATOM 6444 C CA . LYS B 1 339 ? -15.102 38.156 3.051 1 96.88 339 LYS B CA 1
ATOM 6445 C C . LYS B 1 339 ? -14.578 37.25 4.172 1 96.88 339 LYS B C 1
ATOM 6447 O O . LYS B 1 339 ? -14.047 37.75 5.168 1 96.88 339 LYS B O 1
ATOM 6452 N N . GLU B 1 340 ? -14.742 36 4.023 1 98.06 340 GLU B N 1
ATOM 6453 C CA . GLU B 1 340 ? -14.328 35.062 5.059 1 98.06 340 GLU B CA 1
ATOM 6454 C C . GLU B 1 340 ? -12.812 35.062 5.238 1 98.06 340 GLU B C 1
ATOM 6456 O O . GLU B 1 340 ? -12.312 35.094 6.363 1 98.06 340 GLU B O 1
ATOM 6461 N N . LEU B 1 341 ? -12.07 35 4.125 1 98 341 LEU B N 1
ATOM 6462 C CA . LEU B 1 341 ? -10.609 35.031 4.211 1 98 341 LEU B CA 1
ATOM 6463 C C . LEU B 1 341 ? -10.125 36.25 4.973 1 98 341 LEU B C 1
ATOM 6465 O O . LEU B 1 341 ? -9.281 36.156 5.859 1 98 341 LEU B O 1
ATOM 6469 N N . GLU B 1 342 ? -10.688 37.406 4.664 1 97.25 342 GLU B N 1
ATOM 6470 C CA . GLU B 1 342 ? -10.297 38.656 5.324 1 97.25 342 GLU B CA 1
ATOM 6471 C C . GLU B 1 342 ? -10.633 38.625 6.812 1 97.25 342 GLU B C 1
ATOM 6473 O O . GLU B 1 342 ? -9.812 39 7.645 1 97.25 342 GLU B O 1
ATOM 6478 N N . ALA B 1 343 ? -11.828 38.125 7.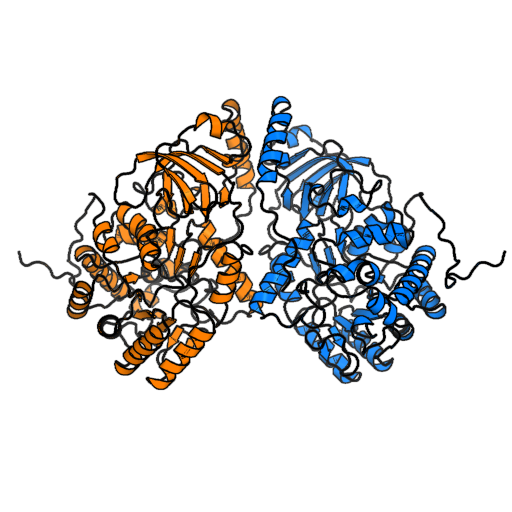125 1 97.5 343 ALA B N 1
ATOM 6479 C CA . ALA B 1 343 ? -12.234 38.031 8.523 1 97.5 343 ALA B CA 1
ATOM 6480 C C . ALA B 1 343 ? -11.32 37.062 9.281 1 97.5 343 ALA B C 1
ATOM 6482 O O . ALA B 1 343 ? -10.891 37.344 10.398 1 97.5 343 ALA B O 1
ATOM 6483 N N . ALA B 1 344 ? -11.062 35.938 8.656 1 98.31 344 ALA B N 1
ATOM 6484 C CA . ALA B 1 344 ? -10.227 34.906 9.273 1 98.31 344 ALA B CA 1
ATOM 6485 C C . ALA B 1 344 ? -8.82 35.406 9.555 1 98.31 344 ALA B C 1
ATOM 6487 O O . ALA B 1 344 ? -8.281 35.219 10.641 1 98.31 344 ALA B O 1
ATOM 6488 N N . ILE B 1 345 ? -8.227 36.125 8.562 1 97.88 345 ILE B N 1
ATOM 6489 C CA . ILE B 1 345 ? -6.875 36.656 8.711 1 97.88 345 ILE B CA 1
ATOM 6490 C C . ILE B 1 345 ? -6.82 37.594 9.898 1 97.88 345 ILE B C 1
ATOM 6492 O O . ILE B 1 345 ? -5.938 37.5 10.75 1 97.88 345 ILE B O 1
ATOM 6496 N N . ARG B 1 346 ? -7.793 38.5 10.023 1 97.38 346 ARG B N 1
ATOM 6497 C CA . ARG B 1 346 ? -7.824 39.469 11.133 1 97.38 346 ARG B CA 1
ATOM 6498 C C . ARG B 1 346 ? -7.957 38.719 12.469 1 97.38 346 ARG B C 1
ATOM 6500 O O . ARG B 1 346 ? -7.262 39.062 13.43 1 97.38 346 ARG B O 1
ATOM 6507 N N . GLY B 1 347 ? -8.883 37.781 12.508 1 97.94 347 GLY B N 1
ATOM 6508 C CA . GLY B 1 347 ? -9.062 37 13.727 1 97.94 347 GLY B CA 1
ATOM 6509 C C . GLY B 1 347 ? -7.816 36.25 14.133 1 97.94 347 GLY B C 1
ATOM 6510 O O . GLY B 1 347 ? -7.445 36.25 15.312 1 97.94 347 GLY B O 1
ATOM 6511 N N . LEU B 1 348 ? -7.145 35.656 13.211 1 98.31 348 LEU B N 1
ATOM 6512 C CA . LEU B 1 348 ? -5.973 34.812 13.484 1 98.31 348 LEU B CA 1
ATOM 6513 C C . LEU B 1 348 ? -4.793 35.688 13.914 1 98.31 348 LEU B C 1
ATOM 6515 O O . LEU B 1 348 ? -4 35.281 14.773 1 98.31 348 LEU B O 1
ATOM 6519 N N . ARG B 1 349 ? -4.625 36.875 13.312 1 97.44 349 ARG B N 1
ATOM 6520 C CA . ARG B 1 349 ? -3.609 37.812 13.75 1 97.44 349 ARG B CA 1
ATOM 6521 C C . ARG B 1 349 ? -3.82 38.188 15.211 1 97.44 349 ARG B C 1
ATOM 6523 O O . ARG B 1 349 ? -2.867 38.25 15.992 1 97.44 349 ARG B O 1
ATOM 6530 N N . GLU B 1 350 ? -5.055 38.438 15.523 1 97.06 350 GLU B N 1
ATOM 6531 C CA . GLU B 1 350 ? -5.383 38.812 16.906 1 97.06 350 GLU B CA 1
ATOM 6532 C C . GLU B 1 350 ? -5.133 37.656 17.859 1 97.06 350 GLU B C 1
ATOM 6534 O O . GLU B 1 350 ? -4.633 37.875 18.969 1 97.06 350 GLU B O 1
ATOM 6539 N N . MET B 1 351 ? -5.508 36.438 17.453 1 97.94 351 MET B N 1
ATOM 6540 C CA . MET B 1 351 ? -5.227 35.281 18.266 1 97.94 351 MET B CA 1
ATOM 6541 C C . MET B 1 351 ? -3.732 35.156 18.562 1 97.94 351 MET B C 1
ATOM 6543 O O . MET B 1 351 ? -3.334 34.938 19.703 1 97.94 351 MET B O 1
ATOM 6547 N N . HIS B 1 352 ? -2.938 35.281 17.531 1 97.12 352 HIS B N 1
ATOM 6548 C CA . HIS B 1 352 ? -1.489 35.219 17.688 1 97.12 352 HIS B CA 1
ATOM 6549 C C . HIS B 1 352 ? -0.985 36.281 18.641 1 97.12 352 HIS B C 1
ATOM 6551 O O . HIS B 1 352 ? -0.159 36 19.516 1 97.12 352 HIS B O 1
ATOM 6557 N N . ARG B 1 353 ? -1.511 37.469 18.516 1 95.12 353 ARG B N 1
ATOM 6558 C CA . ARG B 1 353 ? -1.113 38.594 19.359 1 95.12 353 ARG B CA 1
ATOM 6559 C C . ARG B 1 353 ? -1.465 38.312 20.812 1 95.12 353 ARG B C 1
ATOM 6561 O O . ARG B 1 353 ? -0.693 38.656 21.719 1 95.12 353 ARG B O 1
ATOM 6568 N N . ARG B 1 354 ? -2.592 37.656 21.047 1 95.56 354 ARG B N 1
ATOM 6569 C CA . ARG B 1 354 ? -3.104 37.438 22.391 1 95.56 354 ARG B CA 1
ATOM 6570 C C . ARG B 1 354 ? -2.527 36.156 23 1 95.56 354 ARG B C 1
ATOM 6572 O O . ARG B 1 354 ? -2.83 35.812 24.141 1 95.56 354 ARG B O 1
ATOM 6579 N N . GLY B 1 355 ? -1.805 35.438 22.25 1 95.69 355 GLY B N 1
ATOM 6580 C CA . GLY B 1 355 ? -1.17 34.219 22.766 1 95.69 355 GLY B CA 1
ATOM 6581 C C . GLY B 1 355 ? -2.059 33 22.688 1 95.69 355 GLY B C 1
ATOM 6582 O O . GLY B 1 355 ? -1.808 32 23.359 1 95.69 355 GLY B O 1
ATOM 6583 N N . ILE B 1 356 ? -3.133 33.094 21.969 1 97.75 356 ILE B N 1
ATOM 6584 C CA . ILE B 1 356 ? -3.971 31.922 21.703 1 97.75 356 ILE B CA 1
ATOM 6585 C C . ILE B 1 356 ? -3.229 30.969 20.781 1 97.75 356 ILE B C 1
ATOM 6587 O O . ILE B 1 356 ? -2.562 31.391 19.828 1 97.75 356 ILE B O 1
ATOM 6591 N N . ILE B 1 357 ? -3.309 29.688 21.016 1 98.19 357 ILE B N 1
ATOM 6592 C CA . ILE B 1 357 ? -2.537 28.688 20.297 1 98.19 357 ILE B CA 1
ATOM 6593 C C . ILE B 1 357 ? -3.191 28.422 18.938 1 98.19 357 ILE B C 1
ATOM 6595 O O . ILE B 1 357 ? -4.32 27.922 18.875 1 98.19 357 ILE B O 1
ATOM 6599 N N . VAL B 1 358 ? -2.51 28.734 17.906 1 98.62 358 VAL B N 1
ATOM 6600 C CA . VAL B 1 358 ? -2.904 28.484 16.531 1 98.62 358 VAL B CA 1
ATOM 6601 C C . VAL B 1 358 ? -1.914 27.516 15.875 1 98.62 358 VAL B C 1
ATOM 6603 O O . VAL B 1 358 ? -0.707 27.766 15.867 1 98.62 358 VAL B O 1
ATOM 6606 N N . LEU B 1 359 ? -2.373 26.391 15.406 1 98.81 359 LEU B N 1
ATOM 6607 C CA . LEU B 1 359 ? -1.52 25.391 14.781 1 98.81 359 LEU B CA 1
ATOM 6608 C C . LEU B 1 359 ? -1.865 25.234 13.305 1 98.81 359 LEU B C 1
ATOM 6610 O O . LEU B 1 359 ? -3.014 25.438 12.906 1 98.81 359 LEU B O 1
ATOM 6614 N N . PRO B 1 360 ? -0.847 24.891 12.5 1 98.62 360 PRO B N 1
ATOM 6615 C CA . PRO B 1 360 ? -1.106 24.688 11.07 1 98.62 360 PRO B CA 1
ATOM 6616 C C . PRO B 1 360 ? -1.679 23.312 10.766 1 98.62 360 PRO B C 1
ATOM 6618 O O . PRO B 1 360 ? -1.534 22.375 11.57 1 98.62 360 PRO B O 1
ATOM 6621 N N . GLY B 1 361 ? -2.248 23.219 9.648 1 95.88 361 GLY B N 1
ATOM 6622 C CA . GLY B 1 361 ? -2.811 21.984 9.125 1 95.88 361 GLY B CA 1
ATOM 6623 C C . GLY B 1 361 ? -4.188 22.172 8.516 1 95.88 361 GLY B C 1
ATOM 6624 O O . GLY B 1 361 ? -4.891 23.125 8.836 1 95.88 361 GLY B O 1
ATOM 6625 N N . GLY B 1 362 ? -4.434 21.344 7.547 1 87.38 362 GLY B N 1
ATOM 6626 C CA . GLY B 1 362 ? -5.816 20.969 7.309 1 87.38 362 GLY B CA 1
ATOM 6627 C C . GLY B 1 362 ? -6.312 21.359 5.93 1 87.38 362 GLY B C 1
ATOM 6628 O O . GLY B 1 362 ? -5.746 22.25 5.293 1 87.38 362 GLY B O 1
ATOM 6629 N N . ASP B 1 363 ? -7.27 20.594 5.445 1 92.38 363 ASP B N 1
ATOM 6630 C CA . ASP B 1 363 ? -8.148 20.625 4.281 1 92.38 363 ASP B CA 1
ATOM 6631 C C . ASP B 1 363 ? -7.355 20.484 2.986 1 92.38 363 ASP B C 1
ATOM 6633 O O . ASP B 1 363 ? -7.508 21.281 2.066 1 92.38 363 ASP B O 1
ATOM 6637 N N . TYR B 1 364 ? -6.508 19.547 3.053 1 95.75 364 TYR B N 1
ATOM 6638 C CA . TYR B 1 364 ? -5.82 19.062 1.855 1 95.75 364 TYR B CA 1
ATOM 6639 C C . TYR B 1 364 ? -6.461 17.797 1.328 1 95.75 364 TYR B C 1
ATOM 6641 O O . TYR B 1 364 ? -7.164 17.094 2.062 1 95.75 364 TYR B O 1
ATOM 6649 N N . GLY B 1 365 ? -6.188 17.469 0.089 1 94.56 365 GLY B N 1
ATOM 6650 C CA . GLY B 1 365 ? -6.773 16.312 -0.569 1 94.56 365 GLY B CA 1
ATOM 6651 C C . GLY B 1 365 ? -7.918 16.672 -1.496 1 94.56 365 GLY B C 1
ATOM 6652 O O . GLY B 1 365 ? -8.797 15.836 -1.756 1 94.56 365 GLY B O 1
ATOM 6653 N N . PHE B 1 366 ? -7.988 17.922 -1.864 1 93.56 366 PHE B N 1
ATOM 6654 C CA . PHE B 1 366 ? -8.93 18.422 -2.855 1 93.56 366 PHE B CA 1
ATOM 6655 C C . PHE B 1 366 ? -8.219 18.766 -4.16 1 93.56 366 PHE B C 1
ATOM 6657 O O . PHE B 1 366 ? -6.988 18.672 -4.242 1 93.56 366 PHE B O 1
ATOM 6664 N N . ALA B 1 367 ? -8.977 19.156 -5.152 1 89.81 367 ALA B N 1
ATOM 6665 C CA . ALA B 1 367 ? -8.422 19.453 -6.473 1 89.81 367 ALA B CA 1
ATOM 6666 C C . ALA B 1 367 ? -7.43 20.609 -6.41 1 89.81 367 ALA B C 1
ATOM 6668 O O . ALA B 1 367 ? -6.332 20.516 -6.973 1 89.81 367 ALA B O 1
ATOM 6669 N N . TRP B 1 368 ? -7.781 21.688 -5.672 1 92.69 368 TRP B N 1
ATOM 6670 C CA . TRP B 1 368 ? -6.914 22.875 -5.699 1 92.69 368 TRP B CA 1
ATOM 6671 C C . TRP B 1 368 ? -6.168 23.031 -4.379 1 92.69 368 TRP B C 1
ATOM 6673 O O . TRP B 1 368 ? -5.48 24.031 -4.16 1 92.69 368 TRP B O 1
ATOM 6683 N N . THR B 1 369 ? -6.312 22.141 -3.457 1 95.38 369 THR B N 1
ATOM 6684 C CA . THR B 1 369 ? -5.473 21.969 -2.275 1 95.38 369 THR B CA 1
ATOM 6685 C C . THR B 1 369 ? -5.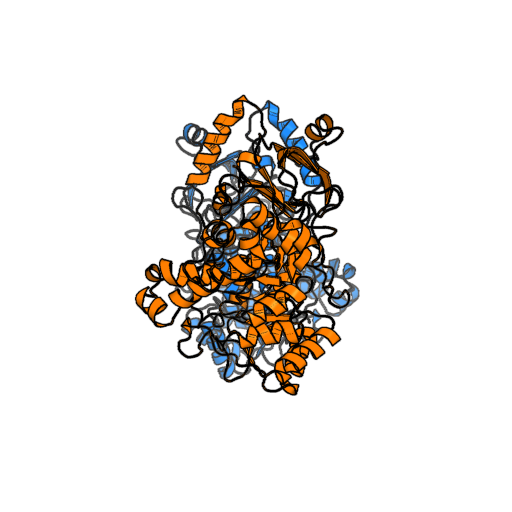023 20.516 -2.152 1 95.38 369 THR B C 1
ATOM 6687 O O . THR B 1 369 ? -5.43 19.812 -1.224 1 95.38 369 THR B O 1
ATOM 6690 N N . PRO B 1 370 ? -4.227 20.109 -3.049 1 94.62 370 PRO B N 1
ATOM 6691 C CA . PRO B 1 370 ? -3.918 18.688 -3.191 1 94.62 370 PRO B CA 1
ATOM 6692 C C . PRO B 1 370 ? -3.006 18.172 -2.084 1 94.62 370 PRO B C 1
ATOM 6694 O O . PRO B 1 370 ? -2.279 18.953 -1.461 1 94.62 370 PRO B O 1
ATOM 6697 N N . HIS B 1 371 ? -3.098 16.859 -1.864 1 95.94 371 HIS B N 1
ATOM 6698 C CA . HIS B 1 371 ? -2.096 16.203 -1.035 1 95.94 371 HIS B CA 1
ATOM 6699 C C . HIS B 1 371 ? -0.684 16.547 -1.492 1 95.94 371 HIS B C 1
ATOM 6701 O O . HIS B 1 371 ? -0.431 16.688 -2.691 1 95.94 371 HIS B O 1
ATOM 6707 N N . GLY B 1 372 ? 0.249 16.672 -0.554 1 95.25 372 GLY B N 1
ATOM 6708 C CA . GLY B 1 372 ? 1.643 16.922 -0.89 1 95.25 372 GLY B CA 1
ATOM 6709 C C . GLY B 1 372 ? 2.02 18.375 -0.837 1 95.25 372 GLY B C 1
ATOM 6710 O O . GLY B 1 372 ? 3.195 18.734 -0.966 1 95.25 372 GLY B O 1
ATOM 6711 N N . THR B 1 373 ? 1.019 19.234 -0.581 1 96.62 373 THR B N 1
ATOM 6712 C CA . THR B 1 373 ? 1.292 20.656 -0.547 1 96.62 373 THR B CA 1
ATOM 6713 C C . THR B 1 373 ? 1.028 21.234 0.844 1 96.62 373 THR B C 1
ATOM 6715 O O . THR B 1 373 ? 0.584 22.375 0.98 1 96.62 373 THR B O 1
ATOM 6718 N N . TYR B 1 374 ? 1.275 20.516 1.827 1 98.12 374 TYR B N 1
ATOM 6719 C CA . TYR B 1 374 ? 0.845 20.781 3.197 1 98.12 374 TYR B CA 1
ATOM 6720 C C . TYR B 1 374 ? 1.561 21.984 3.779 1 98.12 374 TYR B C 1
ATOM 6722 O O . TYR B 1 374 ? 0.972 22.75 4.543 1 98.12 374 TYR B O 1
ATOM 6730 N N . ALA B 1 375 ? 2.826 22.234 3.377 1 98.12 375 ALA B N 1
ATOM 6731 C CA . ALA B 1 375 ? 3.648 23.281 3.961 1 98.12 375 ALA B CA 1
ATOM 6732 C C . ALA B 1 375 ? 3.182 24.672 3.498 1 98.12 375 ALA B C 1
ATOM 6734 O O . ALA B 1 375 ? 3.656 25.688 3.998 1 98.12 375 ALA B O 1
ATOM 6735 N N . ARG B 1 376 ? 2.186 24.719 2.623 1 97.5 376 ARG B N 1
ATOM 6736 C CA . ARG B 1 376 ? 1.551 25.984 2.248 1 97.5 376 ARG B CA 1
ATOM 6737 C C . ARG B 1 376 ? 0.984 26.703 3.471 1 97.5 376 ARG B C 1
ATOM 6739 O O . ARG B 1 376 ? 0.992 27.938 3.537 1 97.5 376 ARG B O 1
ATOM 6746 N N . ASP B 1 377 ? 0.538 25.938 4.359 1 97.81 377 ASP B N 1
ATOM 6747 C CA . ASP B 1 377 ? 0.013 26.547 5.586 1 97.81 377 ASP B CA 1
ATOM 6748 C C . ASP B 1 377 ? 1.087 27.359 6.305 1 97.81 377 ASP B C 1
ATOM 6750 O O . ASP B 1 377 ? 0.818 28.453 6.797 1 97.81 377 ASP B O 1
ATOM 6754 N N . LEU B 1 378 ? 2.275 26.812 6.387 1 98.56 378 LEU B N 1
ATOM 6755 C CA . LEU B 1 378 ? 3.354 27.516 7.07 1 98.56 378 LEU B CA 1
ATOM 6756 C C . LEU B 1 378 ? 3.686 28.828 6.359 1 98.56 378 LEU B C 1
ATOM 6758 O O . LEU B 1 378 ? 3.941 29.844 7.008 1 98.56 378 LEU B O 1
ATOM 6762 N N . GLU B 1 379 ? 3.686 28.766 5.066 1 98.06 379 GLU B N 1
ATOM 6763 C CA . GLU B 1 379 ? 3.861 29.984 4.289 1 98.06 379 GLU B CA 1
ATOM 6764 C C . GLU B 1 379 ? 2.777 31 4.613 1 98.06 379 GLU B C 1
ATOM 6766 O O . GLU B 1 379 ? 3.072 32.188 4.828 1 98.06 379 GLU B O 1
ATOM 6771 N N . HIS B 1 380 ? 1.545 30.578 4.66 1 98.25 380 HIS B N 1
ATOM 6772 C CA . HIS B 1 380 ? 0.433 31.484 4.945 1 98.25 380 HIS B CA 1
ATOM 6773 C C . HIS B 1 380 ? 0.518 32.031 6.363 1 98.25 380 HIS B C 1
ATOM 6775 O O . HIS B 1 380 ? 0.167 33.188 6.609 1 98.25 380 HIS B O 1
ATOM 6781 N N . PHE B 1 381 ? 0.94 31.219 7.316 1 98.5 381 PHE B N 1
ATOM 6782 C CA . PHE B 1 381 ? 1.113 31.703 8.688 1 98.5 381 PHE B CA 1
ATOM 6783 C C . PHE B 1 381 ? 2.086 32.875 8.727 1 98.5 381 PHE B C 1
ATOM 6785 O O . PHE B 1 381 ? 1.857 33.844 9.453 1 98.5 381 PHE B O 1
ATOM 6792 N N . THR B 1 382 ? 3.137 32.812 7.918 1 97.5 382 THR B N 1
ATOM 6793 C CA . THR B 1 382 ? 4.164 33.844 7.926 1 97.5 382 THR B CA 1
ATOM 6794 C C . THR B 1 382 ? 3.709 35.062 7.129 1 97.5 382 THR B C 1
ATOM 6796 O O . THR B 1 382 ? 3.877 36.188 7.574 1 97.5 382 THR B O 1
ATOM 6799 N N . LYS B 1 383 ? 3.045 34.844 6.047 1 96.5 383 LYS B N 1
ATOM 6800 C CA . LYS B 1 383 ? 2.738 35.938 5.121 1 96.5 383 LYS B CA 1
ATOM 6801 C C . LYS B 1 383 ? 1.443 36.625 5.516 1 96.5 383 LYS B C 1
ATOM 6803 O O . LYS B 1 383 ? 1.295 37.844 5.293 1 96.5 383 LYS B O 1
ATOM 6808 N N . LEU B 1 384 ? 0.509 35.875 6.102 1 96.56 384 LEU B N 1
ATOM 6809 C CA . LEU B 1 384 ? -0.824 36.438 6.285 1 96.56 384 LEU B CA 1
ATOM 6810 C C . LEU B 1 384 ? -1.112 36.656 7.766 1 96.56 384 LEU B C 1
ATOM 6812 O O . LEU B 1 384 ? -1.885 37.562 8.109 1 96.56 384 LEU B O 1
ATOM 6816 N N . ILE B 1 385 ? -0.532 35.844 8.672 1 97 385 ILE B N 1
ATOM 6817 C CA . ILE B 1 385 ? -1.037 35.812 10.039 1 97 385 ILE B CA 1
ATOM 6818 C C . ILE B 1 385 ? -0.034 36.469 10.984 1 97 385 ILE B C 1
ATOM 6820 O O . ILE B 1 385 ? -0.374 36.844 12.117 1 97 385 ILE B O 1
ATOM 6824 N N . GLY B 1 386 ? 1.236 36.625 10.531 1 96.25 386 GLY B N 1
ATOM 6825 C CA . GLY B 1 386 ? 2.191 37.406 11.328 1 96.25 386 GLY B CA 1
ATOM 6826 C C . GLY B 1 386 ? 3.135 36.531 12.125 1 96.25 386 GLY B C 1
ATOM 6827 O O . GLY B 1 386 ? 3.873 37 12.977 1 96.25 386 GLY B O 1
ATOM 6828 N N . PHE B 1 387 ? 3.156 35.281 11.867 1 98 387 PHE B N 1
ATOM 6829 C CA . PHE B 1 387 ? 4.16 34.375 12.453 1 98 387 PHE B CA 1
ATOM 6830 C C . PHE B 1 387 ? 5.523 34.625 11.812 1 98 387 PHE B C 1
ATOM 6832 O O . PHE B 1 387 ? 5.617 34.875 10.609 1 98 387 PHE B O 1
ATOM 6839 N N . THR B 1 388 ? 6.574 34.5 12.609 1 97.88 388 THR B N 1
ATOM 6840 C CA . THR B 1 388 ? 7.887 34.312 12 1 97.88 388 THR B CA 1
ATOM 6841 C C . THR B 1 388 ? 8.023 32.906 11.461 1 97.88 388 THR B C 1
ATOM 6843 O O . THR B 1 388 ? 7.289 32 11.875 1 97.88 388 THR B O 1
ATOM 6846 N N . PRO B 1 389 ? 8.977 32.688 10.586 1 98.19 389 PRO B N 1
ATOM 6847 C CA . PRO B 1 389 ? 9.227 31.328 10.148 1 98.19 389 PRO B CA 1
ATOM 6848 C C . PRO B 1 389 ? 9.539 30.375 11.305 1 98.19 389 PRO B C 1
ATOM 6850 O O . PRO B 1 389 ? 9.062 29.234 11.328 1 98.19 389 PRO B O 1
ATOM 6853 N N . HIS B 1 390 ? 10.266 30.859 12.25 1 98.62 390 HIS B N 1
ATOM 6854 C CA . HIS B 1 390 ? 10.609 30.062 13.422 1 98.62 390 HIS B CA 1
ATOM 6855 C C . HIS B 1 390 ? 9.359 29.688 14.211 1 98.62 390 HIS B C 1
ATOM 6857 O O . HIS B 1 390 ? 9.203 28.531 14.617 1 98.62 390 HIS B O 1
ATOM 6863 N N . GLU B 1 391 ? 8.461 30.641 14.414 1 98.56 391 GLU B N 1
ATOM 6864 C CA . GLU B 1 391 ? 7.207 30.359 15.109 1 98.56 391 GLU B CA 1
ATOM 6865 C C . GLU B 1 391 ? 6.363 29.344 14.352 1 98.56 391 GLU B C 1
ATOM 6867 O O . GLU B 1 391 ? 5.734 28.484 14.961 1 98.56 391 GLU B O 1
ATOM 6872 N N . ALA B 1 392 ? 6.324 29.484 13.031 1 98.62 392 ALA B N 1
ATOM 6873 C CA . ALA B 1 392 ? 5.551 28.562 12.211 1 98.62 392 ALA B CA 1
ATOM 6874 C C . ALA B 1 392 ? 6.086 27.141 12.336 1 98.62 392 ALA B C 1
ATOM 6876 O O . ALA B 1 392 ? 5.312 26.188 12.453 1 98.62 392 ALA B O 1
ATOM 6877 N N . ILE B 1 393 ? 7.383 26.984 12.32 1 98.81 393 ILE B N 1
ATOM 6878 C CA . ILE B 1 393 ? 8.008 25.672 12.445 1 98.81 393 ILE B CA 1
ATOM 6879 C C . ILE B 1 393 ? 7.707 25.078 13.82 1 98.81 393 ILE B C 1
ATOM 6881 O O . ILE B 1 393 ? 7.344 23.906 13.945 1 98.81 393 ILE B O 1
ATOM 6885 N N . ILE B 1 394 ? 7.828 25.906 14.844 1 98.81 394 ILE B N 1
ATOM 6886 C CA . ILE B 1 394 ? 7.555 25.453 16.203 1 98.81 394 ILE B CA 1
ATOM 6887 C C . ILE B 1 394 ? 6.09 25.031 16.312 1 98.81 394 ILE B C 1
ATOM 6889 O O . ILE B 1 394 ? 5.785 23.984 16.906 1 98.81 394 ILE B O 1
ATOM 6893 N N . ALA B 1 395 ? 5.195 25.797 15.727 1 98.88 395 ALA B N 1
ATOM 6894 C CA . ALA B 1 395 ? 3.779 25.438 15.727 1 98.88 395 ALA B CA 1
ATOM 6895 C C . ALA B 1 395 ? 3.553 24.094 15.031 1 98.88 395 ALA B C 1
ATOM 6897 O O . ALA B 1 395 ? 2.771 23.266 15.508 1 98.88 395 ALA B O 1
ATOM 6898 N N . ALA B 1 396 ? 4.285 23.797 13.984 1 98.88 396 ALA B N 1
ATOM 6899 C CA . ALA B 1 396 ? 4.082 22.609 13.156 1 98.88 396 ALA B CA 1
ATOM 6900 C C . ALA B 1 396 ? 4.859 21.422 13.703 1 98.88 396 ALA B C 1
ATOM 6902 O O . ALA B 1 396 ? 4.863 20.344 13.109 1 98.88 396 ALA B O 1
ATOM 6903 N N . THR B 1 397 ? 5.617 21.547 14.719 1 98.81 397 THR B N 1
ATOM 6904 C CA . THR B 1 397 ? 6.391 20.453 15.305 1 98.81 397 THR B CA 1
ATOM 6905 C C . THR B 1 397 ? 6.031 20.266 16.781 1 98.81 397 THR B C 1
ATOM 6907 O O . THR B 1 397 ? 5.094 19.531 17.094 1 98.81 397 THR B O 1
ATOM 6910 N N . TYR B 1 398 ? 6.551 21.203 17.594 1 98.75 398 TYR B N 1
ATOM 6911 C CA . TYR B 1 398 ? 6.297 21.141 19.016 1 98.75 398 TYR B CA 1
ATOM 6912 C C . TYR B 1 398 ? 4.824 21.359 19.328 1 98.75 398 TYR B C 1
ATOM 6914 O O . TYR B 1 398 ? 4.25 20.688 20.188 1 98.75 398 TYR B O 1
ATOM 6922 N N . GLY B 1 399 ? 4.227 22.328 18.641 1 98.81 399 GLY B N 1
ATOM 6923 C CA . GLY B 1 399 ? 2.807 22.594 18.828 1 98.81 399 GLY B CA 1
ATOM 6924 C C . GLY B 1 399 ? 1.937 21.375 18.547 1 98.81 399 GLY B C 1
ATOM 6925 O O . GLY B 1 399 ? 1.022 21.078 19.312 1 98.81 399 GLY B O 1
ATOM 6926 N N . VAL B 1 400 ? 2.213 20.688 17.469 1 98.81 400 VAL B N 1
ATOM 6927 C CA . VAL B 1 400 ? 1.423 19.5 17.109 1 98.81 400 VAL B CA 1
ATOM 6928 C C . VAL B 1 400 ? 1.729 18.375 18.078 1 98.81 400 VAL B C 1
ATOM 6930 O O . VAL B 1 400 ? 0.843 17.578 18.422 1 98.81 400 VAL B O 1
ATOM 6933 N N . ALA B 1 401 ? 2.941 18.281 18.562 1 98.69 401 ALA B N 1
ATOM 6934 C CA . ALA B 1 401 ? 3.262 17.297 19.609 1 98.69 401 ALA B CA 1
ATOM 6935 C C . ALA B 1 401 ? 2.432 17.531 20.859 1 98.69 401 ALA B C 1
ATOM 6937 O O . ALA B 1 401 ? 1.989 16.578 21.5 1 98.69 401 ALA B O 1
ATOM 6938 N N . LYS B 1 402 ? 2.275 18.812 21.219 1 98.56 402 LYS B N 1
ATOM 6939 C CA . LYS B 1 402 ? 1.412 19.172 22.344 1 98.56 402 LYS B CA 1
ATOM 6940 C C . LYS B 1 402 ? -0.031 18.75 22.078 1 98.56 402 LYS B C 1
ATOM 6942 O O . LYS B 1 402 ? -0.708 18.25 22.969 1 98.56 402 LYS B O 1
ATOM 6947 N N . LEU B 1 403 ? -0.443 18.953 20.859 1 98.31 403 LEU B N 1
ATOM 6948 C CA . LEU B 1 403 ? -1.78 18.531 20.469 1 98.31 403 LEU B CA 1
ATOM 6949 C C . LEU B 1 403 ? -1.942 17.031 20.625 1 98.31 403 LEU B C 1
ATOM 6951 O O . LEU B 1 403 ? -3 16.547 21.047 1 98.31 403 LEU B O 1
ATOM 6955 N N . PHE B 1 404 ? -0.906 16.281 20.359 1 98.44 404 PHE B N 1
ATOM 6956 C CA . PHE B 1 404 ? -0.9 14.836 20.516 1 98.44 404 PHE B CA 1
ATOM 6957 C C . PHE B 1 404 ? -0.853 14.453 22 1 98.44 404 PHE B C 1
ATOM 6959 O O . PHE B 1 404 ? -1.057 13.289 22.344 1 98.44 404 PHE B O 1
ATOM 6966 N N . MET B 1 405 ? -0.576 15.414 22.875 1 98.25 405 MET B N 1
ATOM 6967 C CA . MET B 1 405 ? -0.35 15.211 24.297 1 98.25 405 MET B CA 1
ATOM 6968 C C . MET B 1 405 ? 0.854 14.305 24.531 1 98.25 405 MET B C 1
ATOM 6970 O O . MET B 1 405 ? 0.842 13.469 25.438 1 98.25 405 MET B O 1
ATOM 6974 N N . ARG B 1 406 ? 1.849 14.461 23.625 1 98 406 ARG B N 1
ATOM 6975 C CA . ARG B 1 406 ? 3.07 13.672 23.703 1 98 406 ARG B CA 1
ATOM 6976 C C . ARG B 1 406 ? 4.305 14.547 23.531 1 98 406 ARG B C 1
ATOM 6978 O O . ARG B 1 406 ? 5.332 14.078 23.031 1 98 406 ARG B O 1
ATOM 6985 N N . SER B 1 407 ? 4.188 15.781 23.891 1 97.81 407 SER B N 1
ATOM 6986 C CA . SER B 1 407 ? 5.281 16.734 23.688 1 97.81 407 SER B CA 1
ATOM 6987 C C . SER B 1 407 ? 6.48 16.391 24.562 1 97.81 407 SER B C 1
ATOM 6989 O O . SER B 1 407 ? 7.586 16.875 24.328 1 97.81 407 SER B O 1
ATOM 6991 N N . HIS B 1 408 ? 6.309 15.555 25.547 1 97.25 408 HIS B N 1
ATOM 6992 C CA . HIS B 1 408 ? 7.414 15.125 26.391 1 97.25 408 HIS B CA 1
ATOM 6993 C C . HIS B 1 408 ? 8.344 14.172 25.656 1 97.25 408 HIS B C 1
ATOM 6995 O O . HIS B 1 408 ? 9.477 13.938 26.078 1 97.25 408 HIS B O 1
ATOM 7001 N N . GLU B 1 409 ? 7.922 13.672 24.484 1 98.19 409 GLU B N 1
ATOM 7002 C CA . GLU B 1 409 ? 8.758 12.688 23.797 1 98.19 409 GLU B CA 1
ATOM 7003 C C . GLU B 1 409 ? 8.758 12.906 22.297 1 98.19 409 GLU B C 1
ATOM 7005 O O . GLU B 1 409 ? 9.25 12.07 21.531 1 98.19 409 GLU B O 1
ATOM 7010 N N . MET B 1 410 ? 8.164 13.938 21.781 1 97.38 410 MET B N 1
ATOM 7011 C CA . MET B 1 410 ? 8.18 14.188 20.344 1 97.38 410 MET B CA 1
ATOM 7012 C C . MET B 1 410 ? 8.062 15.68 20.047 1 97.38 410 MET B C 1
ATOM 7014 O O . MET B 1 410 ? 7.77 16.469 20.953 1 97.38 410 MET B O 1
ATOM 7018 N N . GLY B 1 411 ? 8.352 16.109 18.875 1 98.5 411 GLY B N 1
ATOM 7019 C CA . GLY B 1 411 ? 8.117 17.453 18.375 1 98.5 411 GLY B CA 1
ATOM 7020 C C . GLY B 1 411 ? 9.344 18.344 18.453 1 98.5 411 GLY B C 1
ATOM 7021 O O . GLY B 1 411 ? 9.336 19.469 17.969 1 98.5 411 GLY B O 1
ATOM 7022 N N . GLN B 1 412 ? 10.43 17.859 19.094 1 98.81 412 GLN B N 1
ATOM 7023 C CA . GLN B 1 412 ? 11.688 18.594 19.219 1 98.81 412 GLN B CA 1
ATOM 7024 C C . GLN B 1 412 ? 12.883 17.672 18.969 1 98.81 412 GLN B C 1
ATOM 7026 O O . GLN B 1 412 ? 12.789 16.453 19.156 1 98.81 412 GLN B O 1
ATOM 7031 N N . ILE B 1 413 ? 13.93 18.219 18.422 1 98.81 413 ILE B N 1
ATOM 7032 C CA . ILE B 1 413 ? 15.188 17.484 18.375 1 98.81 413 ILE B CA 1
ATOM 7033 C C . ILE B 1 413 ? 15.891 17.578 19.719 1 98.81 413 ILE B C 1
ATOM 7035 O O . ILE B 1 413 ? 16.625 18.531 20 1 98.81 413 ILE B O 1
ATOM 7039 N N . LYS B 1 414 ? 15.617 16.656 20.484 1 98.06 414 LYS B N 1
ATOM 7040 C CA . LYS B 1 414 ? 16.094 16.562 21.859 1 98.06 414 LYS B CA 1
ATOM 7041 C C . LYS B 1 414 ? 16.391 15.109 22.234 1 98.06 414 LYS B C 1
ATOM 7043 O O . LYS B 1 414 ? 15.641 14.203 21.859 1 98.06 414 LYS B O 1
ATOM 7048 N N . ALA B 1 415 ? 17.484 14.945 22.984 1 98.44 415 ALA B N 1
ATOM 7049 C CA . ALA B 1 415 ? 17.781 13.602 23.453 1 98.44 415 ALA B CA 1
ATOM 7050 C C . ALA B 1 415 ? 16.594 13.008 24.219 1 98.44 415 ALA B C 1
ATOM 7052 O O . ALA B 1 415 ? 15.984 13.688 25.047 1 98.44 415 ALA B O 1
ATOM 7053 N N . GLY B 1 416 ? 16.312 11.789 23.891 1 98.44 416 GLY B N 1
ATOM 7054 C CA . GLY B 1 416 ? 15.195 11.109 24.531 1 98.44 416 GLY B CA 1
ATOM 7055 C C . GLY B 1 416 ? 13.938 11.109 23.672 1 98.44 416 GLY B C 1
ATOM 7056 O O . GLY B 1 416 ? 13.094 10.219 23.812 1 98.44 416 GLY B O 1
ATOM 7057 N N . ASN B 1 417 ? 13.766 12.086 22.812 1 98.81 417 ASN B N 1
ATOM 7058 C CA . ASN B 1 417 ? 12.602 12.148 21.938 1 98.81 417 ASN B CA 1
ATOM 7059 C C . ASN B 1 417 ? 12.68 11.094 20.844 1 98.81 417 ASN B C 1
ATOM 7061 O O . ASN B 1 417 ? 13.766 10.641 20.484 1 98.81 417 ASN B O 1
ATOM 7065 N N . PHE B 1 418 ? 11.5 10.648 20.391 1 98.75 418 PHE B N 1
ATOM 7066 C CA . PHE B 1 418 ? 11.477 9.852 19.156 1 98.75 418 PHE B CA 1
ATOM 7067 C C . PHE B 1 418 ? 12.203 10.57 18.031 1 98.75 418 PHE B C 1
ATOM 7069 O O . PHE B 1 418 ? 12.078 11.789 17.875 1 98.75 418 PHE B O 1
ATOM 7076 N N . ALA B 1 419 ? 12.984 9.805 17.312 1 98.75 419 ALA B N 1
ATOM 7077 C CA . ALA B 1 419 ? 13.773 10.391 16.234 1 98.75 419 ALA B CA 1
ATOM 7078 C C . ALA B 1 419 ? 12.938 10.562 14.977 1 98.75 419 ALA B C 1
ATOM 7080 O O . ALA B 1 419 ? 12.977 9.727 14.07 1 98.75 419 ALA B O 1
ATOM 7081 N N . ASP B 1 420 ? 12.195 11.562 14.867 1 98.81 420 ASP B N 1
ATOM 7082 C CA . ASP B 1 420 ? 11.484 12.078 13.703 1 98.81 420 ASP B CA 1
ATOM 7083 C C . ASP B 1 420 ? 12.094 13.406 13.234 1 98.81 420 ASP B C 1
ATOM 7085 O O . ASP B 1 420 ? 12 14.414 13.93 1 98.81 420 ASP B O 1
ATOM 7089 N N . CYS B 1 421 ? 12.695 13.344 12.023 1 98.88 421 CYS B N 1
ATOM 7090 C CA . CYS B 1 421 ? 13.352 14.57 11.594 1 98.88 421 CYS B CA 1
ATOM 7091 C C . CYS B 1 421 ? 13.469 14.617 10.078 1 98.88 421 CYS B C 1
ATOM 7093 O O . CYS B 1 421 ? 13.227 13.625 9.398 1 98.88 421 CYS B O 1
ATOM 7095 N N . VAL B 1 422 ? 13.711 15.781 9.594 1 98.81 422 VAL B N 1
ATOM 7096 C CA . VAL B 1 422 ? 13.891 16.047 8.172 1 98.81 422 VAL B CA 1
ATOM 7097 C C . VAL B 1 422 ? 15.18 16.844 7.957 1 98.81 422 VAL B C 1
ATOM 7099 O O . VAL B 1 422 ? 15.414 17.844 8.617 1 98.81 422 VAL B O 1
ATOM 7102 N N . LEU B 1 423 ? 16.047 16.344 7.133 1 98.19 423 LEU B N 1
ATOM 7103 C CA . LEU B 1 423 ? 17.234 17.078 6.676 1 98.19 423 LEU B CA 1
ATOM 7104 C C . LEU B 1 423 ? 16.922 17.859 5.41 1 98.19 423 LEU B C 1
ATOM 7106 O O . LEU B 1 423 ? 16.578 17.281 4.379 1 98.19 423 LEU B O 1
ATOM 7110 N N . ILE B 1 424 ? 17.094 19.188 5.484 1 98 424 ILE B N 1
ATOM 7111 C CA . ILE B 1 424 ? 16.594 20.094 4.453 1 98 424 ILE B CA 1
ATOM 7112 C C . ILE B 1 424 ? 17.766 20.797 3.771 1 98 424 ILE B C 1
ATOM 7114 O O . ILE B 1 424 ? 18.641 21.344 4.441 1 98 424 ILE B O 1
ATOM 7118 N N . ASP B 1 425 ? 17.766 20.828 2.477 1 95.75 425 ASP B N 1
ATOM 7119 C CA . ASP B 1 425 ? 18.688 21.641 1.703 1 95.75 425 ASP B CA 1
ATOM 7120 C C . ASP B 1 425 ? 18.234 23.094 1.664 1 95.75 425 ASP B C 1
ATOM 7122 O O . ASP B 1 425 ? 17.375 23.469 0.847 1 95.75 425 ASP B O 1
ATOM 7126 N N . GLY B 1 426 ? 18.797 23.859 2.504 1 97.69 426 GLY B N 1
ATOM 7127 C CA . GLY B 1 426 ? 18.422 25.25 2.68 1 97.69 426 GLY B CA 1
ATOM 7128 C C . GLY B 1 426 ? 18.016 25.594 4.105 1 97.69 426 GLY B C 1
ATOM 7129 O O . GLY B 1 426 ? 18.016 24.719 4.977 1 97.69 426 GLY B O 1
ATOM 7130 N N . ASP B 1 427 ? 17.75 26.844 4.348 1 98.19 427 ASP B N 1
ATOM 7131 C CA . ASP B 1 427 ? 17.344 27.328 5.668 1 98.19 427 ASP B CA 1
ATOM 7132 C C . ASP B 1 427 ? 15.883 27.781 5.668 1 98.19 427 ASP B C 1
ATOM 7134 O O . ASP B 1 427 ? 15.562 28.859 5.172 1 98.19 427 ASP B O 1
ATOM 7138 N N . PRO B 1 428 ? 15.031 27 6.316 1 98.56 428 PRO B N 1
ATOM 7139 C CA . PRO B 1 428 ? 13.617 27.375 6.301 1 98.56 428 PRO B CA 1
ATOM 7140 C C . PRO B 1 428 ? 13.336 28.625 7.121 1 98.56 428 PRO B C 1
ATOM 7142 O O . PRO B 1 428 ? 12.25 29.219 7.008 1 98.56 428 PRO B O 1
ATOM 7145 N N . LEU B 1 429 ? 14.219 29.062 7.953 1 98.06 429 LEU B N 1
ATOM 7146 C CA . LEU B 1 429 ? 14.031 30.312 8.672 1 98.06 429 LEU B CA 1
ATOM 7147 C C . LEU B 1 429 ? 14.211 31.516 7.742 1 98.06 429 LEU B C 1
ATOM 7149 O O . LEU B 1 429 ? 13.602 32.562 7.953 1 98.06 429 LEU B O 1
ATOM 7153 N N . ASP B 1 430 ? 15.023 31.312 6.715 1 97.31 430 ASP B N 1
ATOM 7154 C CA . ASP B 1 430 ? 15.227 32.344 5.711 1 97.31 430 ASP B CA 1
ATOM 7155 C C . ASP B 1 430 ? 14.109 32.344 4.676 1 97.31 430 ASP B C 1
ATOM 7157 O O . ASP B 1 430 ? 13.672 33.406 4.219 1 97.31 430 ASP B O 1
ATOM 7161 N N . ASP B 1 431 ? 13.742 31.203 4.309 1 98 431 ASP B N 1
ATOM 7162 C CA . ASP B 1 431 ? 12.672 31.016 3.332 1 98 431 ASP B CA 1
ATOM 7163 C C . ASP B 1 431 ? 11.828 29.797 3.662 1 98 431 ASP B C 1
ATOM 7165 O O . ASP B 1 431 ? 12.164 28.672 3.27 1 98 431 ASP B O 1
ATOM 7169 N N . ILE B 1 432 ? 10.664 30.016 4.258 1 98.19 432 ILE B N 1
ATOM 7170 C CA . ILE B 1 432 ? 9.82 28.953 4.766 1 98.19 432 ILE B CA 1
ATOM 7171 C C . ILE B 1 432 ? 9.227 28.156 3.602 1 98.19 432 ILE B C 1
ATOM 7173 O O . ILE B 1 432 ? 8.797 27.016 3.773 1 98.19 432 ILE B O 1
ATOM 7177 N N . THR B 1 433 ? 9.227 28.688 2.377 1 98 433 THR B N 1
ATOM 7178 C CA . THR B 1 433 ? 8.586 28.062 1.218 1 98 433 THR B CA 1
ATOM 7179 C C . THR B 1 433 ? 9.375 26.859 0.741 1 98 433 THR B C 1
ATOM 7181 O O . THR B 1 433 ? 8.859 26.016 -0.002 1 98 433 THR B O 1
ATOM 7184 N N . ILE B 1 434 ? 10.656 26.656 1.176 1 97.94 434 ILE B N 1
ATOM 7185 C CA . ILE B 1 434 ? 11.477 25.531 0.724 1 97.94 434 ILE B CA 1
ATOM 7186 C C . ILE B 1 434 ? 10.93 24.234 1.301 1 97.94 434 ILE B C 1
ATOM 7188 O O . ILE B 1 434 ? 11.25 23.156 0.815 1 97.94 434 ILE B O 1
ATOM 7192 N N . LEU B 1 435 ? 10.094 24.375 2.346 1 98.31 435 LEU B N 1
ATOM 7193 C CA . LEU B 1 435 ? 9.5 23.188 2.949 1 98.31 435 LEU B CA 1
ATOM 7194 C C . LEU B 1 435 ? 8.461 22.562 2.021 1 98.31 435 LEU B C 1
ATOM 7196 O O . LEU B 1 435 ? 8.062 21.406 2.213 1 98.31 435 LEU B O 1
ATOM 7200 N N . GLN B 1 436 ? 8.047 23.312 0.985 1 96.44 436 GLN B N 1
ATOM 7201 C CA . GLN B 1 436 ? 7.117 22.797 -0.012 1 96.44 436 GLN B CA 1
ATOM 7202 C C . GLN B 1 436 ? 7.852 22.078 -1.133 1 96.44 436 GLN B C 1
ATOM 7204 O O . GLN B 1 436 ? 7.238 21.344 -1.911 1 96.44 436 GLN B O 1
ATOM 7209 N N . ASP B 1 437 ? 9.117 22.312 -1.25 1 95.62 437 ASP B N 1
ATOM 7210 C CA . ASP B 1 437 ? 9.922 21.688 -2.291 1 95.62 437 ASP B CA 1
ATOM 7211 C C . ASP B 1 437 ? 10.43 20.328 -1.852 1 95.62 437 ASP B C 1
ATOM 7213 O O . ASP B 1 437 ? 11.438 20.219 -1.153 1 95.62 437 ASP B O 1
ATOM 7217 N N . HIS B 1 438 ? 9.836 19.297 -2.32 1 92.56 438 HIS B N 1
ATOM 7218 C CA . HIS B 1 438 ? 10.109 17.938 -1.873 1 92.56 438 HIS B CA 1
ATOM 7219 C C . HIS B 1 438 ? 11.531 17.516 -2.232 1 92.56 438 HIS B C 1
ATOM 7221 O O . HIS B 1 438 ? 12.109 16.641 -1.582 1 92.56 438 HIS B O 1
ATOM 7227 N N . GLN B 1 439 ? 12.141 18.109 -3.217 1 87.31 439 GLN B N 1
ATOM 7228 C CA . GLN B 1 439 ? 13.508 17.781 -3.619 1 87.31 439 GLN B CA 1
ATOM 7229 C C . GLN B 1 439 ? 14.516 18.281 -2.592 1 87.31 439 GLN B C 1
ATOM 7231 O O . GLN B 1 439 ? 15.656 17.812 -2.555 1 87.31 439 GLN B O 1
ATOM 7236 N N . ARG B 1 440 ? 14.031 19.234 -1.79 1 93.19 440 ARG B N 1
ATOM 7237 C CA . ARG B 1 440 ? 14.922 19.812 -0.785 1 93.19 440 ARG B CA 1
ATOM 7238 C C . ARG B 1 440 ? 14.82 19.047 0.531 1 93.19 440 ARG B C 1
ATOM 7240 O O . ARG B 1 440 ? 15.633 19.25 1.438 1 93.19 440 ARG B O 1
ATOM 7247 N N . LEU B 1 441 ? 13.828 18.234 0.636 1 96.38 441 LEU B N 1
ATOM 7248 C CA . LEU B 1 441 ? 13.711 17.344 1.785 1 96.38 441 LEU B CA 1
ATOM 7249 C C . LEU B 1 441 ? 14.531 16.062 1.573 1 96.38 441 LEU B C 1
ATOM 7251 O O . LEU B 1 441 ? 13.992 15.039 1.153 1 96.38 441 LEU B O 1
ATOM 7255 N N . ASN B 1 442 ? 15.773 16.109 1.907 1 92.75 442 ASN B N 1
ATOM 7256 C CA . ASN B 1 442 ? 16.766 15.148 1.426 1 92.75 442 ASN B CA 1
ATOM 7257 C C . ASN B 1 442 ? 16.703 13.836 2.205 1 92.75 442 ASN B C 1
ATOM 7259 O O . ASN B 1 442 ? 16.906 12.766 1.637 1 92.75 442 ASN B O 1
ATOM 7263 N N . VAL B 1 443 ? 16.516 13.898 3.531 1 94.81 443 VAL B N 1
ATOM 7264 C CA . VAL B 1 443 ? 16.406 12.727 4.395 1 94.81 443 VAL B CA 1
ATOM 7265 C C . VAL B 1 443 ? 15.203 12.875 5.328 1 94.81 443 VAL B C 1
ATOM 7267 O O . VAL B 1 443 ? 15.023 13.922 5.953 1 94.81 443 VAL B O 1
ATOM 7270 N N . ILE B 1 444 ? 14.367 12.008 5.34 1 97.62 444 ILE B N 1
ATOM 7271 C CA . ILE B 1 444 ? 13.219 11.969 6.246 1 97.62 444 ILE B CA 1
ATOM 7272 C C . ILE B 1 444 ? 13.297 10.719 7.117 1 97.62 444 ILE B C 1
ATOM 7274 O O . ILE B 1 444 ? 13.367 9.602 6.605 1 97.62 444 ILE B O 1
ATOM 7278 N N . ILE B 1 445 ? 13.344 10.906 8.391 1 97.69 445 ILE B N 1
ATOM 7279 C CA . ILE B 1 445 ? 13.438 9.836 9.375 1 97.69 445 ILE B CA 1
ATOM 7280 C C . ILE B 1 445 ? 12.203 9.852 10.273 1 97.69 445 ILE B C 1
ATOM 7282 O O . ILE B 1 445 ? 11.75 10.922 10.703 1 97.69 445 ILE B O 1
ATOM 7286 N N . ILE B 1 446 ? 11.586 8.75 10.492 1 98.44 446 ILE B N 1
ATOM 7287 C CA . ILE B 1 446 ? 10.5 8.594 11.445 1 98.44 446 ILE B CA 1
ATOM 7288 C C . ILE B 1 446 ? 10.773 7.387 12.352 1 98.44 446 ILE B C 1
ATOM 7290 O O . ILE B 1 446 ? 11.133 6.312 11.867 1 98.44 446 ILE B O 1
ATOM 7294 N N . ASN B 1 447 ? 10.633 7.609 13.617 1 98 447 ASN B N 1
ATOM 7295 C CA . ASN B 1 447 ? 10.805 6.535 14.594 1 98 447 ASN B CA 1
ATOM 7296 C C . ASN B 1 447 ? 12.172 5.879 14.469 1 98 447 ASN B C 1
ATOM 7298 O O . ASN B 1 447 ? 12.297 4.664 14.633 1 98 447 ASN B O 1
ATOM 7302 N N . GLY B 1 448 ? 13.172 6.664 14.078 1 97.25 448 GLY B N 1
ATOM 7303 C CA . GLY B 1 448 ? 14.547 6.184 13.984 1 97.25 448 GLY B CA 1
ATOM 7304 C C . GLY B 1 448 ? 14.812 5.391 12.727 1 97.25 448 GLY B C 1
ATOM 7305 O O . GLY B 1 448 ? 15.867 4.766 12.594 1 97.25 448 GLY B O 1
ATOM 7306 N N . ARG B 1 449 ? 13.938 5.398 11.82 1 94.69 449 ARG B N 1
ATOM 7307 C CA . ARG B 1 449 ? 14.086 4.68 10.562 1 94.69 449 ARG B CA 1
ATOM 7308 C C . ARG B 1 449 ? 14.102 5.645 9.383 1 94.69 449 ARG B C 1
ATOM 7310 O O . ARG B 1 449 ? 13.305 6.582 9.328 1 94.69 449 ARG B O 1
ATOM 7317 N N . VAL B 1 450 ? 14.992 5.375 8.43 1 93.25 450 VAL B N 1
ATOM 7318 C CA . VAL B 1 450 ? 15.078 6.215 7.242 1 93.25 450 VAL B CA 1
ATOM 7319 C C . VAL B 1 450 ? 13.906 5.914 6.309 1 93.25 450 VAL B C 1
ATOM 7321 O O . VAL B 1 450 ? 13.75 4.781 5.844 1 93.25 450 VAL B O 1
ATOM 7324 N N . HIS B 1 451 ? 13.039 6.828 6.051 1 93.81 451 HIS B N 1
ATOM 7325 C CA . HIS B 1 451 ? 11.93 6.703 5.109 1 93.81 451 HIS B CA 1
ATOM 7326 C C . HIS B 1 451 ? 12.352 7.137 3.707 1 93.81 451 HIS B C 1
ATOM 7328 O O . HIS B 1 451 ? 12 6.488 2.721 1 93.81 451 HIS B O 1
ATOM 7334 N N . LYS B 1 452 ? 13.062 8.164 3.691 1 89.44 452 LYS B N 1
ATOM 7335 C CA . LYS B 1 452 ? 13.539 8.75 2.441 1 89.44 452 LYS B CA 1
ATOM 7336 C C . LYS B 1 452 ? 14.984 9.219 2.568 1 89.44 452 LYS B C 1
ATOM 7338 O O . LYS B 1 452 ? 15.359 9.812 3.58 1 89.44 452 LYS B O 1
ATOM 7343 N N . ALA B 1 453 ? 15.758 8.867 1.606 1 85.75 453 ALA B N 1
ATOM 7344 C CA . ALA B 1 453 ? 17.109 9.383 1.428 1 85.75 453 ALA B CA 1
ATOM 7345 C C . ALA B 1 453 ? 17.406 9.656 -0.045 1 85.75 453 ALA B C 1
ATOM 7347 O O . ALA B 1 453 ? 17.281 8.766 -0.886 1 85.75 453 ALA B O 1
ATOM 7348 N N . GLY B 1 454 ? 17.656 10.836 -0.307 1 73.62 454 GLY B N 1
ATOM 7349 C CA . GLY B 1 454 ? 17.969 11.172 -1.686 1 73.62 454 GLY B CA 1
ATOM 7350 C C . GLY B 1 454 ? 19.156 10.391 -2.232 1 73.62 454 GLY B C 1
ATOM 7351 O O . GLY B 1 454 ? 19.922 9.805 -1.47 1 73.62 454 GLY B O 1
ATOM 7352 N N . ARG B 1 455 ? 19.312 10.219 -3.477 1 62.97 455 ARG B N 1
ATOM 7353 C CA . ARG B 1 455 ? 20.328 9.43 -4.168 1 62.97 455 ARG B CA 1
ATOM 7354 C C . ARG B 1 455 ? 21.734 9.859 -3.762 1 62.97 455 ARG B C 1
ATOM 7356 O O . ARG B 1 455 ? 22.641 9.039 -3.717 1 62.97 455 ARG B O 1
ATOM 7363 N N . ARG B 1 456 ? 21.859 11.094 -3.486 1 60.03 456 ARG B N 1
ATOM 7364 C CA . ARG B 1 456 ? 23.156 11.641 -3.119 1 60.03 456 ARG B CA 1
ATOM 7365 C C . ARG B 1 456 ? 23.656 11.047 -1.803 1 60.03 456 ARG B C 1
ATOM 7367 O O . ARG B 1 456 ? 24.859 11.023 -1.54 1 60.03 456 ARG B O 1
ATOM 7374 N N . GLU B 1 457 ? 22.625 10.648 -1.014 1 69.06 457 GLU B N 1
ATOM 7375 C CA . GLU B 1 457 ? 22.984 10.133 0.306 1 69.06 457 GLU B CA 1
ATOM 7376 C C . GLU B 1 457 ? 23.562 8.727 0.208 1 69.06 457 GLU B C 1
ATOM 7378 O O . GLU B 1 457 ? 24.172 8.234 1.16 1 69.06 457 GLU B O 1
ATOM 7383 N N . LEU B 1 458 ? 23.344 8.125 -0.917 1 59.12 458 LEU B N 1
ATOM 7384 C CA . LEU B 1 458 ? 23.766 6.738 -1.089 1 59.12 458 LEU B CA 1
ATOM 7385 C C . LEU B 1 458 ? 25.203 6.668 -1.572 1 59.12 458 LEU B C 1
ATOM 7387 O O . LEU B 1 458 ? 25.859 5.629 -1.447 1 59.12 458 LEU B O 1
ATOM 7391 N N . LEU B 1 459 ? 25.719 7.816 -2.09 1 53.47 459 LEU B N 1
ATOM 7392 C CA . LEU B 1 459 ? 27.078 7.824 -2.643 1 53.47 459 LEU B CA 1
ATOM 7393 C C . LEU B 1 459 ? 28.094 8.203 -1.577 1 53.47 459 LEU B C 1
ATOM 7395 O O . LEU B 1 459 ? 27.828 9.07 -0.738 1 53.47 459 LEU B O 1
ATOM 7399 N N . LEU B 1 460 ? 28.922 7.25 -1.137 1 53.06 460 LEU B N 1
ATOM 7400 C CA . LEU B 1 460 ? 29.953 7.496 -0.134 1 53.06 460 LEU B CA 1
ATOM 7401 C C . LEU B 1 460 ? 30.766 8.742 -0.481 1 53.06 460 LEU B C 1
ATOM 7403 O O . LEU B 1 460 ? 31.016 9.016 -1.657 1 53.06 460 LEU B O 1
ATOM 7407 N N . PRO B 1 461 ? 30.953 9.766 0.539 1 44.34 461 PRO B N 1
ATOM 7408 C CA . PRO B 1 461 ? 31.672 11.039 0.4 1 44.34 461 PRO B CA 1
ATOM 7409 C C . PRO B 1 461 ? 33.062 10.875 -0.198 1 44.34 461 PRO B C 1
ATOM 7411 O O . PRO B 1 461 ? 33.875 11.812 -0.166 1 44.34 461 PRO B O 1
ATOM 7414 N N . ASN B 1 462 ? 33.625 9.883 -0.653 1 42.44 462 ASN B N 1
ATOM 7415 C CA . ASN B 1 462 ? 35 10.242 -1.02 1 42.44 462 ASN B CA 1
ATOM 7416 C C . ASN B 1 462 ? 35.031 11.352 -2.068 1 42.44 462 ASN B C 1
ATOM 7418 O O . ASN B 1 462 ? 34.125 11.438 -2.908 1 42.44 462 ASN B O 1
ATOM 7422 N N . MET B 1 463 ? 35.844 12.438 -1.84 1 40.75 463 MET B N 1
ATOM 7423 C CA . MET B 1 463 ? 36.094 13.719 -2.48 1 40.75 463 MET B CA 1
ATOM 7424 C C . MET B 1 463 ? 35.906 13.625 -3.992 1 40.75 463 MET B C 1
ATOM 7426 O O . MET B 1 463 ? 35.406 14.555 -4.625 1 40.75 463 MET B O 1
ATOM 7430 N N . ALA B 1 464 ? 36.75 12.859 -4.734 1 41.84 464 ALA B N 1
ATOM 7431 C CA . ALA B 1 464 ? 36.812 12.75 -6.188 1 41.84 464 ALA B CA 1
ATOM 7432 C C . ALA B 1 464 ? 35.469 12.406 -6.785 1 41.84 464 ALA B C 1
ATOM 7434 O O . ALA B 1 464 ? 35.156 12.828 -7.898 1 41.84 464 ALA B O 1
ATOM 7435 N N . ALA B 1 465 ? 34.406 11.852 -6.035 1 48.59 465 ALA B N 1
ATOM 7436 C CA . ALA B 1 465 ? 33.125 11.148 -6.297 1 48.59 465 ALA B CA 1
ATOM 7437 C C . ALA B 1 465 ? 31.969 12.125 -6.297 1 48.59 465 ALA B C 1
ATOM 7439 O O . ALA B 1 465 ? 30.844 11.742 -6.633 1 48.59 465 ALA B O 1
ATOM 7440 N N . GLN B 1 466 ? 32.219 13.352 -5.824 1 48.97 466 GLN B N 1
ATOM 7441 C CA . GLN B 1 466 ? 31.109 14.297 -5.734 1 48.97 466 GLN B CA 1
ATOM 7442 C C . GLN B 1 466 ? 30.562 14.641 -7.117 1 48.97 466 GLN B C 1
ATOM 7444 O O . GLN B 1 466 ? 29.344 14.68 -7.312 1 48.97 466 GLN B O 1
ATOM 7449 N N . GLU B 1 467 ? 31.562 15.016 -8 1 52.84 467 GLU B N 1
ATOM 7450 C CA . GLU B 1 467 ? 31.094 15.352 -9.344 1 52.84 467 GLU B CA 1
ATOM 7451 C C . GLU B 1 467 ? 30.375 14.164 -9.992 1 52.84 467 GLU B C 1
ATOM 7453 O O . GLU B 1 467 ? 29.344 14.344 -10.641 1 52.84 467 GLU B O 1
ATOM 7458 N N . LEU B 1 468 ? 31.016 13.078 -9.836 1 55.5 468 LEU B N 1
ATOM 7459 C CA . LEU B 1 468 ? 30.391 11.883 -10.391 1 55.5 468 LEU B CA 1
ATOM 7460 C C . LEU B 1 468 ? 29.031 11.617 -9.742 1 55.5 468 LEU B C 1
ATOM 7462 O O . LEU B 1 468 ? 28.062 11.273 -10.43 1 55.5 468 LEU B O 1
ATOM 7466 N N . THR B 1 469 ? 28.969 11.914 -8.617 1 56.78 469 THR B N 1
ATOM 7467 C CA . THR B 1 469 ? 27.719 11.734 -7.883 1 56.78 469 THR B CA 1
ATOM 7468 C C . THR B 1 469 ? 26.656 12.711 -8.383 1 56.78 469 THR B C 1
ATOM 7470 O O . THR B 1 469 ? 25.5 12.336 -8.555 1 56.78 469 THR B O 1
ATOM 7473 N N . ARG B 1 470 ? 27.172 13.922 -8.578 1 57.69 470 ARG B N 1
ATOM 7474 C CA . ARG B 1 470 ? 26.219 14.922 -9.078 1 57.69 470 ARG B CA 1
ATOM 7475 C C . ARG B 1 470 ? 25.688 14.523 -10.453 1 57.69 470 ARG B C 1
ATOM 7477 O O . ARG B 1 470 ? 24.5 14.656 -10.719 1 57.69 470 ARG B O 1
ATOM 7484 N N . ARG B 1 471 ? 26.547 14.016 -11.281 1 56.41 471 ARG B N 1
ATOM 7485 C CA . ARG B 1 471 ? 26.156 13.641 -12.633 1 56.41 471 ARG B CA 1
ATOM 7486 C C . ARG B 1 471 ? 25.203 12.445 -12.609 1 56.41 471 ARG B C 1
ATOM 7488 O O . ARG B 1 471 ? 24.234 12.406 -13.359 1 56.41 471 ARG B O 1
ATOM 7495 N N . ILE B 1 472 ? 25.5 11.617 -11.734 1 59.91 472 ILE B N 1
ATOM 7496 C CA . ILE B 1 472 ? 24.672 10.414 -11.617 1 59.91 472 ILE B CA 1
ATOM 7497 C C . ILE B 1 472 ? 23.281 10.789 -11.094 1 59.91 472 ILE B C 1
ATOM 7499 O O . ILE B 1 472 ? 22.266 10.328 -11.625 1 59.91 472 ILE B O 1
ATOM 7503 N N . THR B 1 473 ? 23.328 11.648 -10.242 1 57.84 473 THR B N 1
ATOM 7504 C CA . THR B 1 473 ? 22.062 12.07 -9.656 1 57.84 473 THR B CA 1
ATOM 7505 C C . THR B 1 473 ? 21.203 12.805 -10.68 1 57.84 473 THR B C 1
ATOM 7507 O O . THR B 1 473 ? 20 12.555 -10.781 1 57.84 473 THR B O 1
ATOM 7510 N N . GLN B 1 474 ? 21.828 13.719 -11.359 1 56.44 474 GLN B N 1
ATOM 7511 C CA . GLN B 1 474 ? 21.094 14.461 -12.383 1 56.44 474 GLN B CA 1
ATOM 7512 C C . GLN B 1 474 ? 20.547 13.531 -13.461 1 56.44 474 GLN B C 1
ATOM 7514 O O . GLN B 1 474 ? 19.406 13.695 -13.906 1 56.44 474 GLN B O 1
ATOM 7519 N N . GLY B 1 475 ? 21.375 12.656 -13.914 1 54.53 475 GLY B N 1
ATOM 7520 C CA . GLY B 1 475 ? 20.953 11.703 -14.938 1 54.53 475 GLY B CA 1
ATOM 7521 C C . GLY B 1 475 ? 19.781 10.844 -14.492 1 54.53 475 GLY B C 1
ATOM 7522 O O . GLY B 1 475 ? 18.828 10.648 -15.258 1 54.53 475 GLY B O 1
ATOM 7523 N N . VAL B 1 476 ? 19.875 10.469 -13.25 1 58 476 VAL B N 1
ATOM 7524 C CA . VAL B 1 476 ? 18.844 9.586 -12.727 1 58 476 VAL B CA 1
ATOM 7525 C C . VAL B 1 476 ? 17.547 10.367 -12.523 1 58 476 VAL B C 1
ATOM 7527 O O . VAL B 1 476 ? 16.453 9.867 -12.82 1 58 476 VAL B O 1
ATOM 7530 N N . GLU B 1 477 ? 17.703 11.539 -12.047 1 56.69 477 GLU B N 1
ATOM 7531 C CA . GLU B 1 477 ? 16.531 12.383 -11.805 1 56.69 477 GLU B CA 1
ATOM 7532 C C . GLU B 1 477 ? 15.781 12.664 -13.109 1 56.69 477 GLU B C 1
ATOM 7534 O O . GLU B 1 477 ? 14.547 12.742 -13.117 1 56.69 477 GLU B O 1
ATOM 7539 N N . GLU B 1 478 ? 16.469 12.789 -14.172 1 57 478 GLU B N 1
ATOM 7540 C CA . GLU B 1 478 ? 15.859 13.078 -15.461 1 57 478 GLU B CA 1
ATOM 7541 C C . GLU B 1 478 ? 15.031 11.898 -15.961 1 57 478 GLU B C 1
ATOM 7543 O O . GLU B 1 478 ? 14.109 12.078 -16.766 1 57 478 GLU B O 1
ATOM 7548 N N . LEU B 1 479 ? 15.352 10.797 -15.391 1 54.69 479 LEU B N 1
ATOM 7549 C CA . LEU B 1 479 ? 14.688 9.594 -15.891 1 54.69 479 LEU B CA 1
ATOM 7550 C C . LEU B 1 479 ? 13.648 9.102 -14.891 1 54.69 479 LEU B C 1
ATOM 7552 O O . LEU B 1 479 ? 13.008 8.07 -15.102 1 54.69 479 LEU B O 1
ATOM 7556 N N . GLU B 1 480 ? 13.586 9.844 -13.852 1 56.66 480 GLU B N 1
ATOM 7557 C CA . GLU B 1 480 ? 12.586 9.445 -12.875 1 56.66 480 GLU B CA 1
ATOM 7558 C C . GLU B 1 480 ? 11.195 9.922 -13.273 1 56.66 480 GLU B C 1
ATOM 7560 O O . GLU B 1 480 ? 11.016 11.086 -13.656 1 56.66 480 GLU B O 1
ATOM 7565 N N . ILE B 1 481 ? 10.281 9.031 -13.477 1 55.41 481 ILE B N 1
ATOM 7566 C CA . ILE B 1 481 ? 8.891 9.438 -13.625 1 55.41 481 ILE B CA 1
ATOM 7567 C C . ILE B 1 481 ? 8.344 9.922 -12.289 1 55.41 481 ILE B C 1
ATOM 7569 O O . ILE B 1 481 ? 8.328 9.172 -11.305 1 55.41 481 ILE B O 1
ATOM 7573 N N . LYS B 1 482 ? 8.102 11.203 -12.312 1 58.09 482 LYS B N 1
ATOM 7574 C CA . LYS B 1 482 ? 7.535 11.758 -11.086 1 58.09 482 LYS B CA 1
ATOM 7575 C C . LYS B 1 482 ? 6.047 11.445 -10.977 1 58.09 482 LYS B C 1
ATOM 7577 O O . LYS B 1 482 ? 5.25 11.898 -11.805 1 58.09 482 LYS B O 1
ATOM 7582 N N . ALA B 1 483 ? 5.789 10.508 -10.141 1 63.25 483 ALA B N 1
ATOM 7583 C CA . ALA B 1 483 ? 4.371 10.273 -9.883 1 63.25 483 ALA B CA 1
ATOM 7584 C C . ALA B 1 483 ? 3.756 11.438 -9.117 1 63.25 483 ALA B C 1
ATOM 7586 O O . ALA B 1 483 ? 4.371 11.977 -8.195 1 63.25 483 ALA B O 1
ATOM 7587 N N . PRO B 1 484 ? 2.502 11.844 -9.656 1 63.75 484 PRO B N 1
ATOM 7588 C CA . PRO B 1 484 ? 1.841 12.883 -8.852 1 63.75 484 PRO B CA 1
ATOM 7589 C C . PRO B 1 484 ? 1.595 12.438 -7.41 1 63.75 484 PRO B C 1
ATOM 7591 O O . PRO B 1 484 ? 1.297 11.266 -7.16 1 63.75 484 PRO B O 1
ATOM 7594 N N . MET B 1 485 ? 1.89 13.289 -6.559 1 53.81 485 MET B N 1
ATOM 7595 C CA . MET B 1 485 ? 1.665 12.977 -5.148 1 53.81 485 MET B CA 1
ATOM 7596 C C . MET B 1 485 ? 0.194 12.68 -4.887 1 53.81 485 MET B C 1
ATOM 7598 O O . MET B 1 485 ? -0.134 11.906 -3.982 1 53.81 485 MET B O 1
ATOM 7602 N N . GLN B 1 486 ? -0.705 13.375 -5.727 1 59.34 486 GLN B N 1
ATOM 7603 C CA . GLN B 1 486 ? -2.133 13.109 -5.582 1 59.34 486 GLN B CA 1
ATOM 7604 C C . GLN B 1 486 ? -2.752 12.695 -6.914 1 59.34 486 GLN B C 1
ATOM 7606 O O . GLN B 1 486 ? -2.436 13.273 -7.957 1 59.34 486 GLN B O 1
ATOM 7611 N N . LYS B 1 487 ? -3.479 11.602 -6.883 1 64.62 487 LYS B N 1
ATOM 7612 C CA . LYS B 1 487 ? -4.332 11.211 -8 1 64.62 487 LYS B CA 1
ATOM 7613 C C . LYS B 1 487 ? -5.742 11.766 -7.836 1 64.62 487 LYS B C 1
ATOM 7615 O O . LYS B 1 487 ? -6.277 11.797 -6.723 1 64.62 487 LYS B O 1
ATOM 7620 N N . ALA B 1 488 ? -6.234 12.375 -8.883 1 62.72 488 ALA B N 1
ATOM 7621 C CA . ALA B 1 488 ? -7.602 12.883 -8.828 1 62.72 488 ALA B CA 1
ATOM 7622 C C . ALA B 1 488 ? -8.609 11.797 -9.188 1 62.72 488 ALA B C 1
ATOM 7624 O O . ALA B 1 488 ? -8.508 11.164 -10.242 1 62.72 488 ALA B O 1
ATOM 7625 N N . TYR B 1 489 ? -9.406 11.367 -8.234 1 67.56 489 TYR B N 1
ATOM 7626 C CA . TYR B 1 489 ? -10.438 10.375 -8.516 1 67.56 489 TYR B CA 1
ATOM 7627 C C . TYR B 1 489 ? -11.773 11.047 -8.797 1 67.56 489 TYR B C 1
ATOM 7629 O O . TYR B 1 489 ? -12.109 12.062 -8.188 1 67.56 489 TYR B O 1
#

pLDDT: mean 93.13, std 11.56, range [39.06, 98.94]

InterPro domains:
  IPR006680 Amidohydrolase-related [PF01979] (105-450)
  IPR011059 Metal-dependent hydrolase, composite domain superfamily [G3DSA:2.30.40.10] (49-116)
  IPR011059 Metal-dependent hydrolase, composite domain superfamily [G3DSA:2.30.40.10] (405-458)
  IPR011059 Metal-dependent hydrolase, composite domain superfamily [SSF51338] (43-451)
  IPR032466 Metal-dependent hydrolase [SSF51556] (108-411)
  IPR051781 Metallo-dependent Hydrolase Enzymes [PTHR43135] (45-457)
  IPR057744 Ochratoxinase-like [cd01299] (96-435)